Protein 7ZOK (pdb70)

Nearest PDB structures (foldseek):
  7zok-assembly1_A  TM=8.697E-01  e=1.368E-07  Myxococcus xanthus
  7zok-assembly1_A  TM=8.646E-01  e=4.047E-07  Myxococcus xanthus
  9bvt-assembly1_I  TM=3.874E-01  e=5.471E+00  Saccharomyces cerevisiae
  7zok-assembly1_A  TM=8.113E-01  e=2.140E-07  Myxococcus xanthus
  2nb9-assembly1_A  TM=4.703E-01  e=3.940E-02  Caulobacter vibrioides CB15

Structure (mmCIF, N/CA/C/O backbone):
data_7ZOK
#
_entry.id   7ZOK
#
loop_
_entity.id
_entity.type
_entity.pdbx_description
1 polymer 'Adventurous gliding motility protein X'
2 non-polymer 'ZINC ION'
#
loop_
_atom_site.group_PDB
_atom_site.id
_atom_site.type_symbol
_atom_site.label_atom_id
_atom_site.label_alt_id
_atom_site.label_comp_id
_atom_site.label_asym_id
_atom_site.label_entity_id
_atom_site.label_seq_id
_atom_site.pdbx_PDB_ins_code
_atom_site.Cartn_x
_atom_site.Cartn_y
_atom_site.Cartn_z
_atom_site.occupancy
_atom_site.B_iso_or_equiv
_atom_site.auth_seq_id
_atom_site.auth_comp_id
_atom_site.auth_asym_id
_atom_site.auth_atom_id
_atom_site.pdbx_PDB_model_num
ATOM 1 N N . MET A 1 1 ? 35.328 29.484 28.852 1.00 0.00 1 MET A N 1
ATOM 2 C CA . MET A 1 1 ? 35.098 28.573 29.994 1.00 0.00 1 MET A CA 1
ATOM 3 C C . MET A 1 1 ? 33.601 28.397 30.248 1.00 0.00 1 MET A C 1
ATOM 4 O O . MET A 1 1 ? 32.966 29.277 30.827 1.00 0.00 1 MET A O 1
ATOM 20 N N . ALA A 1 2 ? 33.031 27.277 29.778 1.00 0.00 2 ALA A N 1
ATOM 21 C CA . ALA A 1 2 ? 31.574 27.060 29.770 1.00 0.00 2 ALA A CA 1
ATOM 22 C C . ALA A 1 2 ? 31.160 25.572 29.780 1.00 0.00 2 ALA A C 1
ATOM 23 O O . ALA A 1 2 ? 30.294 25.137 29.014 1.00 0.00 2 ALA A O 1
ATOM 30 N N . ARG A 1 3 ? 31.794 24.762 30.652 1.00 0.00 3 ARG A N 1
ATOM 31 C CA . ARG A 1 3 ? 31.537 23.318 30.856 1.00 0.00 3 ARG A CA 1
ATOM 32 C C . ARG A 1 3 ? 31.393 23.051 32.366 1.00 0.00 3 ARG A C 1
ATOM 33 O O . ARG A 1 3 ? 31.943 23.798 33.166 1.00 0.00 3 ARG A O 1
ATOM 54 N N . PHE A 1 4 ? 30.666 22.008 32.755 1.00 0.00 4 PHE A N 1
ATOM 55 C CA . PHE A 1 4 ? 30.388 21.718 34.161 1.00 0.00 4 PHE A CA 1
ATOM 56 C C . PHE A 1 4 ? 31.619 21.071 34.811 1.00 0.00 4 PHE A C 1
ATOM 57 O O . PHE A 1 4 ? 32.098 20.007 34.422 1.00 0.00 4 PHE A O 1
ATOM 74 N N . VAL A 1 5 ? 32.174 21.713 35.849 1.00 0.00 5 VAL A N 1
ATOM 75 C CA . VAL A 1 5 ? 33.252 21.236 36.755 1.00 0.00 5 VAL A CA 1
ATOM 76 C C . VAL A 1 5 ? 33.090 21.811 38.178 1.00 0.00 5 VAL A C 1
ATOM 77 O O . VAL A 1 5 ? 32.177 22.614 38.351 1.00 0.00 5 VAL A O 1
ATOM 90 N N . CYS A 1 6 ? 33.980 21.412 39.092 1.00 0.00 6 CYS A N 1
ATOM 91 C CA . CYS A 1 6 ? 34.338 22.175 40.252 1.00 0.00 6 CYS A CA 1
ATOM 92 C C . CYS A 1 6 ? 35.714 21.644 40.707 1.00 0.00 6 CYS A C 1
ATOM 93 O O . CYS A 1 6 ? 35.845 20.682 41.469 1.00 0.00 6 CYS A O 1
ATOM 100 N N . ASP A 1 7 ? 36.799 22.327 40.335 1.00 0.00 7 ASP A N 1
ATOM 101 C CA . ASP A 1 7 ? 38.187 22.002 40.794 1.00 0.00 7 ASP A CA 1
ATOM 102 C C . ASP A 1 7 ? 38.347 22.031 42.345 1.00 0.00 7 ASP A C 1
ATOM 103 O O . ASP A 1 7 ? 39.232 21.335 42.864 1.00 0.00 7 ASP A O 1
ATOM 112 N N . SER A 1 8 ? 37.417 22.726 43.036 1.00 0.00 8 SER A N 1
ATOM 113 C CA . SER A 1 8 ? 37.431 22.884 44.477 1.00 0.00 8 SER A CA 1
ATOM 114 C C . SER A 1 8 ? 36.917 21.666 45.254 1.00 0.00 8 SER A C 1
ATOM 115 O O . SER A 1 8 ? 37.167 21.655 46.452 1.00 0.00 8 SER A O 1
ATOM 123 N N . CYS A 1 9 ? 36.155 20.722 44.685 1.00 0.00 9 CYS A N 1
ATOM 124 C CA . CYS A 1 9 ? 35.639 19.552 45.404 1.00 0.00 9 CYS A CA 1
ATOM 125 C C . CYS A 1 9 ? 35.726 18.268 44.536 1.00 0.00 9 CYS A C 1
ATOM 126 O O . CYS A 1 9 ? 36.131 17.214 45.036 1.00 0.00 9 CYS A O 1
ATOM 133 N N . ARG A 1 10 ? 35.233 18.294 43.277 1.00 0.00 10 ARG A N 1
ATOM 134 C CA . ARG A 1 10 ? 34.980 17.120 42.395 1.00 0.00 10 ARG A CA 1
ATOM 135 C C . ARG A 1 10 ? 35.861 17.024 41.111 1.00 0.00 10 ARG A C 1
ATOM 136 O O . ARG A 1 10 ? 35.988 15.899 40.631 1.00 0.00 10 ARG A O 1
ATOM 157 N N . ALA A 1 11 ? 36.464 18.118 40.636 1.00 0.00 11 ALA A N 1
ATOM 158 C CA . ALA A 1 11 ? 37.222 18.252 39.380 1.00 0.00 11 ALA A CA 1
ATOM 159 C C . ALA A 1 11 ? 36.448 17.946 38.089 1.00 0.00 11 ALA A C 1
ATOM 160 O O . ALA A 1 11 ? 36.688 18.556 37.051 1.00 0.00 11 ALA A O 1
ATOM 167 N N . GLN A 1 12 ? 35.434 17.080 38.087 1.00 0.00 12 GLN A N 1
ATOM 168 C CA . GLN A 1 12 ? 34.545 16.867 36.898 1.00 0.00 12 GLN A CA 1
ATOM 169 C C . GLN A 1 12 ? 33.022 16.785 37.315 1.00 0.00 12 GLN A C 1
ATOM 170 O O . GLN A 1 12 ? 32.609 16.253 38.344 1.00 0.00 12 GLN A O 1
ATOM 184 N N . TYR A 1 13 ? 32.176 17.248 36.416 1.00 0.00 13 TYR A N 1
ATOM 185 C CA . TYR A 1 13 ? 30.720 17.114 36.417 1.00 0.00 13 TYR A CA 1
ATOM 186 C C . TYR A 1 13 ? 30.163 17.079 34.985 1.00 0.00 13 TYR A C 1
ATOM 187 O O . TYR A 1 13 ? 30.863 17.375 34.006 1.00 0.00 13 TYR A O 1
ATOM 205 N N . MET A 1 14 ? 28.897 16.675 34.858 1.00 0.00 14 MET A N 1
ATOM 206 C CA . MET A 1 14 ? 28.126 16.628 33.626 1.00 0.00 14 MET A CA 1
ATOM 207 C C . MET A 1 14 ? 26.625 16.729 33.908 1.00 0.00 14 MET A C 1
ATOM 208 O O . MET A 1 14 ? 26.201 16.543 35.047 1.00 0.00 14 MET A O 1
ATOM 222 N N . ILE A 1 15 ? 25.879 17.071 32.855 1.00 0.00 15 ILE A N 1
ATOM 223 C CA . ILE A 1 15 ? 24.429 17.271 32.861 1.00 0.00 15 ILE A CA 1
ATOM 224 C C . ILE A 1 15 ? 23.865 16.659 31.577 1.00 0.00 15 ILE A C 1
ATOM 225 O O . ILE A 1 15 ? 24.649 16.265 30.698 1.00 0.00 15 ILE A O 1
ATOM 241 N N . SER A 1 16 ? 22.531 16.593 31.419 1.00 0.00 16 SER A N 1
ATOM 242 C CA . SER A 1 16 ? 21.889 16.350 30.103 1.00 0.00 16 SER A CA 1
ATOM 243 C C . SER A 1 16 ? 21.206 17.609 29.520 1.00 0.00 16 SER A C 1
ATOM 244 O O . SER A 1 16 ? 20.782 18.483 30.271 1.00 0.00 16 SER A O 1
ATOM 252 N N . ASP A 1 17 ? 20.975 17.574 28.215 1.00 0.00 17 ASP A N 1
ATOM 253 C CA . ASP A 1 17 ? 20.117 18.465 27.435 1.00 0.00 17 ASP A CA 1
ATOM 254 C C . ASP A 1 17 ? 18.736 18.633 28.069 1.00 0.00 17 ASP A C 1
ATOM 255 O O . ASP A 1 17 ? 18.240 19.747 28.220 1.00 0.00 17 ASP A O 1
ATOM 264 N N . ASP A 1 18 ? 18.094 17.561 28.528 1.00 0.00 18 ASP A N 1
ATOM 265 C CA . ASP A 1 18 ? 16.778 17.622 29.193 1.00 0.00 18 ASP A CA 1
ATOM 266 C C . ASP A 1 18 ? 16.800 18.338 30.574 1.00 0.00 18 ASP A C 1
ATOM 267 O O . ASP A 1 18 ? 15.876 18.219 31.374 1.00 0.00 18 ASP A O 1
ATOM 276 N N . LYS A 1 19 ? 17.864 19.063 30.933 1.00 0.00 19 LYS A N 1
ATOM 277 C CA . LYS A 1 19 ? 17.879 20.052 32.065 1.00 0.00 19 LYS A CA 1
ATOM 278 C C . LYS A 1 19 ? 18.162 21.517 31.601 1.00 0.00 19 LYS A C 1
ATOM 279 O O . LYS A 1 19 ? 17.992 22.441 32.421 1.00 0.00 19 LYS A O 1
ATOM 298 N N . ILE A 1 20 ? 18.498 21.742 30.299 1.00 0.00 20 ILE A N 1
ATOM 299 C CA . ILE A 1 20 ? 18.509 23.069 29.675 1.00 0.00 20 ILE A CA 1
ATOM 300 C C . ILE A 1 20 ? 17.116 23.496 29.161 1.00 0.00 20 ILE A C 1
ATOM 301 O O . ILE A 1 20 ? 16.748 24.656 29.359 1.00 0.00 20 ILE A O 1
ATOM 317 N N . GLY A 1 21 ? 16.389 22.619 28.473 1.00 0.00 21 GLY A N 1
ATOM 318 C CA . GLY A 1 21 ? 15.088 22.914 27.872 1.00 0.00 21 GLY A CA 1
ATOM 319 C C . GLY A 1 21 ? 15.029 24.217 27.033 1.00 0.00 21 GLY A C 1
ATOM 320 O O . GLY A 1 21 ? 16.033 24.605 26.424 1.00 0.00 21 GLY A O 1
ATOM 324 N N . PRO A 1 22 ? 13.909 24.952 27.067 1.00 0.00 22 PRO A N 1
ATOM 325 C CA . PRO A 1 22 ? 13.799 26.294 26.492 1.00 0.00 22 PRO A CA 1
ATOM 326 C C . PRO A 1 22 ? 14.505 27.435 27.267 1.00 0.00 22 PRO A C 1
ATOM 327 O O . PRO A 1 22 ? 14.397 28.587 26.838 1.00 0.00 22 PRO A O 1
ATOM 338 N N . LYS A 1 23 ? 15.214 27.179 28.390 1.00 0.00 23 LYS A N 1
ATOM 339 C CA . LYS A 1 23 ? 15.644 28.239 29.317 1.00 0.00 23 LYS A CA 1
ATOM 340 C C . LYS A 1 23 ? 17.164 28.370 29.396 1.00 0.00 23 LYS A C 1
ATOM 341 O O . LYS A 1 23 ? 17.666 29.488 29.398 1.00 0.00 23 LYS A 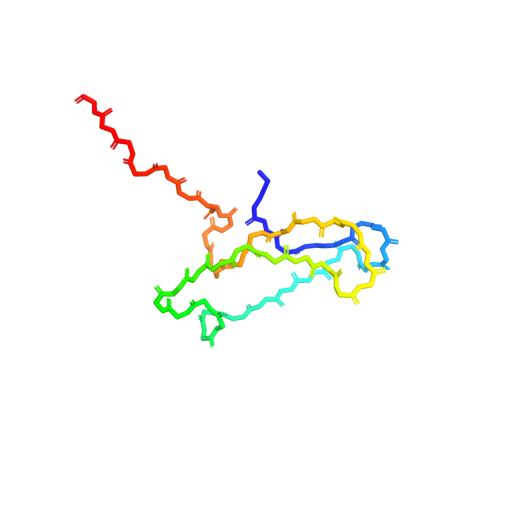O 1
ATOM 360 N N . GLY A 1 24 ? 17.917 27.269 29.468 1.00 0.00 24 GLY A N 1
ATOM 361 C CA . GLY A 1 24 ? 19.419 27.243 29.344 1.00 0.00 24 GLY A CA 1
ATOM 362 C C . GLY A 1 24 ? 20.156 28.163 30.365 1.00 0.00 24 GLY A C 1
ATOM 363 O O . GLY A 1 24 ? 21.152 28.813 30.018 1.00 0.00 24 GLY A O 1
ATOM 367 N N . VAL A 1 25 ? 19.601 28.311 31.581 1.00 0.00 25 VAL A N 1
ATOM 368 C CA . VAL A 1 25 ? 20.117 29.234 32.619 1.00 0.00 25 VAL A CA 1
ATOM 369 C C . VAL A 1 25 ? 21.434 28.752 33.266 1.00 0.00 25 VAL A C 1
ATOM 370 O O . VAL A 1 25 ? 21.679 27.546 33.361 1.00 0.00 25 VAL A O 1
ATOM 383 N N . LYS A 1 26 ? 22.302 29.698 33.660 1.00 0.00 26 LYS A N 1
ATOM 384 C CA . LYS A 1 26 ? 23.626 29.451 34.252 1.00 0.00 26 LYS A CA 1
ATOM 385 C C . LYS A 1 26 ? 23.504 28.931 35.693 1.00 0.00 26 LYS A C 1
ATOM 386 O O . LYS A 1 26 ? 22.664 29.432 36.434 1.00 0.00 26 LYS A O 1
ATOM 405 N N . VAL A 1 27 ? 24.370 28.006 36.114 1.00 0.00 27 VAL A N 1
ATOM 406 C CA . VAL A 1 27 ? 24.264 27.257 37.378 1.00 0.00 27 VAL A CA 1
ATOM 407 C C . VAL A 1 27 ? 25.576 27.362 38.185 1.00 0.00 27 VAL A C 1
ATOM 408 O O . VAL A 1 27 ? 26.534 28.029 37.780 1.00 0.00 27 VAL A O 1
ATOM 421 N N . ARG A 1 28 ? 25.626 26.744 39.371 1.00 0.00 28 ARG A N 1
ATOM 422 C CA . ARG A 1 28 ? 26.827 26.626 40.219 1.00 0.00 28 ARG A CA 1
ATOM 423 C C . ARG A 1 28 ? 26.855 25.242 40.890 1.00 0.00 28 ARG A C 1
ATOM 424 O O . ARG A 1 28 ? 25.787 24.656 41.096 1.00 0.00 28 ARG A O 1
ATOM 445 N N . CYS A 1 29 ? 28.032 24.807 41.332 1.00 0.00 29 CYS A N 1
ATOM 446 C CA . CYS A 1 29 ? 28.169 23.701 42.250 1.00 0.00 29 CYS A CA 1
ATOM 447 C C . CYS A 1 29 ? 27.409 24.017 43.562 1.00 0.00 29 CYS A C 1
ATOM 448 O O . CYS A 1 29 ? 27.670 24.996 44.269 1.00 0.00 29 CYS A O 1
ATOM 455 N N . LYS A 1 30 ? 26.476 23.125 43.913 1.00 0.00 30 LYS A N 1
ATOM 456 C CA . LYS A 1 30 ? 25.494 23.253 45.026 1.00 0.00 30 LYS A CA 1
ATOM 457 C C . LYS A 1 30 ? 26.048 23.226 46.455 1.00 0.00 30 LYS A C 1
ATOM 458 O O . LYS A 1 30 ? 25.337 22.939 47.425 1.00 0.00 30 LYS A O 1
ATOM 477 N N . LYS A 1 31 ? 27.364 23.402 46.632 1.00 0.00 31 LYS A N 1
ATOM 478 C CA . LYS A 1 31 ? 28.078 23.587 47.910 1.00 0.00 31 LYS A CA 1
ATOM 479 C C . LYS A 1 31 ? 29.354 24.506 47.871 1.00 0.00 31 LYS A C 1
ATOM 480 O O . LYS A 1 31 ? 30.000 24.631 48.926 1.00 0.00 31 LYS A O 1
ATOM 499 N N . CYS A 1 32 ? 29.529 25.244 46.756 1.00 0.00 32 CYS A N 1
ATOM 500 C CA . CYS A 1 32 ? 30.758 25.971 46.459 1.00 0.00 32 CYS A CA 1
ATOM 501 C C . CYS A 1 32 ? 30.446 27.380 45.894 1.00 0.00 32 CYS A C 1
ATOM 502 O O . CYS A 1 32 ? 29.330 27.916 45.953 1.00 0.00 32 CYS A O 1
ATOM 509 N N . GLY A 1 33 ? 31.472 27.979 45.285 1.00 0.00 33 GLY A N 1
ATOM 510 C CA . GLY A 1 33 ? 31.450 29.245 44.539 1.00 0.00 33 GLY A CA 1
ATOM 511 C C . GLY A 1 33 ? 31.571 29.168 43.011 1.00 0.00 33 GLY A C 1
ATOM 512 O O . GLY A 1 33 ? 31.199 30.053 42.242 1.00 0.00 33 GLY A O 1
ATOM 516 N N . HIS A 1 34 ? 32.055 28.026 42.498 1.00 0.00 34 HIS A N 1
ATOM 517 C CA . HIS A 1 34 ? 32.442 27.832 41.058 1.00 0.00 34 HIS A CA 1
ATOM 518 C C . HIS A 1 34 ? 31.228 27.768 40.104 1.00 0.00 34 HIS A C 1
ATOM 519 O O . HIS A 1 34 ? 30.358 26.910 40.269 1.00 0.00 34 HIS A O 1
ATOM 533 N N . THR A 1 35 ? 31.137 28.739 39.168 1.00 0.00 35 THR A N 1
ATOM 534 C CA . THR A 1 35 ? 30.007 28.966 38.252 1.00 0.00 35 THR A CA 1
ATOM 535 C C . THR A 1 35 ? 30.222 28.362 36.869 1.00 0.00 35 THR A C 1
ATOM 536 O O . THR A 1 35 ? 31.206 28.638 36.191 1.00 0.00 35 THR A O 1
ATOM 547 N N . ILE A 1 36 ? 29.183 27.663 36.418 1.00 0.00 36 ILE A N 1
ATOM 548 C CA . ILE A 1 36 ? 29.225 26.803 35.226 1.00 0.00 36 ILE A CA 1
ATOM 549 C C . ILE A 1 36 ? 28.031 27.029 34.329 1.00 0.00 36 ILE A C 1
ATOM 550 O O . ILE A 1 36 ? 26.914 27.311 34.761 1.00 0.00 36 ILE A O 1
ATOM 566 N N . THR A 1 37 ? 28.239 26.926 33.024 1.00 0.00 37 THR A N 1
ATOM 567 C CA . THR A 1 37 ? 27.178 27.023 32.013 1.00 0.00 37 THR A CA 1
ATOM 568 C C . THR A 1 37 ? 26.512 25.660 31.852 1.00 0.00 37 THR A C 1
ATOM 569 O O . THR A 1 37 ? 27.175 24.646 31.648 1.00 0.00 37 THR A O 1
ATOM 580 N N . VAL A 1 38 ? 25.180 25.617 31.859 1.00 0.00 38 VAL A N 1
ATOM 581 C CA . VAL A 1 38 ? 24.410 24.375 31.574 1.00 0.00 38 VAL A CA 1
ATOM 582 C C . VAL A 1 38 ? 24.231 24.192 30.060 1.00 0.00 38 VAL A C 1
ATOM 583 O O . VAL A 1 38 ? 23.390 24.847 29.444 1.00 0.00 38 VAL A O 1
ATOM 596 N N . ARG A 1 39 ? 25.075 23.350 29.434 1.00 0.00 39 ARG A N 1
ATOM 597 C CA . ARG A 1 39 ? 25.065 23.021 27.998 1.00 0.00 39 ARG A CA 1
ATOM 598 C C . ARG A 1 39 ? 25.375 21.529 27.772 1.00 0.00 39 ARG A C 1
ATOM 599 O O . ARG A 1 39 ? 26.183 21.005 28.535 1.00 0.00 39 ARG A O 1
ATOM 620 N N . PRO A 1 40 ? 24.802 20.874 26.735 1.00 0.00 40 PRO A N 1
ATOM 621 C CA . PRO A 1 40 ? 25.131 19.500 26.342 1.00 0.00 40 PRO A CA 1
ATOM 622 C C . PRO A 1 40 ? 26.478 19.417 25.573 1.00 0.00 40 PRO A C 1
ATOM 623 O O . PRO A 1 40 ? 27.516 19.770 26.114 1.00 0.00 40 PRO A O 1
ATOM 634 N N . ALA A 1 41 ? 26.504 18.964 24.316 1.00 0.00 41 ALA A N 1
ATOM 635 C CA . ALA A 1 41 ? 27.712 18.607 23.533 1.00 0.00 41 ALA A CA 1
ATOM 636 C C . ALA A 1 41 ? 28.656 19.764 23.127 1.00 0.00 41 ALA A C 1
ATOM 637 O O . ALA A 1 41 ? 29.818 19.559 22.753 1.00 0.00 41 ALA A O 1
ATOM 644 N N . GLY A 1 42 ? 28.191 21.030 23.184 1.00 0.00 42 GLY A N 1
ATOM 645 C CA . GLY A 1 42 ? 28.906 22.202 22.632 1.00 0.00 42 GLY A CA 1
ATOM 646 C C . GLY A 1 42 ? 30.012 22.866 23.525 1.00 0.00 42 GLY A C 1
ATOM 647 O O . GLY A 1 42 ? 30.829 23.567 22.931 1.00 0.00 42 GLY A O 1
ATOM 651 N N . ALA A 1 43 ? 29.945 22.700 24.858 1.00 0.00 43 ALA A N 1
ATOM 652 C CA . ALA A 1 43 ? 30.893 23.275 25.822 1.00 0.00 43 ALA A CA 1
ATOM 653 C C . ALA A 1 43 ? 30.986 24.809 25.821 1.00 0.00 43 ALA A C 1
ATOM 654 O O . ALA A 1 43 ? 31.918 25.365 26.388 1.00 0.00 43 ALA A O 1
ATOM 661 N N . LEU A 1 44 ? 29.998 25.525 25.265 1.00 0.00 44 LEU A N 1
ATOM 662 C CA . LEU A 1 44 ? 30.001 26.997 25.162 1.00 0.00 44 LEU A CA 1
ATOM 663 C C . LEU A 1 44 ? 28.599 27.634 25.356 1.00 0.00 44 LEU A C 1
ATOM 664 O O . LEU A 1 44 ? 27.593 27.146 24.839 1.00 0.00 44 LEU A O 1
ATOM 680 N N . GLU A 1 45 ? 28.537 28.711 26.147 1.00 0.00 45 GLU A N 1
ATOM 681 C CA . GLU A 1 45 ? 27.523 29.797 26.035 1.00 0.00 45 GLU A CA 1
ATOM 682 C C . GLU A 1 45 ? 27.704 30.583 24.713 1.00 0.00 45 GLU A C 1
ATOM 683 O O . GLU A 1 45 ? 28.767 30.473 24.079 1.00 0.00 45 GLU A O 1
ATOM 695 N N . HIS A 1 46 ? 26.654 31.268 24.237 1.00 0.00 46 HIS A N 1
ATOM 696 C CA . HIS A 1 46 ? 26.575 31.879 22.918 1.00 0.00 46 HIS A CA 1
ATOM 697 C C . HIS A 1 46 ? 26.793 33.419 22.968 1.00 0.00 46 HIS A C 1
ATOM 698 O O . HIS A 1 46 ? 27.130 34.010 23.985 1.00 0.00 46 HIS A O 1
ATOM 712 N N . HIS A 1 47 ? 26.587 34.070 21.831 1.00 0.00 47 HIS A N 1
ATOM 713 C CA . HIS A 1 47 ? 26.799 35.530 21.652 1.00 0.00 47 HIS A CA 1
ATOM 714 C C . HIS A 1 47 ? 25.559 36.315 21.207 1.00 0.00 47 HIS A C 1
ATOM 715 O O . HIS A 1 47 ? 25.285 37.391 21.738 1.00 0.00 47 HIS A O 1
ATOM 729 N N . HIS A 1 48 ? 24.771 35.797 20.235 1.00 0.00 48 HIS A N 1
ATOM 730 C CA . HIS A 1 48 ? 23.663 36.530 19.547 1.00 0.00 48 HIS A CA 1
ATOM 731 C C . HIS A 1 48 ? 24.061 37.915 18.965 1.00 0.00 48 HIS A C 1
ATOM 732 O O . HIS A 1 48 ? 23.253 38.852 18.905 1.00 0.00 48 HIS A O 1
ATOM 746 N N . HIS A 1 49 ? 25.328 38.060 18.517 1.00 0.00 49 HIS A N 1
ATOM 747 C CA . HIS A 1 49 ? 25.918 39.252 17.890 1.00 0.00 49 HIS A CA 1
ATOM 748 C C . HIS A 1 49 ? 25.528 39.424 16.397 1.00 0.00 49 HIS A C 1
ATOM 749 O O . HIS A 1 49 ? 24.985 38.524 15.754 1.00 0.00 49 HIS A O 1
ATOM 763 N N . HIS A 1 50 ? 25.884 40.590 15.865 1.00 0.00 50 HIS A N 1
ATOM 764 C CA . HIS A 1 50 ? 25.609 41.077 14.519 1.00 0.00 50 HIS A CA 1
ATOM 765 C C . HIS A 1 50 ? 26.885 41.658 13.918 1.00 0.00 50 HIS A C 1
ATOM 766 O O . HIS A 1 50 ? 27.790 42.010 14.688 1.00 0.00 50 HIS A O 1
ATOM 780 N N . HIS A 1 51 ? 26.981 41.691 12.572 1.00 0.00 51 HIS A N 1
ATOM 781 C CA . HIS A 1 51 ? 28.193 42.050 11.793 1.00 0.00 51 HIS A CA 1
ATOM 782 C C . HIS A 1 51 ? 27.929 42.904 10.561 1.00 0.00 51 HIS A C 1
ATOM 783 O O . HIS A 1 51 ? 27.395 42.252 9.619 1.00 0.00 51 HIS A O 1
ATOM 799 N N . MET A 1 1 ? 36.710 25.825 27.975 1.00 0.00 1 MET A N 2
ATOM 800 C CA . MET A 1 1 ? 36.121 26.639 29.064 1.00 0.00 1 MET A CA 2
ATOM 801 C C . MET A 1 1 ? 34.725 26.155 29.473 1.00 0.00 1 MET A C 2
ATOM 802 O O . MET A 1 1 ? 34.544 25.893 30.653 1.00 0.00 1 MET A O 2
ATOM 818 N N . ALA A 1 2 ? 33.766 26.034 28.553 1.00 0.00 2 ALA A N 2
ATOM 819 C CA . ALA A 1 2 ? 32.375 25.734 28.927 1.00 0.00 2 ALA A CA 2
ATOM 820 C C . ALA A 1 2 ? 32.166 24.260 29.296 1.00 0.00 2 ALA A C 2
ATOM 821 O O . ALA A 1 2 ? 31.988 23.423 28.401 1.00 0.00 2 ALA A O 2
ATOM 828 N N . ARG A 1 3 ? 32.035 23.925 30.593 1.00 0.00 3 ARG A N 2
ATOM 829 C CA . ARG A 1 3 ? 31.687 22.599 31.136 1.00 0.00 3 ARG A CA 2
ATOM 830 C C . ARG A 1 3 ? 31.091 22.735 32.541 1.00 0.00 3 ARG A C 2
ATOM 831 O O . ARG A 1 3 ? 31.260 23.780 33.156 1.00 0.00 3 ARG A O 2
ATOM 852 N N . PHE A 1 4 ? 30.477 21.689 33.095 1.00 0.00 4 PHE A N 2
ATOM 853 C CA . PHE A 1 4 ? 30.221 21.573 34.555 1.00 0.00 4 PHE A CA 2
ATOM 854 C C . PHE A 1 4 ? 31.435 20.907 35.217 1.00 0.00 4 PHE A C 2
ATOM 855 O O . PHE A 1 4 ? 31.694 19.714 35.018 1.00 0.00 4 PHE A O 2
ATOM 872 N N . VAL A 1 5 ? 32.182 21.662 36.023 1.00 0.00 5 VAL A N 2
ATOM 873 C CA . VAL A 1 5 ? 33.404 21.244 36.728 1.00 0.00 5 VAL A CA 2
ATOM 874 C C . VAL A 1 5 ? 33.515 21.978 38.057 1.00 0.00 5 VAL A C 2
ATOM 875 O O . VAL A 1 5 ? 32.809 22.972 38.240 1.00 0.00 5 VAL A O 2
ATOM 888 N N . CYS A 1 6 ? 34.432 21.526 38.914 1.00 0.00 6 CYS A N 2
ATOM 889 C CA . CYS A 1 6 ? 34.868 22.303 40.058 1.00 0.00 6 CYS A CA 2
ATOM 890 C C . CYS A 1 6 ? 36.381 22.136 40.335 1.00 0.00 6 CYS A C 2
ATOM 891 O O . CYS A 1 6 ? 36.773 21.215 41.035 1.00 0.00 6 CYS A O 2
ATOM 898 N N . ASP A 1 7 ? 37.229 23.000 39.762 1.00 0.00 7 ASP A N 2
ATOM 899 C CA . ASP A 1 7 ? 38.681 22.999 40.080 1.00 0.00 7 ASP A CA 2
ATOM 900 C C . ASP A 1 7 ? 38.999 23.247 41.612 1.00 0.00 7 ASP A C 2
ATOM 901 O O . ASP A 1 7 ? 40.083 22.858 41.994 1.00 0.00 7 ASP A O 2
ATOM 910 N N . SER A 1 8 ? 38.028 23.773 42.420 1.00 0.00 8 SER A N 2
ATOM 911 C CA . SER A 1 8 ? 38.182 24.004 43.836 1.00 0.00 8 SER A CA 2
ATOM 912 C C . SER A 1 8 ? 38.063 22.677 44.618 1.00 0.00 8 SER A C 2
ATOM 913 O O . SER A 1 8 ? 38.868 22.364 45.495 1.00 0.00 8 SER A O 2
ATOM 921 N N . CYS A 1 9 ? 36.925 21.979 44.453 1.00 0.00 9 CYS A N 2
ATOM 922 C CA . CYS A 1 9 ? 36.587 20.736 45.143 1.00 0.00 9 CYS A CA 2
ATOM 923 C C . CYS A 1 9 ? 36.561 19.385 44.304 1.00 0.00 9 CYS A C 2
ATOM 924 O O . CYS A 1 9 ? 37.508 18.590 44.425 1.00 0.00 9 CYS A O 2
ATOM 931 N N . ARG A 1 10 ? 35.549 19.198 43.413 1.00 0.00 10 ARG A N 2
ATOM 932 C CA . ARG A 1 10 ? 35.165 17.866 42.854 1.00 0.00 10 ARG A CA 2
ATOM 933 C C . ARG A 1 10 ? 35.740 17.529 41.483 1.00 0.00 10 ARG A C 2
ATOM 934 O O . ARG A 1 10 ? 35.562 16.410 41.038 1.00 0.00 10 ARG A O 2
ATOM 955 N N . ALA A 1 11 ? 36.284 18.510 40.763 1.00 0.00 11 ALA A N 2
ATOM 956 C CA . ALA A 1 11 ? 36.801 18.486 39.382 1.00 0.00 11 ALA A CA 2
ATOM 957 C C . ALA A 1 11 ? 35.788 18.101 38.259 1.00 0.00 11 ALA A C 2
ATOM 958 O O . ALA A 1 11 ? 35.832 18.760 37.220 1.00 0.00 11 ALA A O 2
ATOM 965 N N . GLN A 1 12 ? 34.858 17.151 38.470 1.00 0.00 12 GLN A N 2
ATOM 966 C CA . GLN A 1 12 ? 33.989 16.643 37.413 1.00 0.00 12 GLN A CA 2
ATOM 967 C C . GLN A 1 12 ? 32.518 16.432 37.794 1.00 0.00 12 GLN A C 2
ATOM 968 O O . GLN A 1 12 ? 32.175 15.705 38.727 1.00 0.00 12 GLN A O 2
ATOM 982 N N . TYR A 1 13 ? 31.647 16.987 36.940 1.00 0.00 13 TYR A N 2
ATOM 983 C CA . TYR A 1 13 ? 30.200 16.768 36.845 1.00 0.00 13 TYR A CA 2
ATOM 984 C C . TYR A 1 13 ? 29.763 16.720 35.363 1.00 0.00 13 TYR A C 2
ATOM 985 O O . TYR A 1 13 ? 30.574 16.948 34.471 1.00 0.00 13 TYR A O 2
ATOM 1003 N N . MET A 1 14 ? 28.488 16.417 35.090 1.00 0.00 14 MET A N 2
ATOM 1004 C CA . MET A 1 14 ? 27.897 16.282 33.734 1.00 0.00 14 MET A CA 2
ATOM 1005 C C . MET A 1 14 ? 26.371 16.485 33.775 1.00 0.00 14 MET A C 2
ATOM 1006 O O . MET A 1 14 ? 25.799 16.579 34.861 1.00 0.00 14 MET A O 2
ATOM 1020 N N . ILE A 1 15 ? 25.699 16.535 32.619 1.00 0.00 15 ILE A N 2
ATOM 1021 C CA . ILE A 1 15 ? 24.253 16.819 32.570 1.00 0.00 15 ILE A CA 2
ATOM 1022 C C . ILE A 1 15 ? 23.555 16.138 31.367 1.00 0.00 15 ILE A C 2
ATOM 1023 O O . ILE A 1 15 ? 24.184 15.905 30.328 1.00 0.00 15 ILE A O 2
ATOM 1039 N N . SER A 1 16 ? 22.254 15.778 31.476 1.00 0.00 16 SER A N 2
ATOM 1040 C CA . SER A 1 16 ? 21.412 15.312 30.339 1.00 0.00 16 SER A CA 2
ATOM 1041 C C . SER A 1 16 ? 20.672 16.456 29.606 1.00 0.00 16 SER A C 2
ATOM 1042 O O . SER A 1 16 ? 20.356 17.455 30.241 1.00 0.00 16 SER A O 2
ATOM 1050 N N . ASP A 1 17 ? 20.455 16.329 28.297 1.00 0.00 17 ASP A N 2
ATOM 1051 C CA . ASP A 1 17 ? 20.052 17.473 27.456 1.00 0.00 17 ASP A CA 2
ATOM 1052 C C . ASP A 1 17 ? 18.673 18.068 27.742 1.00 0.00 17 ASP A C 2
ATOM 1053 O O . ASP A 1 17 ? 18.483 19.263 27.562 1.00 0.00 17 ASP A O 2
ATOM 1062 N N . ASP A 1 18 ? 17.774 17.305 28.365 1.00 0.00 18 ASP A N 2
ATOM 1063 C CA . ASP A 1 18 ? 16.562 17.777 29.048 1.00 0.00 18 ASP A CA 2
ATOM 1064 C C . ASP A 1 18 ? 16.773 19.014 29.922 1.00 0.00 18 ASP A C 2
ATOM 1065 O O . ASP A 1 18 ? 16.011 19.971 29.845 1.00 0.00 18 ASP A O 2
ATOM 1074 N N . LYS A 1 19 ? 17.820 19.019 30.725 1.00 0.00 19 LYS A N 2
ATOM 1075 C CA . LYS A 1 19 ? 17.973 19.913 31.886 1.00 0.00 19 LYS A CA 2
ATOM 1076 C C . LYS A 1 19 ? 18.246 21.369 31.548 1.00 0.00 19 LYS A C 2
ATOM 1077 O O . LYS A 1 19 ? 18.186 22.209 32.431 1.00 0.00 19 LYS A O 2
ATOM 1096 N N . ILE A 1 20 ? 18.537 21.709 30.292 1.00 0.00 20 ILE A N 2
ATOM 1097 C CA . ILE A 1 20 ? 18.562 23.122 29.810 1.00 0.00 20 ILE A CA 2
ATOM 1098 C C . ILE A 1 20 ? 17.179 23.699 29.511 1.00 0.00 20 ILE A C 2
ATOM 1099 O O . ILE A 1 20 ? 16.965 24.910 29.584 1.00 0.00 20 ILE A O 2
ATOM 1115 N N . GLY A 1 21 ? 16.187 22.850 29.189 1.00 0.00 21 GLY A N 2
ATOM 1116 C CA . GLY A 1 21 ? 14.857 23.273 28.723 1.00 0.00 21 GLY A CA 2
ATOM 1117 C C . GLY A 1 21 ? 14.934 24.297 27.577 1.00 0.00 21 GLY A C 2
ATOM 1118 O O . GLY A 1 21 ? 15.962 24.433 26.926 1.00 0.00 21 GLY A O 2
ATOM 1122 N N . PRO A 1 22 ? 13.865 25.052 27.286 1.00 0.00 22 PRO A N 2
ATOM 1123 C CA . PRO A 1 22 ? 13.889 26.149 26.281 1.00 0.00 22 PRO A CA 2
ATOM 1124 C C . PRO A 1 22 ? 14.555 27.437 26.797 1.00 0.00 22 PRO A C 2
ATOM 1125 O O . PRO A 1 22 ? 14.403 28.481 26.165 1.00 0.00 22 PRO A O 2
ATOM 1136 N N . LYS A 1 23 ? 15.267 27.418 27.946 1.00 0.00 23 LYS A N 2
ATOM 1137 C CA . LYS A 1 23 ? 15.644 28.606 28.744 1.00 0.00 23 LYS A CA 2
ATOM 1138 C C . LYS A 1 23 ? 17.168 28.704 29.011 1.00 0.00 23 LYS A C 2
ATOM 1139 O O . LYS A 1 23 ? 17.680 29.811 29.070 1.00 0.00 23 LYS A O 2
ATOM 1158 N N . GLY A 1 24 ? 17.851 27.573 29.205 1.00 0.00 24 GLY A N 2
ATOM 1159 C CA . GLY A 1 24 ? 19.328 27.455 29.187 1.00 0.00 24 GLY A CA 2
ATOM 1160 C C . GLY A 1 24 ? 20.084 28.354 30.156 1.00 0.00 24 GLY A C 2
ATOM 1161 O O . GLY A 1 24 ? 21.059 29.000 29.761 1.00 0.00 24 GLY A O 2
ATOM 1165 N N . VAL A 1 25 ? 19.668 28.436 31.432 1.00 0.00 25 VAL A N 2
ATOM 1166 C CA . VAL A 1 25 ? 20.267 29.305 32.457 1.00 0.00 25 VAL A CA 2
ATOM 1167 C C . VAL A 1 25 ? 21.619 28.809 33.013 1.00 0.00 25 VAL A C 2
ATOM 1168 O O . VAL A 1 25 ? 21.898 27.626 32.994 1.00 0.00 25 VAL A O 2
ATOM 1181 N N . LYS A 1 26 ? 22.421 29.734 33.576 1.00 0.00 26 LYS A N 2
ATOM 1182 C CA . LYS A 1 26 ? 23.699 29.469 34.318 1.00 0.00 26 LYS A CA 2
ATOM 1183 C C . LYS A 1 26 ? 23.446 28.927 35.734 1.00 0.00 26 LYS A C 2
ATOM 1184 O O . LYS A 1 26 ? 22.519 29.375 36.403 1.00 0.00 26 LYS A O 2
ATOM 1203 N N . VAL A 1 27 ? 24.314 28.024 36.225 1.00 0.00 27 VAL A N 2
ATOM 1204 C CA . VAL A 1 27 ? 24.138 27.274 37.500 1.00 0.00 27 VAL A CA 2
ATOM 1205 C C . VAL A 1 27 ? 25.417 27.365 38.359 1.00 0.00 27 VAL A C 2
ATOM 1206 O O . VAL A 1 27 ? 26.438 27.900 37.939 1.00 0.00 27 VAL A O 2
ATOM 1219 N N . ARG A 1 28 ? 25.409 26.853 39.597 1.00 0.00 28 ARG A N 2
ATOM 1220 C CA . ARG A 1 28 ? 26.549 26.952 40.557 1.00 0.00 28 ARG A CA 2
ATOM 1221 C C . ARG A 1 28 ? 26.854 25.615 41.295 1.00 0.00 28 ARG A C 2
ATOM 1222 O O . ARG A 1 28 ? 25.925 24.820 41.431 1.00 0.00 28 ARG A O 2
ATOM 1243 N N . CYS A 1 29 ? 28.085 25.387 41.776 1.00 0.00 29 CYS A N 2
ATOM 1244 C CA . CYS A 1 29 ? 28.407 24.259 42.625 1.00 0.00 29 CYS A CA 2
ATOM 1245 C C . CYS A 1 29 ? 27.671 24.428 43.975 1.00 0.00 29 CYS A C 2
ATOM 1246 O O . CYS A 1 29 ? 27.858 25.395 44.713 1.00 0.00 29 CYS A O 2
ATOM 1253 N N . LYS A 1 30 ? 26.804 23.462 44.321 1.00 0.00 30 LYS A N 2
ATOM 1254 C CA . LYS A 1 30 ? 25.736 23.672 45.339 1.00 0.00 30 LYS A CA 2
ATOM 1255 C C . LYS A 1 30 ? 26.238 24.039 46.760 1.00 0.00 30 LYS A C 2
ATOM 1256 O O . LYS A 1 30 ? 25.474 24.646 47.510 1.00 0.00 30 LYS A O 2
ATOM 1275 N N . LYS A 1 31 ? 27.482 23.697 47.123 1.00 0.00 31 LYS A N 2
ATOM 1276 C CA . LYS A 1 31 ? 28.053 23.894 48.470 1.00 0.00 31 LYS A CA 2
ATOM 1277 C C . LYS A 1 31 ? 29.361 24.703 48.463 1.00 0.00 31 LYS A C 2
ATOM 1278 O O . LYS A 1 31 ? 30.129 24.639 49.417 1.00 0.00 31 LYS A O 2
ATOM 1297 N N . CYS A 1 32 ? 29.596 25.413 47.379 1.00 0.00 32 CYS A N 2
ATOM 1298 C CA . CYS A 1 32 ? 30.889 25.896 46.969 1.00 0.00 32 CYS A CA 2
ATOM 1299 C C . CYS A 1 32 ? 30.760 27.245 46.180 1.00 0.00 32 CYS A C 2
ATOM 1300 O O . CYS A 1 32 ? 29.670 27.833 46.132 1.00 0.00 32 CYS A O 2
ATOM 1307 N N . GLY A 1 33 ? 31.835 27.750 45.581 1.00 0.00 33 GLY A N 2
ATOM 1308 C CA . GLY A 1 33 ? 31.861 29.080 44.987 1.00 0.00 33 GLY A CA 2
ATOM 1309 C C . GLY A 1 33 ? 31.540 29.201 43.495 1.00 0.00 33 GLY A C 2
ATOM 1310 O O . GLY A 1 33 ? 31.015 30.215 43.026 1.00 0.00 33 GLY A O 2
ATOM 1314 N N . HIS A 1 34 ? 31.861 28.157 42.737 1.00 0.00 34 HIS A N 2
ATOM 1315 C CA . HIS A 1 34 ? 31.992 28.199 41.256 1.00 0.00 34 HIS A CA 2
ATOM 1316 C C . HIS A 1 34 ? 30.669 28.234 40.490 1.00 0.00 34 HIS A C 2
ATOM 1317 O O . HIS A 1 34 ? 29.795 27.390 40.678 1.00 0.00 34 HIS A O 2
ATOM 1331 N N . THR A 1 35 ? 30.569 29.146 39.522 1.00 0.00 35 THR A N 2
ATOM 1332 C CA . THR A 1 35 ? 29.503 29.208 38.500 1.00 0.00 35 THR A CA 2
ATOM 1333 C C . THR A 1 35 ? 29.910 28.462 37.224 1.00 0.00 35 THR A C 2
ATOM 1334 O O . THR A 1 35 ? 31.045 28.568 36.756 1.00 0.00 35 THR A O 2
ATOM 1345 N N . ILE A 1 36 ? 28.935 27.782 36.615 1.00 0.00 36 ILE A N 2
ATOM 1346 C CA . ILE A 1 36 ? 29.112 26.857 35.481 1.00 0.00 36 ILE A CA 2
ATOM 1347 C C . ILE A 1 36 ? 28.108 27.101 34.331 1.00 0.00 36 ILE A C 2
ATOM 1348 O O . ILE A 1 36 ? 27.058 27.721 34.541 1.00 0.00 36 ILE A O 2
ATOM 1364 N N . THR A 1 37 ? 28.454 26.636 33.123 1.00 0.00 37 THR A N 2
ATOM 1365 C CA . THR A 1 37 ? 27.601 26.701 31.936 1.00 0.00 37 THR A CA 2
ATOM 1366 C C . THR A 1 37 ? 26.843 25.372 31.729 1.00 0.00 37 THR A C 2
ATOM 1367 O O . THR A 1 37 ? 27.477 24.335 31.498 1.00 0.00 37 THR A O 2
ATOM 1378 N N . VAL A 1 38 ? 25.506 25.417 31.748 1.00 0.00 38 VAL A N 2
ATOM 1379 C CA . VAL A 1 38 ? 24.647 24.268 31.465 1.00 0.00 38 VAL A CA 2
ATOM 1380 C C . VAL A 1 38 ? 24.479 24.113 29.945 1.00 0.00 38 VAL A C 2
ATOM 1381 O O . VAL A 1 38 ? 23.833 24.942 29.297 1.00 0.00 38 VAL A O 2
ATOM 1394 N N . ARG A 1 39 ? 25.089 23.062 29.397 1.00 0.00 39 ARG A N 2
ATOM 1395 C CA . ARG A 1 39 ? 25.167 22.735 27.972 1.00 0.00 39 ARG A CA 2
ATOM 1396 C C . ARG A 1 39 ? 25.280 21.195 27.815 1.00 0.00 39 ARG A C 2
ATOM 1397 O O . ARG A 1 39 ? 26.018 20.603 28.614 1.00 0.00 39 ARG A O 2
ATOM 1418 N N . PRO A 1 40 ? 24.670 20.577 26.783 1.00 0.00 40 PRO A N 2
ATOM 1419 C CA . PRO A 1 40 ? 24.927 19.192 26.467 1.00 0.00 40 PRO A CA 2
ATOM 1420 C C . PRO A 1 40 ? 26.293 18.941 25.808 1.00 0.00 40 PRO A C 2
ATOM 1421 O O . PRO A 1 40 ? 27.087 18.121 26.277 1.00 0.00 40 PRO A O 2
ATOM 1432 N N . ALA A 1 41 ? 26.640 19.713 24.774 1.00 0.00 41 ALA A N 2
ATOM 1433 C CA . ALA A 1 41 ? 27.833 19.471 23.937 1.00 0.00 41 ALA A CA 2
ATOM 1434 C C . ALA A 1 41 ? 29.179 20.036 24.463 1.00 0.00 41 ALA A C 2
ATOM 1435 O O . ALA A 1 41 ? 30.184 19.956 23.745 1.00 0.00 41 ALA A O 2
ATOM 1442 N N . GLY A 1 42 ? 29.213 20.667 25.647 1.00 0.00 42 GLY A N 2
ATOM 1443 C CA . GLY A 1 42 ? 30.446 21.260 26.177 1.00 0.00 42 GLY A CA 2
ATOM 1444 C C . GLY A 1 42 ? 31.134 22.290 25.258 1.00 0.00 42 GLY A C 2
ATOM 1445 O O . GLY A 1 42 ? 32.357 22.397 25.262 1.00 0.00 42 GLY A O 2
ATOM 1449 N N . ALA A 1 43 ? 30.369 23.020 24.455 1.00 0.00 43 ALA A N 2
ATOM 1450 C CA . ALA A 1 43 ? 30.807 24.229 23.746 1.00 0.00 43 ALA A CA 2
ATOM 1451 C C . ALA A 1 43 ? 30.094 25.413 24.399 1.00 0.00 43 ALA A C 2
ATOM 1452 O O . ALA A 1 43 ? 29.121 25.229 25.126 1.00 0.00 43 ALA A O 2
ATOM 1459 N N . LEU A 1 44 ? 30.560 26.647 24.207 1.00 0.00 44 LEU A N 2
ATOM 1460 C CA . LEU A 1 44 ? 29.966 27.831 24.877 1.00 0.00 44 LEU A CA 2
ATOM 1461 C C . LEU A 1 44 ? 28.516 28.063 24.390 1.00 0.00 44 LEU A C 2
ATOM 1462 O O . LEU A 1 44 ? 27.535 27.948 25.116 1.00 0.00 44 LEU A O 2
ATOM 1478 N N . GLU A 1 45 ? 28.410 28.240 23.057 1.00 0.00 45 GLU A N 2
ATOM 1479 C CA . GLU A 1 45 ? 27.174 28.515 22.300 1.00 0.00 45 GLU A CA 2
ATOM 1480 C C . GLU A 1 45 ? 27.175 27.851 20.971 1.00 0.00 45 GLU A C 2
ATOM 1481 O O . GLU A 1 45 ? 28.132 28.049 20.243 1.00 0.00 45 GLU A O 2
ATOM 1493 N N . HIS A 1 46 ? 26.183 26.946 20.743 1.00 0.00 46 HIS A N 2
ATOM 1494 C CA . HIS A 1 46 ? 25.939 26.212 19.461 1.00 0.00 46 HIS A CA 2
ATOM 1495 C C . HIS A 1 46 ? 24.779 26.987 18.746 1.00 0.00 46 HIS A C 2
ATOM 1496 O O . HIS A 1 46 ? 24.627 26.860 17.550 1.00 0.00 46 HIS A O 2
ATOM 1510 N N . HIS A 1 47 ? 24.020 27.805 19.490 1.00 0.00 47 HIS A N 2
ATOM 1511 C CA . HIS A 1 47 ? 22.786 28.486 19.003 1.00 0.00 47 HIS A CA 2
ATOM 1512 C C . HIS A 1 47 ? 23.196 29.923 19.005 1.00 0.00 47 HIS A C 2
ATOM 1513 O O . HIS A 1 47 ? 23.353 30.508 20.046 1.00 0.00 47 HIS A O 2
ATOM 1527 N N . HIS A 1 48 ? 23.290 30.548 17.841 1.00 0.00 48 HIS A N 2
ATOM 1528 C CA . HIS A 1 48 ? 23.571 31.970 17.628 1.00 0.00 48 HIS A CA 2
ATOM 1529 C C . HIS A 1 48 ? 22.348 32.770 17.126 1.00 0.00 48 HIS A C 2
ATOM 1530 O O . HIS A 1 48 ? 21.220 32.476 17.431 1.00 0.00 48 HIS A O 2
ATOM 1544 N N . HIS A 1 49 ? 22.532 33.867 16.365 1.00 0.00 49 HIS A N 2
ATOM 1545 C CA . HIS A 1 49 ? 21.398 34.663 15.772 1.00 0.00 49 HIS A CA 2
ATOM 1546 C C . HIS A 1 49 ? 20.867 34.073 14.465 1.00 0.00 49 HIS A C 2
ATOM 1547 O O . HIS A 1 49 ? 19.667 33.939 14.306 1.00 0.00 49 HIS A O 2
ATOM 1561 N N . HIS A 1 50 ? 21.740 33.740 13.510 1.00 0.00 50 HIS A N 2
ATOM 1562 C CA . HIS A 1 50 ? 21.375 33.136 12.208 1.00 0.00 50 HIS A CA 2
ATOM 1563 C C . HIS A 1 50 ? 20.829 31.699 12.387 1.00 0.00 50 HIS A C 2
ATOM 1564 O O . HIS A 1 50 ? 21.085 31.054 13.414 1.00 0.00 50 HIS A O 2
ATOM 1578 N N . HIS A 1 51 ? 20.022 31.190 11.422 1.00 0.00 51 HIS A N 2
ATOM 1579 C CA . HIS A 1 51 ? 19.416 29.832 11.500 1.00 0.00 51 HIS A CA 2
ATOM 1580 C C . HIS A 1 51 ? 20.406 28.702 11.155 1.00 0.00 51 HIS A C 2
ATOM 1581 O O . HIS A 1 51 ? 21.305 28.995 10.339 1.00 0.00 51 HIS A O 2
ATOM 1597 N N . MET A 1 1 ? 34.590 29.307 28.400 1.00 0.00 1 MET A N 3
ATOM 1598 C CA . MET A 1 1 ? 34.521 28.497 29.646 1.00 0.00 1 MET A CA 3
ATOM 1599 C C . MET A 1 1 ? 33.250 27.660 29.810 1.00 0.00 1 MET A C 3
ATOM 1600 O O . MET A 1 1 ? 32.918 27.293 30.932 1.00 0.00 1 MET A O 3
ATOM 1616 N N . ALA A 1 2 ? 32.542 27.272 28.745 1.00 0.00 2 ALA A N 3
ATOM 1617 C CA . ALA A 1 2 ? 31.243 26.597 28.853 1.00 0.00 2 ALA A CA 3
ATOM 1618 C C . ALA A 1 2 ? 31.354 25.084 29.230 1.00 0.00 2 ALA A C 3
ATOM 1619 O O . ALA A 1 2 ? 31.220 24.230 28.355 1.00 0.00 2 ALA A O 3
ATOM 1626 N N . ARG A 1 3 ? 31.603 24.748 30.501 1.00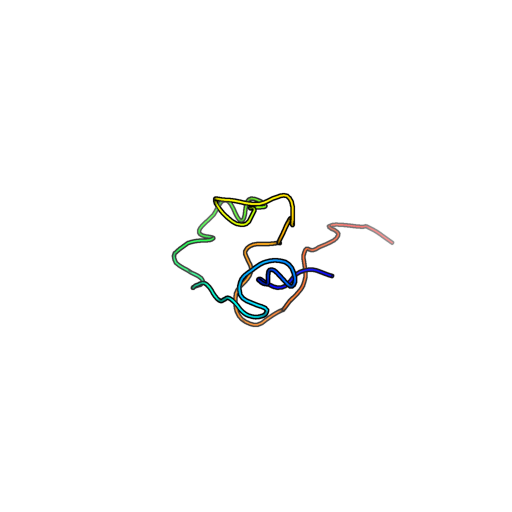 0.00 3 ARG A N 3
ATOM 1627 C CA . ARG A 1 3 ? 31.620 23.352 30.987 1.00 0.00 3 ARG A CA 3
ATOM 1628 C C . ARG A 1 3 ? 31.360 23.240 32.494 1.00 0.00 3 ARG A C 3
ATOM 1629 O O . ARG A 1 3 ? 31.808 24.112 33.234 1.00 0.00 3 ARG A O 3
ATOM 1650 N N . PHE A 1 4 ? 30.690 22.187 32.978 1.00 0.00 4 PHE A N 3
ATOM 1651 C CA . PHE A 1 4 ? 30.444 21.985 34.412 1.00 0.00 4 PHE A CA 3
ATOM 1652 C C . PHE A 1 4 ? 31.684 21.357 35.079 1.00 0.00 4 PHE A C 3
ATOM 1653 O O . PHE A 1 4 ? 31.894 20.142 35.046 1.00 0.00 4 PHE A O 3
ATOM 1670 N N . VAL A 1 5 ? 32.549 22.188 35.683 1.00 0.00 5 VAL A N 3
ATOM 1671 C CA . VAL A 1 5 ? 33.775 21.750 36.363 1.00 0.00 5 VAL A CA 3
ATOM 1672 C C . VAL A 1 5 ? 34.057 22.594 37.617 1.00 0.00 5 VAL A C 3
ATOM 1673 O O . VAL A 1 5 ? 33.740 23.789 37.636 1.00 0.00 5 VAL A O 3
ATOM 1686 N N . CYS A 1 6 ? 34.664 21.939 38.618 1.00 0.00 6 CYS A N 3
ATOM 1687 C CA . CYS A 1 6 ? 35.140 22.524 39.862 1.00 0.00 6 CYS A CA 3
ATOM 1688 C C . CYS A 1 6 ? 36.344 21.754 40.468 1.00 0.00 6 CYS A C 3
ATOM 1689 O O . CYS A 1 6 ? 36.232 20.605 40.908 1.00 0.00 6 CYS A O 3
ATOM 1696 N N . ASP A 1 7 ? 37.522 22.396 40.470 1.00 0.00 7 ASP A N 3
ATOM 1697 C CA . ASP A 1 7 ? 38.848 21.901 40.940 1.00 0.00 7 ASP A CA 3
ATOM 1698 C C . ASP A 1 7 ? 38.859 21.732 42.506 1.00 0.00 7 ASP A C 3
ATOM 1699 O O . ASP A 1 7 ? 39.684 20.953 42.998 1.00 0.00 7 ASP A O 3
ATOM 1708 N N . SER A 1 8 ? 37.915 22.384 43.210 1.00 0.00 8 SER A N 3
ATOM 1709 C CA . SER A 1 8 ? 37.725 22.257 44.643 1.00 0.00 8 SER A CA 3
ATOM 1710 C C . SER A 1 8 ? 36.903 21.025 45.069 1.00 0.00 8 SER A C 3
ATOM 1711 O O . SER A 1 8 ? 36.983 20.625 46.233 1.00 0.00 8 SER A O 3
ATOM 1719 N N . CYS A 1 9 ? 36.069 20.495 44.169 1.00 0.00 9 CYS A N 3
ATOM 1720 C CA . CYS A 1 9 ? 35.100 19.437 44.438 1.00 0.00 9 CYS A CA 3
ATOM 1721 C C . CYS A 1 9 ? 35.484 18.086 43.777 1.00 0.00 9 CYS A C 3
ATOM 1722 O O . CYS A 1 9 ? 35.756 17.101 44.459 1.00 0.00 9 CYS A O 3
ATOM 1729 N N . ARG A 1 10 ? 35.437 18.026 42.435 1.00 0.00 10 ARG A N 3
ATOM 1730 C CA . ARG A 1 10 ? 35.400 16.753 41.658 1.00 0.00 10 ARG A CA 3
ATOM 1731 C C . ARG A 1 10 ? 36.180 16.756 40.331 1.00 0.00 10 ARG A C 3
ATOM 1732 O O . ARG A 1 10 ? 36.314 15.684 39.747 1.00 0.00 10 ARG A O 3
ATOM 1753 N N . ALA A 1 11 ? 36.626 17.911 39.842 1.00 0.00 11 ALA A N 3
ATOM 1754 C CA . ALA A 1 11 ? 37.237 18.142 38.507 1.00 0.00 11 ALA A CA 3
ATOM 1755 C C . ALA A 1 11 ? 36.379 17.753 37.256 1.00 0.00 11 ALA A C 3
ATOM 1756 O O . ALA A 1 11 ? 36.625 18.350 36.210 1.00 0.00 11 ALA A O 3
ATOM 1763 N N . GLN A 1 12 ? 35.367 16.890 37.388 1.00 0.00 12 GLN A N 3
ATOM 1764 C CA . GLN A 1 12 ? 34.343 16.674 36.371 1.00 0.00 12 GLN A CA 3
ATOM 1765 C C . GLN A 1 12 ? 32.961 16.655 37.021 1.00 0.00 12 GLN A C 3
ATOM 1766 O O . GLN A 1 12 ? 32.737 15.966 38.023 1.00 0.00 12 GLN A O 3
ATOM 1780 N N . TYR A 1 13 ? 32.002 17.309 36.368 1.00 0.00 13 TYR A N 3
ATOM 1781 C CA . TYR A 1 13 ? 30.563 17.106 36.552 1.00 0.00 13 TYR A CA 3
ATOM 1782 C C . TYR A 1 13 ? 29.865 17.068 35.187 1.00 0.00 13 TYR A C 3
ATOM 1783 O O . TYR A 1 13 ? 30.493 17.331 34.166 1.00 0.00 13 TYR A O 3
ATOM 1801 N N . MET A 1 14 ? 28.581 16.712 35.147 1.00 0.00 14 MET A N 3
ATOM 1802 C CA . MET A 1 14 ? 27.788 16.620 33.920 1.00 0.00 14 MET A CA 3
ATOM 1803 C C . MET A 1 14 ? 26.305 16.743 34.285 1.00 0.00 14 MET A C 3
ATOM 1804 O O . MET A 1 14 ? 25.886 16.397 35.397 1.00 0.00 14 MET A O 3
ATOM 1818 N N . ILE A 1 15 ? 25.503 17.229 33.344 1.00 0.00 15 ILE A N 3
ATOM 1819 C CA . ILE A 1 15 ? 24.106 17.599 33.559 1.00 0.00 15 ILE A CA 3
ATOM 1820 C C . ILE A 1 15 ? 23.301 17.253 32.297 1.00 0.00 15 ILE A C 3
ATOM 1821 O O . ILE A 1 15 ? 23.775 17.493 31.187 1.00 0.00 15 ILE A O 3
ATOM 1837 N N . SER A 1 16 ? 22.146 16.593 32.475 1.00 0.00 16 SER A N 3
ATOM 1838 C CA . SER A 1 16 ? 21.347 16.046 31.362 1.00 0.00 16 SER A CA 3
ATOM 1839 C C . SER A 1 16 ? 20.689 17.124 30.493 1.00 0.00 16 SER A C 3
ATOM 1840 O O . SER A 1 16 ? 20.211 18.130 31.012 1.00 0.00 16 SER A O 3
ATOM 1848 N N . ASP A 1 17 ? 20.603 16.867 29.192 1.00 0.00 17 ASP A N 3
ATOM 1849 C CA . ASP A 1 17 ? 19.936 17.770 28.239 1.00 0.00 17 ASP A CA 3
ATOM 1850 C C . ASP A 1 17 ? 18.449 18.055 28.540 1.00 0.00 17 ASP A C 3
ATOM 1851 O O . ASP A 1 17 ? 17.958 19.158 28.302 1.00 0.00 17 ASP A O 3
ATOM 1860 N N . ASP A 1 18 ? 17.761 17.157 29.242 1.00 0.00 18 ASP A N 3
ATOM 1861 C CA . ASP A 1 18 ? 16.391 17.403 29.736 1.00 0.00 18 ASP A CA 3
ATOM 1862 C C . ASP A 1 18 ? 16.293 18.594 30.696 1.00 0.00 18 ASP A C 3
ATOM 1863 O O . ASP A 1 18 ? 15.199 19.113 30.918 1.00 0.00 18 ASP A O 3
ATOM 1872 N N . LYS A 1 19 ? 17.403 18.990 31.329 1.00 0.00 19 LYS A N 3
ATOM 1873 C CA . LYS A 1 19 ? 17.489 20.067 32.332 1.00 0.00 19 LYS A CA 3
ATOM 1874 C C . LYS A 1 19 ? 17.880 21.443 31.751 1.00 0.00 19 LYS A C 3
ATOM 1875 O O . LYS A 1 19 ? 17.591 22.449 32.401 1.00 0.00 19 LYS A O 3
ATOM 1894 N N . ILE A 1 20 ? 18.456 21.511 30.541 1.00 0.00 20 ILE A N 3
ATOM 1895 C CA . ILE A 1 20 ? 18.619 22.807 29.850 1.00 0.00 20 ILE A CA 3
ATOM 1896 C C . ILE A 1 20 ? 17.254 23.382 29.436 1.00 0.00 20 ILE A C 3
ATOM 1897 O O . ILE A 1 20 ? 17.062 24.600 29.516 1.00 0.00 20 ILE A O 3
ATOM 1913 N N . GLY A 1 21 ? 16.320 22.508 29.045 1.00 0.00 21 GLY A N 3
ATOM 1914 C CA . GLY A 1 21 ? 14.994 22.909 28.564 1.00 0.00 21 GLY A CA 3
ATOM 1915 C C . GLY A 1 21 ? 15.045 23.879 27.383 1.00 0.00 21 GLY A C 3
ATOM 1916 O O . GLY A 1 21 ? 16.109 24.097 26.806 1.00 0.00 21 GLY A O 3
ATOM 1920 N N . PRO A 1 22 ? 13.952 24.575 27.042 1.00 0.00 22 PRO A N 3
ATOM 1921 C CA . PRO A 1 22 ? 14.009 25.745 26.160 1.00 0.00 22 PRO A CA 3
ATOM 1922 C C . PRO A 1 22 ? 14.699 26.980 26.805 1.00 0.00 22 PRO A C 3
ATOM 1923 O O . PRO A 1 22 ? 14.682 28.045 26.189 1.00 0.00 22 PRO A O 3
ATOM 1934 N N . LYS A 1 23 ? 15.257 26.895 28.031 1.00 0.00 23 LYS A N 3
ATOM 1935 C CA . LYS A 1 23 ? 15.726 28.065 28.787 1.00 0.00 23 LYS A CA 3
ATOM 1936 C C . LYS A 1 23 ? 17.229 28.342 28.558 1.00 0.00 23 LYS A C 3
ATOM 1937 O O . LYS A 1 23 ? 17.576 29.495 28.299 1.00 0.00 23 LYS A O 3
ATOM 1956 N N . GLY A 1 24 ? 18.120 27.349 28.668 1.00 0.00 24 GLY A N 3
ATOM 1957 C CA . GLY A 1 24 ? 19.564 27.551 28.388 1.00 0.00 24 GLY A CA 3
ATOM 1958 C C . GLY A 1 24 ? 20.211 28.659 29.259 1.00 0.00 24 GLY A C 3
ATOM 1959 O O . GLY A 1 24 ? 20.693 29.668 28.741 1.00 0.00 24 GLY A O 3
ATOM 1963 N N . VAL A 1 25 ? 20.137 28.487 30.583 1.00 0.00 25 VAL A N 3
ATOM 1964 C CA . VAL A 1 25 ? 20.565 29.455 31.617 1.00 0.00 25 VAL A CA 3
ATOM 1965 C C . VAL A 1 25 ? 21.806 28.967 32.402 1.00 0.00 25 VAL A C 3
ATOM 1966 O O . VAL A 1 25 ? 22.441 27.984 32.014 1.00 0.00 25 VAL A O 3
ATOM 1979 N N . LYS A 1 26 ? 22.175 29.644 33.492 1.00 0.00 26 LYS A N 3
ATOM 1980 C CA . LYS A 1 26 ? 23.438 29.427 34.219 1.00 0.00 26 LYS A CA 3
ATOM 1981 C C . LYS A 1 26 ? 23.223 29.011 35.683 1.00 0.00 26 LYS A C 3
ATOM 1982 O O . LYS A 1 26 ? 22.173 29.277 36.284 1.00 0.00 26 LYS A O 3
ATOM 2001 N N . VAL A 1 27 ? 24.205 28.314 36.277 1.00 0.00 27 VAL A N 3
ATOM 2002 C CA . VAL A 1 27 ? 24.074 27.542 37.533 1.00 0.00 27 VAL A CA 3
ATOM 2003 C C . VAL A 1 27 ? 25.328 27.687 38.432 1.00 0.00 27 VAL A C 3
ATOM 2004 O O . VAL A 1 27 ? 26.357 28.164 37.940 1.00 0.00 27 VAL A O 3
ATOM 2017 N N . ARG A 1 28 ? 25.226 27.363 39.729 1.00 0.00 28 ARG A N 3
ATOM 2018 C CA . ARG A 1 28 ? 26.301 27.498 40.719 1.00 0.00 28 ARG A CA 3
ATOM 2019 C C . ARG A 1 28 ? 26.392 26.273 41.664 1.00 0.00 28 ARG A C 3
ATOM 2020 O O . ARG A 1 28 ? 25.347 25.734 42.032 1.00 0.00 28 ARG A O 3
ATOM 2041 N N . CYS A 1 29 ? 27.610 25.845 41.996 1.00 0.00 29 CYS A N 3
ATOM 2042 C CA . CYS A 1 29 ? 27.921 24.612 42.734 1.00 0.00 29 CYS A CA 3
ATOM 2043 C C . CYS A 1 29 ? 27.136 24.541 44.089 1.00 0.00 29 CYS A C 3
ATOM 2044 O O . CYS A 1 29 ? 27.384 25.323 45.013 1.00 0.00 29 CYS A O 3
ATOM 2051 N N . LYS A 1 30 ? 26.127 23.648 44.181 1.00 0.00 30 LYS A N 3
ATOM 2052 C CA . LYS A 1 30 ? 25.096 23.603 45.256 1.00 0.00 30 LYS A CA 3
ATOM 2053 C C . LYS A 1 30 ? 25.578 23.231 46.696 1.00 0.00 30 LYS A C 3
ATOM 2054 O O . LYS A 1 30 ? 24.764 22.879 47.555 1.00 0.00 30 LYS A O 3
ATOM 2073 N N . LYS A 1 31 ? 26.889 23.310 46.926 1.00 0.00 31 LYS A N 3
ATOM 2074 C CA . LYS A 1 31 ? 27.583 23.139 48.213 1.00 0.00 31 LYS A CA 3
ATOM 2075 C C . LYS A 1 31 ? 28.946 23.918 48.270 1.00 0.00 31 LYS A C 3
ATOM 2076 O O . LYS A 1 31 ? 29.791 23.548 49.090 1.00 0.00 31 LYS A O 3
ATOM 2095 N N . CYS A 1 32 ? 29.106 24.905 47.410 1.00 0.00 32 CYS A N 3
ATOM 2096 C CA . CYS A 1 32 ? 30.358 25.544 47.124 1.00 0.00 32 CYS A CA 3
ATOM 2097 C C . CYS A 1 32 ? 30.097 26.946 46.487 1.00 0.00 32 CYS A C 3
ATOM 2098 O O . CYS A 1 32 ? 28.987 27.498 46.612 1.00 0.00 32 CYS A O 3
ATOM 2105 N N . GLY A 1 33 ? 31.099 27.547 45.802 1.00 0.00 33 GLY A N 3
ATOM 2106 C CA . GLY A 1 33 ? 30.990 28.821 45.103 1.00 0.00 33 GLY A CA 3
ATOM 2107 C C . GLY A 1 33 ? 30.904 28.761 43.556 1.00 0.00 33 GLY A C 3
ATOM 2108 O O . GLY A 1 33 ? 30.291 29.678 43.001 1.00 0.00 33 GLY A O 3
ATOM 2112 N N . HIS A 1 34 ? 31.550 27.786 42.911 1.00 0.00 34 HIS A N 3
ATOM 2113 C CA . HIS A 1 34 ? 31.906 27.890 41.487 1.00 0.00 34 HIS A CA 3
ATOM 2114 C C . HIS A 1 34 ? 30.674 28.027 40.548 1.00 0.00 34 HIS A C 3
ATOM 2115 O O . HIS A 1 34 ? 29.670 27.282 40.645 1.00 0.00 34 HIS A O 3
ATOM 2129 N N . THR A 1 35 ? 30.792 28.973 39.610 1.00 0.00 35 THR A N 3
ATOM 2130 C CA . THR A 1 35 ? 29.772 29.235 38.605 1.00 0.00 35 THR A CA 3
ATOM 2131 C C . THR A 1 35 ? 30.005 28.477 37.310 1.00 0.00 35 THR A C 3
ATOM 2132 O O . THR A 1 35 ? 31.130 28.380 36.842 1.00 0.00 35 THR A O 3
ATOM 2143 N N . ILE A 1 36 ? 28.955 27.889 36.718 1.00 0.00 36 ILE A N 3
ATOM 2144 C CA . ILE A 1 36 ? 29.028 26.991 35.552 1.00 0.00 36 ILE A CA 3
ATOM 2145 C C . ILE A 1 36 ? 27.956 27.317 34.510 1.00 0.00 36 ILE A C 3
ATOM 2146 O O . ILE A 1 36 ? 26.905 27.896 34.783 1.00 0.00 36 ILE A O 3
ATOM 2162 N N . THR A 1 37 ? 28.230 26.884 33.275 1.00 0.00 37 THR A N 3
ATOM 2163 C CA . THR A 1 37 ? 27.374 27.068 32.073 1.00 0.00 37 THR A CA 3
ATOM 2164 C C . THR A 1 37 ? 26.697 25.752 31.702 1.00 0.00 37 THR A C 3
ATOM 2165 O O . THR A 1 37 ? 27.381 24.777 31.413 1.00 0.00 37 THR A O 3
ATOM 2176 N N . VAL A 1 38 ? 25.362 25.718 31.642 1.00 0.00 38 VAL A N 3
ATOM 2177 C CA . VAL A 1 38 ? 24.570 24.478 31.427 1.00 0.00 38 VAL A CA 3
ATOM 2178 C C . VAL A 1 38 ? 24.378 24.192 29.917 1.00 0.00 38 VAL A C 3
ATOM 2179 O O . VAL A 1 38 ? 23.311 24.463 29.368 1.00 0.00 38 VAL A O 3
ATOM 2192 N N . ARG A 1 39 ? 25.406 23.657 29.240 1.00 0.00 39 ARG A N 3
ATOM 2193 C CA . ARG A 1 39 ? 25.334 23.205 27.829 1.00 0.00 39 ARG A CA 3
ATOM 2194 C C . ARG A 1 39 ? 25.635 21.693 27.746 1.00 0.00 39 ARG A C 3
ATOM 2195 O O . ARG A 1 39 ? 26.477 21.238 28.513 1.00 0.00 39 ARG A O 3
ATOM 2216 N N . PRO A 1 40 ? 25.066 20.909 26.806 1.00 0.00 40 PRO A N 3
ATOM 2217 C CA . PRO A 1 40 ? 25.171 19.440 26.814 1.00 0.00 40 PRO A CA 3
ATOM 2218 C C . PRO A 1 40 ? 26.542 18.907 26.368 1.00 0.00 40 PRO A C 3
ATOM 2219 O O . PRO A 1 40 ? 27.025 17.923 26.915 1.00 0.00 40 PRO A O 3
ATOM 2230 N N . ALA A 1 41 ? 27.188 19.537 25.389 1.00 0.00 41 ALA A N 3
ATOM 2231 C CA . ALA A 1 41 ? 28.479 19.065 24.831 1.00 0.00 41 ALA A CA 3
ATOM 2232 C C . ALA A 1 41 ? 29.722 19.877 25.286 1.00 0.00 41 AL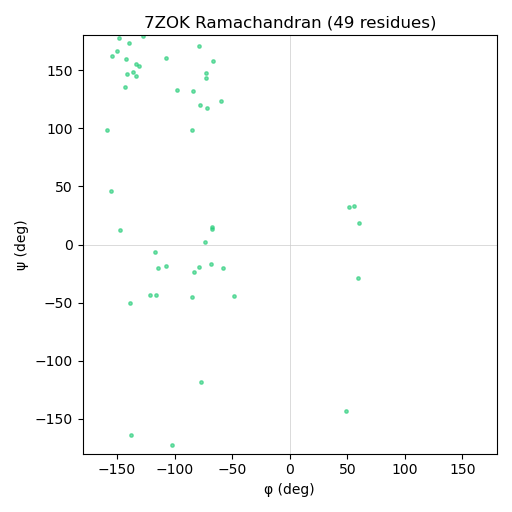A A C 3
ATOM 2233 O O . ALA A 1 41 ? 30.851 19.562 24.909 1.00 0.00 41 ALA A O 3
ATOM 2240 N N . GLY A 1 42 ? 29.504 20.974 26.017 1.00 0.00 42 GLY A N 3
ATOM 2241 C CA . GLY A 1 42 ? 30.553 21.893 26.467 1.00 0.00 42 GLY A CA 3
ATOM 2242 C C . GLY A 1 42 ? 31.323 22.637 25.374 1.00 0.00 42 GLY A C 3
ATOM 2243 O O . GLY A 1 42 ? 32.404 23.172 25.610 1.00 0.00 42 GLY A O 3
ATOM 2247 N N . ALA A 1 43 ? 30.794 22.646 24.144 1.00 0.00 43 ALA A N 3
ATOM 2248 C CA . ALA A 1 43 ? 31.495 23.128 22.945 1.00 0.00 43 ALA A CA 3
ATOM 2249 C C . ALA A 1 43 ? 31.609 24.669 22.864 1.00 0.00 43 ALA A C 3
ATOM 2250 O O . ALA A 1 43 ? 32.709 25.171 22.658 1.00 0.00 43 ALA A O 3
ATOM 2257 N N . LEU A 1 44 ? 30.487 25.388 23.002 1.00 0.00 44 LEU A N 3
ATOM 2258 C CA . LEU A 1 44 ? 30.364 26.856 22.895 1.00 0.00 44 LEU A CA 3
ATOM 2259 C C . LEU A 1 44 ? 29.029 27.311 23.485 1.00 0.00 44 LEU A C 3
ATOM 2260 O O . LEU A 1 44 ? 28.118 26.502 23.681 1.00 0.00 44 LEU A O 3
ATOM 2276 N N . GLU A 1 45 ? 28.868 28.611 23.776 1.00 0.00 45 GLU A N 3
ATOM 2277 C CA . GLU A 1 45 ? 27.558 29.208 24.093 1.00 0.00 45 GLU A CA 3
ATOM 2278 C C . GLU A 1 45 ? 26.894 29.723 22.808 1.00 0.00 45 GLU A C 3
ATOM 2279 O O . GLU A 1 45 ? 27.402 30.647 22.184 1.00 0.00 45 GLU A O 3
ATOM 2291 N N . HIS A 1 46 ? 25.800 29.059 22.404 1.00 0.00 46 HIS A N 3
ATOM 2292 C CA . HIS A 1 46 ? 24.947 29.438 21.261 1.00 0.00 46 HIS A CA 3
ATOM 2293 C C . HIS A 1 46 ? 24.110 30.656 21.654 1.00 0.00 46 HIS A C 3
ATOM 2294 O O . HIS A 1 46 ? 22.955 30.552 22.049 1.00 0.00 46 HIS A O 3
ATOM 2308 N N . HIS A 1 47 ? 24.760 31.813 21.644 1.00 0.00 47 HIS A N 3
ATOM 2309 C CA . HIS A 1 47 ? 24.133 33.102 22.022 1.00 0.00 47 HIS A CA 3
ATOM 2310 C C . HIS A 1 47 ? 23.181 33.576 20.919 1.00 0.00 47 HIS A C 3
ATOM 2311 O O . HIS A 1 47 ? 23.596 34.222 19.959 1.00 0.00 47 HIS A O 3
ATOM 2325 N N . HIS A 1 48 ? 21.904 33.239 21.044 1.00 0.00 48 HIS A N 3
ATOM 2326 C CA . HIS A 1 48 ? 20.857 33.516 20.082 1.00 0.00 48 HIS A CA 3
ATOM 2327 C C . HIS A 1 48 ? 19.647 34.102 20.853 1.00 0.00 48 HIS A C 3
ATOM 2328 O O . HIS A 1 48 ? 19.301 33.675 21.963 1.00 0.00 48 HIS A O 3
ATOM 2342 N N . HIS A 1 49 ? 19.058 35.152 20.229 1.00 0.00 49 HIS A N 3
ATOM 2343 C CA . HIS A 1 49 ? 17.931 35.965 20.704 1.00 0.00 49 HIS A CA 3
ATOM 2344 C C . HIS A 1 49 ? 16.616 35.273 20.338 1.00 0.00 49 HIS A C 3
ATOM 2345 O O . HIS A 1 49 ? 16.181 35.671 19.275 1.00 0.00 49 HIS A O 3
ATOM 2359 N N . HIS A 1 50 ? 16.075 34.421 21.210 1.00 0.00 50 HIS A N 3
ATOM 2360 C CA . HIS A 1 50 ? 14.602 34.092 21.110 1.00 0.00 50 HIS A CA 3
ATOM 2361 C C . HIS A 1 50 ? 13.793 35.085 22.022 1.00 0.00 50 HIS A C 3
ATOM 2362 O O . HIS A 1 50 ? 14.227 36.211 22.246 1.00 0.00 50 HIS A O 3
ATOM 2376 N N . HIS A 1 51 ? 12.598 34.734 22.528 1.00 0.00 51 HIS A N 3
ATOM 2377 C CA . HIS A 1 51 ? 11.682 35.702 23.181 1.00 0.00 51 HIS A CA 3
ATOM 2378 C C . HIS A 1 51 ? 10.814 35.145 24.319 1.00 0.00 51 HIS A C 3
ATOM 2379 O O . HIS A 1 51 ? 11.085 35.558 25.478 1.00 0.00 51 HIS A O 3
ATOM 2395 N N . MET A 1 1 ? 35.453 27.493 27.315 1.00 0.00 1 MET A N 4
ATOM 2396 C CA . MET A 1 1 ? 35.476 27.650 28.791 1.00 0.00 1 MET A CA 4
ATOM 2397 C C . MET A 1 1 ? 34.423 26.773 29.481 1.00 0.00 1 MET A C 4
ATOM 2398 O O . MET A 1 1 ? 34.728 26.125 30.480 1.00 0.00 1 MET A O 4
ATOM 2414 N N . ALA A 1 2 ? 33.192 26.722 28.957 1.00 0.00 2 ALA A N 4
ATOM 2415 C CA . ALA A 1 2 ? 32.055 26.021 29.549 1.00 0.00 2 ALA A CA 4
ATOM 2416 C C . ALA A 1 2 ? 32.189 24.482 29.587 1.00 0.00 2 ALA A C 4
ATOM 2417 O O . ALA A 1 2 ? 32.487 23.815 28.600 1.00 0.00 2 ALA A O 4
ATOM 2424 N N . ARG A 1 3 ? 31.941 23.951 30.783 1.00 0.00 3 ARG A N 4
ATOM 2425 C CA . ARG A 1 3 ? 31.840 22.543 31.229 1.00 0.00 3 ARG A CA 4
ATOM 2426 C C . ARG A 1 3 ? 31.536 22.567 32.738 1.00 0.00 3 ARG A C 4
ATOM 2427 O O . ARG A 1 3 ? 31.775 23.601 33.362 1.00 0.00 3 ARG A O 4
ATOM 2448 N N . PHE A 1 4 ? 31.025 21.478 33.324 1.00 0.00 4 PHE A N 4
ATOM 2449 C CA . PHE A 1 4 ? 30.784 21.423 34.776 1.00 0.00 4 PHE A CA 4
ATOM 2450 C C . PHE A 1 4 ? 32.052 20.927 35.484 1.00 0.00 4 PHE A C 4
ATOM 2451 O O . PHE A 1 4 ? 32.388 19.743 35.419 1.00 0.00 4 PHE A O 4
ATOM 2468 N N . VAL A 1 5 ? 32.774 21.828 36.159 1.00 0.00 5 VAL A N 4
ATOM 2469 C CA . VAL A 1 5 ? 34.055 21.510 36.830 1.00 0.00 5 VAL A CA 4
ATOM 2470 C C . VAL A 1 5 ? 34.153 22.154 38.209 1.00 0.00 5 VAL A C 4
ATOM 2471 O O . VAL A 1 5 ? 34.080 23.378 38.338 1.00 0.00 5 VAL A O 4
ATOM 2484 N N . CYS A 1 6 ? 34.333 21.306 39.229 1.00 0.00 6 CYS A N 4
ATOM 2485 C CA . CYS A 1 6 ? 34.488 21.684 40.625 1.00 0.00 6 CYS A CA 4
ATOM 2486 C C . CYS A 1 6 ? 35.932 21.457 41.097 1.00 0.00 6 CYS A C 4
ATOM 2487 O O . CYS A 1 6 ? 36.163 20.475 41.780 1.00 0.00 6 CYS A O 4
ATOM 2494 N N . ASP A 1 7 ? 36.893 22.307 40.732 1.00 0.00 7 ASP A N 4
ATOM 2495 C CA . ASP A 1 7 ? 38.322 22.130 41.122 1.00 0.00 7 ASP A CA 4
ATOM 2496 C C . ASP A 1 7 ? 38.454 21.977 42.634 1.00 0.00 7 ASP A C 4
ATOM 2497 O O . ASP A 1 7 ? 39.271 21.237 43.176 1.00 0.00 7 ASP A O 4
ATOM 2506 N N . SER A 1 8 ? 37.571 22.655 43.392 1.00 0.00 8 SER A N 4
ATOM 2507 C CA . SER A 1 8 ? 37.500 22.592 44.862 1.00 0.00 8 SER A CA 4
ATOM 2508 C C . SER A 1 8 ? 36.984 21.261 45.447 1.00 0.00 8 SER A C 4
ATOM 2509 O O . SER A 1 8 ? 37.552 20.772 46.410 1.00 0.00 8 SER A O 4
ATOM 2517 N N . CYS A 1 9 ? 35.955 20.671 44.824 1.00 0.00 9 CYS A N 4
ATOM 2518 C CA . CYS A 1 9 ? 35.209 19.500 45.312 1.00 0.00 9 CYS A CA 4
ATOM 2519 C C . CYS A 1 9 ? 35.785 18.211 44.757 1.00 0.00 9 CYS A C 4
ATOM 2520 O O . CYS A 1 9 ? 36.016 17.240 45.453 1.00 0.00 9 CYS A O 4
ATOM 2527 N N . ARG A 1 10 ? 35.831 18.150 43.411 1.00 0.00 10 ARG A N 4
ATOM 2528 C CA . ARG A 1 10 ? 35.610 16.912 42.563 1.00 0.00 10 ARG A CA 4
ATOM 2529 C C . ARG A 1 10 ? 36.245 16.859 41.175 1.00 0.00 10 ARG A C 4
ATOM 2530 O O . ARG A 1 10 ? 36.164 15.821 40.536 1.00 0.00 10 ARG A O 4
ATOM 2551 N N . ALA A 1 11 ? 36.824 17.965 40.707 1.00 0.00 11 ALA A N 4
ATOM 2552 C CA . ALA A 1 11 ? 37.399 18.249 39.379 1.00 0.00 11 ALA A CA 4
ATOM 2553 C C . ALA A 1 11 ? 36.426 18.144 38.172 1.00 0.00 11 ALA A C 4
ATOM 2554 O O . ALA A 1 11 ? 36.342 19.104 37.420 1.00 0.00 11 ALA A O 4
ATOM 2561 N N . GLN A 1 12 ? 35.665 17.058 38.008 1.00 0.00 12 GLN A N 4
ATOM 2562 C CA . GLN A 1 12 ? 34.796 16.821 36.831 1.00 0.00 12 GLN A CA 4
ATOM 2563 C C . GLN A 1 12 ? 33.385 16.317 37.177 1.00 0.00 12 GLN A C 4
ATOM 2564 O O . GLN A 1 12 ? 33.227 15.419 38.012 1.00 0.00 12 GLN A O 4
ATOM 2578 N N . TYR A 1 13 ? 32.408 16.886 36.457 1.00 0.00 13 TYR A N 4
ATOM 2579 C CA . TYR A 1 13 ? 30.978 16.580 36.392 1.00 0.00 13 TYR A CA 4
ATOM 2580 C C . TYR A 1 13 ? 30.460 16.776 34.937 1.00 0.00 13 TYR A C 4
ATOM 2581 O O . TYR A 1 13 ? 31.188 17.198 34.030 1.00 0.00 13 TYR A O 4
ATOM 2599 N N . MET A 1 14 ? 29.180 16.466 34.710 1.00 0.00 14 MET A N 4
ATOM 2600 C CA . MET A 1 14 ? 28.410 16.731 33.488 1.00 0.00 14 MET A CA 4
ATOM 2601 C C . MET A 1 14 ? 26.974 17.116 33.868 1.00 0.00 14 MET A C 4
ATOM 2602 O O . MET A 1 14 ? 26.628 17.111 35.046 1.00 0.00 14 MET A O 4
ATOM 2616 N N . ILE A 1 15 ? 26.131 17.446 32.892 1.00 0.00 15 ILE A N 4
ATOM 2617 C CA . ILE A 1 15 ? 24.740 17.857 33.127 1.00 0.00 15 ILE A CA 4
ATOM 2618 C C . ILE A 1 15 ? 23.845 17.204 32.091 1.00 0.00 15 ILE A C 4
ATOM 2619 O O . ILE A 1 15 ? 24.158 17.213 30.901 1.00 0.00 15 ILE A O 4
ATOM 2635 N N . SER A 1 16 ? 22.739 16.573 32.528 1.00 0.00 16 SER A N 4
ATOM 2636 C CA . SER A 1 16 ? 21.769 15.919 31.591 1.00 0.00 16 SER A CA 4
ATOM 2637 C C . SER A 1 16 ? 21.151 16.910 30.591 1.00 0.00 16 SER A C 4
ATOM 2638 O O . SER A 1 16 ? 20.809 17.959 31.064 1.00 0.00 16 SER A O 4
ATOM 2646 N N . ASP A 1 17 ? 21.032 16.478 29.351 1.00 0.00 17 ASP A N 4
ATOM 2647 C CA . ASP A 1 17 ? 20.618 17.287 28.185 1.00 0.00 17 ASP A CA 4
ATOM 2648 C C . ASP A 1 17 ? 19.408 18.209 28.448 1.00 0.00 17 ASP A C 4
ATOM 2649 O O . ASP A 1 17 ? 19.490 19.442 28.476 1.00 0.00 17 ASP A O 4
ATOM 2658 N N . ASP A 1 18 ? 18.241 17.672 28.747 1.00 0.00 18 ASP A N 4
ATOM 2659 C CA . ASP A 1 18 ? 16.996 18.305 29.062 1.00 0.00 18 ASP A CA 4
ATOM 2660 C C . ASP A 1 18 ? 17.000 19.261 30.328 1.00 0.00 18 ASP A C 4
ATOM 2661 O O . ASP A 1 18 ? 16.040 20.030 30.509 1.00 0.00 18 ASP A O 4
ATOM 2670 N N . LYS A 1 19 ? 18.112 19.375 31.063 1.00 0.00 19 LYS A N 4
ATOM 2671 C CA . LYS A 1 19 ? 18.162 20.264 32.224 1.00 0.00 19 LYS A CA 4
ATOM 2672 C C . LYS A 1 19 ? 18.274 21.731 31.863 1.00 0.00 19 LYS A C 4
ATOM 2673 O O . LYS A 1 19 ? 18.005 22.601 32.681 1.00 0.00 19 LYS A O 4
ATOM 2692 N N . ILE A 1 20 ? 18.604 22.078 30.613 1.00 0.00 20 ILE A N 4
ATOM 2693 C CA . ILE A 1 20 ? 18.415 23.449 30.088 1.00 0.00 20 ILE A CA 4
ATOM 2694 C C . ILE A 1 20 ? 16.936 23.781 29.837 1.00 0.00 20 ILE A C 4
ATOM 2695 O O . ILE A 1 20 ? 16.537 24.955 29.924 1.00 0.00 20 ILE A O 4
ATOM 2711 N N . GLY A 1 21 ? 16.122 22.747 29.568 1.00 0.00 21 GLY A N 4
ATOM 2712 C CA . GLY A 1 21 ? 14.821 22.894 28.910 1.00 0.00 21 GLY A CA 4
ATOM 2713 C C . GLY A 1 21 ? 14.865 23.933 27.759 1.00 0.00 21 GLY A C 4
ATOM 2714 O O . GLY A 1 21 ? 15.886 24.040 27.077 1.00 0.00 21 GLY A O 4
ATOM 2718 N N . PRO A 1 22 ? 13.818 24.766 27.608 1.00 0.00 22 PRO A N 4
ATOM 2719 C CA . PRO A 1 22 ? 13.856 25.888 26.679 1.00 0.00 22 PRO A CA 4
ATOM 2720 C C . PRO A 1 22 ? 14.666 27.106 27.158 1.00 0.00 22 PRO A C 4
ATOM 2721 O O . PRO A 1 22 ? 14.966 27.963 26.321 1.00 0.00 22 PRO A O 4
ATOM 2732 N N . LYS A 1 23 ? 15.001 27.256 28.458 1.00 0.00 23 LYS A N 4
ATOM 2733 C CA . LYS A 1 23 ? 15.493 28.520 29.047 1.00 0.00 23 LYS A CA 4
ATOM 2734 C C . LYS A 1 23 ? 17.027 28.703 29.008 1.00 0.00 23 LYS A C 4
ATOM 2735 O O . LYS A 1 23 ? 17.471 29.817 28.728 1.00 0.00 23 LYS A O 4
ATOM 2754 N N . GLY A 1 24 ? 17.807 27.657 29.307 1.00 0.00 24 GLY A N 4
ATOM 2755 C CA . GLY A 1 24 ? 19.274 27.625 29.092 1.00 0.00 24 GLY A CA 4
ATOM 2756 C C . GLY A 1 24 ? 20.116 28.445 30.080 1.00 0.00 24 GLY A C 4
ATOM 2757 O O . GLY A 1 24 ? 21.086 29.081 29.679 1.00 0.00 24 GLY A O 4
ATOM 2761 N N . VAL A 1 25 ? 19.729 28.496 31.355 1.00 0.00 25 VAL A N 4
ATOM 2762 C CA . VAL A 1 25 ? 20.335 29.404 32.350 1.00 0.00 25 VAL A CA 4
ATOM 2763 C C . VAL A 1 25 ? 21.689 28.919 32.901 1.00 0.00 25 VAL A C 4
ATOM 2764 O O . VAL A 1 25 ? 22.007 27.726 32.883 1.00 0.00 25 VAL A O 4
ATOM 2777 N N . LYS A 1 26 ? 22.488 29.844 33.464 1.00 0.00 26 LYS A N 4
ATOM 2778 C CA . LYS A 1 26 ? 23.673 29.464 34.256 1.00 0.00 26 LYS A CA 4
ATOM 2779 C C . LYS A 1 26 ? 23.269 28.736 35.563 1.00 0.00 26 LYS A C 4
ATOM 2780 O O . LYS A 1 26 ? 22.262 29.084 36.185 1.00 0.00 26 LYS A O 4
ATOM 2799 N N . VAL A 1 27 ? 24.110 27.801 35.986 1.00 0.00 27 VAL A N 4
ATOM 2800 C CA . VAL A 1 27 ? 23.996 27.037 37.236 1.00 0.00 27 VAL A CA 4
ATOM 2801 C C . VAL A 1 27 ? 25.257 27.265 38.075 1.00 0.00 27 VAL A C 4
ATOM 2802 O O . VAL A 1 27 ? 26.348 27.421 37.519 1.00 0.00 27 VAL A O 4
ATOM 2815 N N . ARG A 1 28 ? 25.126 27.303 39.404 1.00 0.00 28 ARG A N 4
ATOM 2816 C CA . ARG A 1 28 ? 26.270 27.210 40.324 1.00 0.00 28 ARG A CA 4
ATOM 2817 C C . ARG A 1 28 ? 26.352 25.809 40.908 1.00 0.00 28 ARG A C 4
ATOM 2818 O O . ARG A 1 28 ? 25.338 25.105 40.972 1.00 0.00 28 ARG A O 4
ATOM 2839 N N . CYS A 1 29 ? 27.513 25.400 41.436 1.00 0.00 29 CYS A N 4
ATOM 2840 C CA . CYS A 1 29 ? 27.535 24.283 42.364 1.00 0.00 29 CYS A CA 4
ATOM 2841 C C . CYS A 1 29 ? 26.512 24.522 43.518 1.00 0.00 29 CYS A C 4
ATOM 2842 O O . CYS A 1 29 ? 26.464 25.583 44.155 1.00 0.00 29 CYS A O 4
ATOM 2849 N N . LYS A 1 30 ? 25.761 23.470 43.802 1.00 0.00 30 LYS A N 4
ATOM 2850 C CA . LYS A 1 30 ? 24.912 23.429 45.021 1.00 0.00 30 LYS A CA 4
ATOM 2851 C C . LYS A 1 30 ? 25.705 23.425 46.300 1.00 0.00 30 LYS A C 4
ATOM 2852 O O . LYS A 1 30 ? 25.069 23.569 47.366 1.00 0.00 30 LYS A O 4
ATOM 2871 N N . LYS A 1 31 ? 27.074 23.310 46.296 1.00 0.00 31 LYS A N 4
ATOM 2872 C CA . LYS A 1 31 ? 27.936 23.335 47.464 1.00 0.00 31 LYS A CA 4
ATOM 2873 C C . LYS A 1 31 ? 29.357 24.009 47.328 1.00 0.00 31 LYS A C 4
ATOM 2874 O O . LYS A 1 31 ? 30.090 23.980 48.302 1.00 0.00 31 LYS A O 4
ATOM 2893 N N . CYS A 1 32 ? 29.684 24.609 46.198 1.00 0.00 32 CYS A N 4
ATOM 2894 C CA . CYS A 1 32 ? 30.777 25.650 46.099 1.00 0.00 32 CYS A CA 4
ATOM 2895 C C . CYS A 1 32 ? 30.349 26.910 45.309 1.00 0.00 32 CYS A C 4
ATOM 2896 O O . CYS A 1 32 ? 29.141 27.110 45.093 1.00 0.00 32 CYS A O 4
ATOM 2903 N N . GLY A 1 33 ? 31.306 27.768 44.931 1.00 0.00 33 GLY A N 4
ATOM 2904 C CA . GLY A 1 33 ? 31.048 29.002 44.223 1.00 0.00 33 GLY A CA 4
ATOM 2905 C C . GLY A 1 33 ? 31.014 28.908 42.706 1.00 0.00 33 GLY A C 4
ATOM 2906 O O . GLY A 1 33 ? 30.501 29.818 42.054 1.00 0.00 33 GLY A O 4
ATOM 2910 N N . HIS A 1 34 ? 31.514 27.825 42.116 1.00 0.00 34 HIS A N 4
ATOM 2911 C CA . HIS A 1 34 ? 31.844 27.799 40.687 1.00 0.00 34 HIS A CA 4
ATOM 2912 C C . HIS A 1 34 ? 30.586 27.847 39.801 1.00 0.00 34 HIS A C 4
ATOM 2913 O O . HIS A 1 34 ? 29.605 27.152 40.043 1.00 0.00 34 HIS A O 4
ATOM 2927 N N . THR A 1 35 ? 30.585 28.758 38.832 1.00 0.00 35 THR A N 4
ATOM 2928 C CA . THR A 1 35 ? 29.401 29.124 38.025 1.00 0.00 35 THR A CA 4
ATOM 2929 C C . THR A 1 35 ? 29.597 28.702 36.564 1.00 0.00 35 THR A C 4
ATOM 2930 O O . THR A 1 35 ? 30.489 29.213 35.862 1.00 0.00 35 THR A O 4
ATOM 2941 N N . ILE A 1 36 ? 28.711 27.830 36.073 1.00 0.00 36 ILE A N 4
ATOM 2942 C CA . ILE A 1 36 ? 28.882 27.141 34.793 1.00 0.00 36 ILE A CA 4
ATOM 2943 C C . ILE A 1 36 ? 27.702 27.432 33.834 1.00 0.00 36 ILE A C 4
ATOM 2944 O O . ILE A 1 36 ? 26.523 27.446 34.222 1.00 0.00 36 ILE A O 4
ATOM 2960 N N . THR A 1 37 ? 28.053 27.686 32.563 1.00 0.00 37 THR A N 4
ATOM 2961 C CA . THR A 1 37 ? 27.132 27.987 31.456 1.00 0.00 37 THR A CA 4
ATOM 2962 C C . THR A 1 37 ? 26.689 26.663 30.831 1.00 0.00 37 THR A C 4
ATOM 2963 O O . THR A 1 37 ? 27.509 25.976 30.227 1.00 0.00 37 THR A O 4
ATOM 2974 N N . VAL A 1 38 ? 25.409 26.293 30.957 1.00 0.00 38 VAL A N 4
ATOM 2975 C CA . VAL A 1 38 ? 24.896 24.951 30.604 1.00 0.00 38 VAL A CA 4
ATOM 2976 C C . VAL A 1 38 ? 24.655 24.788 29.095 1.00 0.00 38 VAL A C 4
ATOM 2977 O O . VAL A 1 38 ? 23.881 25.527 28.479 1.00 0.00 38 VAL A O 4
ATOM 2990 N N . ARG A 1 39 ? 25.240 23.733 28.499 1.00 0.00 39 ARG A N 4
ATOM 2991 C CA . ARG A 1 39 ? 25.001 23.250 27.123 1.00 0.00 39 ARG A CA 4
ATOM 2992 C C . ARG A 1 39 ? 25.083 21.699 27.093 1.00 0.00 39 ARG A C 4
ATOM 2993 O O . ARG A 1 39 ? 25.789 21.139 27.920 1.00 0.00 39 ARG A O 4
ATOM 3014 N N . PRO A 1 40 ? 24.385 20.997 26.182 1.00 0.00 40 PRO A N 4
ATOM 3015 C CA . PRO A 1 40 ? 24.297 19.517 26.182 1.00 0.00 40 PRO A CA 4
ATOM 3016 C C . PRO A 1 40 ? 25.538 18.772 25.651 1.00 0.00 40 PRO A C 4
ATOM 3017 O O . PRO A 1 40 ? 25.606 17.548 25.801 1.00 0.00 40 PRO A O 4
ATOM 3028 N N . ALA A 1 41 ? 26.507 19.479 25.038 1.00 0.00 41 ALA A N 4
ATOM 3029 C CA . ALA A 1 41 ? 27.683 18.889 24.393 1.00 0.00 41 ALA A CA 4
ATOM 3030 C C . ALA A 1 41 ? 28.892 19.837 24.372 1.00 0.00 41 ALA A C 4
ATOM 3031 O O . ALA A 1 41 ? 29.804 19.701 23.562 1.00 0.00 41 ALA A O 4
ATOM 3038 N N . GLY A 1 42 ? 28.908 20.866 25.232 1.00 0.00 42 GLY A N 4
ATOM 3039 C CA . GLY A 1 42 ? 30.013 21.852 25.313 1.00 0.00 42 GLY A CA 4
ATOM 3040 C C . GLY A 1 42 ? 30.183 22.706 24.036 1.00 0.00 42 GLY A C 4
ATOM 3041 O O . GLY A 1 42 ? 31.318 22.970 23.615 1.00 0.00 42 GLY A O 4
ATOM 3045 N N . ALA A 1 43 ? 29.064 23.106 23.399 1.00 0.00 43 ALA A N 4
ATOM 3046 C CA . ALA A 1 43 ? 29.021 23.828 22.123 1.00 0.00 43 ALA A CA 4
ATOM 3047 C C . ALA A 1 43 ? 28.068 25.057 22.136 1.00 0.00 43 ALA A C 4
ATOM 3048 O O . ALA A 1 43 ? 27.046 25.022 22.832 1.00 0.00 43 ALA A O 4
ATOM 3055 N N . LEU A 1 44 ? 28.471 26.115 21.413 1.00 0.00 44 LEU A N 4
ATOM 3056 C CA . LEU A 1 44 ? 27.837 27.421 21.417 1.00 0.00 44 LEU A CA 4
ATOM 3057 C C . LEU A 1 44 ? 27.638 27.941 22.825 1.00 0.00 44 LEU A C 4
ATOM 3058 O O . LEU A 1 44 ? 26.588 28.367 23.262 1.00 0.00 44 LEU A O 4
ATOM 3074 N N . GLU A 1 45 ? 28.702 27.880 23.611 1.00 0.00 45 GLU A N 4
ATOM 3075 C CA . GLU A 1 45 ? 28.677 28.449 24.958 1.00 0.00 45 GLU A CA 4
ATOM 3076 C C . GLU A 1 45 ? 28.465 29.954 25.069 1.00 0.00 45 GLU A C 4
ATOM 3077 O O . GLU A 1 45 ? 27.762 30.423 25.959 1.00 0.00 45 GLU A O 4
ATOM 3089 N N . HIS A 1 46 ? 28.891 30.718 24.059 1.00 0.00 46 HIS A N 4
ATOM 3090 C CA . HIS A 1 46 ? 28.436 32.094 23.804 1.00 0.00 46 HIS A CA 4
ATOM 3091 C C . HIS A 1 46 ? 27.262 32.101 22.815 1.00 0.00 46 HIS A C 4
ATOM 3092 O O . HIS A 1 46 ? 27.239 31.358 21.837 1.00 0.00 46 HIS A O 4
ATOM 3106 N N . HIS A 1 47 ? 26.282 32.984 23.067 1.00 0.00 47 HIS A N 4
ATOM 3107 C CA . HIS A 1 47 ? 25.104 33.225 22.191 1.00 0.00 47 HIS A CA 4
ATOM 3108 C C . HIS A 1 47 ? 24.952 34.681 21.684 1.00 0.00 47 HIS A C 4
ATOM 3109 O O . HIS A 1 47 ? 23.981 34.958 20.979 1.00 0.00 47 HIS A O 4
ATOM 3123 N N . HIS A 1 48 ? 25.903 35.566 22.039 1.00 0.00 48 HIS A N 4
ATOM 3124 C CA . HIS A 1 48 ? 25.824 37.007 21.795 1.00 0.00 48 HIS A CA 4
ATOM 3125 C C . HIS A 1 48 ? 26.035 37.397 20.322 1.00 0.00 48 HIS A C 4
ATOM 3126 O O . HIS A 1 48 ? 27.026 38.025 19.982 1.00 0.00 48 HIS A O 4
ATOM 3140 N N . HIS A 1 49 ? 25.088 37.074 19.471 1.00 0.00 49 HIS A N 4
ATOM 3141 C CA . HIS A 1 49 ? 25.083 37.472 18.083 1.00 0.00 49 HIS A CA 4
ATOM 3142 C C . HIS A 1 49 ? 24.832 38.962 18.028 1.00 0.00 49 HIS A C 4
ATOM 3143 O O . HIS A 1 49 ? 24.211 39.584 18.880 1.00 0.00 49 HIS A O 4
ATOM 3157 N N . HIS A 1 50 ? 25.289 39.632 16.963 1.00 0.00 50 HIS A N 4
ATOM 3158 C CA . HIS A 1 50 ? 25.369 41.122 16.805 1.00 0.00 50 HIS A CA 4
ATOM 3159 C C . HIS A 1 50 ? 24.920 41.630 15.386 1.00 0.00 50 HIS A C 4
ATOM 3160 O O . HIS A 1 50 ? 24.865 40.775 14.488 1.00 0.00 50 HIS A O 4
ATOM 3174 N N . HIS A 1 51 ? 24.608 42.928 15.249 1.00 0.00 51 HIS A N 4
ATOM 3175 C CA . HIS A 1 51 ? 24.066 43.549 14.051 1.00 0.00 51 HIS A CA 4
ATOM 3176 C C . HIS A 1 51 ? 24.906 44.719 13.672 1.00 0.00 51 HIS A C 4
ATOM 3177 O O . HIS A 1 51 ? 25.435 44.890 12.683 1.00 0.00 51 HIS A O 4
ATOM 3193 N N . MET A 1 1 ? 36.320 26.236 27.686 1.00 0.00 1 MET A N 5
ATOM 3194 C CA . MET A 1 1 ? 36.196 26.632 29.108 1.00 0.00 1 MET A CA 5
ATOM 3195 C C . MET A 1 1 ? 34.813 26.330 29.677 1.00 0.00 1 MET A C 5
ATOM 3196 O O . MET A 1 1 ? 34.736 25.954 30.835 1.00 0.00 1 MET A O 5
ATOM 3212 N N . ALA A 1 2 ? 33.736 26.486 28.917 1.00 0.00 2 ALA A N 5
ATOM 3213 C CA . ALA A 1 2 ? 32.440 26.051 29.435 1.00 0.00 2 ALA A CA 5
ATOM 3214 C C . ALA A 1 2 ? 32.345 24.523 29.478 1.00 0.00 2 ALA A C 5
ATOM 3215 O O . ALA A 1 2 ? 32.520 23.828 28.475 1.00 0.00 2 ALA A O 5
ATOM 3222 N N . ARG A 1 3 ? 32.007 23.999 30.660 1.00 0.00 3 ARG A N 5
ATOM 3223 C CA . ARG A 1 3 ? 31.509 22.656 31.017 1.00 0.00 3 ARG A CA 5
ATOM 3224 C C . ARG A 1 3 ? 31.036 22.754 32.494 1.00 0.00 3 ARG A C 5
ATOM 3225 O O . ARG A 1 3 ? 31.227 23.809 33.110 1.00 0.00 3 ARG A O 5
ATOM 3246 N N . PHE A 1 4 ? 30.408 21.732 33.071 1.00 0.00 4 PHE A N 5
ATOM 3247 C CA . PHE A 1 4 ? 30.178 21.741 34.526 1.00 0.00 4 PHE A CA 5
ATOM 3248 C C . PHE A 1 4 ? 31.437 21.161 35.213 1.00 0.00 4 PHE A C 5
ATOM 3249 O O . PHE A 1 4 ? 31.734 19.979 35.077 1.00 0.00 4 PHE A O 5
ATOM 3266 N N . VAL A 1 5 ? 32.213 21.996 35.894 1.00 0.00 5 VAL A N 5
ATOM 3267 C CA . VAL A 1 5 ? 33.523 21.646 36.446 1.00 0.00 5 VAL A CA 5
ATOM 3268 C C . VAL A 1 5 ? 33.731 22.411 37.751 1.00 0.00 5 VAL A C 5
ATOM 3269 O O . VAL A 1 5 ? 33.353 23.583 37.849 1.00 0.00 5 VAL A O 5
ATOM 3282 N N . CYS A 1 6 ? 34.348 21.750 38.747 1.00 0.00 6 CYS A N 5
ATOM 3283 C CA . CYS A 1 6 ? 34.629 22.305 40.076 1.00 0.00 6 CYS A CA 5
ATOM 3284 C C . CYS A 1 6 ? 36.016 21.905 40.646 1.00 0.00 6 CYS A C 5
ATOM 3285 O O . CYS A 1 6 ? 36.117 20.899 41.353 1.00 0.00 6 CYS A O 5
ATOM 3292 N N . ASP A 1 7 ? 37.083 22.646 40.333 1.00 0.00 7 ASP A N 5
ATOM 3293 C CA . ASP A 1 7 ? 38.365 22.523 41.097 1.00 0.00 7 ASP A CA 5
ATOM 3294 C C . ASP A 1 7 ? 38.249 23.057 42.602 1.00 0.00 7 ASP A C 5
ATOM 3295 O O . ASP A 1 7 ? 38.989 23.957 42.984 1.00 0.00 7 ASP A O 5
ATOM 3304 N N . SER A 1 8 ? 37.354 22.478 43.393 1.00 0.00 8 SER A N 5
ATOM 3305 C CA . SER A 1 8 ? 37.291 22.662 44.826 1.00 0.00 8 SER A CA 5
ATOM 3306 C C . SER A 1 8 ? 36.937 21.361 45.471 1.00 0.00 8 SER A C 5
ATOM 3307 O O . SER A 1 8 ? 37.546 20.904 46.441 1.00 0.00 8 SER A O 5
ATOM 3315 N N . CYS A 1 9 ? 35.868 20.690 45.016 1.00 0.00 9 CYS A N 5
ATOM 3316 C CA . CYS A 1 9 ? 35.376 19.400 45.536 1.00 0.00 9 CYS A CA 5
ATOM 3317 C C . CYS A 1 9 ? 35.418 18.119 44.609 1.00 0.00 9 CYS A C 5
ATOM 3318 O O . CYS A 1 9 ? 35.659 17.013 45.112 1.00 0.00 9 CYS A O 5
ATOM 3325 N N . ARG A 1 10 ? 35.326 18.348 43.291 1.00 0.00 10 ARG A N 5
ATOM 3326 C CA . ARG A 1 10 ? 34.923 17.272 42.323 1.00 0.00 10 ARG A CA 5
ATOM 3327 C C . ARG A 1 10 ? 35.784 17.140 41.081 1.00 0.00 10 ARG A C 5
ATOM 3328 O O . ARG A 1 10 ? 35.755 16.085 40.451 1.00 0.00 10 ARG A O 5
ATOM 3349 N N . ALA A 1 11 ? 36.422 18.226 40.616 1.00 0.00 11 ALA A N 5
ATOM 3350 C CA . ALA A 1 11 ? 36.965 18.455 39.271 1.00 0.00 11 ALA A CA 5
ATOM 3351 C C . ALA A 1 11 ? 35.985 18.277 38.060 1.00 0.00 11 ALA A C 5
ATOM 3352 O O . ALA A 1 11 ? 36.313 18.728 36.962 1.00 0.00 11 ALA A O 5
ATOM 3359 N N . GLN A 1 12 ? 34.794 17.708 38.239 1.00 0.00 12 GLN A N 5
ATOM 3360 C CA . GLN A 1 12 ? 33.896 17.421 37.116 1.00 0.00 12 GLN A CA 5
ATOM 3361 C C . GLN A 1 12 ? 32.444 17.290 37.578 1.00 0.00 12 GLN A C 5
ATOM 3362 O O . GLN A 1 12 ? 32.140 16.766 38.646 1.00 0.00 12 GLN A O 5
ATOM 3376 N N . TYR A 1 13 ? 31.552 17.652 36.658 1.00 0.00 13 TYR A N 5
ATOM 3377 C CA . TYR A 1 13 ? 30.109 17.405 36.634 1.00 0.00 13 TYR A CA 5
ATOM 3378 C C . TYR A 1 13 ? 29.637 17.364 35.157 1.00 0.00 13 TYR A C 5
ATOM 3379 O O . TYR A 1 13 ? 30.434 17.598 34.236 1.00 0.00 13 TYR A O 5
ATOM 3397 N N . MET A 1 14 ? 28.372 16.995 34.922 1.00 0.00 14 MET A N 5
ATOM 3398 C CA . MET A 1 14 ? 27.810 16.710 33.604 1.00 0.00 14 MET A CA 5
ATOM 3399 C C . MET A 1 14 ? 26.284 16.807 33.688 1.00 0.00 14 MET A C 5
ATOM 3400 O O . MET A 1 14 ? 25.704 16.982 34.761 1.00 0.00 14 MET A O 5
ATOM 3414 N N . ILE A 1 15 ? 25.616 16.733 32.540 1.00 0.00 15 ILE A N 5
ATOM 3415 C CA . ILE A 1 15 ? 24.196 17.044 32.418 1.00 0.00 15 ILE A CA 5
ATOM 3416 C C . ILE A 1 15 ? 23.543 16.370 31.192 1.00 0.00 15 ILE A C 5
ATOM 3417 O O . ILE A 1 15 ? 24.151 16.224 30.134 1.00 0.00 15 ILE A O 5
ATOM 3433 N N . SER A 1 16 ? 22.303 15.926 31.351 1.00 0.00 16 SER A N 5
ATOM 3434 C CA . SER A 1 16 ? 21.436 15.633 30.179 1.00 0.00 16 SER A CA 5
ATOM 3435 C C . SER A 1 16 ? 20.796 16.903 29.658 1.00 0.00 16 SER A C 5
ATOM 3436 O O . SER A 1 16 ? 20.441 17.811 30.428 1.00 0.00 16 SER A O 5
ATOM 3444 N N . ASP A 1 17 ? 20.512 16.946 28.338 1.00 0.00 17 ASP A N 5
ATOM 3445 C CA . ASP A 1 17 ? 19.837 18.018 27.693 1.00 0.00 17 ASP A CA 5
ATOM 3446 C C . ASP A 1 17 ? 18.427 18.353 28.256 1.00 0.00 17 ASP A C 5
ATOM 3447 O O . ASP A 1 17 ? 18.027 19.510 28.274 1.00 0.00 17 ASP A O 5
ATOM 3456 N N . ASP A 1 18 ? 17.789 17.338 28.725 1.00 0.00 18 ASP A N 5
ATOM 3457 C CA . ASP A 1 18 ? 16.497 17.426 29.465 1.00 0.00 18 ASP A CA 5
ATOM 3458 C C . ASP A 1 18 ? 16.583 18.379 30.640 1.00 0.00 18 ASP A C 5
ATOM 3459 O O . ASP A 1 18 ? 15.537 18.796 31.136 1.00 0.00 18 ASP A O 5
ATOM 3468 N N . LYS A 1 19 ? 17.809 18.781 31.120 1.00 0.00 19 LYS A N 5
ATOM 3469 C CA . LYS A 1 19 ? 18.025 19.712 32.203 1.00 0.00 19 LYS A CA 5
ATOM 3470 C C . LYS A 1 19 ? 18.481 21.124 31.712 1.00 0.00 19 LYS A C 5
ATOM 3471 O O . LYS A 1 19 ? 18.829 21.978 32.521 1.00 0.00 19 LYS A O 5
ATOM 3490 N N . ILE A 1 20 ? 18.459 21.406 30.412 1.00 0.00 20 ILE A N 5
ATOM 3491 C CA . ILE A 1 20 ? 18.619 22.783 29.863 1.00 0.00 20 ILE A CA 5
ATOM 3492 C C . ILE A 1 20 ? 17.306 23.382 29.366 1.00 0.00 20 ILE A C 5
ATOM 3493 O O . ILE A 1 20 ? 17.070 24.586 29.525 1.00 0.00 20 ILE A O 5
ATOM 3509 N N . GLY A 1 21 ? 16.449 22.529 28.790 1.00 0.00 21 GLY A N 5
ATOM 3510 C CA . GLY A 1 21 ? 15.175 22.936 28.168 1.00 0.00 21 GLY A CA 5
ATOM 3511 C C . GLY A 1 21 ? 15.340 24.126 27.209 1.00 0.00 21 GLY A C 5
ATOM 3512 O O . GLY A 1 21 ? 16.457 24.422 26.753 1.00 0.00 21 GLY A O 5
ATOM 3516 N N . PRO A 1 22 ? 14.254 24.900 26.972 1.00 0.00 22 PRO A N 5
ATOM 3517 C CA . PRO A 1 22 ? 14.342 26.224 26.344 1.00 0.00 22 PRO A CA 5
ATOM 3518 C C . PRO A 1 22 ? 14.873 27.335 27.294 1.00 0.00 22 PRO A C 5
ATOM 3519 O O . PRO A 1 22 ? 14.689 28.522 27.029 1.00 0.00 22 PRO A O 5
ATOM 3530 N N . LYS A 1 23 ? 15.463 26.962 28.442 1.00 0.00 23 LYS A N 5
ATOM 3531 C CA . LYS A 1 23 ? 15.984 27.890 29.474 1.00 0.00 23 LYS A CA 5
ATOM 3532 C C . LYS A 1 23 ? 17.478 28.217 29.350 1.00 0.00 23 LYS A C 5
ATOM 3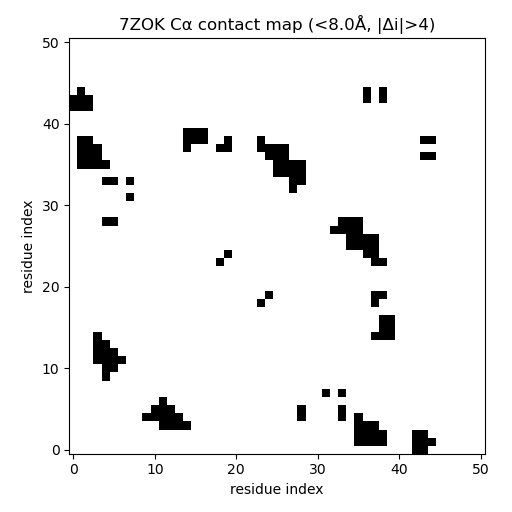533 O O . LYS A 1 23 ? 17.783 29.373 29.588 1.00 0.00 23 LYS A O 5
ATOM 3552 N N . GLY A 1 24 ? 18.364 27.267 29.010 1.00 0.00 24 GLY A N 5
ATOM 3553 C CA . GLY A 1 24 ? 19.789 27.508 28.694 1.00 0.00 24 GLY A CA 5
ATOM 3554 C C . GLY A 1 24 ? 20.613 28.188 29.807 1.00 0.00 24 GLY A C 5
ATOM 3555 O O . GLY A 1 24 ? 21.707 28.687 29.544 1.00 0.00 24 GLY A O 5
ATOM 3559 N N . VAL A 1 25 ? 20.093 28.246 31.042 1.00 0.00 25 VAL A N 5
ATOM 3560 C CA . VAL A 1 25 ? 20.629 29.002 32.185 1.00 0.00 25 VAL A CA 5
ATOM 3561 C C . VAL A 1 25 ? 22.021 28.619 32.672 1.00 0.00 25 VAL A C 5
ATOM 3562 O O . VAL A 1 25 ? 22.521 27.534 32.409 1.00 0.00 25 VAL A O 5
ATOM 3575 N N . LYS A 1 26 ? 22.680 29.546 33.384 1.00 0.00 26 LYS A N 5
ATOM 3576 C CA . LYS A 1 26 ? 23.897 29.299 34.211 1.00 0.00 26 LYS A CA 5
ATOM 3577 C C . LYS A 1 26 ? 23.545 28.641 35.547 1.00 0.00 26 LYS A C 5
ATOM 3578 O O . LYS A 1 26 ? 22.425 28.718 36.034 1.00 0.00 26 LYS A O 5
ATOM 3597 N N . VAL A 1 27 ? 24.535 28.004 36.192 1.00 0.00 27 VAL A N 5
ATOM 3598 C CA . VAL A 1 27 ? 24.417 27.241 37.473 1.00 0.00 27 VAL A CA 5
ATOM 3599 C C . VAL A 1 27 ? 25.599 27.541 38.382 1.00 0.00 27 VAL A C 5
ATOM 3600 O O . VAL A 1 27 ? 26.563 28.198 38.019 1.00 0.00 27 VAL A O 5
ATOM 3613 N N . ARG A 1 28 ? 25.552 27.070 39.632 1.00 0.00 28 ARG A N 5
ATOM 3614 C CA . ARG A 1 28 ? 26.644 27.055 40.649 1.00 0.00 28 ARG A CA 5
ATOM 3615 C C . ARG A 1 28 ? 26.744 25.666 41.260 1.00 0.00 28 ARG A C 5
ATOM 3616 O O . ARG A 1 28 ? 25.748 24.969 41.309 1.00 0.00 28 ARG A O 5
ATOM 3637 N N . CYS A 1 29 ? 27.881 25.268 41.810 1.00 0.00 29 CYS A N 5
ATOM 3638 C CA . CYS A 1 29 ? 27.998 24.034 42.634 1.00 0.00 29 CYS A CA 5
ATOM 3639 C C . CYS A 1 29 ? 27.165 24.137 43.924 1.00 0.00 29 CYS A C 5
ATOM 3640 O O . CYS A 1 29 ? 26.951 25.211 44.511 1.00 0.00 29 CYS A O 5
ATOM 3647 N N . LYS A 1 30 ? 26.684 22.981 44.421 1.00 0.00 30 LYS A N 5
ATOM 3648 C CA . LYS A 1 30 ? 25.846 22.870 45.637 1.00 0.00 30 LYS A CA 5
ATOM 3649 C C . LYS A 1 30 ? 26.636 22.824 46.961 1.00 0.00 30 LYS A C 5
ATOM 3650 O O . LYS A 1 30 ? 26.023 22.580 47.991 1.00 0.00 30 LYS A O 5
ATOM 3669 N N . LYS A 1 31 ? 27.948 23.082 46.975 1.00 0.00 31 LYS A N 5
ATOM 3670 C CA . LYS A 1 31 ? 28.668 23.425 48.240 1.00 0.00 31 LYS A CA 5
ATOM 3671 C C . LYS A 1 31 ? 29.800 24.450 48.124 1.00 0.00 31 LYS A C 5
ATOM 3672 O O . LYS A 1 31 ? 30.228 24.962 49.159 1.00 0.00 31 LYS A O 5
ATOM 3691 N N . CYS A 1 32 ? 30.181 24.792 46.894 1.00 0.00 32 CYS A N 5
ATOM 3692 C CA . CYS A 1 32 ? 31.201 25.749 46.595 1.00 0.00 32 CYS A CA 5
ATOM 3693 C C . CYS A 1 32 ? 30.565 27.054 46.062 1.00 0.00 32 CYS A C 5
ATOM 3694 O O . CYS A 1 32 ? 29.359 27.164 45.813 1.00 0.00 32 CYS A O 5
ATOM 3701 N N . GLY A 1 33 ? 31.418 28.053 45.824 1.00 0.00 33 GLY A N 5
ATOM 3702 C CA . GLY A 1 33 ? 31.012 29.329 45.214 1.00 0.00 33 GLY A CA 5
ATOM 3703 C C . GLY A 1 33 ? 30.928 29.326 43.673 1.00 0.00 33 GLY A C 5
ATOM 3704 O O . GLY A 1 33 ? 30.284 30.211 43.104 1.00 0.00 33 GLY A O 5
ATOM 3708 N N . HIS A 1 34 ? 31.547 28.353 42.984 1.00 0.00 34 HIS A N 5
ATOM 3709 C CA . HIS A 1 34 ? 31.916 28.471 41.570 1.00 0.00 34 HIS A CA 5
ATOM 3710 C C . HIS A 1 34 ? 30.727 28.402 40.596 1.00 0.00 34 HIS A C 5
ATOM 3711 O O . HIS A 1 34 ? 29.926 27.463 40.612 1.00 0.00 34 HIS A O 5
ATOM 3725 N N . THR A 1 35 ? 30.641 29.409 39.725 1.00 0.00 35 THR A N 5
ATOM 3726 C CA . THR A 1 35 ? 29.597 29.546 38.707 1.00 0.00 35 THR A CA 5
ATOM 3727 C C . THR A 1 35 ? 30.006 28.950 37.367 1.00 0.00 35 THR A C 5
ATOM 3728 O O . THR A 1 35 ? 31.065 29.278 36.837 1.00 0.00 35 THR A O 5
ATOM 3739 N N . ILE A 1 36 ? 29.128 28.107 36.822 1.00 0.00 36 ILE A N 5
ATOM 3740 C CA . ILE A 1 36 ? 29.337 27.233 35.656 1.00 0.00 36 ILE A CA 5
ATOM 3741 C C . ILE A 1 36 ? 28.251 27.465 34.603 1.00 0.00 36 ILE A C 5
ATOM 3742 O O . ILE A 1 36 ? 27.314 28.238 34.825 1.00 0.00 36 ILE A O 5
ATOM 3758 N N . THR A 1 37 ? 28.381 26.808 33.443 1.00 0.00 37 THR A N 5
ATOM 3759 C CA . THR A 1 37 ? 27.505 26.949 32.263 1.00 0.00 37 THR A CA 5
ATOM 3760 C C . THR A 1 37 ? 26.938 25.606 31.810 1.00 0.00 37 THR A C 5
ATOM 3761 O O . THR A 1 37 ? 27.689 24.667 31.568 1.00 0.00 37 THR A O 5
ATOM 3772 N N . VAL A 1 38 ? 25.611 25.531 31.660 1.00 0.00 38 VAL A N 5
ATOM 3773 C CA . VAL A 1 38 ? 24.898 24.304 31.250 1.00 0.00 38 VAL A CA 5
ATOM 3774 C C . VAL A 1 38 ? 24.617 24.311 29.747 1.00 0.00 38 VAL A C 5
ATOM 3775 O O . VAL A 1 38 ? 23.861 25.132 29.221 1.00 0.00 38 VAL A O 5
ATOM 3788 N N . ARG A 1 39 ? 25.228 23.373 29.011 1.00 0.00 39 ARG A N 5
ATOM 3789 C CA . ARG A 1 39 ? 25.020 23.088 27.581 1.00 0.00 39 ARG A CA 5
ATOM 3790 C C . ARG A 1 39 ? 25.031 21.569 27.387 1.00 0.00 39 ARG A C 5
ATOM 3791 O O . ARG A 1 39 ? 25.712 20.896 28.148 1.00 0.00 39 ARG A O 5
ATOM 3812 N N . PRO A 1 40 ? 24.307 21.016 26.401 1.00 0.00 40 PRO A N 5
ATOM 3813 C CA . PRO A 1 40 ? 24.017 19.569 26.317 1.00 0.00 40 PRO A CA 5
ATOM 3814 C C . PRO A 1 40 ? 25.216 18.685 25.907 1.00 0.00 40 PRO A C 5
ATOM 3815 O O . PRO A 1 40 ? 25.196 17.466 26.062 1.00 0.00 40 PRO A O 5
ATOM 3826 N N . ALA A 1 41 ? 26.239 19.314 25.330 1.00 0.00 41 ALA A N 5
ATOM 3827 C CA . ALA A 1 41 ? 27.525 18.706 24.967 1.00 0.00 41 ALA A CA 5
ATOM 3828 C C . ALA A 1 41 ? 28.756 19.581 25.316 1.00 0.00 41 ALA A C 5
ATOM 3829 O O . ALA A 1 41 ? 29.851 19.037 25.300 1.00 0.00 41 ALA A O 5
ATOM 3836 N N . GLY A 1 42 ? 28.620 20.862 25.703 1.00 0.00 42 GLY A N 5
ATOM 3837 C CA . GLY A 1 42 ? 29.773 21.734 26.097 1.00 0.00 42 GLY A CA 5
ATOM 3838 C C . GLY A 1 42 ? 30.414 22.444 24.889 1.00 0.00 42 GLY A C 5
ATOM 3839 O O . GLY A 1 42 ? 31.611 22.302 24.622 1.00 0.00 42 GLY A O 5
ATOM 3843 N N . ALA A 1 43 ? 29.580 23.089 24.059 1.00 0.00 43 ALA A N 5
ATOM 3844 C CA . ALA A 1 43 ? 29.976 23.825 22.858 1.00 0.00 43 ALA A CA 5
ATOM 3845 C C . ALA A 1 43 ? 28.992 24.951 22.526 1.00 0.00 43 ALA A C 5
ATOM 3846 O O . ALA A 1 43 ? 27.792 24.770 22.736 1.00 0.00 43 ALA A O 5
ATOM 3853 N N . LEU A 1 44 ? 29.516 26.067 21.970 1.00 0.00 44 LEU A N 5
ATOM 3854 C CA . LEU A 1 44 ? 28.732 27.173 21.369 1.00 0.00 44 LEU A CA 5
ATOM 3855 C C . LEU A 1 44 ? 27.883 27.960 22.387 1.00 0.00 44 LEU A C 5
ATOM 3856 O O . LEU A 1 44 ? 26.655 28.033 22.327 1.00 0.00 44 LEU A O 5
ATOM 3872 N N . GLU A 1 45 ? 28.558 28.633 23.332 1.00 0.00 45 GLU A N 5
ATOM 3873 C CA . GLU A 1 45 ? 27.952 29.327 24.463 1.00 0.00 45 GLU A CA 5
ATOM 3874 C C . GLU A 1 45 ? 27.349 30.742 24.139 1.00 0.00 45 GLU A C 5
ATOM 3875 O O . GLU A 1 45 ? 27.582 31.693 24.870 1.00 0.00 45 GLU A O 5
ATOM 3887 N N . HIS A 1 46 ? 26.528 30.835 23.107 1.00 0.00 46 HIS A N 5
ATOM 3888 C CA . HIS A 1 46 ? 25.700 32.031 22.790 1.00 0.00 46 HIS A CA 5
ATOM 3889 C C . HIS A 1 46 ? 24.526 32.221 23.773 1.00 0.00 46 HIS A C 5
ATOM 3890 O O . HIS A 1 46 ? 24.187 31.328 24.569 1.00 0.00 46 HIS A O 5
ATOM 3904 N N . HIS A 1 47 ? 23.812 33.366 23.681 1.00 0.00 47 HIS A N 5
ATOM 3905 C CA . HIS A 1 47 ? 22.546 33.654 24.394 1.00 0.00 47 HIS A CA 5
ATOM 3906 C C . HIS A 1 47 ? 22.596 33.565 25.948 1.00 0.00 47 HIS A C 5
ATOM 3907 O O . HIS A 1 47 ? 21.611 33.183 26.578 1.00 0.00 47 HIS A O 5
ATOM 3921 N N . HIS A 1 48 ? 23.696 33.980 26.589 1.00 0.00 48 HIS A N 5
ATOM 3922 C CA . HIS A 1 48 ? 23.773 34.138 28.060 1.00 0.00 48 HIS A CA 5
ATOM 3923 C C . HIS A 1 48 ? 23.521 35.603 28.541 1.00 0.00 48 HIS A C 5
ATOM 3924 O O . HIS A 1 48 ? 24.269 36.104 29.362 1.00 0.00 48 HIS A O 5
ATOM 3938 N N . HIS A 1 49 ? 22.461 36.249 28.053 1.00 0.00 49 HIS A N 5
ATOM 3939 C CA . HIS A 1 49 ? 22.118 37.656 28.405 1.00 0.00 49 HIS A CA 5
ATOM 3940 C C . HIS A 1 49 ? 20.698 37.817 28.902 1.00 0.00 49 HIS A C 5
ATOM 3941 O O . HIS A 1 49 ? 19.751 37.120 28.498 1.00 0.00 49 HIS A O 5
ATOM 3955 N N . HIS A 1 50 ? 20.513 38.777 29.831 1.00 0.00 50 HIS A N 5
ATOM 3956 C CA . HIS A 1 50 ? 19.299 39.042 30.584 1.00 0.00 50 HIS A CA 5
ATOM 3957 C C . HIS A 1 50 ? 19.299 40.483 31.170 1.00 0.00 50 HIS A C 5
ATOM 3958 O O . HIS A 1 50 ? 20.360 40.992 31.521 1.00 0.00 50 HIS A O 5
ATOM 3972 N N . HIS A 1 51 ? 18.108 41.087 31.301 1.00 0.00 51 HIS A N 5
ATOM 3973 C CA . HIS A 1 51 ? 17.831 42.482 31.733 1.00 0.00 51 HIS A CA 5
ATOM 3974 C C . HIS A 1 51 ? 16.612 42.550 32.681 1.00 0.00 51 HIS A C 5
ATOM 3975 O O . HIS A 1 51 ? 15.704 41.689 32.524 1.00 0.00 51 HIS A O 5
ATOM 3991 N N . MET A 1 1 ? 34.606 29.790 30.402 1.00 0.00 1 MET A N 6
ATOM 3992 C CA . MET A 1 1 ? 34.763 28.538 31.207 1.00 0.00 1 MET A CA 6
ATOM 3993 C C . MET A 1 1 ? 33.522 27.625 30.996 1.00 0.00 1 MET A C 6
ATOM 3994 O O . MET A 1 1 ? 32.757 27.327 31.905 1.00 0.00 1 MET A O 6
ATOM 4010 N N . ALA A 1 2 ? 33.298 27.191 29.761 1.00 0.00 2 ALA A N 6
ATOM 4011 C CA . ALA A 1 2 ? 32.122 26.412 29.371 1.00 0.00 2 ALA A CA 6
ATOM 4012 C C . ALA A 1 2 ? 32.277 24.895 29.603 1.00 0.00 2 ALA A C 6
ATOM 4013 O O . ALA A 1 2 ? 32.636 24.109 28.715 1.00 0.00 2 ALA A O 6
ATOM 4020 N N . ARG A 1 3 ? 32.038 24.450 30.842 1.00 0.00 3 ARG A N 6
ATOM 4021 C CA . ARG A 1 3 ? 31.854 23.045 31.280 1.00 0.00 3 ARG A CA 6
ATOM 4022 C C . ARG A 1 3 ? 31.444 22.960 32.767 1.00 0.00 3 ARG A C 6
ATOM 4023 O O . ARG A 1 3 ? 31.759 23.904 33.485 1.00 0.00 3 ARG A O 6
ATOM 4044 N N . PHE A 1 4 ? 30.832 21.841 33.210 1.00 0.00 4 PHE A N 6
ATOM 4045 C CA . PHE A 1 4 ? 30.619 21.620 34.642 1.00 0.00 4 PHE A CA 6
ATOM 4046 C C . PHE A 1 4 ? 31.927 21.085 35.260 1.00 0.00 4 PHE A C 6
ATOM 4047 O O . PHE A 1 4 ? 32.212 19.899 35.268 1.00 0.00 4 PHE A O 6
ATOM 4064 N N . VAL A 1 5 ? 32.667 21.990 35.884 1.00 0.00 5 VAL A N 6
ATOM 4065 C CA . VAL A 1 5 ? 33.920 21.727 36.617 1.00 0.00 5 VAL A CA 6
ATOM 4066 C C . VAL A 1 5 ? 33.975 22.591 37.879 1.00 0.00 5 VAL A C 6
ATOM 4067 O O . VAL A 1 5 ? 33.594 23.758 37.881 1.00 0.00 5 VAL A O 6
ATOM 4080 N N . CYS A 1 6 ? 34.470 21.997 38.967 1.00 0.00 6 CYS A N 6
ATOM 4081 C CA . CYS A 1 6 ? 34.689 22.628 40.267 1.00 0.00 6 CYS A CA 6
ATOM 4082 C C . CYS A 1 6 ? 35.898 21.949 40.978 1.00 0.00 6 CYS A C 6
ATOM 4083 O O . CYS A 1 6 ? 35.800 20.835 41.505 1.00 0.00 6 CYS A O 6
ATOM 4090 N N . ASP A 1 7 ? 37.068 22.576 40.868 1.00 0.00 7 ASP A N 6
ATOM 4091 C CA . ASP A 1 7 ? 38.374 22.031 41.263 1.00 0.00 7 ASP A CA 6
ATOM 4092 C C . ASP A 1 7 ? 38.565 21.913 42.794 1.00 0.00 7 ASP A C 6
ATOM 4093 O O . ASP A 1 7 ? 39.590 21.388 43.224 1.00 0.00 7 ASP A O 6
ATOM 4102 N N . SER A 1 8 ? 37.598 22.345 43.633 1.00 0.00 8 SER A N 6
ATOM 4103 C CA . SER A 1 8 ? 37.676 22.186 45.077 1.00 0.00 8 SER A CA 6
ATOM 4104 C C . SER A 1 8 ? 37.116 20.835 45.565 1.00 0.00 8 SER A C 6
ATOM 4105 O O . SER A 1 8 ? 37.674 20.229 46.488 1.00 0.00 8 SER A O 6
ATOM 4113 N N . CYS A 1 9 ? 36.067 20.318 44.903 1.00 0.00 9 CYS A N 6
ATOM 4114 C CA . CYS A 1 9 ? 35.408 19.040 45.197 1.00 0.00 9 CYS A CA 6
ATOM 4115 C C . CYS A 1 9 ? 35.816 17.870 44.253 1.00 0.00 9 CYS A C 6
ATOM 4116 O O . CYS A 1 9 ? 36.304 16.837 44.744 1.00 0.00 9 CYS A O 6
ATOM 4123 N N . ARG A 1 10 ? 35.633 18.025 42.930 1.00 0.00 10 ARG A N 6
ATOM 4124 C CA . ARG A 1 10 ? 35.722 16.900 41.965 1.00 0.00 10 ARG A CA 6
ATOM 4125 C C . ARG A 1 10 ? 36.461 17.161 40.655 1.00 0.00 10 ARG A C 6
ATOM 4126 O O . ARG A 1 10 ? 36.756 16.181 39.993 1.00 0.00 10 ARG A O 6
ATOM 4147 N N . ALA A 1 11 ? 36.683 18.404 40.219 1.00 0.00 11 ALA A N 6
ATOM 4148 C CA . ALA A 1 11 ? 37.306 18.780 38.938 1.00 0.00 11 ALA A CA 6
ATOM 4149 C C . ALA A 1 11 ? 36.561 18.364 37.649 1.00 0.00 11 ALA A C 6
ATOM 4150 O O . ALA A 1 11 ? 36.826 18.898 36.571 1.00 0.00 11 ALA A O 6
ATOM 4157 N N . GLN A 1 12 ? 35.604 17.439 37.722 1.00 0.00 12 GLN A N 6
ATOM 4158 C CA . GLN A 1 12 ? 34.702 17.035 36.627 1.00 0.00 12 GLN A CA 6
ATOM 4159 C C . GLN A 1 12 ? 33.269 16.736 37.101 1.00 0.00 12 GLN A C 6
ATOM 4160 O O . GLN A 1 12 ? 33.098 15.933 38.011 1.00 0.00 12 GLN A O 6
ATOM 4174 N N . TYR A 1 13 ? 32.253 17.303 36.438 1.00 0.00 13 TYR A N 6
ATOM 4175 C CA . TYR A 1 13 ? 30.838 16.908 36.531 1.00 0.00 13 TYR A CA 6
ATOM 4176 C C . TYR A 1 13 ? 30.158 16.931 35.131 1.00 0.00 13 TYR A C 6
ATOM 4177 O O . TYR A 1 13 ? 30.746 17.351 34.133 1.00 0.00 13 TYR A O 6
ATOM 4195 N N . MET A 1 14 ? 28.908 16.469 35.051 1.00 0.00 14 MET A N 6
ATOM 4196 C CA . MET A 1 14 ? 28.093 16.420 33.831 1.00 0.00 14 MET A CA 6
ATOM 4197 C C . MET A 1 14 ? 26.606 16.688 34.136 1.00 0.00 14 MET A C 6
ATOM 4198 O O . MET A 1 14 ? 26.206 16.702 35.298 1.00 0.00 14 MET A O 6
ATOM 4212 N N . ILE A 1 15 ? 25.811 16.926 33.090 1.00 0.00 15 ILE A N 6
ATOM 4213 C CA . ILE A 1 15 ? 24.391 17.300 33.155 1.00 0.00 15 ILE A CA 6
ATOM 4214 C C . ILE A 1 15 ? 23.670 16.776 31.899 1.00 0.00 15 ILE A C 6
ATOM 4215 O O . ILE A 1 15 ? 24.293 16.595 30.859 1.00 0.00 15 ILE A O 6
ATOM 4231 N N . SER A 1 16 ? 22.361 16.486 31.996 1.00 0.00 16 SER A N 6
ATOM 4232 C CA . SER A 1 16 ? 21.516 16.190 30.812 1.00 0.00 16 SER A CA 6
ATOM 4233 C C . SER A 1 16 ? 21.255 17.444 29.948 1.00 0.00 16 SER A C 6
ATOM 4234 O O . SER A 1 16 ? 21.153 18.542 30.477 1.00 0.00 16 SER A O 6
ATOM 4242 N N . ASP A 1 17 ? 20.944 17.194 28.667 1.00 0.00 17 ASP A N 6
ATOM 4243 C CA . ASP A 1 17 ? 20.293 18.102 27.743 1.00 0.00 17 ASP A CA 6
ATOM 4244 C C . ASP A 1 17 ? 18.964 18.672 28.171 1.00 0.00 17 ASP A C 6
ATOM 4245 O O . ASP A 1 17 ? 18.747 19.883 28.158 1.00 0.00 17 ASP A O 6
ATOM 4254 N N . ASP A 1 18 ? 18.035 17.841 28.710 1.00 0.00 18 ASP A N 6
ATOM 4255 C CA . ASP A 1 18 ? 16.778 18.253 29.310 1.00 0.00 18 ASP A CA 6
ATOM 4256 C C . ASP A 1 18 ? 16.822 19.446 30.307 1.00 0.00 18 ASP A C 6
ATOM 4257 O O . ASP A 1 18 ? 15.887 20.247 30.426 1.00 0.00 18 ASP A O 6
ATOM 4266 N N . LYS A 1 19 ? 17.981 19.660 30.941 1.00 0.00 19 LYS A N 6
ATOM 4267 C CA . LYS A 1 19 ? 18.234 20.692 31.945 1.00 0.00 19 LYS A CA 6
ATOM 4268 C C . LYS A 1 19 ? 18.638 22.073 31.399 1.00 0.00 19 LYS A C 6
ATOM 4269 O O . LYS A 1 19 ? 18.717 23.021 32.177 1.00 0.00 19 LYS A O 6
ATOM 4288 N N . ILE A 1 20 ? 18.767 22.221 30.082 1.00 0.00 20 ILE A N 6
ATOM 4289 C CA . ILE A 1 20 ? 18.626 23.557 29.449 1.00 0.00 20 ILE A CA 6
ATOM 4290 C C . ILE A 1 20 ? 17.153 23.879 29.218 1.00 0.00 20 ILE A C 6
ATOM 4291 O O . ILE A 1 20 ? 16.740 25.038 29.339 1.00 0.00 20 ILE A O 6
ATOM 4307 N N . GLY A 1 21 ? 16.320 22.863 28.893 1.00 0.00 21 GLY A N 6
ATOM 4308 C CA . GLY A 1 21 ? 14.912 23.035 28.535 1.00 0.00 21 GLY A CA 6
ATOM 4309 C C . GLY A 1 21 ? 14.667 24.169 27.493 1.00 0.00 21 GLY A C 6
ATOM 4310 O O . GLY A 1 21 ? 15.515 24.390 26.637 1.00 0.00 21 GLY A O 6
ATOM 4314 N N . PRO A 1 22 ? 13.563 24.947 27.581 1.00 0.00 22 PRO A N 6
ATOM 4315 C CA . PRO A 1 22 ? 13.336 26.139 26.760 1.00 0.00 22 PRO A CA 6
ATOM 4316 C C . PRO A 1 22 ? 14.009 27.437 27.273 1.00 0.00 22 PRO A C 6
ATOM 4317 O O . PRO A 1 22 ? 13.807 28.475 26.632 1.00 0.00 22 PRO A O 6
ATOM 4328 N N . LYS A 1 23 ? 14.768 27.410 28.389 1.00 0.00 23 LYS A N 6
ATOM 4329 C CA . LYS A 1 23 ? 15.225 28.625 29.113 1.00 0.00 23 LYS A CA 6
ATOM 4330 C C . LYS A 1 23 ? 16.740 28.851 29.052 1.00 0.00 23 LYS A C 6
ATOM 4331 O O . LYS A 1 23 ? 17.192 29.992 29.038 1.00 0.00 23 LYS A O 6
ATOM 4350 N N . GLY A 1 24 ? 17.565 27.793 29.052 1.00 0.00 24 GLY A N 6
ATOM 4351 C CA . GLY A 1 24 ? 18.988 27.835 28.640 1.00 0.00 24 GLY A CA 6
ATOM 4352 C C . GLY A 1 24 ? 20.028 28.403 29.641 1.00 0.00 24 GLY A C 6
ATOM 4353 O O . GLY A 1 24 ? 21.146 28.701 29.233 1.00 0.00 24 GLY A O 6
ATOM 4357 N N . VAL A 1 25 ? 19.669 28.606 30.908 1.00 0.00 25 VAL A N 6
ATOM 4358 C CA . VAL A 1 25 ? 20.482 29.405 31.868 1.00 0.00 25 VAL A CA 6
ATOM 4359 C C . VAL A 1 25 ? 21.611 28.627 32.596 1.00 0.00 25 VAL A C 6
ATOM 4360 O O . VAL A 1 25 ? 21.579 27.413 32.785 1.00 0.00 25 VAL A O 6
ATOM 4373 N N . LYS A 1 26 ? 22.594 29.397 33.079 1.00 0.00 26 LYS A N 6
ATOM 4374 C CA . LYS A 1 26 ? 23.774 28.969 33.868 1.00 0.00 26 LYS A CA 6
ATOM 4375 C C . LYS A 1 26 ? 23.448 28.472 35.263 1.00 0.00 26 LYS A C 6
ATOM 4376 O O . LYS A 1 26 ? 22.432 28.890 35.836 1.00 0.00 26 LYS A O 6
ATOM 4395 N N . VAL A 1 27 ? 24.297 27.625 35.839 1.00 0.00 27 VAL A N 6
ATOM 4396 C CA . VAL A 1 27 ? 24.104 26.941 37.138 1.00 0.00 27 VAL A CA 6
ATOM 4397 C C . VAL A 1 27 ? 25.371 27.114 37.972 1.00 0.00 27 VAL A C 6
ATOM 4398 O O . VAL A 1 27 ? 26.381 27.698 37.598 1.00 0.00 27 VAL A O 6
ATOM 4411 N N . ARG A 1 28 ? 25.357 26.596 39.229 1.00 0.00 28 ARG A N 6
ATOM 4412 C CA . ARG A 1 28 ? 26.402 26.728 40.250 1.00 0.00 28 ARG A CA 6
ATOM 4413 C C . ARG A 1 28 ? 26.591 25.365 40.965 1.00 0.00 28 ARG A C 6
ATOM 4414 O O . ARG A 1 28 ? 25.572 24.677 41.159 1.00 0.00 28 ARG A O 6
ATOM 4435 N N . CYS A 1 29 ? 27.808 24.997 41.315 1.00 0.00 29 CYS A N 6
ATOM 4436 C CA . CYS A 1 29 ? 28.018 23.764 42.088 1.00 0.00 29 CYS A CA 6
ATOM 4437 C C . CYS A 1 29 ? 27.256 23.864 43.426 1.00 0.00 29 CYS A C 6
ATOM 4438 O O . CYS A 1 29 ? 27.476 24.743 44.273 1.00 0.00 29 CYS A O 6
ATOM 4445 N N . LYS A 1 30 ? 26.305 22.932 43.628 1.00 0.00 30 LYS A N 6
ATOM 4446 C CA . LYS A 1 30 ? 25.241 23.020 44.643 1.00 0.00 30 LYS A CA 6
ATOM 4447 C C . LYS A 1 30 ? 25.697 23.030 46.099 1.00 0.00 30 LYS A C 6
ATOM 4448 O O . LYS A 1 30 ? 24.906 23.357 46.979 1.00 0.00 30 LYS A O 6
ATOM 4467 N N . LYS A 1 31 ? 26.964 22.694 46.349 1.00 0.00 31 LYS A N 6
ATOM 4468 C CA . LYS A 1 31 ? 27.643 22.644 47.665 1.00 0.00 31 LYS A CA 6
ATOM 4469 C C . LYS A 1 31 ? 28.966 23.455 47.719 1.00 0.00 31 LYS A C 6
ATOM 4470 O O . LYS A 1 31 ? 29.733 23.283 48.657 1.00 0.00 31 LYS A O 6
ATOM 4489 N N . CYS A 1 32 ? 29.130 24.345 46.743 1.00 0.00 32 CYS A N 6
ATOM 4490 C CA . CYS A 1 32 ? 30.282 25.212 46.546 1.00 0.00 32 CYS A CA 6
ATOM 4491 C C . CYS A 1 32 ? 29.819 26.594 46.097 1.00 0.00 32 CYS A C 6
ATOM 4492 O O . CYS A 1 32 ? 28.665 27.008 46.250 1.00 0.00 32 CYS A O 6
ATOM 4499 N N . GLY A 1 33 ? 30.742 27.343 45.472 1.00 0.00 33 GLY A N 6
ATOM 4500 C CA . GLY A 1 33 ? 30.526 28.670 44.900 1.00 0.00 33 GLY A CA 6
ATOM 4501 C C . GLY A 1 33 ? 31.077 28.889 43.468 1.00 0.00 33 GLY A C 6
ATOM 4502 O O . GLY A 1 33 ? 31.089 30.038 43.008 1.00 0.00 33 GLY A O 6
ATOM 4506 N N . HIS A 1 34 ? 31.540 27.851 42.774 1.00 0.00 34 HIS A N 6
ATOM 4507 C CA . HIS A 1 34 ? 31.954 27.930 41.357 1.00 0.00 34 HIS A CA 6
ATOM 4508 C C . HIS A 1 34 ? 30.759 27.917 40.382 1.00 0.00 34 HIS A C 6
ATOM 4509 O O . HIS A 1 34 ? 29.700 27.402 40.741 1.00 0.00 34 HIS A O 6
ATOM 4523 N N . THR A 1 35 ? 30.920 28.493 39.182 1.00 0.00 35 THR A N 6
ATOM 4524 C CA . THR A 1 35 ? 29.825 28.698 38.218 1.00 0.00 35 THR A CA 6
ATOM 4525 C C . THR A 1 35 ? 30.114 28.065 36.850 1.00 0.00 35 THR A C 6
ATOM 4526 O O . THR A 1 35 ? 31.198 28.228 36.288 1.00 0.00 35 THR A O 6
ATOM 4537 N N . ILE A 1 36 ? 29.087 27.458 36.265 1.00 0.00 36 ILE A N 6
ATOM 4538 C CA . ILE A 1 36 ? 29.197 26.611 35.067 1.00 0.00 36 ILE A CA 6
ATOM 4539 C C . ILE A 1 36 ? 28.128 26.947 34.007 1.00 0.00 36 ILE A C 6
ATOM 4540 O O . ILE A 1 36 ? 26.969 27.257 34.309 1.00 0.00 36 ILE A O 6
ATOM 4556 N N . THR A 1 37 ? 28.528 26.921 32.728 1.00 0.00 37 THR A N 6
ATOM 4557 C CA . THR A 1 37 ? 27.644 27.032 31.568 1.00 0.00 37 THR A CA 6
ATOM 4558 C C . THR A 1 37 ? 26.820 25.752 31.409 1.00 0.00 37 THR A C 6
ATOM 4559 O O . THR A 1 37 ? 27.409 24.677 31.374 1.00 0.00 37 THR A O 6
ATOM 4570 N N . VAL A 1 38 ? 25.489 25.833 31.242 1.00 0.00 38 VAL A N 6
ATOM 4571 C CA . VAL A 1 38 ? 24.650 24.634 31.033 1.00 0.00 38 VAL A CA 6
ATOM 4572 C C . VAL A 1 38 ? 24.467 24.319 29.536 1.00 0.00 38 VAL A C 6
ATOM 4573 O O . VAL A 1 38 ? 23.944 25.111 28.760 1.00 0.00 38 VAL A O 6
ATOM 4586 N N . ARG A 1 39 ? 24.993 23.150 29.152 1.00 0.00 39 ARG A N 6
ATOM 4587 C CA . ARG A 1 39 ? 25.175 22.689 27.760 1.00 0.00 39 ARG A CA 6
ATOM 4588 C C . ARG A 1 39 ? 25.249 21.165 27.738 1.00 0.00 39 ARG A C 6
ATOM 4589 O O . ARG A 1 39 ? 25.881 20.611 28.623 1.00 0.00 39 ARG A O 6
ATOM 4610 N N . PRO A 1 40 ? 24.757 20.480 26.689 1.00 0.00 40 PRO A N 6
ATOM 4611 C CA . PRO A 1 40 ? 24.747 19.005 26.552 1.00 0.00 40 PRO A CA 6
ATOM 4612 C C . PRO A 1 40 ? 26.113 18.393 26.186 1.00 0.00 40 PRO A C 6
ATOM 4613 O O . PRO A 1 40 ? 26.193 17.181 26.002 1.00 0.00 40 PRO A O 6
ATOM 4624 N N . ALA A 1 41 ? 27.161 19.205 25.948 1.00 0.00 41 ALA A N 6
ATOM 4625 C CA . ALA A 1 41 ? 28.495 18.768 25.548 1.00 0.00 41 ALA A CA 6
ATOM 4626 C C . ALA A 1 41 ? 29.630 19.756 25.937 1.00 0.00 41 ALA A C 6
ATOM 4627 O O . ALA A 1 41 ? 30.786 19.520 25.612 1.00 0.00 41 ALA A O 6
ATOM 4634 N N . GLY A 1 42 ? 29.322 20.872 26.599 1.00 0.00 42 GLY A N 6
ATOM 4635 C CA . GLY A 1 42 ? 30.311 21.888 27.011 1.00 0.00 42 GLY A CA 6
ATOM 4636 C C . GLY A 1 42 ? 30.730 22.860 25.896 1.00 0.00 42 GLY A C 6
ATOM 4637 O O . GLY A 1 42 ? 31.199 23.955 26.219 1.00 0.00 42 GLY A O 6
ATOM 4641 N N . ALA A 1 43 ? 30.468 22.556 24.600 1.00 0.00 43 ALA A N 6
ATOM 4642 C CA . ALA A 1 43 ? 30.434 23.574 23.529 1.00 0.00 43 ALA A CA 6
ATOM 4643 C C . ALA A 1 43 ? 29.593 24.830 23.864 1.00 0.00 43 ALA A C 6
ATOM 4644 O O . ALA A 1 43 ? 28.585 24.648 24.524 1.00 0.00 43 ALA A O 6
ATOM 4651 N N . LEU A 1 44 ? 30.113 26.057 23.578 1.00 0.00 44 LEU A N 6
ATOM 4652 C CA . LEU A 1 44 ? 29.654 27.270 24.334 1.00 0.00 44 LEU A CA 6
ATOM 4653 C C . LEU A 1 44 ? 28.161 27.590 24.060 1.00 0.00 44 LEU A C 6
ATOM 4654 O O . LEU A 1 44 ? 27.517 27.069 23.145 1.00 0.00 44 LEU A O 6
ATOM 4670 N N . GLU A 1 45 ? 27.539 28.432 24.864 1.00 0.00 45 GLU A N 6
ATOM 4671 C CA . GLU A 1 45 ? 26.182 28.959 24.641 1.00 0.00 45 GLU A CA 6
ATOM 4672 C C . GLU A 1 45 ? 26.339 30.244 23.724 1.00 0.00 45 GLU A C 6
ATOM 4673 O O . GLU A 1 45 ? 27.377 30.884 23.574 1.00 0.00 45 GLU A O 6
ATOM 4685 N N . HIS A 1 46 ? 25.248 30.524 23.028 1.00 0.00 46 HIS A N 6
ATOM 4686 C CA . HIS A 1 46 ? 25.155 31.451 21.939 1.00 0.00 46 HIS A CA 6
ATOM 4687 C C . HIS A 1 46 ? 23.749 31.939 21.699 1.00 0.00 46 HIS A C 6
ATOM 4688 O O . HIS A 1 46 ? 23.472 33.147 21.871 1.00 0.00 46 HIS A O 6
ATOM 4702 N N . HIS A 1 47 ? 22.842 31.024 21.340 1.00 0.00 47 HIS A N 6
ATOM 4703 C CA . HIS A 1 47 ? 21.467 31.282 20.995 1.00 0.00 47 HIS A CA 6
ATOM 4704 C C . HIS A 1 47 ? 20.485 30.304 21.672 1.00 0.00 47 HIS A C 6
ATOM 4705 O O . HIS A 1 47 ? 19.598 30.789 22.358 1.00 0.00 47 HIS A O 6
ATOM 4719 N N . HIS A 1 48 ? 20.676 28.998 21.453 1.00 0.00 48 HIS A N 6
ATOM 4720 C CA . HIS A 1 48 ? 20.024 27.906 22.213 1.00 0.00 48 HIS A CA 6
ATOM 4721 C C . HIS A 1 48 ? 20.626 26.541 21.844 1.00 0.00 48 HIS A C 6
ATOM 4722 O O . HIS A 1 48 ? 21.826 26.321 22.060 1.00 0.00 48 HIS A O 6
ATOM 4736 N N . HIS A 1 49 ? 19.854 25.607 21.305 1.00 0.00 49 HIS A N 6
ATOM 4737 C CA . HIS A 1 49 ? 20.249 24.354 20.664 1.00 0.00 49 HIS A CA 6
ATOM 4738 C C . HIS A 1 49 ? 19.161 23.930 19.648 1.00 0.00 49 HIS A C 6
ATOM 4739 O O . HIS A 1 49 ? 18.027 24.474 19.685 1.00 0.00 49 HIS A O 6
ATOM 4753 N N . HIS A 1 50 ? 19.507 23.034 18.718 1.00 0.00 50 HIS A N 6
ATOM 4754 C CA . HIS A 1 50 ? 18.726 22.549 17.582 1.00 0.00 50 HIS A CA 6
ATOM 4755 C C . HIS A 1 50 ? 18.060 21.201 17.946 1.00 0.00 50 HIS A C 6
ATOM 4756 O O . HIS A 1 50 ? 18.629 20.513 18.773 1.00 0.00 50 HIS A O 6
ATOM 4770 N N . HIS A 1 51 ? 16.901 20.939 17.317 1.00 0.00 51 HIS A N 6
ATOM 4771 C CA . HIS A 1 51 ? 16.112 19.731 17.510 1.00 0.00 51 HIS A CA 6
ATOM 4772 C C . HIS A 1 51 ? 15.660 19.140 16.161 1.00 0.00 51 HIS A C 6
ATOM 4773 O O . HIS A 1 51 ? 15.464 20.030 15.178 1.00 0.00 51 HIS A O 6
ATOM 4789 N N . MET A 1 1 ? 37.040 27.487 29.655 1.00 0.00 1 MET A N 7
ATOM 4790 C CA . MET A 1 1 ? 36.181 27.423 30.862 1.00 0.00 1 MET A CA 7
ATOM 4791 C C . MET A 1 1 ? 34.734 26.980 30.635 1.00 0.00 1 MET A C 7
ATOM 4792 O O . MET A 1 1 ? 34.096 26.651 31.617 1.00 0.00 1 MET A O 7
ATOM 4808 N N . ALA A 1 2 ? 34.170 26.941 29.423 1.00 0.00 2 ALA A N 7
ATOM 4809 C CA . ALA A 1 2 ? 32.717 26.731 29.192 1.00 0.00 2 ALA A CA 7
ATOM 4810 C C . ALA A 1 2 ? 32.073 25.345 29.552 1.00 0.00 2 ALA A C 7
ATOM 4811 O O . ALA A 1 2 ? 31.170 24.896 28.849 1.00 0.00 2 ALA A O 7
ATOM 4818 N N . ARG A 1 3 ? 32.490 24.648 30.623 1.00 0.00 3 ARG A N 7
ATOM 4819 C CA . ARG A 1 3 ? 32.141 23.243 30.954 1.00 0.00 3 ARG A CA 7
ATOM 4820 C C . ARG A 1 3 ? 31.805 23.046 32.441 1.00 0.00 3 ARG A C 7
ATOM 4821 O O . ARG A 1 3 ? 32.400 23.688 33.306 1.00 0.00 3 ARG A O 7
ATOM 4842 N N . PHE A 1 4 ? 30.885 22.123 32.751 1.00 0.00 4 PHE A N 7
ATOM 4843 C CA . PHE A 1 4 ? 30.513 21.782 34.130 1.00 0.00 4 PHE A CA 7
ATOM 4844 C C . PHE A 1 4 ? 31.598 20.945 34.818 1.00 0.00 4 PHE A C 7
ATOM 4845 O O . PHE A 1 4 ? 31.716 19.738 34.629 1.00 0.00 4 PHE A O 7
ATOM 4862 N N . VAL A 1 5 ? 32.375 21.602 35.670 1.00 0.00 5 VAL A N 7
ATOM 4863 C CA . VAL A 1 5 ? 33.248 20.985 36.682 1.00 0.00 5 VAL A CA 7
ATOM 4864 C C . VAL A 1 5 ? 33.095 21.747 37.991 1.00 0.00 5 VAL A C 7
ATOM 4865 O O . VAL A 1 5 ? 32.510 22.828 38.031 1.00 0.00 5 VAL A O 7
ATOM 4878 N N . CYS A 1 6 ? 33.644 21.191 39.063 1.00 0.00 6 CYS A N 7
ATOM 4879 C CA . CYS A 1 6 ? 34.041 21.985 40.224 1.00 0.00 6 CYS A CA 7
ATOM 4880 C C . CYS A 1 6 ? 35.470 21.603 40.620 1.00 0.00 6 CYS A C 7
ATOM 4881 O O . CYS A 1 6 ? 35.672 20.668 41.390 1.00 0.00 6 CYS A O 7
ATOM 4888 N N . ASP A 1 7 ? 36.471 22.319 40.112 1.00 0.00 7 ASP A N 7
ATOM 4889 C CA . ASP A 1 7 ? 37.869 22.051 40.481 1.00 0.00 7 ASP A CA 7
ATOM 4890 C C . ASP A 1 7 ? 38.236 22.466 41.926 1.00 0.00 7 ASP A C 7
ATOM 4891 O O . ASP A 1 7 ? 39.377 22.257 42.331 1.00 0.00 7 ASP A O 7
ATOM 4900 N N . SER A 1 8 ? 37.255 22.956 42.689 1.00 0.00 8 SER A N 7
ATOM 4901 C CA . SER A 1 8 ? 37.371 23.189 44.137 1.00 0.00 8 SER A CA 7
ATOM 4902 C C . SER A 1 8 ? 36.974 21.961 44.974 1.00 0.00 8 SER A C 7
ATOM 4903 O O . SER A 1 8 ? 37.587 21.776 46.040 1.00 0.00 8 SER A O 7
ATOM 4911 N N . CYS A 1 9 ? 35.977 21.151 44.565 1.00 0.00 9 CYS A N 7
ATOM 4912 C CA . CYS A 1 9 ? 35.628 19.909 45.249 1.00 0.00 9 CYS A CA 7
ATOM 4913 C C . CYS A 1 9 ? 35.832 18.636 44.395 1.00 0.00 9 CYS A C 7
ATOM 4914 O O . CYS A 1 9 ? 36.677 17.802 44.745 1.00 0.00 9 CYS A O 7
ATOM 4921 N N . ARG A 1 10 ? 35.106 18.524 43.279 1.00 0.00 10 ARG A N 7
ATOM 4922 C CA . ARG A 1 10 ? 34.942 17.277 42.518 1.00 0.00 10 ARG A CA 7
ATOM 4923 C C . ARG A 1 10 ? 35.907 17.049 41.356 1.00 0.00 10 ARG A C 7
ATOM 4924 O O . ARG A 1 10 ? 36.070 15.894 40.995 1.00 0.00 10 ARG A O 7
ATOM 4945 N N . ALA A 1 11 ? 36.421 18.080 40.697 1.00 0.00 11 ALA A N 7
ATOM 4946 C CA . ALA A 1 11 ? 37.247 18.003 39.489 1.00 0.00 11 ALA A CA 7
ATOM 4947 C C . ALA A 1 11 ? 36.632 17.276 38.257 1.00 0.00 11 ALA A C 7
ATOM 4948 O O . ALA A 1 11 ? 37.291 17.146 37.228 1.00 0.00 11 ALA A O 7
ATOM 4955 N N . GLN A 1 12 ? 35.368 16.862 38.312 1.00 0.00 12 GLN A N 7
ATOM 4956 C CA . GLN A 1 12 ? 34.546 16.437 37.165 1.00 0.00 12 GLN A CA 7
ATOM 4957 C C . GLN A 1 12 ? 33.062 16.576 37.553 1.00 0.00 12 GLN A C 7
ATOM 4958 O O . GLN A 1 12 ? 32.689 16.148 38.644 1.00 0.00 12 GLN A O 7
ATOM 4972 N N . TYR A 1 13 ? 32.209 17.080 36.654 1.00 0.00 13 TYR A N 7
ATOM 4973 C CA . TYR A 1 13 ? 30.756 16.906 36.714 1.00 0.00 13 TYR A CA 7
ATOM 4974 C C . TYR A 1 13 ? 30.224 16.854 35.264 1.00 0.00 13 TYR A C 7
ATOM 4975 O O . TYR A 1 13 ? 31.015 16.840 34.312 1.00 0.00 13 TYR A O 7
ATOM 4993 N N . MET A 1 14 ? 28.904 16.754 35.091 1.00 0.00 14 MET A N 7
ATOM 4994 C CA . MET A 1 14 ? 28.187 16.857 33.813 1.00 0.00 14 MET A CA 7
ATOM 4995 C C . MET A 1 14 ? 26.682 17.036 34.068 1.00 0.00 14 MET A C 7
ATOM 4996 O O . MET A 1 14 ? 26.198 16.840 35.181 1.00 0.00 14 MET A O 7
ATOM 5010 N N . ILE A 1 15 ? 25.913 17.410 33.038 1.00 0.00 15 ILE A N 7
ATOM 5011 C CA . ILE A 1 15 ? 24.456 17.634 33.124 1.00 0.00 15 ILE A CA 7
ATOM 5012 C C . ILE A 1 15 ? 23.740 17.156 31.859 1.00 0.00 15 ILE A C 7
ATOM 5013 O O . ILE A 1 15 ? 24.250 17.349 30.758 1.00 0.00 15 ILE A O 7
ATOM 5029 N N . SER A 1 16 ? 22.580 16.521 32.023 1.00 0.00 16 SER A N 7
ATOM 5030 C CA . SER A 1 16 ? 21.783 15.979 30.910 1.00 0.00 16 SER A CA 7
ATOM 5031 C C . SER A 1 16 ? 21.239 17.083 29.987 1.00 0.00 16 SER A C 7
ATOM 5032 O O . SER A 1 16 ? 20.786 18.124 30.464 1.00 0.00 16 SER A O 7
ATOM 5040 N N . ASP A 1 17 ? 21.146 16.797 28.691 1.00 0.00 17 ASP A N 7
ATOM 5041 C CA . ASP A 1 17 ? 20.579 17.678 27.661 1.00 0.00 17 ASP A CA 7
ATOM 5042 C C . ASP A 1 17 ? 19.259 18.366 28.073 1.00 0.00 17 ASP A C 7
ATOM 5043 O O . ASP A 1 17 ? 19.196 19.591 28.193 1.00 0.00 17 ASP A O 7
ATOM 5052 N N . ASP A 1 18 ? 18.223 17.586 28.380 1.00 0.00 18 ASP A N 7
ATOM 5053 C CA . ASP A 1 18 ? 16.874 18.050 28.716 1.00 0.00 18 ASP A CA 7
ATOM 5054 C C . ASP A 1 18 ? 16.774 18.956 29.969 1.00 0.00 18 ASP A C 7
ATOM 5055 O O . ASP A 1 18 ? 15.720 19.531 30.267 1.00 0.00 18 ASP A O 7
ATOM 5064 N N . LYS A 1 19 ? 17.870 19.107 30.721 1.00 0.00 19 LYS A N 7
ATOM 5065 C CA . LYS A 1 19 ? 18.005 20.077 31.821 1.00 0.00 19 LYS A CA 7
ATOM 5066 C C . LYS A 1 19 ? 18.397 21.499 31.365 1.00 0.00 19 LYS A C 7
ATOM 5067 O O . LYS A 1 19 ? 18.210 22.417 32.173 1.00 0.00 19 LYS A O 7
ATOM 5086 N N . ILE A 1 20 ? 18.808 21.727 30.105 1.00 0.00 20 ILE A N 7
ATOM 5087 C CA . ILE A 1 20 ? 18.772 23.083 29.540 1.00 0.00 20 ILE A CA 7
ATOM 5088 C C . ILE A 1 20 ? 17.346 23.559 29.264 1.00 0.00 20 ILE A C 7
ATOM 5089 O O . ILE A 1 20 ? 17.002 24.710 29.538 1.00 0.00 20 ILE A O 7
ATOM 5105 N N . GLY A 1 21 ? 16.506 22.657 28.747 1.00 0.00 21 GLY A N 7
ATOM 5106 C CA . GLY A 1 21 ? 15.177 22.950 28.196 1.00 0.00 21 GLY A CA 7
ATOM 5107 C C . GLY A 1 21 ? 15.199 24.177 27.275 1.00 0.00 21 GLY A C 7
ATOM 5108 O O . GLY A 1 21 ? 16.198 24.432 26.601 1.00 0.00 21 GLY A O 7
ATOM 5112 N N . PRO A 1 22 ? 14.127 24.988 27.242 1.00 0.00 22 PRO A N 7
ATOM 5113 C CA . PRO A 1 22 ? 14.131 26.317 26.614 1.00 0.00 22 PRO A CA 7
ATOM 5114 C C . PRO A 1 22 ? 14.808 27.386 27.503 1.00 0.00 22 PRO A C 7
ATOM 5115 O O . PRO A 1 22 ? 14.996 28.512 27.043 1.00 0.00 22 PRO A O 7
ATOM 5126 N N . LYS A 1 23 ? 15.157 27.057 28.765 1.00 0.00 23 LYS A N 7
ATOM 5127 C CA . LYS A 1 23 ? 15.735 28.012 29.728 1.00 0.00 23 LYS A CA 7
ATOM 5128 C C . LYS A 1 23 ? 17.170 28.387 29.338 1.00 0.00 23 LYS A C 7
ATOM 5129 O O . LYS A 1 23 ? 17.402 29.556 29.032 1.00 0.00 23 LYS A O 7
ATOM 5148 N N . GLY A 1 24 ? 18.110 27.436 29.391 1.00 0.00 24 GLY A N 7
ATOM 5149 C CA . GLY A 1 24 ? 19.543 27.694 29.198 1.00 0.00 24 GLY A CA 7
ATOM 5150 C C . GLY A 1 24 ? 20.209 28.615 30.237 1.00 0.00 24 GLY A C 7
ATOM 5151 O O . GLY A 1 24 ? 21.128 29.355 29.896 1.00 0.00 24 GLY A O 7
ATOM 5155 N N . VAL A 1 25 ? 19.724 28.629 31.482 1.00 0.00 25 VAL A N 7
ATOM 5156 C CA . VAL A 1 25 ? 20.291 29.408 32.608 1.00 0.00 25 VAL A CA 7
ATOM 5157 C C . VAL A 1 25 ? 21.670 28.924 33.072 1.00 0.00 25 VAL A C 7
ATOM 5158 O O . VAL A 1 25 ? 22.042 27.774 32.867 1.00 0.00 25 VAL A O 7
ATOM 5171 N N . LYS A 1 26 ? 22.466 29.811 33.689 1.00 0.00 26 LYS A N 7
ATOM 5172 C CA . LYS A 1 26 ? 23.730 29.452 34.365 1.00 0.00 26 LYS A CA 7
ATOM 5173 C C . LYS A 1 26 ? 23.443 28.797 35.730 1.00 0.00 26 LYS A C 7
ATOM 5174 O O . LYS A 1 26 ? 22.486 29.173 36.411 1.00 0.00 26 LYS A O 7
ATOM 5193 N N . VAL A 1 27 ? 24.275 27.843 36.136 1.00 0.00 27 VAL A N 7
ATOM 5194 C CA . VAL A 1 27 ? 24.135 27.052 37.378 1.00 0.00 27 VAL A CA 7
ATOM 5195 C C . VAL A 1 27 ? 25.369 27.246 38.271 1.00 0.00 27 VAL A C 7
ATOM 5196 O O . VAL A 1 27 ? 26.323 27.929 37.890 1.00 0.00 27 VAL A O 7
ATOM 5209 N N . ARG A 1 28 ? 25.328 26.691 39.489 1.00 0.00 28 ARG A N 7
ATOM 5210 C CA . ARG A 1 28 ? 26.439 26.621 40.438 1.00 0.00 28 ARG A CA 7
ATOM 5211 C C . ARG A 1 28 ? 26.526 25.219 41.062 1.00 0.00 28 ARG A C 7
ATOM 5212 O O . ARG A 1 28 ? 25.468 24.590 41.244 1.00 0.00 28 ARG A O 7
ATOM 5233 N N . CYS A 1 29 ? 27.741 24.804 41.436 1.00 0.00 29 CYS A N 7
ATOM 5234 C CA . CYS A 1 29 ? 27.942 23.765 42.425 1.00 0.00 29 CYS A CA 7
ATOM 5235 C C . CYS A 1 29 ? 27.296 24.152 43.768 1.00 0.00 29 CYS A C 7
ATOM 5236 O O . CYS A 1 29 ? 27.544 25.232 44.317 1.00 0.00 29 CYS A O 7
ATOM 5243 N N . LYS A 1 30 ? 26.444 23.271 44.305 1.00 0.00 30 LYS A N 7
ATOM 5244 C CA . LYS A 1 30 ? 25.540 23.571 45.424 1.00 0.00 30 LYS A CA 7
ATOM 5245 C C . LYS A 1 30 ? 26.220 23.561 46.840 1.00 0.00 30 LYS A C 7
ATOM 5246 O O . LYS A 1 30 ? 25.482 23.566 47.832 1.00 0.00 30 LYS A O 7
ATOM 5265 N N . LYS A 1 31 ? 27.548 23.644 46.950 1.00 0.00 31 LYS A N 7
ATOM 5266 C CA . LYS A 1 31 ? 28.234 23.932 48.229 1.00 0.00 31 LYS A CA 7
ATOM 5267 C C . LYS A 1 31 ? 29.521 24.777 48.084 1.00 0.00 31 LYS A C 7
ATOM 5268 O O . LYS A 1 31 ? 30.209 25.029 49.087 1.00 0.00 31 LYS A O 7
ATOM 5287 N N . CYS A 1 32 ? 29.811 25.248 46.861 1.00 0.00 32 CYS A N 7
ATOM 5288 C CA . CYS A 1 32 ? 31.005 25.958 46.500 1.00 0.00 32 CYS A CA 7
ATOM 5289 C C . CYS A 1 32 ? 30.614 27.330 45.888 1.00 0.00 32 CYS A C 7
ATOM 5290 O O . CYS A 1 32 ? 29.479 27.827 46.046 1.00 0.00 32 CYS A O 7
ATOM 5297 N N . GLY A 1 33 ? 31.579 27.954 45.192 1.00 0.00 33 GLY A N 7
ATOM 5298 C CA . GLY A 1 33 ? 31.369 29.190 44.440 1.00 0.00 33 GLY A CA 7
ATOM 5299 C C . GLY A 1 33 ? 31.125 28.981 42.933 1.00 0.00 33 GLY A C 7
ATOM 5300 O O . GLY A 1 33 ? 30.708 29.915 42.248 1.00 0.00 33 GLY A O 7
ATOM 5304 N N . HIS A 1 34 ? 31.455 27.801 42.409 1.00 0.00 34 HIS A N 7
ATOM 5305 C CA . HIS A 1 34 ? 31.824 27.670 41.010 1.00 0.00 34 HIS A CA 7
ATOM 5306 C C . HIS A 1 34 ? 30.607 27.689 40.075 1.00 0.00 34 HIS A C 7
ATOM 5307 O O . HIS A 1 34 ? 29.736 26.812 40.154 1.00 0.00 34 HIS A O 7
ATOM 5321 N N . THR A 1 35 ? 30.560 28.725 39.233 1.00 0.00 35 THR A N 7
ATOM 5322 C CA . THR A 1 35 ? 29.472 29.010 38.305 1.00 0.00 35 THR A CA 7
ATOM 5323 C C . THR A 1 35 ? 29.717 28.407 36.935 1.00 0.00 35 THR A C 7
ATOM 5324 O O . THR A 1 35 ? 30.774 28.590 36.333 1.00 0.00 35 THR A O 7
ATOM 5335 N N . ILE A 1 36 ? 28.715 27.690 36.425 1.00 0.00 36 ILE A N 7
ATOM 5336 C CA . ILE A 1 36 ? 28.863 26.763 35.301 1.00 0.00 36 ILE A CA 7
ATOM 5337 C C . ILE A 1 36 ? 27.819 26.978 34.213 1.00 0.00 36 ILE A C 7
ATOM 5338 O O . ILE A 1 36 ? 26.648 27.288 34.455 1.00 0.00 36 ILE A O 7
ATOM 5354 N N . THR A 1 37 ? 28.289 26.770 32.985 1.00 0.00 37 THR A N 7
ATOM 5355 C CA . THR A 1 37 ? 27.526 26.684 31.735 1.00 0.00 37 THR A CA 7
ATOM 5356 C C . THR A 1 37 ? 26.672 25.411 31.729 1.00 0.00 37 THR A C 7
ATOM 5357 O O . THR A 1 37 ? 27.198 24.314 31.910 1.00 0.00 37 THR A O 7
ATOM 5368 N N . VAL A 1 38 ? 25.376 25.543 31.437 1.00 0.00 38 VAL A N 7
ATOM 5369 C CA . VAL A 1 38 ? 24.461 24.409 31.185 1.00 0.00 38 VAL A CA 7
ATOM 5370 C C . VAL A 1 38 ? 24.165 24.361 29.680 1.00 0.00 38 VAL A C 7
ATOM 5371 O O . VAL A 1 38 ? 23.390 25.158 29.150 1.00 0.00 38 VAL A O 7
ATOM 5384 N N . ARG A 1 39 ? 24.851 23.452 28.979 1.00 0.00 39 ARG A N 7
ATOM 5385 C CA . ARG A 1 39 ? 24.820 23.230 27.517 1.00 0.00 39 ARG A CA 7
ATOM 5386 C C . ARG A 1 39 ? 24.949 21.730 27.211 1.00 0.00 39 ARG A C 7
ATOM 5387 O O . ARG A 1 39 ? 25.696 21.069 27.927 1.00 0.00 39 ARG A O 7
ATOM 5408 N N . PRO A 1 40 ? 24.300 21.182 26.168 1.00 0.00 40 PRO A N 7
ATOM 5409 C CA . PRO A 1 40 ? 24.176 19.730 25.977 1.00 0.00 40 PRO A CA 7
ATOM 5410 C C . PRO A 1 40 ? 25.476 18.966 25.631 1.00 0.00 40 PRO A C 7
ATOM 5411 O O . PRO A 1 40 ? 25.480 17.748 25.738 1.00 0.00 40 PRO A O 7
ATOM 5422 N N . ALA A 1 41 ? 26.549 19.651 25.218 1.00 0.00 41 ALA A N 7
ATOM 5423 C CA . ALA A 1 41 ? 27.834 19.029 24.876 1.00 0.00 41 ALA A CA 7
ATOM 5424 C C . ALA A 1 41 ? 29.034 19.551 25.695 1.00 0.00 41 ALA A C 7
ATOM 5425 O O . ALA A 1 41 ? 30.178 19.150 25.459 1.00 0.00 41 ALA A O 7
ATOM 5432 N N . GLY A 1 42 ? 28.835 20.491 26.631 1.00 0.00 42 GLY A N 7
ATOM 5433 C CA . GLY A 1 42 ? 29.926 21.143 27.380 1.00 0.00 42 GLY A CA 7
ATOM 5434 C C . GLY A 1 42 ? 30.716 22.226 26.604 1.00 0.00 42 GLY A C 7
ATOM 5435 O O . GLY A 1 42 ? 31.831 22.570 27.014 1.00 0.00 42 GLY A O 7
ATOM 5439 N N . ALA A 1 43 ? 30.186 22.740 25.488 1.00 0.00 43 ALA A N 7
ATOM 5440 C CA . ALA A 1 43 ? 30.762 23.860 24.729 1.00 0.00 43 ALA A CA 7
ATOM 5441 C C . ALA A 1 43 ? 29.972 25.181 24.926 1.00 0.00 43 ALA A C 7
ATOM 5442 O O . ALA A 1 43 ? 28.793 25.126 25.299 1.00 0.00 43 ALA A O 7
ATOM 5449 N N . LEU A 1 44 ? 30.610 26.330 24.658 1.00 0.00 44 LEU A N 7
ATOM 5450 C CA . LEU A 1 44 ? 30.012 27.651 24.863 1.00 0.00 44 LEU A CA 7
ATOM 5451 C C . LEU A 1 44 ? 28.616 27.866 24.231 1.00 0.00 44 LEU A C 7
ATOM 5452 O O . LEU A 1 44 ? 28.202 27.136 23.335 1.00 0.00 44 LEU A O 7
ATOM 5468 N N . GLU A 1 45 ? 27.914 28.862 24.761 1.00 0.00 45 GLU A N 7
ATOM 5469 C CA . GLU A 1 45 ? 26.590 29.303 24.335 1.00 0.00 45 GLU A CA 7
ATOM 5470 C C . GLU A 1 45 ? 26.636 30.135 23.003 1.00 0.00 45 GLU A C 7
ATOM 5471 O O . GLU A 1 45 ? 27.698 30.565 22.537 1.00 0.00 45 GLU A O 7
ATOM 5483 N N . HIS A 1 46 ? 25.464 30.242 22.394 1.00 0.00 46 HIS A N 7
ATOM 5484 C CA . HIS A 1 46 ? 25.222 31.079 21.229 1.00 0.00 46 HIS A CA 7
ATOM 5485 C C . HIS A 1 46 ? 23.771 31.664 21.248 1.00 0.00 46 HIS A C 7
ATOM 5486 O O . HIS A 1 46 ? 22.875 30.996 21.821 1.00 0.00 46 HIS A O 7
ATOM 5500 N N . HIS A 1 47 ? 23.583 32.871 20.736 1.00 0.00 47 HIS A N 7
ATOM 5501 C CA . HIS A 1 47 ? 22.277 33.529 20.798 1.00 0.00 47 HIS A CA 7
ATOM 5502 C C . HIS A 1 47 ? 22.199 34.556 19.577 1.00 0.00 47 HIS A C 7
ATOM 5503 O O . HIS A 1 47 ? 23.217 35.005 18.985 1.00 0.00 47 HIS A O 7
ATOM 5517 N N . HIS A 1 48 ? 20.969 34.882 19.139 1.00 0.00 48 HIS A N 7
ATOM 5518 C CA . HIS A 1 48 ? 20.694 35.684 17.986 1.00 0.00 48 HIS A CA 7
ATOM 5519 C C . HIS A 1 48 ? 19.872 36.956 18.332 1.00 0.00 48 HIS A C 7
ATOM 5520 O O . HIS A 1 48 ? 18.782 36.830 18.931 1.00 0.00 48 HIS A O 7
ATOM 5534 N N . HIS A 1 49 ? 20.351 38.149 17.918 1.00 0.00 49 HIS A N 7
ATOM 5535 C CA . HIS A 1 49 ? 19.726 39.459 18.140 1.00 0.00 49 HIS A CA 7
ATOM 5536 C C . HIS A 1 49 ? 18.453 39.670 17.262 1.00 0.00 49 HIS A C 7
ATOM 5537 O O . HIS A 1 49 ? 18.407 40.584 16.429 1.00 0.00 49 HIS A O 7
ATOM 5551 N N . HIS A 1 50 ? 17.459 38.774 17.386 1.00 0.00 50 HIS A N 7
ATOM 5552 C CA . HIS A 1 50 ? 16.218 38.767 16.618 1.00 0.00 50 HIS A CA 7
ATOM 5553 C C . HIS A 1 50 ? 15.042 39.411 17.400 1.00 0.00 50 HIS A C 7
ATOM 5554 O O . HIS A 1 50 ? 14.843 39.168 18.603 1.00 0.00 50 HIS A O 7
ATOM 5568 N N . HIS A 1 51 ? 14.194 40.169 16.682 1.00 0.00 51 HIS A N 7
ATOM 5569 C CA . HIS A 1 51 ? 13.032 40.892 17.217 1.00 0.00 51 HIS A CA 7
ATOM 5570 C C . HIS A 1 51 ? 11.942 41.162 16.176 1.00 0.00 51 HIS A C 7
ATOM 5571 O O . HIS A 1 51 ? 11.457 42.311 16.083 1.00 0.00 51 HIS A O 7
ATOM 5587 N N . MET A 1 1 ? 35.472 28.802 30.984 1.00 0.00 1 MET A N 8
ATOM 5588 C CA . MET A 1 1 ? 34.037 29.236 30.792 1.00 0.00 1 MET A CA 8
ATOM 5589 C C . MET A 1 1 ? 33.155 27.951 30.741 1.00 0.00 1 MET A C 8
ATOM 5590 O O . MET A 1 1 ? 33.121 27.209 31.746 1.00 0.00 1 MET A O 8
ATOM 5606 N N . ALA A 1 2 ? 32.366 27.680 29.664 1.00 0.00 2 ALA A N 8
ATOM 5607 C CA . ALA A 1 2 ? 31.086 26.911 29.732 1.00 0.00 2 ALA A CA 8
ATOM 5608 C C . ALA A 1 2 ? 31.179 25.395 29.838 1.00 0.00 2 ALA A C 8
ATOM 5609 O O . ALA A 1 2 ? 30.750 24.691 28.940 1.00 0.00 2 ALA A O 8
ATOM 5616 N N . ARG A 1 3 ? 31.672 24.846 30.958 1.00 0.00 3 ARG A N 8
ATOM 5617 C CA . ARG A 1 3 ? 31.609 23.401 31.300 1.00 0.00 3 ARG A CA 8
ATOM 5618 C C . ARG A 1 3 ? 31.283 23.197 32.766 1.00 0.00 3 ARG A C 8
ATOM 5619 O O . ARG A 1 3 ? 31.785 23.958 33.578 1.00 0.00 3 ARG A O 8
ATOM 5640 N N . PHE A 1 4 ? 30.445 22.210 33.086 1.00 0.00 4 PHE A N 8
ATOM 5641 C CA . PHE A 1 4 ? 30.176 21.838 34.489 1.00 0.00 4 PHE A CA 8
ATOM 5642 C C . PHE A 1 4 ? 31.354 21.068 35.096 1.00 0.00 4 PHE A C 8
ATOM 5643 O O . PHE A 1 4 ? 31.424 19.850 35.058 1.00 0.00 4 PHE A O 8
ATOM 5660 N N . VAL A 1 5 ? 32.311 21.804 35.646 1.00 0.00 5 VAL A N 8
ATOM 5661 C CA . VAL A 1 5 ? 33.421 21.285 36.443 1.00 0.00 5 VAL A CA 8
ATOM 5662 C C . VAL A 1 5 ? 33.493 22.076 37.736 1.00 0.00 5 VAL A C 8
ATOM 5663 O O . VAL A 1 5 ? 32.973 23.183 37.849 1.00 0.00 5 VAL A O 8
ATOM 5676 N N . CYS A 1 6 ? 34.145 21.469 38.728 1.00 0.00 6 CYS A N 8
ATOM 5677 C CA . CYS A 1 6 ? 34.592 22.098 39.976 1.00 0.00 6 CYS A CA 8
ATOM 5678 C C . CYS A 1 6 ? 35.947 21.569 40.441 1.00 0.00 6 CYS A C 8
ATOM 5679 O O . CYS A 1 6 ? 36.071 20.445 40.949 1.00 0.00 6 CYS A O 8
ATOM 5686 N N . ASP A 1 7 ? 36.969 22.428 40.301 1.00 0.00 7 ASP A N 8
ATOM 5687 C CA . ASP A 1 7 ? 38.307 22.186 40.879 1.00 0.00 7 ASP A CA 8
ATOM 5688 C C . ASP A 1 7 ? 38.440 22.539 42.379 1.00 0.00 7 ASP A C 8
ATOM 5689 O O . ASP A 1 7 ? 39.561 22.579 42.849 1.00 0.00 7 ASP A O 8
ATOM 5698 N N . SER A 1 8 ? 37.336 22.757 43.104 1.00 0.00 8 SER A N 8
ATOM 5699 C CA . SER A 1 8 ? 37.302 22.721 44.562 1.00 0.00 8 SER A CA 8
ATOM 5700 C C . SER A 1 8 ? 37.157 21.332 45.047 1.00 0.00 8 SER A C 8
ATOM 5701 O O . SER A 1 8 ? 37.727 20.890 46.025 1.00 0.00 8 SER A O 8
ATOM 5709 N N . CYS A 1 9 ? 36.200 20.604 44.517 1.00 0.00 9 CYS A N 8
ATOM 5710 C CA . CYS A 1 9 ? 35.668 19.324 44.953 1.00 0.00 9 CYS A CA 8
ATOM 5711 C C . CYS A 1 9 ? 36.230 18.035 44.190 1.00 0.00 9 CYS A C 8
ATOM 5712 O O . CYS A 1 9 ? 36.592 17.068 44.875 1.00 0.00 9 CYS A O 8
ATOM 5719 N N . ARG A 1 10 ? 36.123 18.037 42.861 1.00 0.00 10 ARG A N 8
ATOM 5720 C CA . ARG A 1 10 ? 35.979 16.813 42.075 1.00 0.00 10 ARG A CA 8
ATOM 5721 C C . ARG A 1 10 ? 36.617 16.843 40.693 1.00 0.00 10 ARG A C 8
ATOM 5722 O O . ARG A 1 10 ? 36.636 15.842 39.987 1.00 0.00 10 ARG A O 8
ATOM 5743 N N . ALA A 1 11 ? 37.114 17.977 40.223 1.00 0.00 11 ALA A N 8
ATOM 5744 C CA . ALA A 1 11 ? 37.678 18.320 38.923 1.00 0.00 11 ALA A CA 8
ATOM 5745 C C . ALA A 1 11 ? 36.766 18.104 37.682 1.00 0.00 11 ALA A C 8
ATOM 5746 O O . ALA A 1 11 ? 37.088 18.531 36.557 1.00 0.00 11 ALA A O 8
ATOM 5753 N N . GLN A 1 12 ? 35.633 17.401 37.797 1.00 0.00 12 GLN A N 8
ATOM 5754 C CA . GLN A 1 12 ? 34.713 17.001 36.744 1.00 0.00 12 GLN A CA 8
ATOM 5755 C C . GLN A 1 12 ? 33.288 16.752 37.270 1.00 0.00 12 GLN A C 8
ATOM 5756 O O . GLN A 1 12 ? 33.142 16.190 38.339 1.00 0.00 12 GLN A O 8
ATOM 5770 N N . TYR A 1 13 ? 32.271 17.120 36.492 1.00 0.00 13 TYR A N 8
ATOM 5771 C CA . TYR A 1 13 ? 30.884 16.636 36.581 1.00 0.00 13 TYR A CA 8
ATOM 5772 C C . TYR A 1 13 ? 30.313 16.511 35.160 1.00 0.00 13 TYR A C 8
ATOM 5773 O O . TYR A 1 13 ? 30.993 16.751 34.163 1.00 0.00 13 TYR A O 8
ATOM 5791 N N . MET A 1 14 ? 29.060 16.082 35.032 1.00 0.00 14 MET A N 8
ATOM 5792 C CA . MET A 1 14 ? 28.244 16.114 33.793 1.00 0.00 14 MET A CA 8
ATOM 5793 C C . MET A 1 14 ? 26.771 16.464 34.114 1.00 0.00 14 MET A C 8
ATOM 5794 O O . MET A 1 14 ? 26.352 16.466 35.271 1.00 0.00 14 MET A O 8
ATOM 5808 N N . ILE A 1 15 ? 25.937 16.766 33.104 1.00 0.00 15 ILE A N 8
ATOM 5809 C CA . ILE A 1 15 ? 24.503 17.100 33.289 1.00 0.00 15 ILE A CA 8
ATOM 5810 C C . ILE A 1 15 ? 23.728 16.678 32.017 1.00 0.00 15 ILE A C 8
ATOM 5811 O O . ILE A 1 15 ? 24.298 16.583 30.928 1.00 0.00 15 ILE A O 8
ATOM 5827 N N . SER A 1 16 ? 22.450 16.295 32.181 1.00 0.00 16 SER A N 8
ATOM 5828 C CA . SER A 1 16 ? 21.607 15.731 31.065 1.00 0.00 16 SER A CA 8
ATOM 5829 C C . SER A 1 16 ? 21.056 16.785 30.120 1.00 0.00 16 SER A C 8
ATOM 5830 O O . SER A 1 16 ? 20.878 17.912 30.577 1.00 0.00 16 SER A O 8
ATOM 5838 N N . ASP A 1 17 ? 20.747 16.391 28.861 1.00 0.00 17 ASP A N 8
ATOM 5839 C CA . ASP A 1 17 ? 20.255 17.293 27.819 1.00 0.00 17 ASP A CA 8
ATOM 5840 C C . ASP A 1 17 ? 18.977 17.965 28.099 1.00 0.00 17 ASP A C 8
ATOM 5841 O O . ASP A 1 17 ? 18.635 19.021 27.631 1.00 0.00 17 ASP A O 8
ATOM 5850 N N . ASP A 1 18 ? 18.136 17.331 28.900 1.00 0.00 18 ASP A N 8
ATOM 5851 C CA . ASP A 1 18 ? 16.890 17.948 29.497 1.00 0.00 18 ASP A CA 8
ATOM 5852 C C . ASP A 1 18 ? 17.087 19.249 30.231 1.00 0.00 18 ASP A C 8
ATOM 5853 O O . ASP A 1 18 ? 16.387 20.206 29.995 1.00 0.00 18 ASP A O 8
ATOM 5862 N N . LYS A 1 19 ? 18.134 19.364 31.073 1.00 0.00 19 LYS A N 8
ATOM 5863 C CA . LYS A 1 19 ? 18.168 20.376 32.164 1.00 0.00 19 LYS A CA 8
ATOM 5864 C C . LYS A 1 19 ? 18.238 21.843 31.758 1.00 0.00 19 LYS A C 8
ATOM 5865 O O . LYS A 1 19 ? 17.903 22.702 32.563 1.00 0.00 19 LYS A O 8
ATOM 5884 N N . ILE A 1 20 ? 18.647 22.114 30.539 1.00 0.00 20 ILE A N 8
ATOM 5885 C CA . ILE A 1 20 ? 18.573 23.470 29.930 1.00 0.00 20 ILE A CA 8
ATOM 5886 C C . ILE A 1 20 ? 17.161 23.969 29.640 1.00 0.00 20 ILE A C 8
ATOM 5887 O O . ILE A 1 20 ? 16.944 25.187 29.555 1.00 0.00 20 ILE A O 8
ATOM 5903 N N . GLY A 1 21 ? 16.191 23.061 29.450 1.00 0.00 21 GLY A N 8
ATOM 5904 C CA . GLY A 1 21 ? 14.911 23.392 28.805 1.00 0.00 21 GLY A CA 8
ATOM 5905 C C . GLY A 1 21 ? 15.072 24.285 27.526 1.00 0.00 21 GLY A C 8
ATOM 5906 O O . GLY A 1 21 ? 16.137 24.218 26.871 1.00 0.00 21 GLY A O 8
ATOM 5910 N N . PRO A 1 22 ? 14.095 25.198 27.294 1.00 0.00 22 PRO A N 8
ATOM 5911 C CA . PRO A 1 22 ? 14.221 26.207 26.236 1.00 0.00 22 PRO A CA 8
ATOM 5912 C C . PRO A 1 22 ? 15.006 27.477 26.647 1.00 0.00 22 PRO A C 8
ATOM 5913 O O . PRO A 1 22 ? 14.847 28.539 26.019 1.00 0.00 22 PRO A O 8
ATOM 5924 N N . LYS A 1 23 ? 15.718 27.458 27.798 1.00 0.00 23 LYS A N 8
ATOM 5925 C CA . LYS A 1 23 ? 16.207 28.672 28.483 1.00 0.00 23 LYS A CA 8
ATOM 5926 C C . LYS A 1 23 ? 17.719 28.702 28.879 1.00 0.00 23 LYS A C 8
ATOM 5927 O O . LYS A 1 23 ? 18.223 29.819 28.992 1.00 0.00 23 LYS A O 8
ATOM 5946 N N . GLY A 1 24 ? 18.375 27.560 29.009 1.00 0.00 24 GLY A N 8
ATOM 5947 C CA . GLY A 1 24 ? 19.804 27.481 29.098 1.00 0.00 24 GLY A CA 8
ATOM 5948 C C . GLY A 1 24 ? 20.467 28.241 30.225 1.00 0.00 24 GLY A C 8
ATOM 5949 O O . GLY A 1 24 ? 21.595 28.686 30.049 1.00 0.00 24 GLY A O 8
ATOM 5953 N N . VAL A 1 25 ? 19.787 28.347 31.363 1.00 0.00 25 VAL A N 8
ATOM 5954 C CA . VAL A 1 25 ? 20.231 29.134 32.530 1.00 0.00 25 VAL A CA 8
ATOM 5955 C C . VAL A 1 25 ? 21.545 28.675 33.127 1.00 0.00 25 VAL A C 8
ATOM 5956 O O . VAL A 1 25 ? 21.846 27.485 33.171 1.00 0.00 25 VAL A O 8
ATOM 5969 N N . LYS A 1 26 ? 22.329 29.621 33.657 1.00 0.00 26 LYS A N 8
ATOM 5970 C CA . LYS A 1 26 ? 23.509 29.414 34.509 1.00 0.00 26 LYS A CA 8
ATOM 5971 C C . LYS A 1 26 ? 23.206 28.695 35.859 1.00 0.00 26 LYS A C 8
ATOM 5972 O O . LYS A 1 26 ? 22.076 28.784 36.319 1.00 0.00 26 LYS A O 8
ATOM 5991 N N . VAL A 1 27 ? 24.244 28.137 36.490 1.00 0.00 27 VAL A N 8
ATOM 5992 C CA . VAL A 1 27 ? 24.134 27.214 37.652 1.00 0.00 27 VAL A CA 8
ATOM 5993 C C . VAL A 1 27 ? 25.299 27.494 38.634 1.00 0.00 27 VAL A C 8
ATOM 5994 O O . VAL A 1 27 ? 26.265 28.214 38.326 1.00 0.00 27 VAL A O 8
ATOM 6007 N N . ARG A 1 28 ? 25.248 26.958 39.867 1.00 0.00 28 ARG A N 8
ATOM 6008 C CA . ARG A 1 28 ? 26.451 26.694 40.668 1.00 0.00 28 ARG A CA 8
ATOM 6009 C C . ARG A 1 28 ? 26.657 25.189 40.918 1.00 0.00 28 ARG A C 8
ATOM 6010 O O . ARG A 1 28 ? 25.674 24.459 41.049 1.00 0.00 28 ARG A O 8
ATOM 6031 N N . CYS A 1 29 ? 27.905 24.744 41.098 1.00 0.00 29 CYS A N 8
ATOM 6032 C CA . CYS A 1 29 ? 28.191 23.507 41.794 1.00 0.00 29 CYS A CA 8
ATOM 6033 C C . CYS A 1 29 ? 27.418 23.542 43.146 1.00 0.00 29 CYS A C 8
ATOM 6034 O O . CYS A 1 29 ? 27.564 24.479 43.926 1.00 0.00 29 CYS A O 8
ATOM 6041 N N . LYS A 1 30 ? 26.565 22.552 43.395 1.00 0.00 30 LYS A N 8
ATOM 6042 C CA . LYS A 1 30 ? 25.432 22.643 44.378 1.00 0.00 30 LYS A CA 8
ATOM 6043 C C . LYS A 1 30 ? 25.824 22.702 45.849 1.00 0.00 30 LYS A C 8
ATOM 6044 O O . LYS A 1 30 ? 24.983 22.679 46.756 1.00 0.00 30 LYS A O 8
ATOM 6063 N N . LYS A 1 31 ? 27.134 22.747 46.144 1.00 0.00 31 LYS A N 8
ATOM 6064 C CA . LYS A 1 31 ? 27.738 22.805 47.457 1.00 0.00 31 LYS A CA 8
ATOM 6065 C C . LYS A 1 31 ? 28.983 23.749 47.453 1.00 0.00 31 LYS A C 8
ATOM 6066 O O . LYS A 1 31 ? 29.947 23.491 48.171 1.00 0.00 31 LYS A O 8
ATOM 6085 N N . CYS A 1 32 ? 28.930 24.771 46.604 1.00 0.00 32 CYS A N 8
ATOM 6086 C CA . CYS A 1 32 ? 30.112 25.565 46.210 1.00 0.00 32 CYS A CA 8
ATOM 6087 C C . CYS A 1 32 ? 29.801 27.017 45.867 1.00 0.00 32 CYS A C 8
ATOM 6088 O O . CYS A 1 32 ? 28.652 27.496 45.862 1.00 0.00 32 CYS A O 8
ATOM 6095 N N . GLY A 1 33 ? 30.873 27.731 45.475 1.00 0.00 33 GLY A N 8
ATOM 6096 C CA . GLY A 1 33 ? 30.873 29.097 44.975 1.00 0.00 33 GLY A CA 8
ATOM 6097 C C . GLY A 1 33 ? 31.017 29.205 43.443 1.00 0.00 33 GLY A C 8
ATOM 6098 O O . GLY A 1 33 ? 30.605 30.232 42.922 1.00 0.00 33 GLY A O 8
ATOM 6102 N N . HIS A 1 34 ? 31.582 28.214 42.764 1.00 0.00 34 HIS A N 8
ATOM 6103 C CA . HIS A 1 34 ? 31.877 28.285 41.317 1.00 0.00 34 HIS A CA 8
ATOM 6104 C C . HIS A 1 34 ? 30.619 28.383 40.481 1.00 0.00 34 HIS A C 8
ATOM 6105 O O . HIS A 1 34 ? 29.625 27.679 40.700 1.00 0.00 34 HIS A O 8
ATOM 6119 N N . THR A 1 35 ? 30.672 29.219 39.436 1.00 0.00 35 THR A N 8
ATOM 6120 C CA . THR A 1 35 ? 29.527 29.656 38.623 1.00 0.00 35 THR A CA 8
ATOM 6121 C C . THR A 1 35 ? 29.680 29.161 37.190 1.00 0.00 35 THR A C 8
ATOM 6122 O O . THR A 1 35 ? 30.547 29.625 36.459 1.00 0.00 35 THR A O 8
ATOM 6133 N N . ILE A 1 36 ? 28.829 28.231 36.767 1.00 0.00 36 ILE A N 8
ATOM 6134 C CA . ILE A 1 36 ? 28.946 27.421 35.542 1.00 0.00 36 ILE A CA 8
ATOM 6135 C C . ILE A 1 36 ? 27.743 27.522 34.588 1.00 0.00 36 ILE A C 8
ATOM 6136 O O . ILE A 1 36 ? 26.621 27.858 34.990 1.00 0.00 36 ILE A O 8
ATOM 6152 N N . THR A 1 37 ? 27.995 27.202 33.316 1.00 0.00 37 THR A N 8
ATOM 6153 C CA . THR A 1 37 ? 27.007 27.186 32.211 1.00 0.00 37 THR A CA 8
ATOM 6154 C C . THR A 1 37 ? 26.529 25.747 31.940 1.00 0.00 37 THR A C 8
ATOM 6155 O O . THR A 1 37 ? 27.309 24.802 32.074 1.00 0.00 37 THR A O 8
ATOM 6166 N N . VAL A 1 38 ? 25.299 25.580 31.457 1.00 0.00 38 VAL A N 8
ATOM 6167 C CA . VAL A 1 38 ? 24.720 24.265 31.098 1.00 0.00 38 VAL A CA 8
ATOM 6168 C C . VAL A 1 38 ? 24.518 24.125 29.568 1.00 0.00 38 VAL A C 8
ATOM 6169 O O . VAL A 1 38 ? 23.918 24.996 28.934 1.00 0.00 38 VAL A O 8
ATOM 6182 N N . ARG A 1 39 ? 25.035 23.052 28.950 1.00 0.00 39 ARG A N 8
ATOM 6183 C CA . ARG A 1 39 ? 24.922 22.687 27.518 1.00 0.00 39 ARG A CA 8
ATOM 6184 C C . ARG A 1 39 ? 24.930 21.143 27.394 1.00 0.00 39 ARG A C 8
ATOM 6185 O O . ARG A 1 39 ? 25.636 20.496 28.159 1.00 0.00 39 ARG A O 8
ATOM 6206 N N . PRO A 1 40 ? 24.258 20.558 26.392 1.00 0.00 40 PRO A N 8
ATOM 6207 C CA . PRO A 1 40 ? 24.163 19.090 26.224 1.00 0.00 40 PRO A CA 8
ATOM 6208 C C . PRO A 1 40 ? 25.475 18.376 25.902 1.00 0.00 40 PRO A C 8
ATOM 6209 O O . PRO A 1 40 ? 25.576 17.138 25.968 1.00 0.00 40 PRO A O 8
ATOM 6220 N N . ALA A 1 41 ? 26.450 19.139 25.357 1.00 0.00 41 ALA A N 8
ATOM 6221 C CA . ALA A 1 41 ? 27.761 18.661 24.912 1.00 0.00 41 ALA A CA 8
ATOM 6222 C C . ALA A 1 41 ? 28.939 19.693 25.066 1.00 0.00 41 ALA A C 8
ATOM 6223 O O . ALA A 1 41 ? 30.038 19.413 24.608 1.00 0.00 41 ALA A O 8
ATOM 6230 N N . GLY A 1 42 ? 28.712 20.853 25.657 1.00 0.00 42 GLY A N 8
ATOM 6231 C CA . GLY A 1 42 ? 29.737 21.864 25.961 1.00 0.00 42 GLY A CA 8
ATOM 6232 C C . GLY A 1 42 ? 30.462 22.531 24.814 1.00 0.00 42 GLY A C 8
ATOM 6233 O O . GLY A 1 42 ? 31.424 23.266 24.989 1.00 0.00 42 GLY A O 8
ATOM 6237 N N . ALA A 1 43 ? 30.075 22.280 23.562 1.00 0.00 43 ALA A N 8
ATOM 6238 C CA . ALA A 1 43 ? 30.890 22.619 22.383 1.00 0.00 43 ALA A CA 8
ATOM 6239 C C . ALA A 1 43 ? 30.904 24.109 21.911 1.00 0.00 43 ALA A C 8
ATOM 6240 O O . ALA A 1 43 ? 31.715 24.442 21.040 1.00 0.00 43 ALA A O 8
ATOM 6247 N N . LEU A 1 44 ? 30.012 24.951 22.461 1.00 0.00 44 LEU A N 8
ATOM 6248 C CA . LEU A 1 44 ? 29.876 26.391 22.153 1.00 0.00 44 LEU A CA 8
ATOM 6249 C C . LEU A 1 44 ? 28.883 27.061 23.116 1.00 0.00 44 LEU A C 8
ATOM 6250 O O . LEU A 1 44 ? 28.061 26.393 23.763 1.00 0.00 44 LEU A O 8
ATOM 6266 N N . GLU A 1 45 ? 28.923 28.400 23.234 1.00 0.00 45 GLU A N 8
ATOM 6267 C CA . GLU A 1 45 ? 27.992 29.199 24.058 1.00 0.00 45 GLU A CA 8
ATOM 6268 C C . GLU A 1 45 ? 26.821 29.883 23.326 1.00 0.00 45 GLU A C 8
ATOM 6269 O O . GLU A 1 45 ? 25.778 30.147 23.933 1.00 0.00 45 GLU A O 8
ATOM 6281 N N . HIS A 1 46 ? 26.996 30.177 22.032 1.00 0.00 46 HIS A N 8
ATOM 6282 C CA . HIS A 1 46 ? 25.986 30.926 21.227 1.00 0.00 46 HIS A CA 8
ATOM 6283 C C . HIS A 1 46 ? 24.673 30.135 21.013 1.00 0.00 46 HIS A C 8
ATOM 6284 O O . HIS A 1 46 ? 24.746 29.051 20.432 1.00 0.00 46 HIS A O 8
ATOM 6298 N N . HIS A 1 47 ? 23.546 30.723 21.434 1.00 0.00 47 HIS A N 8
ATOM 6299 C CA . HIS A 1 47 ? 22.254 30.099 21.474 1.00 0.00 47 HIS A CA 8
ATOM 6300 C C . HIS A 1 47 ? 21.248 30.933 20.680 1.00 0.00 47 HIS A C 8
ATOM 6301 O O . HIS A 1 47 ? 20.619 30.445 19.759 1.00 0.00 47 HIS A O 8
ATOM 6315 N N . HIS A 1 48 ? 21.082 32.189 21.028 1.00 0.00 48 HIS A N 8
ATOM 6316 C CA . HIS A 1 48 ? 20.453 33.194 20.180 1.00 0.00 48 HIS A CA 8
ATOM 6317 C C . HIS A 1 48 ? 21.523 34.185 19.652 1.00 0.00 48 HIS A C 8
ATOM 6318 O O . HIS A 1 48 ? 22.455 34.575 20.398 1.00 0.00 48 HIS A O 8
ATOM 6332 N N . HIS A 1 49 ? 21.349 34.622 18.395 1.00 0.00 49 HIS A N 8
ATOM 6333 C CA . HIS A 1 49 ? 22.235 35.515 17.704 1.00 0.00 49 HIS A CA 8
ATOM 6334 C C . HIS A 1 49 ? 21.370 36.529 16.896 1.00 0.00 49 HIS A C 8
ATOM 6335 O O . HIS A 1 49 ? 20.685 36.086 15.971 1.00 0.00 49 HIS A O 8
ATOM 6349 N N . HIS A 1 50 ? 21.347 37.791 17.333 1.00 0.00 50 HIS A N 8
ATOM 6350 C CA . HIS A 1 50 ? 20.581 38.834 16.693 1.00 0.00 50 HIS A CA 8
ATOM 6351 C C . HIS A 1 50 ? 21.059 40.184 17.197 1.00 0.00 50 HIS A C 8
ATOM 6352 O O . HIS A 1 50 ? 21.496 40.311 18.344 1.00 0.00 50 HIS A O 8
ATOM 6366 N N . HIS A 1 51 ? 20.959 41.232 16.373 1.00 0.00 51 HIS A N 8
ATOM 6367 C CA . HIS A 1 51 ? 21.221 42.607 16.782 1.00 0.00 51 HIS A CA 8
ATOM 6368 C C . HIS A 1 51 ? 20.201 43.113 17.804 1.00 0.00 51 HIS A C 8
ATOM 6369 O O . HIS A 1 51 ? 20.479 44.145 18.410 1.00 0.00 51 HIS A O 8
ATOM 6385 N N . MET A 1 1 ? 36.604 26.868 31.261 1.00 0.00 1 MET A N 9
ATOM 6386 C CA . MET A 1 1 ? 35.462 27.637 31.806 1.00 0.00 1 MET A CA 9
ATOM 6387 C C . MET A 1 1 ? 34.097 27.056 31.437 1.00 0.00 1 MET A C 9
ATOM 6388 O O . MET A 1 1 ? 33.332 26.782 32.339 1.00 0.00 1 MET A O 9
ATOM 6404 N N . ALA A 1 2 ? 33.700 26.957 30.167 1.00 0.00 2 ALA A N 9
ATOM 6405 C CA . ALA A 1 2 ? 32.280 26.753 29.782 1.00 0.00 2 ALA A CA 9
ATOM 6406 C C . ALA A 1 2 ? 31.639 25.346 30.002 1.00 0.00 2 ALA A C 9
ATOM 6407 O O . ALA A 1 2 ? 30.863 24.889 29.157 1.00 0.00 2 ALA A O 9
ATOM 6414 N N . ARG A 1 3 ? 31.882 24.660 31.140 1.00 0.00 3 ARG A N 9
ATOM 6415 C CA . ARG A 1 3 ? 31.166 23.422 31.525 1.00 0.00 3 ARG A CA 9
ATOM 6416 C C . ARG A 1 3 ? 30.789 23.463 33.017 1.00 0.00 3 ARG A C 9
ATOM 6417 O O . ARG A 1 3 ? 31.288 24.300 33.754 1.00 0.00 3 ARG A O 9
ATOM 6438 N N . PHE A 1 4 ? 29.976 22.501 33.450 1.00 0.00 4 PHE A N 9
ATOM 6439 C CA . PHE A 1 4 ? 29.882 22.053 34.841 1.00 0.00 4 PHE A CA 9
ATOM 6440 C C . PHE A 1 4 ? 31.222 21.409 35.239 1.00 0.00 4 PHE A C 9
ATOM 6441 O O . PHE A 1 4 ? 31.521 20.295 34.808 1.00 0.00 4 PHE A O 9
ATOM 6458 N N . VAL A 1 5 ? 32.045 22.121 36.008 1.00 0.00 5 VAL A N 9
ATOM 6459 C CA . VAL A 1 5 ? 33.385 21.703 36.441 1.00 0.00 5 VAL A CA 9
ATOM 6460 C C . VAL A 1 5 ? 33.668 22.299 37.825 1.00 0.00 5 VAL A C 9
ATOM 6461 O O . VAL A 1 5 ? 33.428 23.484 38.060 1.00 0.00 5 VAL A O 9
ATOM 6474 N N . CYS A 1 6 ? 34.134 21.446 38.735 1.00 0.00 6 CYS A N 9
ATOM 6475 C CA . CYS A 1 6 ? 34.270 21.680 40.164 1.00 0.00 6 CYS A CA 9
ATOM 6476 C C . CYS A 1 6 ? 35.698 21.395 40.672 1.00 0.00 6 CYS A C 9
ATOM 6477 O O . CYS A 1 6 ? 35.928 20.456 41.457 1.00 0.00 6 CYS A O 9
ATOM 6484 N N . ASP A 1 7 ? 36.657 22.264 40.337 1.00 0.00 7 ASP A N 9
ATOM 6485 C CA . ASP A 1 7 ? 38.036 22.128 40.846 1.00 0.00 7 ASP A CA 9
ATOM 6486 C C . ASP A 1 7 ? 38.141 22.232 42.384 1.00 0.00 7 ASP A C 9
ATOM 6487 O O . ASP A 1 7 ? 39.145 21.856 42.996 1.00 0.00 7 ASP A O 9
ATOM 6496 N N . SER A 1 8 ? 37.079 22.622 43.098 1.00 0.00 8 SER A N 9
ATOM 6497 C CA . SER A 1 8 ? 37.011 22.529 44.561 1.00 0.00 8 SER A CA 9
ATOM 6498 C C . SER A 1 8 ? 36.487 21.173 45.102 1.00 0.00 8 SER A C 9
ATOM 6499 O O . SER A 1 8 ? 37.049 20.699 46.092 1.00 0.00 8 SER A O 9
ATOM 6507 N N . CYS A 1 9 ? 35.490 20.558 44.453 1.00 0.00 9 CYS A N 9
ATOM 6508 C CA . CYS A 1 9 ? 34.852 19.304 44.874 1.00 0.00 9 CYS A CA 9
ATOM 6509 C C . CYS A 1 9 ? 35.554 18.089 44.266 1.00 0.00 9 CYS A C 9
ATOM 6510 O O . CYS A 1 9 ? 36.155 17.243 44.925 1.00 0.00 9 CYS A O 9
ATOM 6517 N N . ARG A 1 10 ? 35.398 17.979 42.944 1.00 0.00 10 ARG A N 9
ATOM 6518 C CA . ARG A 1 10 ? 35.344 16.738 42.148 1.00 0.00 10 ARG A CA 9
ATOM 6519 C C . ARG A 1 10 ? 36.144 16.807 40.828 1.00 0.00 10 ARG A C 9
ATOM 6520 O O . ARG A 1 10 ? 36.157 15.789 40.133 1.00 0.00 10 ARG A O 9
ATOM 6541 N N . ALA A 1 11 ? 36.695 17.974 40.484 1.00 0.00 11 ALA A N 9
ATOM 6542 C CA . ALA A 1 11 ? 37.105 18.439 39.154 1.00 0.00 11 ALA A CA 9
ATOM 6543 C C . ALA A 1 11 ? 36.046 18.249 38.041 1.00 0.00 11 ALA A C 9
ATOM 6544 O O . ALA A 1 11 ? 35.468 19.199 37.517 1.00 0.00 11 ALA A O 9
ATOM 6551 N N . GLN A 1 12 ? 35.790 16.994 37.698 1.00 0.00 12 GLN A N 9
ATOM 6552 C CA . GLN A 1 12 ? 34.862 16.555 36.642 1.00 0.00 12 GLN A CA 9
ATOM 6553 C C . GLN A 1 12 ? 33.404 16.493 37.072 1.00 0.00 12 GLN A C 9
ATOM 6554 O O . GLN A 1 12 ? 33.045 15.700 37.956 1.00 0.00 12 GLN A O 9
ATOM 6568 N N . TYR A 1 13 ? 32.526 17.181 36.322 1.00 0.00 13 TYR A N 9
ATOM 6569 C CA . TYR A 1 13 ? 31.060 17.005 36.341 1.00 0.00 13 TYR A CA 9
ATOM 6570 C C . TYR A 1 13 ? 30.464 17.076 34.909 1.00 0.00 13 TYR A C 9
ATOM 6571 O O . TYR A 1 13 ? 31.186 17.264 33.935 1.00 0.00 13 TYR A O 9
ATOM 6589 N N . MET A 1 14 ? 29.167 16.770 34.766 1.00 0.00 14 MET A N 9
ATOM 6590 C CA . MET A 1 14 ? 28.433 16.768 33.480 1.00 0.00 14 MET A CA 9
ATOM 6591 C C . MET A 1 14 ? 26.926 16.976 33.717 1.00 0.00 14 MET A C 9
ATOM 6592 O O . MET A 1 14 ? 26.481 17.059 34.866 1.00 0.00 14 MET A O 9
ATOM 6606 N N . ILE A 1 15 ? 26.123 17.087 32.648 1.00 0.00 15 ILE A N 9
ATOM 6607 C CA . ILE A 1 15 ? 24.673 17.334 32.721 1.00 0.00 15 ILE A CA 9
ATOM 6608 C C . ILE A 1 15 ? 23.919 16.949 31.421 1.00 0.00 15 ILE A C 9
ATOM 6609 O O . ILE A 1 15 ? 24.431 17.179 30.325 1.00 0.00 15 ILE A O 9
ATOM 6625 N N . SER A 1 16 ? 22.715 16.377 31.578 1.00 0.00 16 SER A N 9
ATOM 6626 C CA . SER A 1 16 ? 21.738 16.053 30.510 1.00 0.00 16 SER A CA 9
ATOM 6627 C C . SER A 1 16 ? 21.182 17.305 29.802 1.00 0.00 16 SER A C 9
ATOM 6628 O O . SER A 1 16 ? 21.080 18.382 30.393 1.00 0.00 16 SER A O 9
ATOM 6636 N N . ASP A 1 17 ? 20.750 17.158 28.542 1.00 0.00 17 ASP A N 9
ATOM 6637 C CA . ASP A 1 17 ? 20.149 18.182 27.700 1.00 0.00 17 ASP A CA 9
ATOM 6638 C C . ASP A 1 17 ? 18.721 18.573 28.115 1.00 0.00 17 ASP A C 9
ATOM 6639 O O . ASP A 1 17 ? 18.349 19.737 28.017 1.00 0.00 17 ASP A O 9
ATOM 6648 N N . ASP A 1 18 ? 17.883 17.674 28.614 1.00 0.00 18 ASP A N 9
ATOM 6649 C CA . ASP A 1 18 ? 16.554 18.095 29.114 1.00 0.00 18 ASP A CA 9
ATOM 6650 C C . ASP A 1 18 ? 16.619 19.039 30.354 1.00 0.00 18 ASP A C 9
ATOM 6651 O O . ASP A 1 18 ? 15.659 19.767 30.630 1.00 0.00 18 ASP A O 9
ATOM 6660 N N . LYS A 1 19 ? 17.777 19.086 31.032 1.00 0.00 19 LYS A N 9
ATOM 6661 C CA . LYS A 1 19 ? 18.044 19.993 32.173 1.00 0.00 19 LYS A CA 9
ATOM 6662 C C . LYS A 1 19 ? 18.298 21.454 31.828 1.00 0.00 19 LYS A C 9
ATOM 6663 O O . LYS A 1 19 ? 18.149 22.308 32.711 1.00 0.00 19 LYS A O 9
ATOM 6682 N N . ILE A 1 20 ? 18.711 21.762 30.584 1.00 0.00 20 ILE A N 9
ATOM 6683 C CA . ILE A 1 20 ? 18.652 23.140 30.065 1.00 0.00 20 ILE A CA 9
ATOM 6684 C C . ILE A 1 20 ? 17.220 23.551 29.690 1.00 0.00 20 ILE A C 9
ATOM 6685 O O . ILE A 1 20 ? 16.815 24.683 29.969 1.00 0.00 20 ILE A O 9
ATOM 6701 N N . GLY A 1 21 ? 16.509 22.683 28.970 1.00 0.00 21 GLY A N 9
ATOM 6702 C CA . GLY A 1 21 ? 15.289 23.052 28.230 1.00 0.00 21 GLY A CA 9
ATOM 6703 C C . GLY A 1 21 ? 15.522 24.236 27.270 1.00 0.00 21 GLY A C 9
ATOM 6704 O O . GLY A 1 21 ? 16.673 24.567 26.943 1.00 0.00 21 GLY A O 9
ATOM 6708 N N . PRO A 1 22 ? 14.465 24.977 26.882 1.00 0.00 22 PRO A N 9
ATOM 6709 C CA . PRO A 1 22 ? 14.613 26.201 26.066 1.00 0.00 22 PRO A CA 9
ATOM 6710 C C . PRO A 1 22 ? 15.217 27.380 26.842 1.00 0.00 22 PRO A C 9
ATOM 6711 O O . PRO A 1 22 ? 15.567 28.420 26.254 1.00 0.00 22 PRO A O 9
ATOM 6722 N N . LYS A 1 23 ? 15.308 27.280 28.190 1.00 0.00 23 LYS A N 9
ATOM 6723 C CA . LYS A 1 23 ? 15.748 28.353 29.090 1.00 0.00 23 LYS A CA 9
ATOM 6724 C C . LYS A 1 23 ? 17.283 28.367 29.345 1.00 0.00 23 LYS A C 9
ATOM 6725 O O . LYS A 1 23 ? 17.783 29.486 29.488 1.00 0.00 23 LYS A O 9
ATOM 6744 N N . GLY A 1 24 ? 17.909 27.197 29.450 1.00 0.00 24 GLY A N 9
ATOM 6745 C CA . GLY A 1 24 ? 19.378 27.079 29.437 1.00 0.00 24 GLY A CA 9
ATOM 6746 C C . GLY A 1 24 ? 20.159 27.998 30.341 1.00 0.00 24 GLY A C 9
ATOM 6747 O O . GLY A 1 24 ? 21.229 28.474 29.962 1.00 0.00 24 GLY A O 9
ATOM 6751 N N . VAL A 1 25 ? 19.627 28.286 31.548 1.00 0.00 25 VAL A N 9
ATOM 6752 C CA . VAL A 1 25 ? 20.165 29.259 32.506 1.00 0.00 25 VAL A CA 9
ATOM 6753 C C . VAL A 1 25 ? 21.515 28.825 33.122 1.00 0.00 25 VAL A C 9
ATOM 6754 O O . VAL A 1 25 ? 21.805 27.643 33.183 1.00 0.00 25 VAL A O 9
ATOM 6767 N N . LYS A 1 26 ? 22.354 29.786 33.500 1.00 0.00 26 LYS A N 9
ATOM 6768 C CA . LYS A 1 26 ? 23.607 29.514 34.247 1.00 0.00 26 LYS A CA 9
ATOM 6769 C C . LYS A 1 26 ? 23.323 28.981 35.665 1.00 0.00 26 LYS A C 9
ATOM 6770 O O . LYS A 1 26 ? 22.317 29.329 36.298 1.00 0.00 26 LYS A O 9
ATOM 6789 N N . VAL A 1 27 ? 24.232 28.160 36.199 1.00 0.00 27 VAL A N 9
ATOM 6790 C CA . VAL A 1 27 ? 24.109 27.472 37.509 1.00 0.00 27 VAL A CA 9
ATOM 6791 C C . VAL A 1 27 ? 25.310 27.787 38.425 1.00 0.00 27 VAL A C 9
ATOM 6792 O O . VAL A 1 27 ? 26.385 28.072 37.907 1.00 0.00 27 VAL A O 9
ATOM 6805 N N . ARG A 1 28 ? 25.172 27.729 39.763 1.00 0.00 28 ARG A N 9
ATOM 6806 C CA . ARG A 1 28 ? 26.266 27.730 40.747 1.00 0.00 28 ARG A CA 9
ATOM 6807 C C . ARG A 1 28 ? 26.240 26.417 41.551 1.00 0.00 28 ARG A C 9
ATOM 6808 O O . ARG A 1 28 ? 25.161 26.076 42.043 1.00 0.00 28 ARG A O 9
ATOM 6829 N N . CYS A 1 29 ? 27.382 25.763 41.762 1.00 0.00 29 CYS A N 9
ATOM 6830 C CA . CYS A 1 29 ? 27.493 24.525 42.529 1.00 0.00 29 CYS A CA 9
ATOM 6831 C C . CYS A 1 29 ? 27.069 24.654 44.017 1.00 0.00 29 CYS A C 9
ATOM 6832 O O . CYS A 1 29 ? 27.182 25.706 44.666 1.00 0.00 29 CYS A O 9
ATOM 6839 N N . LYS A 1 30 ? 26.477 23.563 44.537 1.00 0.00 30 LYS A N 9
ATOM 6840 C CA . LYS A 1 30 ? 25.743 23.471 45.810 1.00 0.00 30 LYS A CA 9
ATOM 6841 C C . LYS A 1 30 ? 26.577 23.350 47.112 1.00 0.00 30 LYS A C 9
ATOM 6842 O O . LYS A 1 30 ? 25.957 23.322 48.183 1.00 0.00 30 LYS A O 9
ATOM 6861 N N . LYS A 1 31 ? 27.909 23.235 47.100 1.00 0.00 31 LYS A N 9
ATOM 6862 C CA . LYS A 1 31 ? 28.714 23.330 48.346 1.00 0.00 31 LYS A CA 9
ATOM 6863 C C . LYS A 1 31 ? 30.050 24.052 48.109 1.00 0.00 31 LYS A C 9
ATOM 6864 O O . LYS A 1 31 ? 31.127 23.706 48.589 1.00 0.00 31 LYS A O 9
ATOM 6883 N N . CYS A 1 32 ? 29.928 25.089 47.293 1.00 0.00 32 CYS A N 9
ATOM 6884 C CA . CYS A 1 32 ? 30.950 25.648 46.425 1.00 0.00 32 CYS A CA 9
ATOM 6885 C C . CYS A 1 32 ? 30.691 27.141 46.108 1.00 0.00 32 CYS A C 9
ATOM 6886 O O . CYS A 1 32 ? 29.580 27.628 46.332 1.00 0.00 32 CYS A O 9
ATOM 6893 N N . GLY A 1 33 ? 31.657 27.825 45.508 1.00 0.00 33 GLY A N 9
ATOM 6894 C CA . GLY A 1 33 ? 31.458 29.144 44.922 1.00 0.00 33 GLY A CA 9
ATOM 6895 C C . GLY A 1 33 ? 31.124 29.108 43.445 1.00 0.00 33 GLY A C 9
ATOM 6896 O O . GLY A 1 33 ? 30.613 30.085 42.906 1.00 0.00 33 GLY A O 9
ATOM 6900 N N . HIS A 1 34 ? 31.445 28.039 42.714 1.00 0.00 34 HIS A N 9
ATOM 6901 C CA . HIS A 1 34 ? 31.651 28.133 41.266 1.00 0.00 34 HIS A CA 9
ATOM 6902 C C . HIS A 1 34 ? 30.377 28.256 40.414 1.00 0.00 34 HIS A C 9
ATOM 6903 O O . HIS A 1 34 ? 29.512 27.390 40.444 1.00 0.00 34 HIS A O 9
ATOM 6917 N N . THR A 1 35 ? 30.293 29.315 39.611 1.00 0.00 35 THR A N 9
ATOM 6918 C CA . THR A 1 35 ? 29.316 29.464 38.522 1.00 0.00 35 THR A CA 9
ATOM 6919 C C . THR A 1 35 ? 29.760 28.749 37.261 1.00 0.00 35 THR A C 9
ATOM 6920 O O . THR A 1 35 ? 30.872 28.973 36.778 1.00 0.00 35 THR A O 9
ATOM 6931 N N . ILE A 1 36 ? 28.869 27.971 36.663 1.00 0.00 36 ILE A N 9
ATOM 6932 C CA . ILE A 1 36 ? 29.086 27.086 35.530 1.00 0.00 36 ILE A CA 9
ATOM 6933 C C . ILE A 1 36 ? 28.076 27.335 34.409 1.00 0.00 36 ILE A C 9
ATOM 6934 O O . ILE A 1 36 ? 26.922 27.698 34.659 1.00 0.00 36 ILE A O 9
ATOM 6950 N N . THR A 1 37 ? 28.518 27.090 33.173 1.00 0.00 37 THR A N 9
ATOM 6951 C CA . THR A 1 37 ? 27.667 27.018 31.965 1.00 0.00 37 THR A CA 9
ATOM 6952 C C . THR A 1 37 ? 27.043 25.621 31.822 1.00 0.00 37 THR A C 9
ATOM 6953 O O . THR A 1 37 ? 27.697 24.593 32.056 1.00 0.00 37 THR A O 9
ATOM 6964 N N . VAL A 1 38 ? 25.781 25.569 31.394 1.00 0.00 38 VAL A N 9
ATOM 6965 C CA . VAL A 1 38 ? 25.032 24.329 31.234 1.00 0.00 38 VAL A CA 9
ATOM 6966 C C . VAL A 1 38 ? 24.849 24.086 29.723 1.00 0.00 38 VAL A C 9
ATOM 6967 O O . VAL A 1 38 ? 24.100 24.811 29.077 1.00 0.00 38 VAL A O 9
ATOM 6980 N N . ARG A 1 39 ? 25.546 23.101 29.138 1.00 0.00 39 ARG A N 9
ATOM 6981 C CA . ARG A 1 39 ? 25.425 22.818 27.677 1.00 0.00 39 ARG A CA 9
ATOM 6982 C C . ARG A 1 39 ? 25.832 21.398 27.265 1.00 0.00 39 ARG A C 9
ATOM 6983 O O . ARG A 1 39 ? 26.990 21.005 27.464 1.00 0.00 39 ARG A O 9
ATOM 7004 N N . PRO A 1 40 ? 24.949 20.598 26.614 1.00 0.00 40 PRO A N 9
ATOM 7005 C CA . PRO A 1 40 ? 25.134 19.160 26.387 1.00 0.00 40 PRO A CA 9
ATOM 7006 C C . PRO A 1 40 ? 26.189 18.755 25.313 1.00 0.00 40 PRO A C 9
ATOM 7007 O O . PRO A 1 40 ? 26.458 17.568 25.153 1.00 0.00 40 PRO A O 9
ATOM 7018 N N . ALA A 1 41 ? 26.749 19.715 24.578 1.00 0.00 41 ALA A N 9
ATOM 7019 C CA . ALA A 1 41 ? 27.928 19.474 23.712 1.00 0.00 41 ALA A CA 9
ATOM 7020 C C . ALA A 1 41 ? 29.296 19.608 24.428 1.00 0.00 41 ALA A C 9
ATOM 7021 O O . ALA A 1 41 ? 30.350 19.344 23.837 1.00 0.00 41 ALA A O 9
ATOM 7028 N N . GLY A 1 42 ? 29.294 20.109 25.679 1.00 0.00 42 GLY A N 9
ATOM 7029 C CA . GLY A 1 42 ? 30.488 20.497 26.408 1.00 0.00 42 GLY A CA 9
ATOM 7030 C C . GLY A 1 42 ? 31.214 21.736 25.895 1.00 0.00 42 GLY A C 9
ATOM 7031 O O . GLY A 1 42 ? 32.180 22.197 26.480 1.00 0.00 42 GLY A O 9
ATOM 7035 N N . ALA A 1 43 ? 30.863 22.225 24.724 1.00 0.00 43 ALA A N 9
ATOM 7036 C CA . ALA A 1 43 ? 31.603 23.247 23.958 1.00 0.00 43 ALA A CA 9
ATOM 7037 C C . ALA A 1 43 ? 31.237 24.716 24.332 1.00 0.00 43 ALA A C 9
ATOM 7038 O O . ALA A 1 43 ? 32.084 25.352 24.979 1.00 0.00 43 ALA A O 9
ATOM 7045 N N . LEU A 1 44 ? 30.092 25.262 23.822 1.00 0.00 44 LEU A N 9
ATOM 7046 C CA . LEU A 1 44 ? 29.723 26.702 23.966 1.00 0.00 44 LEU A CA 9
ATOM 7047 C C . LEU A 1 44 ? 28.190 26.881 23.655 1.00 0.00 44 LEU A C 9
ATOM 7048 O O . LEU A 1 44 ? 27.572 25.919 23.273 1.00 0.00 44 LEU A O 9
ATOM 7064 N N . GLU A 1 45 ? 27.599 28.025 24.060 1.00 0.00 45 GLU A N 9
ATOM 7065 C CA . GLU A 1 45 ? 26.153 28.256 24.037 1.00 0.00 45 GLU A CA 9
ATOM 7066 C C . GLU A 1 45 ? 25.778 28.823 22.575 1.00 0.00 45 GLU A C 9
ATOM 7067 O O . GLU A 1 45 ? 24.664 28.498 22.116 1.00 0.00 45 GLU A O 9
ATOM 7079 N N . HIS A 1 46 ? 26.713 29.547 21.884 1.00 0.00 46 HIS A N 9
ATOM 7080 C CA . HIS A 1 46 ? 26.309 30.391 20.833 1.00 0.00 46 HIS A CA 9
ATOM 7081 C C . HIS A 1 46 ? 26.343 29.622 19.481 1.00 0.00 46 HIS A C 9
ATOM 7082 O O . HIS A 1 46 ? 27.224 28.820 19.250 1.00 0.00 46 HIS A O 9
ATOM 7096 N N . HIS A 1 47 ? 25.434 29.940 18.541 1.00 0.00 47 HIS A N 9
ATOM 7097 C CA . HIS A 1 47 ? 25.229 29.178 17.272 1.00 0.00 47 HIS A CA 9
ATOM 7098 C C . HIS A 1 47 ? 24.604 30.045 16.156 1.00 0.00 47 HIS A C 9
ATOM 7099 O O . HIS A 1 47 ? 24.053 31.108 16.449 1.00 0.00 47 HIS A O 9
ATOM 7113 N N . HIS A 1 48 ? 24.659 29.609 14.885 1.00 0.00 48 HIS A N 9
ATOM 7114 C CA . HIS A 1 48 ? 24.225 30.343 13.713 1.00 0.00 48 HIS A CA 9
ATOM 7115 C C . HIS A 1 48 ? 22.705 30.235 13.515 1.00 0.00 48 HIS A C 9
ATOM 7116 O O . HIS A 1 48 ? 22.267 29.544 12.612 1.00 0.00 48 HIS A O 9
ATOM 7130 N N . HIS A 1 49 ? 21.925 30.850 14.387 1.00 0.00 49 HIS A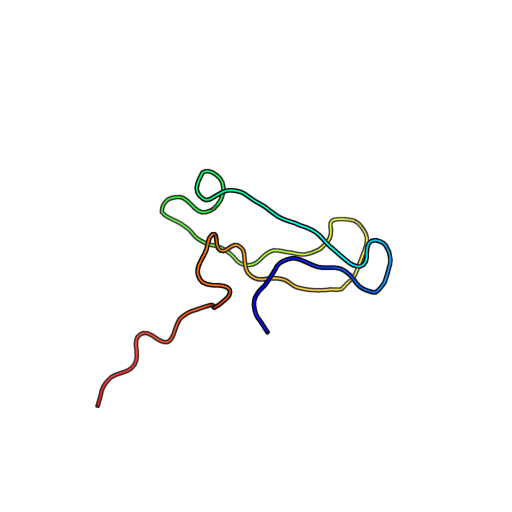 N 9
ATOM 7131 C CA . HIS A 1 49 ? 20.493 30.905 14.310 1.00 0.00 49 HIS A CA 9
ATOM 7132 C C . HIS A 1 49 ? 20.029 32.137 13.543 1.00 0.00 49 HIS A C 9
ATOM 7133 O O . HIS A 1 49 ? 20.232 33.287 13.927 1.00 0.00 49 HIS A O 9
ATOM 7147 N N . HIS A 1 50 ? 19.234 31.941 12.475 1.00 0.00 50 HIS A N 9
ATOM 7148 C CA . HIS A 1 50 ? 18.706 32.934 11.483 1.00 0.00 50 HIS A CA 9
ATOM 7149 C C . HIS A 1 50 ? 17.393 32.439 10.840 1.00 0.00 50 HIS A C 9
ATOM 7150 O O . HIS A 1 50 ? 17.209 31.219 10.753 1.00 0.00 50 HIS A O 9
ATOM 7164 N N . HIS A 1 51 ? 16.452 33.365 10.598 1.00 0.00 51 HIS A N 9
ATOM 7165 C CA . HIS A 1 51 ? 15.118 33.037 10.133 1.00 0.00 51 HIS A CA 9
ATOM 7166 C C . HIS A 1 51 ? 14.468 34.255 9.482 1.00 0.00 51 HIS A C 9
ATOM 7167 O O . HIS A 1 51 ? 13.282 34.040 9.044 1.00 0.00 51 HIS A O 9
ATOM 7183 N N . MET A 1 1 ? 36.279 28.636 29.873 1.00 0.00 1 MET A N 10
ATOM 7184 C CA . MET A 1 1 ? 35.966 27.215 30.175 1.00 0.00 1 MET A CA 10
ATOM 7185 C C . MET A 1 1 ? 34.455 26.972 30.311 1.00 0.00 1 MET A C 10
ATOM 7186 O O . MET A 1 1 ? 33.933 26.907 31.419 1.00 0.00 1 MET A O 10
ATOM 7202 N N . ALA A 1 2 ? 33.746 26.797 29.193 1.00 0.00 2 ALA A N 10
ATOM 7203 C CA . ALA A 1 2 ? 32.291 26.581 29.192 1.00 0.00 2 ALA A CA 10
ATOM 7204 C C . ALA A 1 2 ? 31.925 25.097 29.400 1.00 0.00 2 ALA A C 10
ATOM 7205 O O . ALA A 1 2 ? 31.622 24.355 28.463 1.00 0.00 2 ALA A O 10
ATOM 7212 N N . ARG A 1 3 ? 31.924 24.601 30.652 1.00 0.00 3 ARG A N 10
ATOM 7213 C CA . ARG A 1 3 ? 31.441 23.244 31.028 1.00 0.00 3 ARG A CA 10
ATOM 7214 C C . ARG A 1 3 ? 31.081 23.138 32.521 1.00 0.00 3 ARG A C 10
ATOM 7215 O O . ARG A 1 3 ? 31.741 23.807 33.302 1.00 0.00 3 ARG A O 10
ATOM 7236 N N . PHE A 1 4 ? 30.101 22.303 32.874 1.00 0.00 4 PHE A N 10
ATOM 7237 C CA . PHE A 1 4 ? 29.884 21.904 34.268 1.00 0.00 4 PHE A CA 10
ATOM 7238 C C . PHE A 1 4 ? 31.088 21.097 34.761 1.00 0.00 4 PHE A C 10
ATOM 7239 O O . PHE A 1 4 ? 31.236 19.921 34.443 1.00 0.00 4 PHE A O 10
ATOM 7256 N N . VAL A 1 5 ? 31.926 21.723 35.592 1.00 0.00 5 VAL A N 10
ATOM 7257 C CA . VAL A 1 5 ? 33.051 21.139 36.335 1.00 0.00 5 VAL A CA 10
ATOM 7258 C C . VAL A 1 5 ? 33.113 21.751 37.724 1.00 0.00 5 VAL A C 10
ATOM 7259 O O . VAL A 1 5 ? 32.361 22.690 38.007 1.00 0.00 5 VAL A O 10
ATOM 7272 N N . CYS A 1 6 ? 34.004 21.248 38.585 1.00 0.00 6 CYS A N 10
ATOM 7273 C CA . CYS A 1 6 ? 34.510 22.017 39.718 1.00 0.00 6 CYS A CA 10
ATOM 7274 C C . CYS A 1 6 ? 35.919 21.569 40.186 1.00 0.00 6 CYS A C 10
ATOM 7275 O O . CYS A 1 6 ? 36.040 20.561 40.871 1.00 0.00 6 CYS A O 10
ATOM 7282 N N . ASP A 1 7 ? 36.958 22.303 39.828 1.00 0.00 7 ASP A N 10
ATOM 7283 C CA . ASP A 1 7 ? 38.366 21.970 40.272 1.00 0.00 7 ASP A CA 10
ATOM 7284 C C . ASP A 1 7 ? 38.552 22.115 41.809 1.00 0.00 7 ASP A C 10
ATOM 7285 O O . ASP A 1 7 ? 39.642 21.806 42.284 1.00 0.00 7 ASP A O 10
ATOM 7294 N N . SER A 1 8 ? 37.516 22.562 42.551 1.00 0.00 8 SER A N 10
ATOM 7295 C CA . SER A 1 8 ? 37.584 22.909 43.950 1.00 0.00 8 SER A CA 10
ATOM 7296 C C . SER A 1 8 ? 37.143 21.766 44.855 1.00 0.00 8 SER A C 10
ATOM 7297 O O . SER A 1 8 ? 37.702 21.387 45.890 1.00 0.00 8 SER A O 10
ATOM 7305 N N . CYS A 1 9 ? 35.972 21.187 44.580 1.00 0.00 9 CYS A N 10
ATOM 7306 C CA . CYS A 1 9 ? 35.357 20.062 45.339 1.00 0.00 9 CYS A CA 10
ATOM 7307 C C . CYS A 1 9 ? 35.392 18.579 44.739 1.00 0.00 9 CYS A C 10
ATOM 7308 O O . CYS A 1 9 ? 35.788 17.652 45.469 1.00 0.00 9 CYS A O 10
ATOM 7315 N N . ARG A 1 10 ? 35.218 18.461 43.395 1.00 0.00 10 ARG A N 10
ATOM 7316 C CA . ARG A 1 10 ? 34.928 17.151 42.761 1.00 0.00 10 ARG A CA 10
ATOM 7317 C C . ARG A 1 10 ? 35.887 16.838 41.640 1.00 0.00 10 ARG A C 10
ATOM 7318 O O . ARG A 1 10 ? 35.903 15.748 41.118 1.00 0.00 10 ARG A O 10
ATOM 7339 N N . ALA A 1 11 ? 36.589 17.833 41.100 1.00 0.00 11 ALA A N 10
ATOM 7340 C CA . ALA A 1 11 ? 37.124 17.934 39.723 1.00 0.00 11 ALA A CA 10
ATOM 7341 C C . ALA A 1 11 ? 36.036 17.889 38.605 1.00 0.00 11 ALA A C 10
ATOM 7342 O O . ALA A 1 11 ? 35.888 18.855 37.835 1.00 0.00 11 ALA A O 10
ATOM 7349 N N . GLN A 1 12 ? 35.212 16.830 38.559 1.00 0.00 12 GLN A N 10
ATOM 7350 C CA . GLN A 1 12 ? 34.325 16.516 37.434 1.00 0.00 12 GLN A CA 10
ATOM 7351 C C . GLN A 1 12 ? 32.821 16.627 37.733 1.00 0.00 12 GLN A C 10
ATOM 7352 O O . GLN A 1 12 ? 32.313 16.051 38.700 1.00 0.00 12 GLN A O 10
ATOM 7366 N N . TYR A 1 13 ? 32.125 17.268 36.795 1.00 0.00 13 TYR A N 10
ATOM 7367 C CA . TYR A 1 13 ? 30.681 17.222 36.635 1.00 0.00 13 TYR A CA 10
ATOM 7368 C C . TYR A 1 13 ? 30.292 16.956 35.175 1.00 0.00 13 TYR A C 10
ATOM 7369 O O . TYR A 1 13 ? 31.148 16.816 34.307 1.00 0.00 13 TYR A O 10
ATOM 7387 N N . MET A 1 14 ? 28.992 16.829 34.954 1.00 0.00 14 MET A N 10
ATOM 7388 C CA . MET A 1 14 ? 28.305 16.688 33.673 1.00 0.00 14 MET A CA 10
ATOM 7389 C C . MET A 1 14 ? 26.812 16.987 33.915 1.00 0.00 14 MET A C 10
ATOM 7390 O O . MET A 1 14 ? 26.361 16.997 35.062 1.00 0.00 14 MET A O 10
ATOM 7404 N N . ILE A 1 15 ? 26.049 17.178 32.844 1.00 0.00 15 ILE A N 10
ATOM 7405 C CA . ILE A 1 15 ? 24.606 17.480 32.917 1.00 0.00 15 ILE A CA 10
ATOM 7406 C C . ILE A 1 15 ? 23.915 16.946 31.662 1.00 0.00 15 ILE A C 10
ATOM 7407 O O . ILE A 1 15 ? 24.493 16.970 30.574 1.00 0.00 15 ILE A O 10
ATOM 7423 N N . SER A 1 16 ? 22.676 16.445 31.769 1.00 0.00 16 SER A N 10
ATOM 7424 C CA . SER A 1 16 ? 21.939 15.923 30.611 1.00 0.00 16 SER A CA 10
ATOM 7425 C C . SER A 1 16 ? 21.457 17.057 29.697 1.00 0.00 16 SER A C 10
ATOM 7426 O O . SER A 1 16 ? 21.312 18.206 30.112 1.00 0.00 16 SER A O 10
ATOM 7434 N N . ASP A 1 17 ? 21.130 16.729 28.451 1.00 0.00 17 ASP A N 10
ATOM 7435 C CA . ASP A 1 17 ? 20.595 17.664 27.484 1.00 0.00 17 ASP A CA 10
ATOM 7436 C C . ASP A 1 17 ? 19.258 18.307 27.892 1.00 0.00 17 ASP A C 10
ATOM 7437 O O . ASP A 1 17 ? 19.099 19.520 27.814 1.00 0.00 17 ASP A O 10
ATOM 7446 N N . ASP A 1 18 ? 18.311 17.503 28.359 1.00 0.00 18 ASP A N 10
ATOM 7447 C CA . ASP A 1 18 ? 16.964 17.997 28.727 1.00 0.00 18 ASP A CA 10
ATOM 7448 C C . ASP A 1 18 ? 16.940 18.922 29.986 1.00 0.00 18 ASP A C 10
ATOM 7449 O O . ASP A 1 18 ? 15.889 19.497 30.294 1.00 0.00 18 ASP A O 10
ATOM 7458 N N . LYS A 1 19 ? 18.085 19.107 30.689 1.00 0.00 19 LYS A N 10
ATOM 7459 C CA . LYS A 1 19 ? 18.220 19.951 31.887 1.00 0.00 19 LYS A CA 10
ATOM 7460 C C . LYS A 1 19 ? 18.369 21.442 31.596 1.00 0.00 19 LYS A C 10
ATOM 7461 O O . LYS A 1 19 ? 17.992 22.260 32.441 1.00 0.00 19 LYS A O 10
ATOM 7480 N N . ILE A 1 20 ? 18.908 21.839 30.442 1.00 0.00 20 ILE A N 10
ATOM 7481 C CA . ILE A 1 20 ? 18.748 23.231 29.997 1.00 0.00 20 ILE A CA 10
ATOM 7482 C C . ILE A 1 20 ? 17.267 23.570 29.766 1.00 0.00 20 ILE A C 10
ATOM 7483 O O . ILE A 1 20 ? 16.853 24.705 30.018 1.00 0.00 20 ILE A O 10
ATOM 7499 N N . GLY A 1 21 ? 16.497 22.593 29.283 1.00 0.00 21 GLY A N 10
ATOM 7500 C CA . GLY A 1 21 ? 15.189 22.801 28.663 1.00 0.00 21 GLY A CA 10
ATOM 7501 C C . GLY A 1 21 ? 15.211 23.941 27.635 1.00 0.00 21 GLY A C 10
ATOM 7502 O O . GLY A 1 21 ? 16.268 24.316 27.103 1.00 0.00 21 GLY A O 10
ATOM 7506 N N . PRO A 1 22 ? 14.057 24.597 27.398 1.00 0.00 22 PRO A N 10
ATOM 7507 C CA . PRO A 1 22 ? 14.006 25.859 26.664 1.00 0.00 22 PRO A CA 10
ATOM 7508 C C . PRO A 1 22 ? 14.582 27.089 27.439 1.00 0.00 22 PRO A C 10
ATOM 7509 O O . PRO A 1 22 ? 14.408 28.215 26.944 1.00 0.00 22 PRO A O 10
ATOM 7520 N N . LYS A 1 23 ? 15.209 26.907 28.620 1.00 0.00 23 LYS A N 10
ATOM 7521 C CA . LYS A 1 23 ? 15.787 28.004 29.436 1.00 0.00 23 LYS A CA 10
ATOM 7522 C C . LYS A 1 23 ? 17.308 28.205 29.280 1.00 0.00 23 LYS A C 10
ATOM 7523 O O . LYS A 1 23 ? 17.688 29.360 29.118 1.00 0.00 23 LYS A O 10
ATOM 7542 N N . GLY A 1 24 ? 18.151 27.167 29.324 1.00 0.00 24 GLY A N 10
ATOM 7543 C CA . GLY A 1 24 ? 19.587 27.300 29.075 1.00 0.00 24 GLY A CA 10
ATOM 7544 C C . GLY A 1 24 ? 20.348 28.278 29.976 1.00 0.00 24 GLY A C 10
ATOM 7545 O O . GLY A 1 24 ? 21.171 29.048 29.489 1.00 0.00 24 GLY A O 10
ATOM 7549 N N . VAL A 1 25 ? 20.071 28.276 31.276 1.00 0.00 25 VAL A N 10
ATOM 7550 C CA . VAL A 1 25 ? 20.674 29.184 32.271 1.00 0.00 25 VAL A CA 10
ATOM 7551 C C . VAL A 1 25 ? 22.074 28.781 32.735 1.00 0.00 25 VAL A C 10
ATOM 7552 O O . VAL A 1 25 ? 22.463 27.610 32.678 1.00 0.00 25 VAL A O 10
ATOM 7565 N N . LYS A 1 26 ? 22.826 29.752 33.256 1.00 0.00 26 LYS A N 10
ATOM 7566 C CA . LYS A 1 26 ? 23.972 29.522 34.152 1.00 0.00 26 LYS A CA 10
ATOM 7567 C C . LYS A 1 26 ? 23.554 28.840 35.479 1.00 0.00 26 LYS A C 10
ATOM 7568 O O . LYS A 1 26 ? 22.429 29.014 35.960 1.00 0.00 26 LYS A O 10
ATOM 7587 N N . VAL A 1 27 ? 24.480 28.106 36.096 1.00 0.00 27 VAL A N 10
ATOM 7588 C CA . VAL A 1 27 ? 24.305 27.388 37.371 1.00 0.00 27 VAL A CA 10
ATOM 7589 C C . VAL A 1 27 ? 25.537 27.558 38.261 1.00 0.00 27 VAL A C 10
ATOM 7590 O O . VAL A 1 27 ? 26.655 27.680 37.772 1.00 0.00 27 VAL A O 10
ATOM 7603 N N . ARG A 1 28 ? 25.315 27.520 39.583 1.00 0.00 28 ARG A N 10
ATOM 7604 C CA . ARG A 1 28 ? 26.342 27.606 40.628 1.00 0.00 28 ARG A CA 10
ATOM 7605 C C . ARG A 1 28 ? 26.411 26.336 41.496 1.00 0.00 28 ARG A C 10
ATOM 7606 O O . ARG A 1 28 ? 25.379 25.822 41.943 1.00 0.00 28 ARG A O 10
ATOM 7627 N N . CYS A 1 29 ? 27.622 25.857 41.753 1.00 0.00 29 CYS A N 10
ATOM 7628 C CA . CYS A 1 29 ? 27.919 24.633 42.480 1.00 0.00 29 CYS A CA 10
ATOM 7629 C C . CYS A 1 29 ? 27.235 24.578 43.878 1.00 0.00 29 CYS A C 10
ATOM 7630 O O . CYS A 1 29 ? 27.489 25.412 44.747 1.00 0.00 29 CYS A O 10
ATOM 7637 N N . LYS A 1 30 ? 26.340 23.584 44.080 1.00 0.00 30 LYS A N 10
ATOM 7638 C CA . LYS A 1 30 ? 25.363 23.507 45.200 1.00 0.00 30 LYS A CA 10
ATOM 7639 C C . LYS A 1 30 ? 25.914 23.324 46.632 1.00 0.00 30 LYS A C 10
ATOM 7640 O O . LYS A 1 30 ? 25.139 23.370 47.592 1.00 0.00 30 LYS A O 10
ATOM 7659 N N . LYS A 1 31 ? 27.224 23.138 46.802 1.00 0.00 31 LYS A N 10
ATOM 7660 C CA . LYS A 1 31 ? 27.872 22.976 48.115 1.00 0.00 31 LYS A CA 10
ATOM 7661 C C . LYS A 1 31 ? 29.130 23.843 48.274 1.00 0.00 31 LYS A C 10
ATOM 7662 O O . LYS A 1 31 ? 29.984 23.481 49.063 1.00 0.00 31 LYS A O 10
ATOM 7681 N N . CYS A 1 32 ? 29.263 24.892 47.454 1.00 0.00 32 CYS A N 10
ATOM 7682 C CA . CYS A 1 32 ? 30.555 25.464 47.076 1.00 0.00 32 CYS A CA 10
ATOM 7683 C C . CYS A 1 32 ? 30.454 26.969 46.757 1.00 0.00 32 CYS A C 10
ATOM 7684 O O . CYS A 1 32 ? 29.576 27.686 47.257 1.00 0.00 32 CYS A O 10
ATOM 7691 N N . GLY A 1 33 ? 31.352 27.444 45.902 1.00 0.00 33 GLY A N 10
ATOM 7692 C CA . GLY A 1 33 ? 31.498 28.838 45.491 1.00 0.00 33 GLY A CA 10
ATOM 7693 C C . GLY A 1 33 ? 32.113 29.000 44.096 1.00 0.00 33 GLY A C 10
ATOM 7694 O O . GLY A 1 33 ? 33.122 29.697 43.945 1.0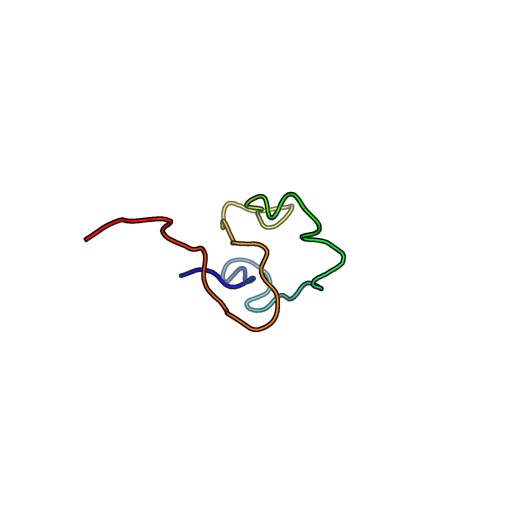0 0.00 33 GLY A O 10
ATOM 7698 N N . HIS A 1 34 ? 31.528 28.327 43.095 1.00 0.00 34 HIS A N 10
ATOM 7699 C CA . HIS A 1 34 ? 31.930 28.356 41.664 1.00 0.00 34 HIS A CA 10
ATOM 7700 C C . HIS A 1 34 ? 30.718 28.330 40.699 1.00 0.00 34 HIS A C 10
ATOM 7701 O O . HIS A 1 34 ? 29.600 28.056 41.146 1.00 0.00 34 HIS A O 10
ATOM 7715 N N . THR A 1 35 ? 30.901 28.638 39.409 1.00 0.00 35 THR A N 10
ATOM 7716 C CA . THR A 1 35 ? 29.829 28.894 38.427 1.00 0.00 35 THR A CA 10
ATOM 7717 C C . THR A 1 35 ? 30.181 28.352 37.050 1.00 0.00 35 THR A C 10
ATOM 7718 O O . THR A 1 35 ? 31.308 28.485 36.587 1.00 0.00 35 THR A O 10
ATOM 7729 N N . ILE A 1 36 ? 29.165 27.862 36.335 1.00 0.00 36 ILE A N 10
ATOM 7730 C CA . ILE A 1 36 ? 29.310 27.159 35.048 1.00 0.00 36 ILE A CA 10
ATOM 7731 C C . ILE A 1 36 ? 28.197 27.468 34.037 1.00 0.00 36 ILE A C 10
ATOM 7732 O O . ILE A 1 36 ? 27.059 27.813 34.383 1.00 0.00 36 ILE A O 10
ATOM 7748 N N . THR A 1 37 ? 28.543 27.295 32.762 1.00 0.00 37 THR A N 10
ATOM 7749 C CA . THR A 1 37 ? 27.628 27.235 31.608 1.00 0.00 37 THR A CA 10
ATOM 7750 C C . THR A 1 37 ? 26.957 25.861 31.507 1.00 0.00 37 THR A C 10
ATOM 7751 O O . THR A 1 37 ? 27.664 24.849 31.364 1.00 0.00 37 THR A O 10
ATOM 7762 N N . VAL A 1 38 ? 25.616 25.798 31.442 1.00 0.00 38 VAL A N 10
ATOM 7763 C CA . VAL A 1 38 ? 24.854 24.569 31.164 1.00 0.00 38 VAL A CA 10
ATOM 7764 C C . VAL A 1 38 ? 24.534 24.440 29.662 1.00 0.00 38 VAL A C 10
ATOM 7765 O O . VAL A 1 38 ? 23.996 25.350 29.037 1.00 0.00 38 VAL A O 10
ATOM 7778 N N . ARG A 1 39 ? 24.920 23.298 29.074 1.00 0.00 39 ARG A N 10
ATOM 7779 C CA . ARG A 1 39 ? 24.820 22.946 27.646 1.00 0.00 39 ARG A CA 10
ATOM 7780 C C . ARG A 1 39 ? 24.718 21.433 27.482 1.00 0.00 39 ARG A C 10
ATOM 7781 O O . ARG A 1 39 ? 25.463 20.714 28.204 1.00 0.00 39 ARG A O 10
ATOM 7802 N N . PRO A 1 40 ? 23.986 20.977 26.405 1.00 0.00 40 PRO A N 10
ATOM 7803 C CA . PRO A 1 40 ? 23.968 19.478 26.067 1.00 0.00 40 PRO A CA 10
ATOM 7804 C C . PRO A 1 40 ? 25.240 18.704 25.601 1.00 0.00 40 PRO A C 10
ATOM 7805 O O . PRO A 1 40 ? 25.252 17.515 25.358 1.00 0.00 40 PRO A O 10
ATOM 7816 N N . ALA A 1 41 ? 26.331 19.437 25.361 1.00 0.00 41 ALA A N 10
ATOM 7817 C CA . ALA A 1 41 ? 27.640 18.960 24.913 1.00 0.00 41 ALA A CA 10
ATOM 7818 C C . ALA A 1 41 ? 28.814 19.894 25.342 1.00 0.00 41 ALA A C 10
ATOM 7819 O O . ALA A 1 41 ? 29.812 19.402 25.862 1.00 0.00 41 ALA A O 10
ATOM 7826 N N . GLY A 1 42 ? 28.654 21.236 25.223 1.00 0.00 42 GLY A N 10
ATOM 7827 C CA . GLY A 1 42 ? 29.541 22.228 25.829 1.00 0.00 42 GLY A CA 10
ATOM 7828 C C . GLY A 1 42 ? 30.418 23.037 24.889 1.00 0.00 42 GLY A C 10
ATOM 7829 O O . GLY A 1 42 ? 31.382 23.634 25.318 1.00 0.00 42 GLY A O 10
ATOM 7833 N N . ALA A 1 43 ? 30.106 23.111 23.594 1.00 0.00 43 ALA A N 10
ATOM 7834 C CA . ALA A 1 43 ? 30.988 23.804 22.625 1.00 0.00 43 ALA A CA 10
ATOM 7835 C C . ALA A 1 43 ? 31.088 25.345 22.787 1.00 0.00 43 ALA A C 10
ATOM 7836 O O . ALA A 1 43 ? 32.130 25.973 22.576 1.00 0.00 43 ALA A O 10
ATOM 7843 N N . LEU A 1 44 ? 29.990 25.993 23.203 1.00 0.00 44 LEU A N 10
ATOM 7844 C CA . LEU A 1 44 ? 29.778 27.460 23.295 1.00 0.00 44 LEU A CA 10
ATOM 7845 C C . LEU A 1 44 ? 28.550 27.775 24.193 1.00 0.00 44 LEU A C 10
ATOM 7846 O O . LEU A 1 44 ? 27.837 26.830 24.547 1.00 0.00 44 LEU A O 10
ATOM 7862 N N . GLU A 1 45 ? 28.313 29.043 24.586 1.00 0.00 45 GLU A N 10
ATOM 7863 C CA . GLU A 1 45 ? 27.060 29.474 25.219 1.00 0.00 45 GLU A CA 10
ATOM 7864 C C . GLU A 1 45 ? 26.189 30.216 24.200 1.00 0.00 45 GLU A C 10
ATOM 7865 O O . GLU A 1 45 ? 26.712 31.018 23.425 1.00 0.00 45 GLU A O 10
ATOM 7877 N N . HIS A 1 46 ? 24.863 30.017 24.246 1.00 0.00 46 HIS A N 10
ATOM 7878 C CA . HIS A 1 46 ? 23.870 30.844 23.527 1.00 0.00 46 HIS A CA 10
ATOM 7879 C C . HIS A 1 46 ? 22.428 30.691 24.068 1.00 0.00 46 HIS A C 10
ATOM 7880 O O . HIS A 1 46 ? 22.107 29.718 24.753 1.00 0.00 46 HIS A O 10
ATOM 7894 N N . HIS A 1 47 ? 21.569 31.623 23.650 1.00 0.00 47 HIS A N 10
ATOM 7895 C CA . HIS A 1 47 ? 20.097 31.570 23.773 1.00 0.00 47 HIS A CA 10
ATOM 7896 C C . HIS A 1 47 ? 19.434 31.707 22.380 1.00 0.00 47 HIS A C 10
ATOM 7897 O O . HIS A 1 47 ? 20.070 31.440 21.350 1.00 0.00 47 HIS A O 10
ATOM 7911 N N . HIS A 1 48 ? 18.147 32.114 22.332 1.00 0.00 48 HIS A N 10
ATOM 7912 C CA . HIS A 1 48 ? 17.300 32.106 21.130 1.00 0.00 48 HIS A CA 10
ATOM 7913 C C . HIS A 1 48 ? 16.273 33.249 21.068 1.00 0.00 48 HIS A C 10
ATOM 7914 O O . HIS A 1 48 ? 16.304 34.034 20.125 1.00 0.00 48 HIS A O 10
ATOM 7928 N N . HIS A 1 49 ? 15.398 33.377 22.079 1.00 0.00 49 HIS A N 10
ATOM 7929 C CA . HIS A 1 49 ? 14.602 34.595 22.289 1.00 0.00 49 HIS A CA 10
ATOM 7930 C C . HIS A 1 49 ? 15.504 35.701 22.911 1.00 0.00 49 HIS A C 10
ATOM 7931 O O . HIS A 1 49 ? 16.493 35.373 23.548 1.00 0.00 49 HIS A O 10
ATOM 7945 N N . HIS A 1 50 ? 15.060 36.945 22.780 1.00 0.00 50 HIS A N 10
ATOM 7946 C CA . HIS A 1 50 ? 15.688 38.144 23.387 1.00 0.00 50 HIS A CA 10
ATOM 7947 C C . HIS A 1 50 ? 14.992 38.646 24.649 1.00 0.00 50 HIS A C 10
ATOM 7948 O O . HIS A 1 50 ? 15.566 39.329 25.516 1.00 0.00 50 HIS A O 10
ATOM 7962 N N . HIS A 1 51 ? 13.647 38.349 24.790 1.00 0.00 51 HIS A N 10
ATOM 7963 C CA . HIS A 1 51 ? 12.772 38.587 25.937 1.00 0.00 51 HIS A CA 10
ATOM 7964 C C . HIS A 1 51 ? 12.411 37.332 26.770 1.00 0.00 51 HIS A C 10
ATOM 7965 O O . HIS A 1 51 ? 12.699 37.369 27.995 1.00 0.00 51 HIS A O 10
ATOM 7981 N N . MET A 1 1 ? 33.586 26.373 35.536 1.00 0.00 1 MET A N 11
ATOM 7982 C CA . MET A 1 1 ? 34.309 27.059 34.424 1.00 0.00 1 MET A CA 11
ATOM 7983 C C . MET A 1 1 ? 33.893 26.527 33.045 1.00 0.00 1 MET A C 11
ATOM 7984 O O . MET A 1 1 ? 34.333 25.447 32.688 1.00 0.00 1 MET A O 11
ATOM 8000 N N . ALA A 1 2 ? 33.041 27.246 32.299 1.00 0.00 2 ALA A N 11
ATOM 8001 C CA . ALA A 1 2 ? 32.600 26.968 30.895 1.00 0.00 2 ALA A CA 11
ATOM 8002 C C . ALA A 1 2 ? 31.859 25.630 30.619 1.00 0.00 2 ALA A C 11
ATOM 8003 O O . ALA A 1 2 ? 31.151 25.480 29.626 1.00 0.00 2 ALA A O 11
ATOM 8010 N N . ARG A 1 3 ? 31.976 24.682 31.546 1.00 0.00 3 ARG A N 11
ATOM 8011 C CA . ARG A 1 3 ? 31.459 23.313 31.664 1.00 0.00 3 ARG A CA 11
ATOM 8012 C C . ARG A 1 3 ? 31.148 23.103 33.163 1.00 0.00 3 ARG A C 11
ATOM 8013 O O . ARG A 1 3 ? 31.581 23.923 33.986 1.00 0.00 3 ARG A O 11
ATOM 8034 N N . PHE A 1 4 ? 30.442 22.017 33.525 1.00 0.00 4 PHE A N 11
ATOM 8035 C CA . PHE A 1 4 ? 30.311 21.589 34.918 1.00 0.00 4 PHE A CA 11
ATOM 8036 C C . PHE A 1 4 ? 31.656 21.047 35.462 1.00 0.00 4 PHE A C 11
ATOM 8037 O O . PHE A 1 4 ? 31.985 19.876 35.270 1.00 0.00 4 PHE A O 11
ATOM 8054 N N . VAL A 1 5 ? 32.447 21.951 36.029 1.00 0.00 5 VAL A N 11
ATOM 8055 C CA . VAL A 1 5 ? 33.799 21.672 36.541 1.00 0.00 5 VAL A CA 11
ATOM 8056 C C . VAL A 1 5 ? 34.013 22.500 37.799 1.00 0.00 5 VAL A C 11
ATOM 8057 O O . VAL A 1 5 ? 33.649 23.683 37.828 1.00 0.00 5 VAL A O 11
ATOM 8070 N N . CYS A 1 6 ? 34.596 21.811 38.777 1.00 0.00 6 CYS A N 11
ATOM 8071 C CA . CYS A 1 6 ? 34.701 22.163 40.170 1.00 0.00 6 CYS A CA 11
ATOM 8072 C C . CYS A 1 6 ? 36.042 21.610 40.709 1.00 0.00 6 CYS A C 11
ATOM 8073 O O . CYS A 1 6 ? 36.102 20.512 41.290 1.00 0.00 6 CYS A O 11
ATOM 8080 N N . ASP A 1 7 ? 37.121 22.389 40.548 1.00 0.00 7 ASP A N 11
ATOM 8081 C CA . ASP A 1 7 ? 38.446 22.098 41.074 1.00 0.00 7 ASP A CA 11
ATOM 8082 C C . ASP A 1 7 ? 38.454 21.687 42.571 1.00 0.00 7 ASP A C 11
ATOM 8083 O O . ASP A 1 7 ? 39.050 20.668 42.888 1.00 0.00 7 ASP A O 11
ATOM 8092 N N . SER A 1 8 ? 37.779 22.487 43.425 1.00 0.00 8 SER A N 11
ATOM 8093 C CA . SER A 1 8 ? 37.570 22.269 44.856 1.00 0.00 8 SER A CA 11
ATOM 8094 C C . SER A 1 8 ? 36.938 20.873 45.121 1.00 0.00 8 SER A C 11
ATOM 8095 O O . SER A 1 8 ? 37.467 20.023 45.883 1.00 0.00 8 SER A O 11
ATOM 8103 N N . CYS A 1 9 ? 35.801 20.523 44.482 1.00 0.00 9 CYS A N 11
ATOM 8104 C CA . CYS A 1 9 ? 34.963 19.354 44.739 1.00 0.00 9 CYS A CA 11
ATOM 8105 C C . CYS A 1 9 ? 35.468 17.986 44.193 1.00 0.00 9 CYS A C 11
ATOM 8106 O O . CYS A 1 9 ? 35.500 16.960 44.856 1.00 0.00 9 CYS A O 11
ATOM 8113 N N . ARG A 1 10 ? 35.756 18.008 42.887 1.00 0.00 10 ARG A N 11
ATOM 8114 C CA . ARG A 1 10 ? 35.637 16.833 42.014 1.00 0.00 10 ARG A CA 11
ATOM 8115 C C . ARG A 1 10 ? 36.510 16.868 40.776 1.00 0.00 10 ARG A C 11
ATOM 8116 O O . ARG A 1 10 ? 36.503 15.913 40.015 1.00 0.00 10 ARG A O 11
ATOM 8137 N N . ALA A 1 11 ? 37.117 18.009 40.442 1.00 0.00 11 ALA A N 11
ATOM 8138 C CA . ALA A 1 11 ? 37.438 18.443 39.061 1.00 0.00 11 ALA A CA 11
ATOM 8139 C C . ALA A 1 11 ? 36.299 18.430 37.999 1.00 0.00 11 ALA A C 11
ATOM 8140 O O . ALA A 1 11 ? 36.408 19.153 37.012 1.00 0.00 11 ALA A O 11
ATOM 8147 N N . GLN A 1 12 ? 35.227 17.621 38.143 1.00 0.00 12 GLN A N 11
ATOM 8148 C CA . GLN A 1 12 ? 34.313 17.267 37.041 1.00 0.00 12 GLN A CA 11
ATOM 8149 C C . GLN A 1 12 ? 32.894 16.859 37.490 1.00 0.00 12 GLN A C 11
ATOM 8150 O O . GLN A 1 12 ? 32.726 16.199 38.513 1.00 0.00 12 GLN A O 11
ATOM 8164 N N . TYR A 1 13 ? 31.923 17.265 36.677 1.00 0.00 13 TYR A N 11
ATOM 8165 C CA . TYR A 1 13 ? 30.512 16.904 36.694 1.00 0.00 13 TYR A CA 11
ATOM 8166 C C . TYR A 1 13 ? 29.987 16.994 35.260 1.00 0.00 13 TYR A C 11
ATOM 8167 O O . TYR A 1 13 ? 30.728 17.415 34.358 1.00 0.00 13 TYR A O 11
ATOM 8185 N N . MET A 1 14 ? 28.705 16.717 35.014 1.00 0.00 14 MET A N 11
ATOM 8186 C CA . MET A 1 14 ? 28.003 16.944 33.743 1.00 0.00 14 MET A CA 11
ATOM 8187 C C . MET A 1 14 ? 26.490 17.097 33.990 1.00 0.00 14 MET A C 11
ATOM 8188 O O . MET A 1 14 ? 26.015 16.989 35.115 1.00 0.00 14 MET A O 11
ATOM 8202 N N . ILE A 1 15 ? 25.693 17.335 32.937 1.00 0.00 15 ILE A N 11
ATOM 8203 C CA . ILE A 1 15 ? 24.221 17.534 33.012 1.00 0.00 15 ILE A CA 11
ATOM 8204 C C . ILE A 1 15 ? 23.563 17.233 31.641 1.00 0.00 15 ILE A C 11
ATOM 8205 O O . ILE A 1 15 ? 24.084 17.635 30.605 1.00 0.00 15 ILE A O 11
ATOM 8221 N N . SER A 1 16 ? 22.450 16.510 31.630 1.00 0.00 16 SER A N 11
ATOM 8222 C CA . SER A 1 16 ? 21.749 16.116 30.378 1.00 0.00 16 SER A CA 11
ATOM 8223 C C . SER A 1 16 ? 21.170 17.297 29.596 1.00 0.00 16 SER A C 11
ATOM 8224 O O . SER A 1 16 ? 20.713 18.298 30.158 1.00 0.00 16 SER A O 11
ATOM 8232 N N . ASP A 1 17 ? 21.048 17.085 28.282 1.00 0.00 17 ASP A N 11
ATOM 8233 C CA . ASP A 1 17 ? 20.451 17.960 27.302 1.00 0.00 17 ASP A CA 11
ATOM 8234 C C . ASP A 1 17 ? 19.000 18.377 27.528 1.00 0.00 17 ASP A C 11
ATOM 8235 O O . ASP A 1 17 ? 18.637 19.510 27.247 1.00 0.00 17 ASP A O 11
ATOM 8244 N N . ASP A 1 18 ? 18.208 17.523 28.168 1.00 0.00 18 ASP A N 11
ATOM 8245 C CA . ASP A 1 18 ? 16.851 17.871 28.647 1.00 0.00 18 ASP A CA 11
ATOM 8246 C C . ASP A 1 18 ? 16.867 19.093 29.577 1.00 0.00 18 ASP A C 11
ATOM 8247 O O . ASP A 1 18 ? 15.898 19.863 29.638 1.00 0.00 18 ASP A O 11
ATOM 8256 N N . LYS A 1 19 ? 17.925 19.245 30.376 1.00 0.00 19 LYS A N 11
ATOM 8257 C CA . LYS A 1 19 ? 17.951 20.118 31.569 1.00 0.00 19 LYS A CA 11
ATOM 8258 C C . LYS A 1 19 ? 18.220 21.611 31.284 1.00 0.00 19 LYS A C 11
ATOM 8259 O O . LYS A 1 19 ? 17.835 22.451 32.104 1.00 0.00 19 LYS A O 11
ATOM 8278 N N . ILE A 1 20 ? 18.732 21.936 30.082 1.00 0.00 20 ILE A N 11
ATOM 8279 C CA . ILE A 1 20 ? 18.606 23.286 29.547 1.00 0.00 20 ILE A CA 11
ATOM 8280 C C . ILE A 1 20 ? 17.165 23.611 29.159 1.00 0.00 20 ILE A C 11
ATOM 8281 O O . ILE A 1 20 ? 16.840 24.793 29.124 1.00 0.00 20 ILE A O 11
ATOM 8297 N N . GLY A 1 21 ? 16.321 22.627 28.830 1.00 0.00 21 GLY A N 11
ATOM 8298 C CA . GLY A 1 21 ? 14.962 22.835 28.339 1.00 0.00 21 GLY A CA 11
ATOM 8299 C C . GLY A 1 21 ? 14.895 23.870 27.198 1.00 0.00 21 GLY A C 11
ATOM 8300 O O . GLY A 1 21 ? 15.844 23.996 26.411 1.00 0.00 21 GLY A O 11
ATOM 8304 N N . PRO A 1 22 ? 13.809 24.653 27.156 1.00 0.00 22 PRO A N 11
ATOM 8305 C CA . PRO A 1 22 ? 13.698 25.875 26.360 1.0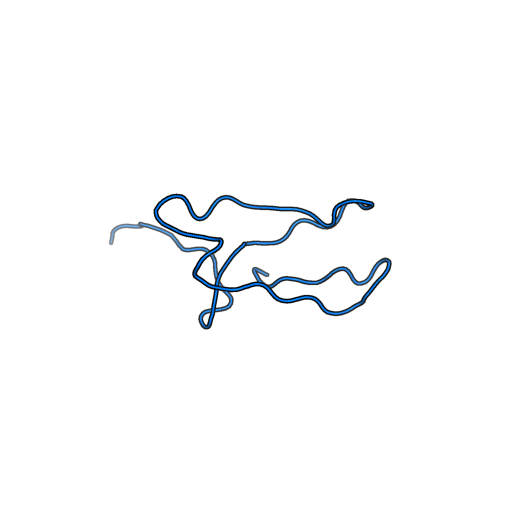0 0.00 22 PRO A CA 11
ATOM 8306 C C . PRO A 1 22 ? 14.119 27.148 27.138 1.00 0.00 22 PRO A C 11
ATOM 8307 O O . PRO A 1 22 ? 13.506 28.209 26.956 1.00 0.00 22 PRO A O 11
ATOM 8318 N N . LYS A 1 23 ? 15.098 27.097 28.071 1.00 0.00 23 LYS A N 11
ATOM 8319 C CA . LYS A 1 23 ? 15.420 28.208 29.006 1.00 0.00 23 LYS A CA 11
ATOM 8320 C C . LYS A 1 23 ? 16.932 28.496 29.231 1.00 0.00 23 LYS A C 11
ATOM 8321 O O . LYS A 1 23 ? 17.339 29.647 29.301 1.00 0.00 23 LYS A O 11
ATOM 8340 N N . GLY A 1 24 ? 17.760 27.448 29.261 1.00 0.00 24 GLY A N 11
ATOM 8341 C CA . GLY A 1 24 ? 19.229 27.550 29.248 1.00 0.00 24 GLY A CA 11
ATOM 8342 C C . GLY A 1 24 ? 19.822 28.334 30.419 1.00 0.00 24 GLY A C 11
ATOM 8343 O O . GLY A 1 24 ? 20.802 29.045 30.226 1.00 0.00 24 GLY A O 11
ATOM 8347 N N . VAL A 1 25 ? 19.236 28.283 31.615 1.00 0.00 25 VAL A N 11
ATOM 8348 C CA . VAL A 1 25 ? 19.765 29.106 32.747 1.00 0.00 25 VAL A CA 11
ATOM 8349 C C . VAL A 1 25 ? 21.128 28.529 33.204 1.00 0.00 25 VAL A C 11
ATOM 8350 O O . VAL A 1 25 ? 21.317 27.324 33.355 1.00 0.00 25 VAL A O 11
ATOM 8363 N N . LYS A 1 26 ? 22.077 29.413 33.460 1.00 0.00 26 LYS A N 11
ATOM 8364 C CA . LYS A 1 26 ? 23.378 29.123 34.053 1.00 0.00 26 LYS A CA 11
ATOM 8365 C C . LYS A 1 26 ? 23.234 28.658 35.486 1.00 0.00 26 LYS A C 11
ATOM 8366 O O . LYS A 1 26 ? 22.344 29.057 36.234 1.00 0.00 26 LYS A O 11
ATOM 8385 N N . VAL A 1 27 ? 24.148 27.761 35.910 1.00 0.00 27 VAL A N 11
ATOM 8386 C CA . VAL A 1 27 ? 24.213 27.170 37.265 1.00 0.00 27 VAL A CA 11
ATOM 8387 C C . VAL A 1 27 ? 25.518 27.531 37.997 1.00 0.00 27 VAL A C 11
ATOM 8388 O O . VAL A 1 27 ? 26.458 28.038 37.385 1.00 0.00 27 VAL A O 11
ATOM 8401 N N . ARG A 1 28 ? 25.523 27.369 39.309 1.00 0.00 28 ARG A N 11
ATOM 8402 C CA . ARG A 1 28 ? 26.694 27.497 40.184 1.00 0.00 28 ARG A CA 11
ATOM 8403 C C . ARG A 1 28 ? 26.494 26.505 41.310 1.00 0.00 28 ARG A C 11
ATOM 8404 O O . ARG A 1 28 ? 25.373 26.137 41.631 1.00 0.00 28 ARG A O 11
ATOM 8425 N N . CYS A 1 29 ? 27.568 26.036 41.924 1.00 0.00 29 CYS A N 11
ATOM 8426 C CA . CYS A 1 29 ? 27.473 24.867 42.803 1.00 0.00 29 CYS A CA 11
ATOM 8427 C C . CYS A 1 29 ? 26.797 25.174 44.191 1.00 0.00 29 CYS A C 11
ATOM 8428 O O . CYS A 1 29 ? 26.720 26.290 44.707 1.00 0.00 29 CYS A O 11
ATOM 8435 N N . LYS A 1 30 ? 26.260 24.112 44.779 1.00 0.00 30 LYS A N 11
ATOM 8436 C CA . LYS A 1 30 ? 25.355 24.067 45.954 1.00 0.00 30 LYS A CA 11
ATOM 8437 C C . LYS A 1 30 ? 26.135 23.900 47.277 1.00 0.00 30 LYS A C 11
ATOM 8438 O O . LYS A 1 30 ? 25.517 23.878 48.335 1.00 0.00 30 LYS A O 11
ATOM 8457 N N . LYS A 1 31 ? 27.465 23.728 47.229 1.00 0.00 31 LYS A N 11
ATOM 8458 C CA . LYS A 1 31 ? 28.332 23.563 48.443 1.00 0.00 31 LYS A CA 11
ATOM 8459 C C . LYS A 1 31 ? 29.702 24.288 48.360 1.00 0.00 31 LYS A C 11
ATOM 8460 O O . LYS A 1 31 ? 30.636 23.993 49.115 1.00 0.00 31 LYS A O 11
ATOM 8479 N N . CYS A 1 32 ? 29.770 25.229 47.407 1.00 0.00 32 CYS A N 11
ATOM 8480 C CA . CYS A 1 32 ? 30.919 25.719 46.681 1.00 0.00 32 CYS A CA 11
ATOM 8481 C C . CYS A 1 32 ? 30.538 27.020 45.927 1.00 0.00 32 CYS A C 11
ATOM 8482 O O . CYS A 1 32 ? 29.451 27.604 46.114 1.00 0.00 32 CYS A O 11
ATOM 8489 N N . GLY A 1 33 ? 31.441 27.514 45.082 1.00 0.00 33 GLY A N 11
ATOM 8490 C CA . GLY A 1 33 ? 31.306 28.750 44.303 1.00 0.00 33 GLY A CA 11
ATOM 8491 C C . GLY A 1 33 ? 31.595 28.660 42.805 1.00 0.00 33 GLY A C 11
ATOM 8492 O O . GLY A 1 33 ? 31.418 29.681 42.128 1.00 0.00 33 GLY A O 11
ATOM 8496 N N . HIS A 1 34 ? 32.037 27.530 42.238 1.00 0.00 34 HIS A N 11
ATOM 8497 C CA . HIS A 1 34 ? 32.384 27.501 40.798 1.00 0.00 34 HIS A CA 11
ATOM 8498 C C . HIS A 1 34 ? 31.130 27.637 39.912 1.00 0.00 34 HIS A C 11
ATOM 8499 O O . HIS A 1 34 ? 30.099 27.015 40.123 1.00 0.00 34 HIS A O 11
ATOM 8513 N N . THR A 1 35 ? 31.256 28.544 38.941 1.00 0.00 35 THR A N 11
ATOM 8514 C CA . THR A 1 35 ? 30.172 28.937 38.039 1.00 0.00 35 THR A CA 11
ATOM 8515 C C . THR A 1 35 ? 30.238 28.091 36.787 1.00 0.00 35 THR A C 11
ATOM 8516 O O . THR A 1 35 ? 31.305 27.977 36.149 1.00 0.00 35 THR A O 11
ATOM 8527 N N . ILE A 1 36 ? 29.106 27.474 36.423 1.00 0.00 36 ILE A N 11
ATOM 8528 C CA . ILE A 1 36 ? 29.033 26.474 35.376 1.00 0.00 36 ILE A CA 11
ATOM 8529 C C . ILE A 1 36 ? 27.967 26.822 34.332 1.00 0.00 36 ILE A C 11
ATOM 8530 O O . ILE A 1 36 ? 26.796 27.064 34.631 1.00 0.00 36 ILE A O 11
ATOM 8546 N N . THR A 1 37 ? 28.400 26.828 33.084 1.00 0.00 37 THR A N 11
ATOM 8547 C CA . THR A 1 37 ? 27.550 26.924 31.898 1.00 0.00 37 THR A CA 11
ATOM 8548 C C . THR A 1 37 ? 26.796 25.597 31.709 1.00 0.00 37 THR A C 11
ATOM 8549 O O . THR A 1 37 ? 27.421 24.535 31.688 1.00 0.00 37 THR A O 11
ATOM 8560 N N . VAL A 1 38 ? 25.464 25.652 31.570 1.00 0.00 38 VAL A N 11
ATOM 8561 C CA . VAL A 1 38 ? 24.629 24.466 31.320 1.00 0.00 38 VAL A CA 11
ATOM 8562 C C . VAL A 1 38 ? 24.413 24.298 29.820 1.00 0.00 38 VAL A C 11
ATOM 8563 O O . VAL A 1 38 ? 23.618 25.022 29.226 1.00 0.00 38 VAL A O 11
ATOM 8576 N N . ARG A 1 39 ? 25.177 23.397 29.160 1.00 0.00 39 ARG A N 11
ATOM 8577 C CA . ARG A 1 39 ? 25.165 23.136 27.723 1.00 0.00 39 ARG A CA 11
ATOM 8578 C C . ARG A 1 39 ? 25.416 21.645 27.496 1.00 0.00 39 ARG A C 11
ATOM 8579 O O . ARG A 1 39 ? 26.370 21.101 28.043 1.00 0.00 39 ARG A O 11
ATOM 8600 N N . PRO A 1 40 ? 24.605 21.006 26.639 1.00 0.00 40 PRO A N 11
ATOM 8601 C CA . PRO A 1 40 ? 24.607 19.486 26.547 1.00 0.00 40 PRO A CA 11
ATOM 8602 C C . PRO A 1 40 ? 25.924 18.708 26.333 1.00 0.00 40 PRO A C 11
ATOM 8603 O O . PRO A 1 40 ? 26.208 17.693 26.997 1.00 0.00 40 PRO A O 11
ATOM 8614 N N . ALA A 1 41 ? 26.800 19.228 25.476 1.00 0.00 41 ALA A N 11
ATOM 8615 C CA . ALA A 1 41 ? 28.137 18.726 25.206 1.00 0.00 41 ALA A CA 11
ATOM 8616 C C . ALA A 1 41 ? 29.289 19.510 25.886 1.00 0.00 41 ALA A C 11
ATOM 8617 O O . ALA A 1 41 ? 30.440 19.429 25.461 1.00 0.00 41 ALA A O 11
ATOM 8624 N N . GLY A 1 42 ? 28.986 20.368 26.896 1.00 0.00 42 GLY A N 11
ATOM 8625 C CA . GLY A 1 42 ? 29.919 21.368 27.439 1.00 0.00 42 GLY A CA 11
ATOM 8626 C C . GLY A 1 42 ? 30.335 22.515 26.457 1.00 0.00 42 GLY A C 11
ATOM 8627 O O . GLY A 1 42 ? 31.243 23.275 26.781 1.00 0.00 42 GLY A O 11
ATOM 8631 N N . ALA A 1 43 ? 29.713 22.581 25.277 1.00 0.00 43 ALA A N 11
ATOM 8632 C CA . ALA A 1 43 ? 30.063 23.546 24.214 1.00 0.00 43 ALA A CA 11
ATOM 8633 C C . ALA A 1 43 ? 29.577 24.963 24.543 1.00 0.00 43 ALA A C 11
ATOM 8634 O O . ALA A 1 43 ? 28.438 25.135 24.993 1.00 0.00 43 ALA A O 11
ATOM 8641 N N . LEU A 1 44 ? 30.381 25.980 24.201 1.00 0.00 44 LEU A N 11
ATOM 8642 C CA . LEU A 1 44 ? 30.196 27.405 24.543 1.00 0.00 44 LEU A CA 11
ATOM 8643 C C . LEU A 1 44 ? 28.793 27.917 24.159 1.00 0.00 44 LEU A C 11
ATOM 8644 O O . LEU A 1 44 ? 28.187 27.453 23.195 1.00 0.00 44 LEU A O 11
ATOM 8660 N N . GLU A 1 45 ? 28.252 28.915 24.889 1.00 0.00 45 GLU A N 11
ATOM 8661 C CA . GLU A 1 45 ? 26.916 29.496 24.626 1.00 0.00 45 GLU A CA 11
ATOM 8662 C C . GLU A 1 45 ? 26.887 30.718 23.679 1.00 0.00 45 GLU A C 11
ATOM 8663 O O . GLU A 1 45 ? 25.877 30.865 22.999 1.00 0.00 45 GLU A O 11
ATOM 8675 N N . HIS A 1 46 ? 28.010 31.428 23.515 1.00 0.00 46 HIS A N 11
ATOM 8676 C CA . HIS A 1 46 ? 28.187 32.531 22.556 1.00 0.00 46 HIS A CA 11
ATOM 8677 C C . HIS A 1 46 ? 28.312 32.012 21.107 1.00 0.00 46 HIS A C 11
ATOM 8678 O O . HIS A 1 46 ? 29.342 32.170 20.452 1.00 0.00 46 HIS A O 11
ATOM 8692 N N . HIS A 1 47 ? 27.250 31.370 20.631 1.00 0.00 47 HIS A N 11
ATOM 8693 C CA . HIS A 1 47 ? 26.950 31.136 19.234 1.00 0.00 47 HIS A CA 11
ATOM 8694 C C . HIS A 1 47 ? 26.170 32.336 18.689 1.00 0.00 47 HIS A C 11
ATOM 8695 O O . HIS A 1 47 ? 25.264 32.857 19.348 1.00 0.00 47 HIS A O 11
ATOM 8709 N N . HIS A 1 48 ? 26.468 32.750 17.446 1.00 0.00 48 HIS A N 11
ATOM 8710 C CA . HIS A 1 48 ? 25.606 33.702 16.752 1.00 0.00 48 HIS A CA 11
ATOM 8711 C C . HIS A 1 48 ? 24.179 33.135 16.614 1.00 0.00 48 HIS A C 11
ATOM 8712 O O . HIS A 1 48 ? 23.999 31.957 16.283 1.00 0.00 48 HIS A O 11
ATOM 8726 N N . HIS A 1 49 ? 23.165 33.949 16.955 1.00 0.00 49 HIS A N 11
ATOM 8727 C CA . HIS A 1 49 ? 21.772 33.501 17.046 1.00 0.00 49 HIS A CA 11
ATOM 8728 C C . HIS A 1 49 ? 20.946 33.884 15.808 1.00 0.00 49 HIS A C 11
ATOM 8729 O O . HIS A 1 49 ? 21.400 34.739 15.022 1.00 0.00 49 HIS A O 11
ATOM 8743 N N . HIS A 1 50 ? 19.768 33.245 15.603 1.00 0.00 50 HIS A N 11
ATOM 8744 C CA . HIS A 1 50 ? 19.038 33.280 14.355 1.00 0.00 50 HIS A CA 11
ATOM 8745 C C . HIS A 1 50 ? 17.529 33.579 14.501 1.00 0.00 50 HIS A C 11
ATOM 8746 O O . HIS A 1 50 ? 16.903 33.366 15.541 1.00 0.00 50 HIS A O 11
ATOM 8760 N N . HIS A 1 51 ? 16.979 33.965 13.343 1.00 0.00 51 HIS A N 11
ATOM 8761 C CA . HIS A 1 51 ? 15.555 34.218 12.971 1.00 0.00 51 HIS A CA 11
ATOM 8762 C C . HIS A 1 51 ? 15.233 33.816 11.532 1.00 0.00 51 HIS A C 11
ATOM 8763 O O . HIS A 1 51 ? 16.290 33.517 10.865 1.00 0.00 51 HIS A O 11
ATOM 8779 N N . MET A 1 1 ? 36.829 28.161 30.140 1.00 0.00 1 MET A N 12
ATOM 8780 C CA . MET A 1 1 ? 36.058 26.906 29.951 1.00 0.00 1 MET A CA 12
ATOM 8781 C C . MET A 1 1 ? 34.546 27.170 30.026 1.00 0.00 1 MET A C 12
ATOM 8782 O O . MET A 1 1 ? 34.126 28.167 30.604 1.00 0.00 1 MET A O 12
ATOM 8798 N N . ALA A 1 2 ? 33.746 26.235 29.501 1.00 0.00 2 ALA A N 12
ATOM 8799 C CA . ALA A 1 2 ? 32.287 26.208 29.573 1.00 0.00 2 ALA A CA 12
ATOM 8800 C C . ALA A 1 2 ? 31.751 24.773 29.848 1.00 0.00 2 ALA A C 12
ATOM 8801 O O . ALA A 1 2 ? 31.086 24.170 28.999 1.00 0.00 2 ALA A O 12
ATOM 8808 N N . ARG A 1 3 ? 32.048 24.203 31.025 1.00 0.00 3 ARG A N 12
ATOM 8809 C CA . ARG A 1 3 ? 31.485 22.912 31.476 1.00 0.00 3 ARG A CA 12
ATOM 8810 C C . ARG A 1 3 ? 30.978 22.984 32.926 1.00 0.00 3 ARG A C 12
ATOM 8811 O O . ARG A 1 3 ? 31.249 23.952 33.632 1.00 0.00 3 ARG A O 12
ATOM 8832 N N . PHE A 1 4 ? 30.287 21.933 33.381 1.00 0.00 4 PHE A N 12
ATOM 8833 C CA . PHE A 1 4 ? 30.125 21.624 34.804 1.00 0.00 4 PHE A CA 12
ATOM 8834 C C . PHE A 1 4 ? 31.439 21.024 35.355 1.00 0.00 4 PHE A C 12
ATOM 8835 O O . PHE A 1 4 ? 31.742 19.862 35.082 1.00 0.00 4 PHE A O 12
ATOM 8852 N N . VAL A 1 5 ? 32.273 21.839 36.005 1.00 0.00 5 VAL A N 12
ATOM 8853 C CA . VAL A 1 5 ? 33.632 21.459 36.435 1.00 0.00 5 VAL A CA 12
ATOM 8854 C C . VAL A 1 5 ? 33.991 22.145 37.756 1.00 0.00 5 VAL A C 12
ATOM 8855 O O . VAL A 1 5 ? 34.194 23.364 37.787 1.00 0.00 5 VAL A O 12
ATOM 8868 N N . CYS A 1 6 ? 34.083 21.336 38.809 1.00 0.00 6 CYS A N 12
ATOM 8869 C CA . CYS A 1 6 ? 34.372 21.826 40.139 1.00 0.00 6 CYS A CA 12
ATOM 8870 C C . CYS A 1 6 ? 35.765 21.414 40.606 1.00 0.00 6 CYS A C 12
ATOM 8871 O O . CYS A 1 6 ? 35.902 20.429 41.341 1.00 0.00 6 CYS A O 12
ATOM 8878 N N . ASP A 1 7 ? 36.789 22.172 40.204 1.00 0.00 7 ASP A N 12
ATOM 8879 C CA . ASP A 1 7 ? 38.151 22.016 40.721 1.00 0.00 7 ASP A CA 12
ATOM 8880 C C . ASP A 1 7 ? 38.222 22.145 42.258 1.00 0.00 7 ASP A C 12
ATOM 8881 O O . ASP A 1 7 ? 39.058 21.505 42.888 1.00 0.00 7 ASP A O 12
ATOM 8890 N N . SER A 1 8 ? 37.292 22.852 42.900 1.00 0.00 8 SER A N 12
ATOM 8891 C CA . SER A 1 8 ? 37.112 22.896 44.373 1.00 0.00 8 SER A CA 12
ATOM 8892 C C . SER A 1 8 ? 36.482 21.663 45.058 1.00 0.00 8 SER A C 12
ATOM 8893 O O . SER A 1 8 ? 36.640 21.519 46.275 1.00 0.00 8 SER A O 12
ATOM 8901 N N . CYS A 1 9 ? 35.828 20.773 44.289 1.00 0.00 9 CYS A N 12
ATOM 8902 C CA . CYS A 1 9 ? 35.132 19.565 44.740 1.00 0.00 9 CYS A CA 12
ATOM 8903 C C . CYS A 1 9 ? 35.829 18.294 44.233 1.00 0.00 9 CYS A C 12
ATOM 8904 O O . CYS A 1 9 ? 36.400 17.523 44.995 1.00 0.00 9 CYS A O 12
ATOM 8911 N N . ARG A 1 10 ? 35.651 18.010 42.940 1.00 0.00 10 ARG A N 12
ATOM 8912 C CA . ARG A 1 10 ? 35.993 16.719 42.305 1.00 0.00 10 ARG A CA 12
ATOM 8913 C C . ARG A 1 10 ? 36.851 16.848 41.057 1.00 0.00 10 ARG A C 12
ATOM 8914 O O . ARG A 1 10 ? 37.188 15.845 40.450 1.00 0.00 10 ARG A O 12
ATOM 8935 N N . ALA A 1 11 ? 37.138 18.069 40.631 1.00 0.00 11 ALA A N 12
ATOM 8936 C CA . ALA A 1 11 ? 37.695 18.417 39.309 1.00 0.00 11 ALA A CA 12
ATOM 8937 C C . ALA A 1 11 ? 36.877 18.101 38.023 1.00 0.00 11 ALA A C 12
ATOM 8938 O O . ALA A 1 11 ? 37.424 18.239 36.905 1.00 0.00 11 ALA A O 12
ATOM 8945 N N . GLN A 1 12 ? 35.647 17.542 38.190 1.00 0.00 12 GLN A N 12
ATOM 8946 C CA . GLN A 1 12 ? 34.901 16.902 37.118 1.00 0.00 12 GLN A CA 12
ATOM 8947 C C . GLN A 1 12 ? 33.425 16.727 37.403 1.00 0.00 12 GLN A C 12
ATOM 8948 O O . GLN A 1 12 ? 33.117 16.404 38.545 1.00 0.00 12 GLN A O 12
ATOM 8962 N N . TYR A 1 13 ? 32.564 16.970 36.384 1.00 0.00 13 TYR A N 12
ATOM 8963 C CA . TYR A 1 13 ? 31.105 16.688 36.385 1.00 0.00 13 TYR A CA 12
ATOM 8964 C C . TYR A 1 13 ? 30.575 16.617 34.936 1.00 0.00 13 TYR A C 12
ATOM 8965 O O . TYR A 1 13 ? 31.319 16.892 33.992 1.00 0.00 13 TYR A O 12
ATOM 8983 N N . MET A 1 14 ? 29.289 16.271 34.732 1.00 0.00 14 MET A N 12
ATOM 8984 C CA . MET A 1 14 ? 28.574 16.349 33.433 1.00 0.00 14 MET A CA 12
ATOM 8985 C C . MET A 1 14 ? 27.059 16.571 33.595 1.00 0.00 14 MET A C 12
ATOM 8986 O O . MET A 1 14 ? 26.545 16.462 34.706 1.00 0.00 14 MET A O 12
ATOM 9000 N N . ILE A 1 15 ? 26.344 16.838 32.505 1.00 0.00 15 ILE A N 12
ATOM 9001 C CA . ILE A 1 15 ? 24.940 17.232 32.554 1.00 0.00 15 ILE A CA 12
ATOM 9002 C C . ILE A 1 15 ? 24.231 16.700 31.288 1.00 0.00 15 ILE A C 12
ATOM 9003 O O . ILE A 1 15 ? 24.803 16.239 30.292 1.00 0.00 15 ILE A O 12
ATOM 9019 N N . SER A 1 16 ? 22.893 16.785 31.328 1.00 0.00 16 SER A N 12
ATOM 9020 C CA . SER A 1 16 ? 21.879 16.325 30.330 1.00 0.00 16 SER A CA 12
ATOM 9021 C C . SER A 1 16 ? 21.123 17.472 29.585 1.00 0.00 16 SER A C 12
ATOM 9022 O O . SER A 1 16 ? 21.179 18.600 30.073 1.00 0.00 16 SER A O 12
ATOM 9030 N N . ASP A 1 17 ? 20.502 17.164 28.430 1.00 0.00 17 ASP A N 12
ATOM 9031 C CA . ASP A 1 17 ? 19.744 18.068 27.585 1.00 0.00 17 ASP A CA 12
ATOM 9032 C C . ASP A 1 17 ? 18.477 18.554 28.282 1.00 0.00 17 ASP A C 12
ATOM 9033 O O . ASP A 1 17 ? 18.211 19.752 28.358 1.00 0.00 17 ASP A O 12
ATOM 9042 N N . ASP A 1 18 ? 17.567 17.674 28.712 1.00 0.00 18 ASP A N 12
ATOM 9043 C CA . ASP A 1 18 ? 16.271 18.036 29.351 1.00 0.00 18 ASP A CA 12
ATOM 9044 C C . ASP A 1 18 ? 16.456 19.047 30.511 1.00 0.00 18 ASP A C 12
ATOM 9045 O O . ASP A 1 18 ? 15.671 19.997 30.652 1.00 0.00 18 ASP A O 12
ATOM 9054 N N . LYS A 1 19 ? 17.604 18.943 31.214 1.00 0.00 19 LYS A N 12
ATOM 9055 C CA . LYS A 1 19 ? 18.018 19.827 32.318 1.00 0.00 19 LYS A CA 12
ATOM 9056 C C . LYS A 1 19 ? 18.467 21.257 31.934 1.00 0.00 19 LYS A C 12
ATOM 9057 O O . LYS A 1 19 ? 18.703 22.027 32.864 1.00 0.00 19 LYS A O 12
ATOM 9076 N N . ILE A 1 20 ? 18.572 21.635 30.644 1.00 0.00 20 ILE A N 12
ATOM 9077 C CA . ILE A 1 20 ? 18.642 23.048 30.193 1.00 0.00 20 ILE A CA 12
ATOM 9078 C C . ILE A 1 20 ? 17.272 23.651 29.820 1.00 0.00 20 ILE A C 12
ATOM 9079 O O . ILE A 1 20 ? 17.068 24.867 29.932 1.00 0.00 20 ILE A O 12
ATOM 9095 N N . GLY A 1 21 ? 16.337 22.818 29.352 1.00 0.00 21 GLY A N 12
ATOM 9096 C CA . GLY A 1 21 ? 15.033 23.231 28.825 1.00 0.00 21 GLY A CA 12
ATOM 9097 C C . GLY A 1 21 ? 15.130 24.257 27.681 1.00 0.00 21 GLY A C 12
ATOM 9098 O O . GLY A 1 21 ? 16.207 24.471 27.119 1.00 0.00 21 GLY A O 12
ATOM 9102 N N . PRO A 1 22 ? 14.031 24.957 27.339 1.00 0.00 22 PRO A N 12
ATOM 9103 C CA . PRO A 1 22 ? 14.091 26.084 26.402 1.00 0.00 22 PRO A CA 12
ATOM 9104 C C . PRO A 1 22 ? 14.745 27.354 26.998 1.00 0.00 22 PRO A C 12
ATOM 9105 O O . PRO A 1 22 ? 15.055 28.294 26.267 1.00 0.00 22 PRO A O 12
ATOM 9116 N N . LYS A 1 23 ? 14.950 27.391 28.327 1.00 0.00 23 LYS A N 12
ATOM 9117 C CA . LYS A 1 23 ? 15.414 28.546 29.130 1.00 0.00 23 LYS A CA 12
ATOM 9118 C C . LYS A 1 23 ? 16.938 28.785 29.117 1.00 0.00 23 LYS A C 12
ATOM 9119 O O . LYS A 1 23 ? 17.345 29.942 29.113 1.00 0.00 23 LYS A O 12
ATOM 9138 N N . GLY A 1 24 ? 17.764 27.728 29.109 1.00 0.00 24 GLY A N 12
ATOM 9139 C CA . GLY A 1 24 ? 19.222 27.860 28.932 1.00 0.00 24 GLY A CA 12
ATOM 9140 C C . GLY A 1 24 ? 19.964 28.696 29.997 1.00 0.00 24 GLY A C 12
ATOM 9141 O O . GLY A 1 24 ? 20.921 29.401 29.658 1.00 0.00 24 GLY A O 12
ATOM 9145 N N . VAL A 1 25 ? 19.532 28.647 31.261 1.00 0.00 25 VAL A N 12
ATOM 9146 C CA . VAL A 1 25 ? 20.075 29.448 32.377 1.00 0.00 25 VAL A CA 12
ATOM 9147 C C . VAL A 1 25 ? 21.428 28.947 32.918 1.00 0.00 25 VAL A C 12
ATOM 9148 O O . VAL A 1 25 ? 21.767 27.765 32.842 1.00 0.00 25 VAL A O 12
ATOM 9161 N N . LYS A 1 26 ? 22.227 29.860 33.481 1.00 0.00 26 LYS A N 12
ATOM 9162 C CA . LYS A 1 26 ? 23.531 29.565 34.096 1.00 0.00 26 LYS A CA 12
ATOM 9163 C C . LYS A 1 26 ? 23.383 28.904 35.478 1.00 0.00 26 LYS A C 12
ATOM 9164 O O . LYS A 1 26 ? 22.354 29.076 36.130 1.00 0.00 26 LYS A O 12
ATOM 9183 N N . VAL A 1 27 ? 24.415 28.188 35.926 1.00 0.00 27 VAL A N 12
ATOM 9184 C CA . VAL A 1 27 ? 24.387 27.443 37.189 1.00 0.00 27 VAL A CA 12
ATOM 9185 C C . VAL A 1 27 ? 25.507 27.910 38.134 1.00 0.00 27 VAL A C 12
ATOM 9186 O O . VAL A 1 27 ? 26.492 28.539 37.736 1.00 0.00 27 VAL A O 12
ATOM 9199 N N . ARG A 1 28 ? 25.359 27.552 39.413 1.00 0.00 28 ARG A N 12
ATOM 9200 C CA . ARG A 1 28 ? 26.370 27.601 40.471 1.00 0.00 28 ARG A CA 12
ATOM 9201 C C . ARG A 1 28 ? 26.257 26.284 41.252 1.00 0.00 28 ARG A C 12
ATOM 9202 O O . ARG A 1 28 ? 25.130 25.797 41.430 1.00 0.00 28 ARG A O 12
ATOM 9223 N N . CYS A 1 29 ? 27.387 25.711 41.679 1.00 0.00 29 CYS A N 12
ATOM 9224 C CA . CYS A 1 29 ? 27.419 24.483 42.450 1.00 0.00 29 CYS A CA 12
ATOM 9225 C C . CYS A 1 29 ? 26.818 24.677 43.867 1.00 0.00 29 CYS A C 12
ATOM 9226 O O . CYS A 1 29 ? 26.847 25.757 44.486 1.00 0.00 29 CYS A O 12
ATOM 9233 N N . LYS A 1 30 ? 26.206 23.582 44.339 1.00 0.00 30 LYS A N 12
ATOM 9234 C CA . LYS A 1 30 ? 25.232 23.517 45.444 1.00 0.00 30 LYS A CA 12
ATOM 9235 C C . LYS A 1 30 ? 25.821 23.348 46.865 1.00 0.00 30 LYS A C 12
ATOM 9236 O O . LYS A 1 30 ? 25.056 23.079 47.794 1.00 0.00 30 LYS A O 12
ATOM 9255 N N . LYS A 1 31 ? 27.150 23.463 47.002 1.00 0.00 31 LYS A N 12
ATOM 9256 C CA . LYS A 1 31 ? 27.918 23.465 48.267 1.00 0.00 31 LYS A CA 12
ATOM 9257 C C . LYS A 1 31 ? 29.245 24.236 48.156 1.00 0.00 31 LYS A C 12
ATOM 9258 O O . LYS A 1 31 ? 30.264 23.857 48.736 1.00 0.00 31 LYS A O 12
ATOM 9277 N N . CYS A 1 32 ? 29.220 25.251 47.297 1.00 0.00 32 CYS A N 12
ATOM 9278 C CA . CYS A 1 32 ? 30.388 25.785 46.629 1.00 0.00 32 CYS A CA 12
ATOM 9279 C C . CYS A 1 32 ? 30.379 27.336 46.642 1.00 0.00 32 CYS A C 12
ATOM 9280 O O . CYS A 1 32 ? 29.867 28.001 47.556 1.00 0.00 32 CYS A O 12
ATOM 9287 N N . GLY A 1 33 ? 30.866 27.911 45.534 1.00 0.00 33 GLY A N 12
ATOM 9288 C CA . GLY A 1 33 ? 30.710 29.329 45.167 1.00 0.00 33 GLY A CA 12
ATOM 9289 C C . GLY A 1 33 ? 30.832 29.660 43.658 1.00 0.00 33 GLY A C 12
ATOM 9290 O O . GLY A 1 33 ? 30.519 30.801 43.292 1.00 0.00 33 GLY A O 12
ATOM 9294 N N . HIS A 1 34 ? 31.286 28.702 42.828 1.00 0.00 34 HIS A N 12
ATOM 9295 C CA . HIS A 1 34 ? 31.680 28.907 41.444 1.00 0.00 34 HIS A CA 12
ATOM 9296 C C . HIS A 1 34 ? 30.537 28.662 40.472 1.00 0.00 34 HIS A C 12
ATOM 9297 O O . HIS A 1 34 ? 29.717 27.763 40.631 1.00 0.00 34 HIS A O 12
ATOM 9311 N N . THR A 1 35 ? 30.494 29.472 39.416 1.00 0.00 35 THR A N 12
ATOM 9312 C CA . THR A 1 35 ? 29.463 29.455 38.354 1.00 0.00 35 THR A CA 12
ATOM 9313 C C . THR A 1 35 ? 29.892 28.701 37.096 1.00 0.00 35 THR A C 12
ATOM 9314 O O . THR A 1 35 ? 30.975 28.939 36.561 1.00 0.00 35 THR A O 12
ATOM 9325 N N . ILE A 1 36 ? 29.019 27.830 36.590 1.00 0.00 36 ILE A N 12
ATOM 9326 C CA . ILE A 1 36 ? 29.293 26.865 35.507 1.00 0.00 36 ILE A CA 12
ATOM 9327 C C . ILE A 1 36 ? 28.318 27.020 34.318 1.00 0.00 36 ILE A C 12
ATOM 9328 O O . ILE A 1 36 ? 27.135 27.359 34.464 1.00 0.00 36 ILE A O 12
ATOM 9344 N N . THR A 1 37 ? 28.805 26.695 33.117 1.00 0.00 37 THR A N 12
ATOM 9345 C CA . THR A 1 37 ? 28.012 26.737 31.880 1.00 0.00 37 THR A CA 12
ATOM 9346 C C . THR A 1 37 ? 27.314 25.403 31.647 1.00 0.00 37 THR A C 12
ATOM 9347 O O . THR A 1 37 ? 27.935 24.346 31.760 1.00 0.00 37 THR A O 12
ATOM 9358 N N . VAL A 1 38 ? 26.028 25.450 31.272 1.00 0.00 38 VAL A N 12
ATOM 9359 C CA . VAL A 1 38 ? 25.197 24.270 30.974 1.00 0.00 38 VAL A CA 12
ATOM 9360 C C . VAL A 1 38 ? 24.963 24.140 29.460 1.00 0.00 38 VAL A C 12
ATOM 9361 O O . VAL A 1 38 ? 24.450 25.059 28.810 1.00 0.00 38 VAL A O 12
ATOM 9374 N N . ARG A 1 39 ? 25.347 22.997 28.875 1.00 0.00 39 ARG A N 12
ATOM 9375 C CA . ARG A 1 39 ? 25.210 22.712 27.437 1.00 0.00 39 ARG A CA 12
ATOM 9376 C C . ARG A 1 39 ? 25.224 21.196 27.170 1.00 0.00 39 ARG A C 12
ATOM 9377 O O . ARG A 1 39 ? 26.177 20.561 27.614 1.00 0.00 39 ARG A O 12
ATOM 9398 N N . PRO A 1 40 ? 24.264 20.638 26.396 1.00 0.00 40 PRO A N 12
ATOM 9399 C CA . PRO A 1 40 ? 24.144 19.184 26.158 1.00 0.00 40 PRO A CA 12
ATOM 9400 C C . PRO A 1 40 ? 25.309 18.557 25.373 1.00 0.00 40 PRO A C 12
ATOM 9401 O O . PRO A 1 40 ? 25.557 17.360 25.477 1.00 0.00 40 PRO A O 12
ATOM 9412 N N . ALA A 1 41 ? 26.051 19.354 24.599 1.00 0.00 41 ALA A N 12
ATOM 9413 C CA . ALA A 1 41 ? 27.246 18.892 23.888 1.00 0.00 41 ALA A CA 12
ATOM 9414 C C . ALA A 1 41 ? 28.503 18.840 24.781 1.00 0.00 41 ALA A C 12
ATOM 9415 O O . ALA A 1 41 ? 29.419 18.072 24.492 1.00 0.00 41 ALA A O 12
ATOM 9422 N N . GLY A 1 42 ? 28.572 19.642 25.859 1.00 0.00 42 GLY A N 12
ATOM 9423 C CA . GLY A 1 42 ? 29.777 19.842 26.686 1.00 0.00 42 GLY A CA 12
ATOM 9424 C C . GLY A 1 42 ? 30.889 20.686 26.018 1.00 0.00 42 GLY A C 12
ATOM 9425 O O . GLY A 1 42 ? 31.354 20.364 24.926 1.00 0.00 42 GLY A O 12
ATOM 9429 N N . ALA A 1 43 ? 31.320 21.763 26.701 1.00 0.00 43 ALA A N 12
ATOM 9430 C CA . ALA A 1 43 ? 32.349 22.757 26.323 1.00 0.00 43 ALA A CA 12
ATOM 9431 C C . ALA A 1 43 ? 31.995 23.671 25.130 1.00 0.00 43 ALA A C 12
ATOM 9432 O O . ALA A 1 43 ? 32.255 24.879 25.132 1.00 0.00 43 ALA A O 12
ATOM 9439 N N . LEU A 1 44 ? 31.407 23.071 24.103 1.00 0.00 44 LEU A N 12
ATOM 9440 C CA . LEU A 1 44 ? 31.072 23.651 22.799 1.00 0.00 44 LEU A CA 12
ATOM 9441 C C . LEU A 1 44 ? 29.707 24.385 22.847 1.00 0.00 44 LEU A C 12
ATOM 9442 O O . LEU A 1 44 ? 28.662 23.745 23.022 1.00 0.00 44 LEU A O 12
ATOM 9458 N N . GLU A 1 45 ? 29.700 25.705 22.624 1.00 0.00 45 GLU A N 12
ATOM 9459 C CA . GLU A 1 45 ? 28.473 26.497 22.455 1.00 0.00 45 GLU A CA 12
ATOM 9460 C C . GLU A 1 45 ? 28.005 26.486 20.992 1.00 0.00 45 GLU A C 12
ATOM 9461 O O . GLU A 1 45 ? 28.681 27.073 20.151 1.00 0.00 45 GLU A O 12
ATOM 9473 N N . HIS A 1 46 ? 26.840 25.885 20.714 1.00 0.00 46 HIS A N 12
ATOM 9474 C CA . HIS A 1 46 ? 26.236 25.873 19.392 1.00 0.00 46 HIS A CA 12
ATOM 9475 C C . HIS A 1 46 ? 24.743 26.119 19.486 1.00 0.00 46 HIS A C 12
ATOM 9476 O O . HIS A 1 46 ? 24.055 25.535 20.330 1.00 0.00 46 HIS A O 12
ATOM 9490 N N . HIS A 1 47 ? 24.264 26.992 18.589 1.00 0.00 47 HIS A N 12
ATOM 9491 C CA . HIS A 1 47 ? 22.878 27.494 18.456 1.00 0.00 47 HIS A CA 12
ATOM 9492 C C . HIS A 1 47 ? 21.964 26.593 17.601 1.00 0.00 47 HIS A C 12
ATOM 9493 O O . HIS A 1 47 ? 20.802 26.340 17.943 1.00 0.00 47 HIS A O 12
ATOM 9507 N N . HIS A 1 48 ? 22.565 25.998 16.565 1.00 0.00 48 HIS A N 12
ATOM 9508 C CA . HIS A 1 48 ? 22.022 24.953 15.698 1.00 0.00 48 HIS A CA 12
ATOM 9509 C C . HIS A 1 48 ? 23.056 23.824 15.529 1.00 0.00 48 HIS A C 12
ATOM 9510 O O . HIS A 1 48 ? 24.244 24.027 15.802 1.00 0.00 48 HIS A O 12
ATOM 9524 N N . HIS A 1 49 ? 22.590 22.649 15.094 1.00 0.00 49 HIS A N 12
ATOM 9525 C CA . HIS A 1 49 ? 23.426 21.456 14.871 1.00 0.00 49 HIS A CA 12
ATOM 9526 C C . HIS A 1 49 ? 23.063 20.755 13.555 1.00 0.00 49 HIS A C 12
ATOM 9527 O O . HIS A 1 49 ? 22.703 19.580 13.524 1.00 0.00 49 HIS A O 12
ATOM 9541 N N . HIS A 1 50 ? 23.131 21.517 12.466 1.00 0.00 50 HIS A N 12
ATOM 9542 C CA . HIS A 1 50 ? 22.675 21.098 11.137 1.00 0.00 50 HIS A CA 12
ATOM 9543 C C . HIS A 1 50 ? 23.804 21.117 10.075 1.00 0.00 50 HIS A C 12
ATOM 9544 O O . HIS A 1 50 ? 23.554 20.807 8.905 1.00 0.00 50 HIS A O 12
ATOM 9558 N N . HIS A 1 51 ? 25.057 21.433 10.466 1.00 0.00 51 HIS A N 12
ATOM 9559 C CA . HIS A 1 51 ? 26.225 21.689 9.575 1.00 0.00 51 HIS A CA 12
ATOM 9560 C C . HIS A 1 51 ? 26.163 22.904 8.610 1.00 0.00 51 HIS A C 12
ATOM 9561 O O . HIS A 1 51 ? 27.118 23.080 7.822 1.00 0.00 51 HIS A O 12
ATOM 9577 N N . MET A 1 1 ? 37.569 26.592 29.055 1.00 0.00 1 MET A N 13
ATOM 9578 C CA . MET A 1 1 ? 36.672 27.451 29.848 1.00 0.00 1 MET A CA 13
ATOM 9579 C C . MET A 1 1 ? 35.309 26.790 30.004 1.00 0.00 1 MET A C 13
ATOM 9580 O O . MET A 1 1 ? 35.191 25.964 30.893 1.00 0.00 1 MET A O 13
ATOM 9596 N N . ALA A 1 2 ? 34.292 27.055 29.178 1.00 0.00 2 ALA A N 13
ATOM 9597 C CA . ALA A 1 2 ? 32.958 26.446 29.341 1.00 0.00 2 ALA A CA 13
ATOM 9598 C C . ALA A 1 2 ? 32.920 24.889 29.305 1.00 0.00 2 ALA A C 13
ATOM 9599 O O . ALA A 1 2 ? 33.212 24.267 28.284 1.00 0.00 2 ALA A O 13
ATOM 9606 N N . ARG A 1 3 ? 32.511 24.320 30.442 1.00 0.00 3 ARG A N 13
ATOM 9607 C CA . ARG A 1 3 ? 32.027 22.956 30.697 1.00 0.00 3 ARG A CA 13
ATOM 9608 C C . ARG A 1 3 ? 31.553 22.916 32.160 1.00 0.00 3 ARG A C 13
ATOM 9609 O O . ARG A 1 3 ? 31.741 23.892 32.884 1.00 0.00 3 ARG A O 13
ATOM 9630 N N . PHE A 1 4 ? 30.981 21.799 32.633 1.00 0.00 4 PHE A N 13
ATOM 9631 C CA . PHE A 1 4 ? 30.740 21.588 34.070 1.00 0.00 4 PHE A CA 13
ATOM 9632 C C . PHE A 1 4 ? 32.015 21.088 34.780 1.00 0.00 4 PHE A C 13
ATOM 9633 O O . PHE A 1 4 ? 32.487 19.969 34.560 1.00 0.00 4 PHE A O 13
ATOM 9650 N N . VAL A 1 5 ? 32.585 21.938 35.641 1.00 0.00 5 VAL A N 13
ATOM 9651 C CA . VAL A 1 5 ? 33.734 21.625 36.493 1.00 0.00 5 VAL A CA 13
ATOM 9652 C C . VAL A 1 5 ? 33.509 22.170 37.904 1.00 0.00 5 VAL A C 13
ATOM 9653 O O . VAL A 1 5 ? 32.820 23.173 38.100 1.00 0.00 5 VAL A O 13
ATOM 9666 N N . CYS A 1 6 ? 34.146 21.499 38.867 1.00 0.00 6 CYS A N 13
ATOM 9667 C CA . CYS A 1 6 ? 34.458 22.113 40.140 1.00 0.00 6 CYS A CA 13
ATOM 9668 C C . CYS A 1 6 ? 35.827 21.644 40.664 1.00 0.00 6 CYS A C 13
ATOM 9669 O O . CYS A 1 6 ? 35.966 20.578 41.257 1.00 0.00 6 CYS A O 13
ATOM 9676 N N . ASP A 1 7 ? 36.861 22.443 40.462 1.00 0.00 7 ASP A N 13
ATOM 9677 C CA . ASP A 1 7 ? 38.258 22.082 40.739 1.00 0.00 7 ASP A CA 13
ATOM 9678 C C . ASP A 1 7 ? 38.526 21.871 42.248 1.00 0.00 7 ASP A C 13
ATOM 9679 O O . ASP A 1 7 ? 39.407 21.111 42.653 1.00 0.00 7 ASP A O 13
ATOM 9688 N N . SER A 1 8 ? 37.665 22.467 43.094 1.00 0.00 8 SER A N 13
ATOM 9689 C CA . SER A 1 8 ? 37.627 22.311 44.554 1.00 0.00 8 SER A CA 13
ATOM 9690 C C . SER A 1 8 ? 36.947 21.004 45.026 1.00 0.00 8 SER A C 13
ATOM 9691 O O . SER A 1 8 ? 37.474 20.311 45.898 1.00 0.00 8 SER A O 13
ATOM 9699 N N . CYS A 1 9 ? 35.841 20.601 44.385 1.00 0.00 9 CYS A N 13
ATOM 9700 C CA . CYS A 1 9 ? 35.082 19.393 44.734 1.00 0.00 9 CYS A CA 13
ATOM 9701 C C . CYS A 1 9 ? 35.569 18.104 44.024 1.00 0.00 9 CYS A C 13
ATOM 9702 O O . CYS A 1 9 ? 35.912 17.113 44.665 1.00 0.00 9 CYS A O 13
ATOM 9709 N N . ARG A 1 10 ? 35.435 18.064 42.693 1.00 0.00 10 ARG A N 13
ATOM 9710 C CA . ARG A 1 10 ? 35.364 16.839 41.857 1.00 0.00 10 ARG A CA 13
ATOM 9711 C C . ARG A 1 10 ? 36.201 16.909 40.582 1.00 0.00 10 ARG A C 13
ATOM 9712 O O . ARG A 1 10 ? 36.305 15.901 39.896 1.00 0.00 10 ARG A O 13
ATOM 9733 N N . ALA A 1 11 ? 36.766 18.075 40.256 1.00 0.00 11 ALA A N 13
ATOM 9734 C CA . ALA A 1 11 ? 37.463 18.477 39.010 1.00 0.00 11 ALA A CA 13
ATOM 9735 C C . ALA A 1 11 ? 36.665 18.353 37.685 1.00 0.00 11 ALA A C 13
ATOM 9736 O O . ALA A 1 11 ? 37.055 18.933 36.675 1.00 0.00 11 ALA A O 13
ATOM 9743 N N . GLN A 1 12 ? 35.535 17.645 37.670 1.00 0.00 12 GLN A N 13
ATOM 9744 C CA . GLN A 1 12 ? 34.693 17.390 36.496 1.00 0.00 12 GLN A CA 13
ATOM 9745 C C . GLN A 1 12 ? 33.265 17.000 36.942 1.00 0.00 12 GLN A C 13
ATOM 9746 O O . GLN A 1 12 ? 33.085 16.318 37.946 1.00 0.00 12 GLN A O 13
ATOM 9760 N N . TYR A 1 13 ? 32.256 17.402 36.167 1.00 0.00 13 TYR A N 13
ATOM 9761 C CA . TYR A 1 13 ? 30.837 17.005 36.278 1.00 0.00 13 TYR A CA 13
ATOM 9762 C C . TYR A 1 13 ? 30.214 16.942 34.859 1.00 0.00 13 TYR A C 13
ATOM 9763 O O . TYR A 1 13 ? 30.951 17.056 33.872 1.00 0.00 13 TYR A O 13
ATOM 9781 N N . MET A 1 14 ? 28.884 16.783 34.730 1.00 0.00 14 MET A N 13
ATOM 9782 C CA . MET A 1 14 ? 28.138 16.996 33.471 1.00 0.00 14 MET A CA 13
ATOM 9783 C C . MET A 1 14 ? 26.660 17.318 33.778 1.00 0.00 14 MET A C 13
ATOM 9784 O O . MET A 1 14 ? 26.259 17.313 34.942 1.00 0.00 14 MET A O 13
ATOM 9798 N N . ILE A 1 15 ? 25.869 17.615 32.745 1.00 0.00 15 ILE A N 13
ATOM 9799 C CA . ILE A 1 15 ? 24.410 17.772 32.795 1.00 0.00 15 ILE A CA 13
ATOM 9800 C C . ILE A 1 15 ? 23.758 17.185 31.526 1.00 0.00 15 ILE A C 13
ATOM 9801 O O . ILE A 1 15 ? 24.361 17.219 30.451 1.00 0.00 15 ILE A O 13
ATOM 9817 N N . SER A 1 16 ? 22.532 16.664 31.644 1.00 0.00 16 SER A N 13
ATOM 9818 C CA . SER A 1 16 ? 21.739 16.104 30.532 1.00 0.00 16 SER A CA 13
ATOM 9819 C C . SER A 1 16 ? 21.015 17.157 29.679 1.00 0.00 16 SER A C 13
ATOM 9820 O O . SER A 1 16 ? 20.735 18.258 30.133 1.00 0.00 16 SER A O 13
ATOM 9828 N N . ASP A 1 17 ? 20.570 16.775 28.473 1.00 0.00 17 ASP A N 13
ATOM 9829 C CA . ASP A 1 17 ? 19.686 17.578 27.618 1.00 0.00 17 ASP A CA 13
ATOM 9830 C C . ASP A 1 17 ? 18.293 17.813 28.237 1.00 0.00 17 ASP A C 13
ATOM 9831 O O . ASP A 1 17 ? 17.891 18.959 28.375 1.00 0.00 17 ASP A O 13
ATOM 9840 N N . ASP A 1 18 ? 17.628 16.758 28.685 1.00 0.00 18 ASP A N 13
ATOM 9841 C CA . ASP A 1 18 ? 16.408 16.785 29.511 1.00 0.00 18 ASP A CA 13
ATOM 9842 C C . ASP A 1 18 ? 16.545 17.547 30.874 1.00 0.00 18 ASP A C 13
ATOM 9843 O O . ASP A 1 18 ? 15.754 17.360 31.821 1.00 0.00 18 ASP A O 13
ATOM 9852 N N . LYS A 1 19 ? 17.570 18.429 31.049 1.00 0.00 19 LYS A N 13
ATOM 9853 C CA . LYS A 1 19 ? 17.850 19.270 32.219 1.00 0.00 19 LYS A CA 13
ATOM 9854 C C . LYS A 1 19 ? 18.304 20.741 31.910 1.00 0.00 19 LYS A C 13
ATOM 9855 O O . LYS A 1 19 ? 18.408 21.522 32.869 1.00 0.00 19 LYS A O 13
ATOM 9874 N N . ILE A 1 20 ? 18.515 21.087 30.632 1.00 0.00 20 ILE A N 13
ATOM 9875 C CA . ILE A 1 20 ? 18.813 22.498 30.220 1.00 0.00 20 ILE A CA 13
ATOM 9876 C C . ILE A 1 20 ? 17.574 23.355 29.934 1.00 0.00 20 ILE A C 13
ATOM 9877 O O . ILE A 1 20 ? 17.573 24.577 30.166 1.00 0.00 20 ILE A O 13
ATOM 9893 N N . GLY A 1 21 ? 16.529 22.725 29.366 1.00 0.00 21 GLY A N 13
ATOM 9894 C CA . GLY A 1 21 ? 15.276 23.345 28.942 1.00 0.00 21 GLY A CA 13
ATOM 9895 C C . GLY A 1 21 ? 15.396 24.443 27.856 1.00 0.00 21 GLY A C 13
ATOM 9896 O O . GLY A 1 21 ? 16.499 24.850 27.479 1.00 0.00 21 GLY A O 13
ATOM 9900 N N . PRO A 1 22 ? 14.237 25.011 27.453 1.00 0.00 22 PRO A N 13
ATOM 9901 C CA . PRO A 1 22 ? 14.169 26.202 26.598 1.00 0.00 22 PRO A CA 13
ATOM 9902 C C . PRO A 1 22 ? 14.493 27.487 27.403 1.00 0.00 22 PRO A C 13
ATOM 9903 O O . PRO A 1 22 ? 13.796 28.508 27.276 1.00 0.00 22 PRO A O 13
ATOM 9914 N N . LYS A 1 23 ? 15.509 27.411 28.296 1.00 0.00 23 LYS A N 13
ATOM 9915 C CA . LYS A 1 23 ? 15.978 28.502 29.179 1.00 0.00 23 LYS A CA 13
ATOM 9916 C C . LYS A 1 23 ? 17.524 28.665 29.232 1.00 0.00 23 LYS A C 13
ATOM 9917 O O . LYS A 1 23 ? 17.940 29.824 29.260 1.00 0.00 23 LYS A O 13
ATOM 9936 N N . GLY A 1 24 ? 18.302 27.567 29.209 1.00 0.00 24 GLY A N 13
ATOM 9937 C CA . GLY A 1 24 ? 19.758 27.656 29.022 1.00 0.00 24 GLY A CA 13
ATOM 9938 C C . GLY A 1 24 ? 20.503 28.566 29.994 1.00 0.00 24 GLY A C 13
ATOM 9939 O O . GLY A 1 24 ? 21.520 29.158 29.639 1.00 0.00 24 GLY A O 13
ATOM 9943 N N . VAL A 1 25 ? 19.967 28.721 31.207 1.00 0.00 25 VAL A N 13
ATOM 9944 C CA . VAL A 1 25 ? 20.476 29.617 32.251 1.00 0.00 25 VAL A CA 13
ATOM 9945 C C . VAL A 1 25 ? 21.792 29.137 32.857 1.00 0.00 25 VAL A C 13
ATOM 9946 O O . VAL A 1 25 ? 22.073 27.947 32.852 1.00 0.00 25 VAL A O 13
ATOM 9959 N N . LYS A 1 26 ? 22.606 30.063 33.379 1.00 0.00 26 LYS A N 13
ATOM 9960 C CA . LYS A 1 26 ? 23.849 29.795 34.132 1.00 0.00 26 LYS A CA 13
ATOM 9961 C C . LYS A 1 26 ? 23.591 29.193 35.523 1.00 0.00 26 LYS A C 13
ATOM 9962 O O . LYS A 1 26 ? 22.603 29.546 36.156 1.00 0.00 26 LYS A O 13
ATOM 9981 N N . VAL A 1 27 ? 24.502 28.366 36.055 1.00 0.00 27 VAL A N 13
ATOM 9982 C CA . VAL A 1 27 ? 24.328 27.605 37.317 1.00 0.00 27 VAL A CA 13
ATOM 9983 C C . VAL A 1 27 ? 25.507 27.808 38.278 1.00 0.00 27 VAL A C 13
ATOM 9984 O O . VAL A 1 27 ? 26.633 28.060 37.838 1.00 0.00 27 VAL A O 13
ATOM 9997 N N . ARG A 1 28 ? 25.263 27.637 39.596 1.00 0.00 28 ARG A N 13
ATOM 9998 C CA . ARG A 1 28 ? 26.331 27.507 40.618 1.00 0.00 28 ARG A CA 13
ATOM 9999 C C . ARG A 1 28 ? 26.343 26.124 41.277 1.00 0.00 28 ARG A C 13
ATOM 10000 O O . ARG A 1 28 ? 25.306 25.486 41.418 1.00 0.00 28 ARG A O 13
ATOM 10021 N N . CYS A 1 29 ? 27.510 25.703 41.755 1.00 0.00 29 CYS A N 13
ATOM 10022 C CA . CYS A 1 29 ? 27.710 24.524 42.593 1.00 0.00 29 CYS A CA 13
ATOM 10023 C C . CYS A 1 29 ? 26.953 24.692 43.925 1.00 0.00 29 CYS A C 13
ATOM 10024 O O . CYS A 1 29 ? 27.187 25.611 44.717 1.00 0.00 29 CYS A O 13
ATOM 10031 N N . LYS A 1 30 ? 25.995 23.780 44.169 1.00 0.00 30 LYS A N 13
ATOM 10032 C CA . LYS A 1 30 ? 24.923 23.833 45.182 1.00 0.00 30 LYS A CA 13
ATOM 10033 C C . LYS A 1 30 ? 25.357 23.746 46.670 1.00 0.00 30 LYS A C 13
ATOM 10034 O O . LYS A 1 30 ? 24.528 23.938 47.557 1.00 0.00 30 LYS A O 13
ATOM 10053 N N . LYS A 1 31 ? 26.637 23.477 46.915 1.00 0.00 31 LYS A N 13
ATOM 10054 C CA . LYS A 1 31 ? 27.220 23.427 48.289 1.00 0.00 31 LYS A CA 13
ATOM 10055 C C . LYS A 1 31 ? 28.459 24.330 48.424 1.00 0.00 31 LYS A C 13
ATOM 10056 O O . LYS A 1 31 ? 29.301 24.139 49.317 1.00 0.00 31 LYS A O 13
ATOM 10075 N N . CYS A 1 32 ? 28.640 25.235 47.445 1.00 0.00 32 CYS A N 13
ATOM 10076 C CA . CYS A 1 32 ? 29.913 25.784 47.044 1.00 0.00 32 CYS A CA 13
ATOM 10077 C C . CYS A 1 32 ? 29.744 27.172 46.333 1.00 0.00 32 CYS A C 13
ATOM 10078 O O . CYS A 1 32 ? 28.696 27.815 46.394 1.00 0.00 32 CYS A O 13
ATOM 10085 N N . GLY A 1 33 ? 30.791 27.639 45.665 1.00 0.00 33 GLY A N 13
ATOM 10086 C CA . GLY A 1 33 ? 30.908 28.966 45.052 1.00 0.00 33 GLY A CA 13
ATOM 10087 C C . GLY A 1 33 ? 31.464 29.028 43.631 1.00 0.00 33 GLY A C 13
ATOM 10088 O O . GLY A 1 33 ? 31.663 30.143 43.146 1.00 0.00 33 GLY A O 13
ATOM 10092 N N . HIS A 1 34 ? 31.756 27.917 42.931 1.00 0.00 34 HIS A N 13
ATOM 10093 C CA . HIS A 1 34 ? 32.097 28.013 41.506 1.00 0.00 34 HIS A CA 13
ATOM 10094 C C . HIS A 1 34 ? 30.859 28.192 40.609 1.00 0.00 34 HIS A C 13
ATOM 10095 O O . HIS A 1 34 ? 29.754 27.791 40.980 1.00 0.00 34 HIS A O 13
ATOM 10109 N N . THR A 1 35 ? 31.052 28.772 39.416 1.00 0.00 35 THR A N 13
ATOM 10110 C CA . THR A 1 35 ? 30.005 29.007 38.395 1.00 0.00 35 THR A CA 13
ATOM 10111 C C . THR A 1 35 ? 30.209 28.142 37.156 1.00 0.00 35 THR A C 13
ATOM 10112 O O . THR A 1 35 ? 31.318 28.150 36.615 1.00 0.00 35 THR A O 13
ATOM 10123 N N . ILE A 1 36 ? 29.149 27.539 36.608 1.00 0.00 36 ILE A N 13
ATOM 10124 C CA . ILE A 1 36 ? 29.250 26.643 35.442 1.00 0.00 36 ILE A CA 13
ATOM 10125 C C . ILE A 1 36 ? 28.242 26.983 34.329 1.00 0.00 36 ILE A C 13
ATOM 10126 O O . ILE A 1 36 ? 27.087 27.337 34.590 1.00 0.00 36 ILE A O 13
ATOM 10142 N N . THR A 1 37 ? 28.709 26.880 33.079 1.00 0.00 37 THR A N 13
ATOM 10143 C CA . THR A 1 37 ? 27.901 27.013 31.854 1.00 0.00 37 THR A CA 13
ATOM 10144 C C . THR A 1 37 ? 27.126 25.723 31.571 1.00 0.00 37 THR A C 13
ATOM 10145 O O . THR A 1 37 ? 27.692 24.640 31.701 1.00 0.00 37 THR A O 13
ATOM 10156 N N . VAL A 1 38 ? 25.867 25.819 31.125 1.00 0.00 38 VAL A N 13
ATOM 10157 C CA . VAL A 1 38 ? 24.946 24.670 31.079 1.00 0.00 38 VAL A CA 13
ATOM 10158 C C . VAL A 1 38 ? 24.529 24.364 29.634 1.00 0.00 38 VAL A C 13
ATOM 10159 O O . VAL A 1 38 ? 23.687 25.041 29.052 1.00 0.00 38 VAL A O 13
ATOM 10172 N N . ARG A 1 39 ? 25.140 23.341 29.019 1.00 0.00 39 ARG A N 13
ATOM 10173 C CA . ARG A 1 39 ? 24.870 22.838 27.650 1.00 0.00 39 ARG A CA 13
ATOM 10174 C C . ARG A 1 39 ? 25.089 21.313 27.574 1.00 0.00 39 ARG A C 13
ATOM 10175 O O . ARG A 1 39 ? 26.025 20.818 28.199 1.00 0.00 39 ARG A O 13
ATOM 10196 N N . PRO A 1 40 ? 24.313 20.552 26.768 1.00 0.00 40 PRO A N 13
ATOM 10197 C CA . PRO A 1 40 ? 24.320 19.072 26.698 1.00 0.00 40 PRO A CA 13
ATOM 10198 C C . PRO A 1 40 ? 25.553 18.438 26.003 1.00 0.00 40 PRO A C 13
ATOM 10199 O O . PRO A 1 40 ? 25.556 17.265 25.637 1.00 0.00 40 PRO A O 13
ATOM 10210 N N . ALA A 1 41 ? 26.615 19.212 25.847 1.00 0.00 41 ALA A N 13
ATOM 10211 C CA . ALA A 1 41 ? 27.875 18.840 25.216 1.00 0.00 41 ALA A CA 13
ATOM 10212 C C . ALA A 1 41 ? 29.054 19.467 25.959 1.00 0.00 41 ALA A C 13
ATOM 10213 O O . ALA A 1 41 ? 30.030 18.781 26.253 1.00 0.00 41 ALA A O 13
ATOM 10220 N N . GLY A 1 42 ? 28.943 20.758 26.322 1.00 0.00 42 GLY A N 13
ATOM 10221 C CA . GLY A 1 42 ? 29.889 21.439 27.209 1.00 0.00 42 GLY A CA 13
ATOM 10222 C C . GLY A 1 42 ? 30.190 22.858 26.727 1.00 0.00 42 GLY A C 13
ATOM 10223 O O . GLY A 1 42 ? 29.482 23.792 27.087 1.00 0.00 42 GLY A O 13
ATOM 10227 N N . ALA A 1 43 ? 31.252 22.976 25.935 1.00 0.00 43 ALA A N 13
ATOM 10228 C CA . ALA A 1 43 ? 31.820 24.245 25.489 1.00 0.00 43 ALA A CA 13
ATOM 10229 C C . ALA A 1 43 ? 31.008 24.951 24.392 1.00 0.00 43 ALA A C 13
ATOM 10230 O O . ALA A 1 43 ? 30.924 26.180 24.397 1.00 0.00 43 ALA A O 13
ATOM 10237 N N . LEU A 1 44 ? 30.468 24.203 23.424 1.00 0.00 44 LEU A N 13
ATOM 10238 C CA . LEU A 1 44 ? 29.661 24.782 22.338 1.00 0.00 44 LEU A CA 13
ATOM 10239 C C . LEU A 1 44 ? 28.265 25.156 22.846 1.00 0.00 44 LEU A C 13
ATOM 10240 O O . LEU A 1 44 ? 27.595 24.430 23.566 1.00 0.00 44 LEU A O 13
ATOM 10256 N N . GLU A 1 45 ? 27.762 26.285 22.398 1.00 0.00 45 GLU A N 13
ATOM 10257 C CA . GLU A 1 45 ? 26.301 26.544 22.542 1.00 0.00 45 GLU A CA 13
ATOM 10258 C C . GLU A 1 45 ? 25.520 26.017 21.243 1.00 0.00 45 GLU A C 13
ATOM 10259 O O . GLU A 1 45 ? 26.033 25.405 20.287 1.00 0.00 45 GLU A O 13
ATOM 10271 N N . HIS A 1 46 ? 24.203 26.170 21.273 1.00 0.00 46 HIS A N 13
ATOM 10272 C CA . HIS A 1 46 ? 23.249 25.422 20.526 1.00 0.00 46 HIS A CA 13
ATOM 10273 C C . HIS A 1 46 ? 22.063 26.423 20.267 1.00 0.00 46 HIS A C 13
ATOM 10274 O O . HIS A 1 46 ? 21.435 26.911 21.204 1.00 0.00 46 HIS A O 13
ATOM 10288 N N . HIS A 1 47 ? 21.799 26.808 19.007 1.00 0.00 47 HIS A N 13
ATOM 10289 C CA . HIS A 1 47 ? 20.666 27.778 18.694 1.00 0.00 47 HIS A CA 13
ATOM 10290 C C . HIS A 1 47 ? 20.019 27.458 17.307 1.00 0.00 47 HIS A C 13
ATOM 10291 O O . HIS A 1 47 ? 19.851 28.315 16.434 1.00 0.00 47 HIS A O 13
ATOM 10305 N N . HIS A 1 48 ? 19.852 26.152 16.978 1.00 0.00 48 HIS A N 13
ATOM 10306 C CA . HIS A 1 48 ? 19.660 25.652 15.594 1.00 0.00 48 HIS A CA 13
ATOM 10307 C C . HIS A 1 48 ? 18.875 24.337 15.456 1.00 0.00 48 HIS A C 13
ATOM 10308 O O . HIS A 1 48 ? 19.211 23.341 16.097 1.00 0.00 48 HIS A O 13
ATOM 10322 N N . HIS A 1 49 ? 17.872 24.326 14.547 1.00 0.00 49 HIS A N 13
ATOM 10323 C CA . HIS A 1 49 ? 17.022 23.164 14.270 1.00 0.00 49 HIS A CA 13
ATOM 10324 C C . HIS A 1 49 ? 17.676 22.165 13.310 1.00 0.00 49 HIS A C 13
ATOM 10325 O O . HIS A 1 49 ? 17.723 22.381 12.099 1.00 0.00 49 HIS A O 13
ATOM 10339 N N . HIS A 1 50 ? 18.172 21.076 13.908 1.00 0.00 50 HIS A N 13
ATOM 10340 C CA . HIS A 1 50 ? 18.841 19.992 13.216 1.00 0.00 50 HIS A CA 13
ATOM 10341 C C . HIS A 1 50 ? 17.824 18.976 12.687 1.00 0.00 50 HIS A C 13
ATOM 10342 O O . HIS A 1 50 ? 16.761 18.747 13.270 1.00 0.00 50 HIS A O 13
ATOM 10356 N N . HIS A 1 51 ? 18.182 18.291 11.604 1.00 0.00 51 HIS A N 13
ATOM 10357 C CA . HIS A 1 51 ? 17.395 17.212 10.936 1.00 0.00 51 HIS A CA 13
ATOM 10358 C C . HIS A 1 51 ? 18.236 15.900 10.923 1.00 0.00 51 HIS A C 13
ATOM 10359 O O . HIS A 1 51 ? 18.404 15.331 11.982 1.00 0.00 51 HIS A O 13
ATOM 10375 N N . MET A 1 1 ? 34.845 29.121 31.770 1.00 0.00 1 MET A N 14
ATOM 10376 C CA . MET A 1 1 ? 35.151 27.788 31.188 1.00 0.00 1 MET A CA 14
ATOM 10377 C C . MET A 1 1 ? 33.846 27.082 30.835 1.00 0.00 1 MET A C 14
ATOM 10378 O O . MET A 1 1 ? 32.931 27.152 31.636 1.00 0.00 1 MET A O 14
ATOM 10394 N N . ALA A 1 2 ? 33.717 26.426 29.676 1.00 0.00 2 ALA A N 14
ATOM 10395 C CA . ALA A 1 2 ? 32.395 26.039 29.107 1.00 0.00 2 ALA A CA 14
ATOM 10396 C C . ALA A 1 2 ? 31.764 24.708 29.575 1.00 0.00 2 ALA A C 14
ATOM 10397 O O . ALA A 1 2 ? 30.953 24.074 28.885 1.00 0.00 2 ALA A O 14
ATOM 10404 N N . ARG A 1 3 ? 32.104 24.215 30.783 1.00 0.00 3 ARG A N 14
ATOM 10405 C CA . ARG A 1 3 ? 31.573 22.969 31.382 1.00 0.00 3 ARG A CA 14
ATOM 10406 C C . ARG A 1 3 ? 31.219 23.131 32.869 1.00 0.00 3 ARG A C 14
ATOM 10407 O O . ARG A 1 3 ? 31.697 24.053 33.508 1.00 0.00 3 ARG A O 14
ATOM 10428 N N . PHE A 1 4 ? 30.440 22.186 33.392 1.00 0.00 4 PHE A N 14
ATOM 10429 C CA . PHE A 1 4 ? 30.251 21.962 34.830 1.00 0.00 4 PHE A CA 14
ATOM 10430 C C . PHE A 1 4 ? 31.545 21.386 35.415 1.00 0.00 4 PHE A C 14
ATOM 10431 O O . PHE A 1 4 ? 31.843 20.198 35.270 1.00 0.00 4 PHE A O 14
ATOM 10448 N N . VAL A 1 5 ? 32.371 22.224 36.062 1.00 0.00 5 VAL A N 14
ATOM 10449 C CA . VAL A 1 5 ? 33.728 21.893 36.554 1.00 0.00 5 VAL A CA 14
ATOM 10450 C C . VAL A 1 5 ? 34.081 22.562 37.892 1.00 0.00 5 VAL A C 14
ATOM 10451 O O . VAL A 1 5 ? 33.830 23.746 38.066 1.00 0.00 5 VAL A O 14
ATOM 10464 N N . CYS A 1 6 ? 34.641 21.762 38.801 1.00 0.00 6 CYS A N 14
ATOM 10465 C CA . CYS A 1 6 ? 34.750 22.088 40.218 1.00 0.00 6 CYS A CA 14
ATOM 10466 C C . CYS A 1 6 ? 36.064 21.616 40.873 1.00 0.00 6 CYS A C 14
ATOM 10467 O O . CYS A 1 6 ? 36.031 20.637 41.625 1.00 0.00 6 CYS A O 14
ATOM 10474 N N . ASP A 1 7 ? 37.199 22.309 40.734 1.00 0.00 7 ASP A N 14
ATOM 10475 C CA . ASP A 1 7 ? 38.471 21.926 41.395 1.00 0.00 7 ASP A CA 14
ATOM 10476 C C . ASP A 1 7 ? 38.448 22.003 42.951 1.00 0.00 7 ASP A C 14
ATOM 10477 O O . ASP A 1 7 ? 39.440 21.714 43.629 1.00 0.00 7 ASP A O 14
ATOM 10486 N N . SER A 1 8 ? 37.315 22.443 43.538 1.00 0.00 8 SER A N 14
ATOM 10487 C CA . SER A 1 8 ? 36.964 22.335 44.990 1.00 0.00 8 SER A CA 14
ATOM 10488 C C . SER A 1 8 ? 35.991 21.162 45.425 1.00 0.00 8 SER A C 14
ATOM 10489 O O . SER A 1 8 ? 35.790 21.024 46.653 1.00 0.00 8 SER A O 14
ATOM 10497 N N . CYS A 1 9 ? 35.505 20.372 44.438 1.00 0.00 9 CYS A N 14
ATOM 10498 C CA . CYS A 1 9 ? 34.522 19.297 44.583 1.00 0.00 9 CYS A CA 14
ATOM 10499 C C . CYS A 1 9 ? 35.064 17.992 43.969 1.00 0.00 9 CYS A C 14
ATOM 10500 O O . CYS A 1 9 ? 35.219 16.951 44.624 1.00 0.00 9 CYS A O 14
ATOM 10507 N N . ARG A 1 10 ? 35.220 18.003 42.640 1.00 0.00 10 ARG A N 14
ATOM 10508 C CA . ARG A 1 10 ? 35.517 16.830 41.787 1.00 0.00 10 ARG A CA 14
ATOM 10509 C C . ARG A 1 10 ? 36.254 17.125 40.450 1.00 0.00 10 ARG A C 14
ATOM 10510 O O . ARG A 1 10 ? 36.488 16.212 39.654 1.00 0.00 10 ARG A O 14
ATOM 10531 N N . ALA A 1 11 ? 36.590 18.377 40.151 1.00 0.00 11 ALA A N 14
ATOM 10532 C CA . ALA A 1 11 ? 37.123 18.866 38.858 1.00 0.00 11 ALA A CA 14
ATOM 10533 C C . ALA A 1 11 ? 36.221 18.663 37.613 1.00 0.00 11 ALA A C 14
ATOM 10534 O O . ALA A 1 11 ? 36.304 19.466 36.675 1.00 0.00 11 ALA A O 14
ATOM 10541 N N . GLN A 1 12 ? 35.329 17.658 37.571 1.00 0.00 12 GLN A N 14
ATOM 10542 C CA . GLN A 1 12 ? 34.583 17.235 36.381 1.00 0.00 12 GLN A CA 14
ATOM 10543 C C . GLN A 1 12 ? 33.103 16.905 36.723 1.00 0.00 12 GLN A C 14
ATOM 10544 O O . GLN A 1 12 ? 32.839 16.015 37.534 1.00 0.00 12 GLN A O 14
ATOM 10558 N N . TYR A 1 13 ? 32.144 17.535 36.035 1.00 0.00 13 TYR A N 14
ATOM 10559 C CA . TYR A 1 13 ? 30.742 17.099 36.012 1.00 0.00 13 TYR A CA 14
ATOM 10560 C C . TYR A 1 13 ? 30.209 17.087 34.567 1.00 0.00 13 TYR A C 14
ATOM 10561 O O . TYR A 1 13 ? 30.931 17.306 33.585 1.00 0.00 13 TYR A O 14
ATOM 10579 N N . MET A 1 14 ? 28.920 16.782 34.472 1.00 0.00 14 MET A N 14
ATOM 10580 C CA . MET A 1 14 ? 28.128 16.649 33.257 1.00 0.00 14 MET A CA 14
ATOM 10581 C C . MET A 1 14 ? 26.659 16.834 33.639 1.00 0.00 14 MET A C 14
ATOM 10582 O O . MET A 1 14 ? 26.280 16.666 34.802 1.00 0.00 14 MET A O 14
ATOM 10596 N N . ILE A 1 15 ? 25.787 17.169 32.678 1.00 0.00 15 ILE A N 14
ATOM 10597 C CA . ILE A 1 15 ? 24.348 17.417 32.905 1.00 0.00 15 ILE A CA 14
ATOM 10598 C C . ILE A 1 15 ? 23.529 17.220 31.605 1.00 0.00 15 ILE A C 14
ATOM 10599 O O . ILE A 1 15 ? 24.015 17.582 30.542 1.00 0.00 15 ILE A O 14
ATOM 10615 N N . SER A 1 16 ? 22.359 16.586 31.675 1.00 0.00 16 SER A N 14
ATOM 10616 C CA . SER A 1 16 ? 21.584 16.221 30.471 1.00 0.00 16 SER A CA 14
ATOM 10617 C C . SER A 1 16 ? 20.882 17.418 29.843 1.00 0.00 16 SER A C 14
ATOM 10618 O O . SER A 1 16 ? 20.377 18.375 30.453 1.00 0.00 16 SER A O 14
ATOM 10626 N N . ASP A 1 17 ? 20.738 17.296 28.521 1.00 0.00 17 ASP A N 14
ATOM 10627 C CA . ASP A 1 17 ? 19.916 18.067 27.584 1.00 0.00 17 ASP A CA 14
ATOM 10628 C C . ASP A 1 17 ? 18.418 18.352 27.996 1.00 0.00 17 ASP A C 14
ATOM 10629 O O . ASP A 1 17 ? 18.097 19.547 27.870 1.00 0.00 17 ASP A O 14
ATOM 10638 N N . ASP A 1 18 ? 17.736 17.402 28.641 1.00 0.00 18 ASP A N 14
ATOM 10639 C CA . ASP A 1 18 ? 16.418 17.659 29.200 1.00 0.00 18 ASP A CA 14
ATOM 10640 C C . ASP A 1 18 ? 16.444 18.830 30.163 1.00 0.00 18 ASP A C 14
ATOM 10641 O O . ASP A 1 18 ? 15.505 19.614 30.294 1.00 0.00 18 ASP A O 14
ATOM 10650 N N . LYS A 1 19 ? 17.525 18.975 30.931 1.00 0.00 19 LYS A N 14
ATOM 10651 C CA . LYS A 1 19 ? 17.690 19.995 31.978 1.00 0.00 19 LYS A CA 14
ATOM 10652 C C . LYS A 1 19 ? 17.979 21.429 31.467 1.00 0.00 19 LYS A C 14
ATOM 10653 O O . LYS A 1 19 ? 17.513 22.388 32.104 1.00 0.00 19 LYS A O 14
ATOM 10672 N N . ILE A 1 20 ? 18.560 21.588 30.264 1.00 0.00 20 ILE A N 14
ATOM 10673 C CA . ILE A 1 20 ? 18.578 22.918 29.621 1.00 0.00 20 ILE A CA 14
ATOM 10674 C C . ILE A 1 20 ? 17.162 23.350 29.244 1.00 0.00 20 ILE A C 14
ATOM 10675 O O . ILE A 1 20 ? 16.785 24.488 29.539 1.00 0.00 20 ILE A O 14
ATOM 10691 N N . GLY A 1 21 ? 16.374 22.457 28.639 1.00 0.00 21 GLY A N 14
ATOM 10692 C CA . GLY A 1 21 ? 15.066 22.795 28.060 1.00 0.00 21 GLY A CA 14
ATOM 10693 C C . GLY A 1 21 ? 15.123 24.075 27.203 1.00 0.00 21 GLY A C 14
ATOM 10694 O O . GLY A 1 21 ? 16.186 24.421 26.670 1.00 0.00 21 GLY A O 14
ATOM 10698 N N . PRO A 1 22 ? 14.032 24.871 27.124 1.00 0.00 22 PRO A N 14
ATOM 10699 C CA . PRO A 1 22 ? 14.052 26.185 26.473 1.00 0.00 22 PRO A CA 14
ATOM 10700 C C . PRO A 1 22 ? 14.759 27.285 27.313 1.00 0.00 22 PRO A C 14
ATOM 10701 O O . PRO A 1 22 ? 14.617 28.465 26.989 1.00 0.00 22 PRO A O 14
ATOM 10712 N N . LYS A 1 23 ? 15.446 26.923 28.407 1.00 0.00 23 LYS A N 14
ATOM 10713 C CA . LYS A 1 23 ? 16.044 27.876 29.388 1.00 0.00 23 LYS A CA 14
ATOM 10714 C C . LYS A 1 23 ? 17.542 28.089 29.219 1.00 0.00 23 LYS A C 14
ATOM 10715 O O . LYS A 1 23 ? 17.999 29.218 29.068 1.00 0.00 23 LYS A O 14
ATOM 10734 N N . GLY A 1 24 ? 18.356 27.014 29.257 1.00 0.00 24 GLY A N 14
ATOM 10735 C CA . GLY A 1 24 ? 19.789 27.031 28.900 1.00 0.00 24 GLY A CA 14
ATOM 10736 C C . GLY A 1 24 ? 20.714 27.953 29.749 1.00 0.00 24 GLY A C 14
ATOM 10737 O O . GLY A 1 24 ? 21.796 28.305 29.264 1.00 0.00 24 GLY A O 14
ATOM 10741 N N . VAL A 1 25 ? 20.253 28.347 30.938 1.00 0.00 25 VAL A N 14
ATOM 10742 C CA . VAL A 1 25 ? 20.905 29.322 31.843 1.00 0.00 25 VAL A CA 14
ATOM 10743 C C . VAL A 1 25 ? 22.170 28.781 32.536 1.00 0.00 25 VAL A C 14
ATOM 10744 O O . VAL A 1 25 ? 22.516 27.591 32.486 1.00 0.00 25 VAL A O 14
ATOM 10757 N N . LYS A 1 26 ? 22.877 29.675 33.246 1.00 0.00 26 LYS A N 14
ATOM 10758 C CA . LYS A 1 26 ? 24.020 29.371 34.125 1.00 0.00 26 LYS A CA 14
ATOM 10759 C C . LYS A 1 26 ? 23.553 28.926 35.536 1.00 0.00 26 LYS A C 14
ATOM 10760 O O . LYS A 1 26 ? 22.451 29.282 35.957 1.00 0.00 26 LYS A O 14
ATOM 10779 N N . VAL A 1 27 ? 24.449 28.260 36.281 1.00 0.00 27 VAL A N 14
ATOM 10780 C CA . VAL A 1 27 ? 24.215 27.659 37.614 1.00 0.00 27 VAL A CA 14
ATOM 10781 C C . VAL A 1 27 ? 25.370 28.029 38.558 1.00 0.00 27 VAL A C 14
ATOM 10782 O O . VAL A 1 27 ? 26.525 28.077 38.138 1.00 0.00 27 VAL A O 14
ATOM 10795 N N . ARG A 1 28 ? 25.090 28.162 39.865 1.00 0.00 28 ARG A N 14
ATOM 10796 C CA . ARG A 1 28 ? 26.094 28.087 40.954 1.00 0.00 28 ARG A CA 14
ATOM 10797 C C . ARG A 1 28 ? 25.907 26.809 41.785 1.00 0.00 28 ARG A C 14
ATOM 10798 O O . ARG A 1 28 ? 24.771 26.510 42.166 1.00 0.00 28 ARG A O 14
ATOM 10819 N N . CYS A 1 29 ? 27.000 26.071 42.020 1.00 0.00 29 CYS A N 14
ATOM 10820 C CA . CYS A 1 29 ? 27.055 24.735 42.628 1.00 0.00 29 CYS A CA 14
ATOM 10821 C C . CYS A 1 29 ? 26.771 24.707 44.154 1.00 0.00 29 CYS A C 14
ATOM 10822 O O . CYS A 1 29 ? 27.115 25.604 44.929 1.00 0.00 29 CYS A O 14
ATOM 10829 N N . LYS A 1 30 ? 26.131 23.627 44.616 1.00 0.00 30 LYS A N 14
ATOM 10830 C CA . LYS A 1 30 ? 25.501 23.555 45.953 1.00 0.00 30 LYS A CA 14
ATOM 10831 C C . LYS A 1 30 ? 26.392 23.077 47.133 1.00 0.00 30 LYS A C 14
ATOM 10832 O O . LYS A 1 30 ? 25.830 22.709 48.165 1.00 0.00 30 LYS A O 14
ATOM 10851 N N . LYS A 1 31 ? 27.721 23.203 46.998 1.00 0.00 31 LYS A N 14
ATOM 10852 C CA . LYS A 1 31 ? 28.616 23.295 48.167 1.00 0.00 31 LYS A CA 14
ATOM 10853 C C . LYS A 1 31 ? 29.861 24.140 47.910 1.00 0.00 31 LYS A C 14
ATOM 10854 O O . LYS A 1 31 ? 30.940 23.932 48.443 1.00 0.00 31 LYS A O 14
ATOM 10873 N N . CYS A 1 32 ? 29.708 25.088 46.998 1.00 0.00 32 CYS A N 14
ATOM 10874 C CA . CYS A 1 32 ? 30.788 25.591 46.173 1.00 0.00 32 CYS A CA 14
ATOM 10875 C C . CYS A 1 32 ? 30.830 27.133 46.061 1.00 0.00 32 CYS A C 14
ATOM 10876 O O . CYS A 1 32 ? 30.002 27.861 46.623 1.00 0.00 32 CYS A O 14
ATOM 10883 N N . GLY A 1 33 ? 31.806 27.614 45.288 1.00 0.00 33 GLY A N 14
ATOM 10884 C CA . GLY A 1 33 ? 31.958 29.022 44.904 1.00 0.00 33 GLY A CA 14
ATOM 10885 C C . GLY A 1 33 ? 31.905 29.291 43.397 1.00 0.00 33 GLY A C 14
ATOM 10886 O O . GLY A 1 33 ? 31.881 30.472 43.047 1.00 0.00 33 GLY A O 14
ATOM 10890 N N . HIS A 1 34 ? 31.952 28.262 42.537 1.00 0.00 34 HIS A N 14
ATOM 10891 C CA . HIS A 1 34 ? 32.077 28.445 41.101 1.00 0.00 34 HIS A CA 14
ATOM 10892 C C . HIS A 1 34 ? 30.739 28.551 40.389 1.00 0.00 34 HIS A C 14
ATOM 10893 O O . HIS A 1 34 ? 29.703 28.025 40.801 1.00 0.00 34 HIS A O 14
ATOM 10907 N N . THR A 1 35 ? 30.766 29.270 39.271 1.00 0.00 35 THR A N 14
ATOM 10908 C CA . THR A 1 35 ? 29.634 29.359 38.318 1.00 0.00 35 THR A CA 14
ATOM 10909 C C . THR A 1 35 ? 29.896 28.582 37.047 1.00 0.00 35 THR A C 14
ATOM 10910 O O . THR A 1 35 ? 30.928 28.785 36.411 1.00 0.00 35 THR A O 14
ATOM 10921 N N . ILE A 1 36 ? 28.931 27.765 36.634 1.00 0.00 36 ILE A N 14
ATOM 10922 C CA . ILE A 1 36 ? 29.034 26.892 35.470 1.00 0.00 36 ILE A CA 14
ATOM 10923 C C . ILE A 1 36 ? 27.982 27.215 34.411 1.00 0.00 36 ILE A C 14
ATOM 10924 O O . ILE A 1 36 ? 26.858 27.624 34.707 1.00 0.00 36 ILE A O 14
ATOM 10940 N N . THR A 1 37 ? 28.360 27.006 33.152 1.00 0.00 37 THR A N 14
ATOM 10941 C CA . THR A 1 37 ? 27.482 27.080 31.972 1.00 0.00 37 THR A CA 14
ATOM 10942 C C . THR A 1 37 ? 26.835 25.717 31.692 1.00 0.00 37 THR A C 14
ATOM 10943 O O . THR A 1 37 ? 27.521 24.695 31.686 1.00 0.00 37 THR A O 14
ATOM 10954 N N . VAL A 1 38 ? 25.518 25.690 31.460 1.00 0.00 38 VAL A N 14
ATOM 10955 C CA . VAL A 1 38 ? 24.764 24.451 31.175 1.00 0.00 38 VAL A CA 14
ATOM 10956 C C . VAL A 1 38 ? 24.524 24.285 29.663 1.00 0.00 38 VAL A C 14
ATOM 10957 O O . VAL A 1 38 ? 23.825 25.067 28.996 1.00 0.00 38 VAL A O 14
ATOM 10970 N N . ARG A 1 39 ? 25.090 23.219 29.083 1.00 0.00 39 ARG A N 14
ATOM 10971 C CA . ARG A 1 39 ? 24.845 22.693 27.747 1.00 0.00 39 ARG A CA 14
ATOM 10972 C C . ARG A 1 39 ? 25.005 21.145 27.866 1.00 0.00 39 ARG A C 14
ATOM 10973 O O . ARG A 1 39 ? 26.005 20.768 28.453 1.00 0.00 39 ARG A O 14
ATOM 10994 N N . PRO A 1 40 ? 24.248 20.381 27.020 1.00 0.00 40 PRO A N 14
ATOM 10995 C CA . PRO A 1 40 ? 24.697 18.955 26.791 1.00 0.00 40 PRO A CA 14
ATOM 10996 C C . PRO A 1 40 ? 26.104 18.593 26.249 1.00 0.00 40 PRO A C 14
ATOM 10997 O O . PRO A 1 40 ? 26.831 17.691 26.715 1.00 0.00 40 PRO A O 14
ATOM 11008 N N . ALA A 1 41 ? 26.560 19.286 25.195 1.00 0.00 41 ALA A N 14
ATOM 11009 C CA . ALA A 1 41 ? 27.901 19.140 24.674 1.00 0.00 41 ALA A CA 14
ATOM 11010 C C . ALA A 1 41 ? 29.089 19.666 25.548 1.00 0.00 41 ALA A C 14
ATOM 11011 O O . ALA A 1 41 ? 30.135 19.016 25.583 1.00 0.00 41 ALA A O 14
ATOM 11018 N N . GLY A 1 42 ? 28.892 20.758 26.274 1.00 0.00 42 GLY A N 14
ATOM 11019 C CA . GLY A 1 42 ? 29.936 21.370 27.103 1.00 0.00 42 GLY A CA 14
ATOM 11020 C C . GLY A 1 42 ? 31.079 22.032 26.360 1.00 0.00 42 GLY A C 14
ATOM 11021 O O . GLY A 1 42 ? 32.184 22.139 26.884 1.00 0.00 42 GLY A O 14
ATOM 11025 N N . ALA A 1 43 ? 30.837 22.471 25.107 1.00 0.00 43 ALA A N 14
ATOM 11026 C CA . ALA A 1 43 ? 31.800 23.153 24.258 1.00 0.00 43 ALA A CA 14
ATOM 11027 C C . ALA A 1 43 ? 31.886 24.698 24.434 1.00 0.00 43 ALA A C 14
ATOM 11028 O O . ALA A 1 43 ? 32.957 25.212 24.709 1.00 0.00 43 ALA A O 14
ATOM 11035 N N . LEU A 1 44 ? 30.772 25.389 24.250 1.00 0.00 44 LEU A N 14
ATOM 11036 C CA . LEU A 1 44 ? 30.631 26.849 24.215 1.00 0.00 44 LEU A CA 14
ATOM 11037 C C . LEU A 1 44 ? 29.165 27.239 24.560 1.00 0.00 44 LEU A C 14
ATOM 11038 O O . LEU A 1 44 ? 28.239 26.430 24.355 1.00 0.00 44 LEU A O 14
ATOM 11054 N N . GLU A 1 45 ? 28.921 28.449 25.080 1.00 0.00 45 GLU A N 14
ATOM 11055 C CA . GLU A 1 45 ? 27.583 29.013 25.213 1.00 0.00 45 GLU A CA 14
ATOM 11056 C C . GLU A 1 45 ? 27.109 29.754 23.942 1.00 0.00 45 GLU A C 14
ATOM 11057 O O . GLU A 1 45 ? 27.651 30.807 23.606 1.00 0.00 45 GLU A O 14
ATOM 11069 N N . HIS A 1 46 ? 26.084 29.235 23.246 1.00 0.00 46 HIS A N 14
ATOM 11070 C CA . HIS A 1 46 ? 25.378 29.976 22.196 1.00 0.00 46 HIS A CA 14
ATOM 11071 C C . HIS A 1 46 ? 24.263 30.876 22.791 1.00 0.00 46 HIS A C 14
ATOM 11072 O O . HIS A 1 46 ? 23.142 30.403 22.999 1.00 0.00 46 HIS A O 14
ATOM 11086 N N . HIS A 1 47 ? 24.564 32.142 23.107 1.00 0.00 47 HIS A N 14
ATOM 11087 C CA . HIS A 1 47 ? 23.583 33.123 23.616 1.00 0.00 47 HIS A CA 14
ATOM 11088 C C . HIS A 1 47 ? 23.133 34.144 22.561 1.00 0.00 47 HIS A C 14
ATOM 11089 O O . HIS A 1 47 ? 23.961 34.811 21.941 1.00 0.00 47 HIS A O 14
ATOM 11103 N N . HIS A 1 48 ? 21.821 34.343 22.405 1.00 0.00 48 HIS A N 14
ATOM 11104 C CA . HIS A 1 48 ? 21.234 35.267 21.427 1.00 0.00 48 HIS A CA 14
ATOM 11105 C C . HIS A 1 48 ? 21.339 36.756 21.843 1.00 0.00 48 HIS A C 14
ATOM 11106 O O . HIS A 1 48 ? 20.405 37.380 22.362 1.00 0.00 48 HIS A O 14
ATOM 11120 N N . HIS A 1 49 ? 22.534 37.333 21.657 1.00 0.00 49 HIS A N 14
ATOM 11121 C CA . HIS A 1 49 ? 22.859 38.713 22.071 1.00 0.00 49 HIS A CA 14
ATOM 11122 C C . HIS A 1 49 ? 23.467 39.606 20.963 1.00 0.00 49 HIS A C 14
ATOM 11123 O O . HIS A 1 49 ? 23.080 40.773 20.818 1.00 0.00 49 HIS A O 14
ATOM 11137 N N . HIS A 1 50 ? 24.335 39.027 20.121 1.00 0.00 50 HIS A N 14
ATOM 11138 C CA . HIS A 1 50 ? 24.815 39.675 18.891 1.00 0.00 50 HIS A CA 14
ATOM 11139 C C . HIS A 1 50 ? 23.939 39.313 17.695 1.00 0.00 50 HIS A C 14
ATOM 11140 O O . HIS A 1 50 ? 23.690 38.129 17.441 1.00 0.00 50 HIS A O 14
ATOM 11154 N N . HIS A 1 51 ? 23.548 40.349 16.948 1.00 0.00 51 HIS A N 14
ATOM 11155 C CA . HIS A 1 51 ? 22.689 40.293 15.757 1.00 0.00 51 HIS A CA 14
ATOM 11156 C C . HIS A 1 51 ? 23.069 41.347 14.726 1.00 0.00 51 HIS A C 14
ATOM 11157 O O . HIS A 1 51 ? 23.357 40.979 13.567 1.00 0.00 51 HIS A O 14
ATOM 11173 N N . MET A 1 1 ? 34.575 28.638 34.334 1.00 0.00 1 MET A N 15
ATOM 11174 C CA . MET A 1 1 ? 34.887 27.708 33.212 1.00 0.00 1 MET A CA 15
ATOM 11175 C C . MET A 1 1 ? 33.611 27.380 32.459 1.00 0.00 1 MET A C 15
ATOM 11176 O O . MET A 1 1 ? 32.533 27.301 33.055 1.00 0.00 1 MET A O 15
ATOM 11192 N N . ALA A 1 2 ? 33.655 27.210 31.125 1.00 0.00 2 ALA A N 15
ATOM 11193 C CA . ALA A 1 2 ? 32.494 27.020 30.256 1.00 0.00 2 ALA A CA 15
ATOM 11194 C C . ALA A 1 2 ? 31.890 25.569 30.272 1.00 0.00 2 ALA A C 15
ATOM 11195 O O . ALA A 1 2 ? 31.194 25.188 29.347 1.00 0.00 2 ALA A O 15
ATOM 11202 N N . ARG A 1 3 ? 32.212 24.753 31.269 1.00 0.00 3 ARG A N 15
ATOM 11203 C CA . ARG A 1 3 ? 31.622 23.411 31.515 1.00 0.00 3 ARG A CA 15
ATOM 11204 C C . ARG A 1 3 ? 31.502 23.180 33.026 1.00 0.00 3 ARG A C 15
ATOM 11205 O O . ARG A 1 3 ? 32.300 23.749 33.782 1.00 0.00 3 ARG A O 15
ATOM 11226 N N . PHE A 1 4 ? 30.618 22.258 33.426 1.00 0.00 4 PHE A N 15
ATOM 11227 C CA . PHE A 1 4 ? 30.449 21.853 34.827 1.00 0.00 4 PHE A CA 15
ATOM 11228 C C . PHE A 1 4 ? 31.741 21.171 35.360 1.00 0.00 4 PHE A C 15
ATOM 11229 O O . PHE A 1 4 ? 32.021 20.025 34.986 1.00 0.00 4 PHE A O 15
ATOM 11246 N N . VAL A 1 5 ? 32.547 21.931 36.112 1.00 0.00 5 VAL A N 15
ATOM 11247 C CA . VAL A 1 5 ? 33.796 21.481 36.731 1.00 0.00 5 VAL A CA 15
ATOM 11248 C C . VAL A 1 5 ? 34.044 22.212 38.063 1.00 0.00 5 VAL A C 15
ATOM 11249 O O . VAL A 1 5 ? 33.732 23.391 38.176 1.00 0.00 5 VAL A O 15
ATOM 11262 N N . CYS A 1 6 ? 34.640 21.485 39.004 1.00 0.00 6 CYS A N 15
ATOM 11263 C CA . CYS A 1 6 ? 34.791 21.891 40.386 1.00 0.00 6 CYS A CA 15
ATOM 11264 C C . CYS A 1 6 ? 36.160 21.473 40.967 1.00 0.00 6 CYS A C 15
ATOM 11265 O O . CYS A 1 6 ? 36.238 20.485 41.722 1.00 0.00 6 CYS A O 15
ATOM 11272 N N . ASP A 1 7 ? 37.241 22.250 40.746 1.00 0.00 7 ASP A N 15
ATOM 11273 C CA . ASP A 1 7 ? 38.533 21.998 41.376 1.00 0.00 7 ASP A CA 15
ATOM 11274 C C . ASP A 1 7 ? 38.477 22.017 42.961 1.00 0.00 7 ASP A C 15
ATOM 11275 O O . ASP A 1 7 ? 39.430 21.516 43.553 1.00 0.00 7 ASP A O 15
ATOM 11284 N N . SER A 1 8 ? 37.384 22.497 43.569 1.00 0.00 8 SER A N 15
ATOM 11285 C CA . SER A 1 8 ? 37.160 22.397 45.046 1.00 0.00 8 SER A CA 15
ATOM 11286 C C . SER A 1 8 ? 36.452 21.124 45.531 1.00 0.00 8 SER A C 15
ATOM 11287 O O . SER A 1 8 ? 36.503 20.779 46.722 1.00 0.00 8 SER A O 15
ATOM 11295 N N . CYS A 1 9 ? 35.802 20.329 44.630 1.00 0.00 9 CYS A N 15
ATOM 11296 C CA . CYS A 1 9 ? 35.023 19.137 44.930 1.00 0.00 9 CYS A CA 15
ATOM 11297 C C . CYS A 1 9 ? 35.730 17.836 44.494 1.00 0.00 9 CYS A C 15
ATOM 11298 O O . CYS A 1 9 ? 36.318 17.134 45.318 1.00 0.00 9 CYS A O 15
ATOM 11305 N N . ARG A 1 10 ? 35.672 17.541 43.181 1.00 0.00 10 ARG A N 15
ATOM 11306 C CA . ARG A 1 10 ? 36.241 16.376 42.491 1.00 0.00 10 ARG A CA 15
ATOM 11307 C C . ARG A 1 10 ? 36.676 16.731 41.047 1.00 0.00 10 ARG A C 15
ATOM 11308 O O . ARG A 1 10 ? 36.862 15.837 40.251 1.00 0.00 10 ARG A O 15
ATOM 11329 N N . ALA A 1 11 ? 36.747 17.999 40.677 1.00 0.00 11 ALA A N 15
ATOM 11330 C CA . ALA A 1 11 ? 37.226 18.548 39.371 1.00 0.00 11 ALA A CA 15
ATOM 11331 C C . ALA A 1 11 ? 36.477 18.189 38.078 1.00 0.00 11 ALA A C 15
ATOM 11332 O O . ALA A 1 11 ? 36.856 18.655 36.996 1.00 0.00 11 ALA A O 15
ATOM 11339 N N . GLN A 1 12 ? 35.339 17.462 38.090 1.00 0.00 12 GLN A N 15
ATOM 11340 C CA . GLN A 1 12 ? 34.557 17.135 36.904 1.00 0.00 12 GLN A CA 15
ATOM 11341 C C . GLN A 1 12 ? 33.079 16.916 37.269 1.00 0.00 12 GLN A C 15
ATOM 11342 O O . GLN A 1 12 ? 32.811 16.171 38.197 1.00 0.00 12 GLN A O 15
ATOM 11356 N N . TYR A 1 13 ? 32.172 17.454 36.467 1.00 0.00 13 TYR A N 15
ATOM 11357 C CA . TYR A 1 13 ? 30.742 17.113 36.450 1.00 0.00 13 TYR A CA 15
ATOM 11358 C C . TYR A 1 13 ? 30.241 17.075 35.000 1.00 0.00 13 TYR A C 15
ATOM 11359 O O . TYR A 1 13 ? 31.010 17.233 34.052 1.00 0.00 13 TYR A O 15
ATOM 11377 N N . MET A 1 14 ? 28.953 16.770 34.826 1.00 0.00 14 MET A N 15
ATOM 11378 C CA . MET A 1 14 ? 28.235 16.568 33.557 1.00 0.00 14 MET A CA 15
ATOM 11379 C C . MET A 1 14 ? 26.747 16.893 33.743 1.00 0.00 14 MET A C 15
ATOM 11380 O O . MET A 1 14 ? 26.288 17.238 34.833 1.00 0.00 14 MET A O 15
ATOM 11394 N N . ILE A 1 15 ? 25.957 16.866 32.657 1.00 0.00 15 ILE A N 15
ATOM 11395 C CA . ILE A 1 15 ? 24.544 17.187 32.662 1.00 0.00 15 ILE A CA 15
ATOM 11396 C C . ILE A 1 15 ? 23.763 16.321 31.628 1.00 0.00 15 ILE A C 15
ATOM 11397 O O . ILE A 1 15 ? 24.282 16.137 30.517 1.00 0.00 15 ILE A O 15
ATOM 11413 N N . SER A 1 16 ? 22.469 16.069 31.997 1.00 0.00 16 SER A N 15
ATOM 11414 C CA . SER A 1 16 ? 21.378 15.697 31.060 1.00 0.00 16 SER A CA 15
ATOM 11415 C C . SER A 1 16 ? 20.746 16.866 30.295 1.00 0.00 16 SER A C 15
ATOM 11416 O O . SER A 1 16 ? 20.695 18.029 30.761 1.00 0.00 16 SER A O 15
ATOM 11424 N N . ASP A 1 17 ? 20.333 16.642 29.018 1.00 0.00 17 ASP A N 15
ATOM 11425 C CA . ASP A 1 17 ? 20.136 17.922 28.221 1.00 0.00 17 ASP A CA 15
ATOM 11426 C C . ASP A 1 17 ? 18.741 18.418 28.643 1.00 0.00 17 ASP A C 15
ATOM 11427 O O . ASP A 1 17 ? 18.453 19.577 28.356 1.00 0.00 17 ASP A O 15
ATOM 11436 N N . ASP A 1 18 ? 17.859 17.589 29.212 1.00 0.00 18 ASP A N 15
ATOM 11437 C CA . ASP A 1 18 ? 16.496 18.124 29.635 1.00 0.00 18 ASP A CA 15
ATOM 11438 C C . ASP A 1 18 ? 16.663 19.305 30.599 1.00 0.00 18 ASP A C 15
ATOM 11439 O O . ASP A 1 18 ? 15.746 20.156 30.668 1.00 0.00 18 ASP A O 15
ATOM 11448 N N . LYS A 1 19 ? 17.826 19.380 31.350 1.00 0.00 19 LYS A N 15
ATOM 11449 C CA . LYS A 1 19 ? 18.134 20.442 32.280 1.00 0.00 19 LYS A CA 15
ATOM 11450 C C . LYS A 1 19 ? 18.419 21.858 31.676 1.00 0.00 19 LYS A C 15
ATOM 11451 O O . LYS A 1 19 ? 18.224 22.851 32.398 1.00 0.00 19 LYS A O 15
ATOM 11470 N N . ILE A 1 20 ? 18.762 21.969 30.384 1.00 0.00 20 ILE A N 15
ATOM 11471 C CA . ILE A 1 20 ? 18.680 23.265 29.686 1.00 0.00 20 ILE A CA 15
ATOM 11472 C C . ILE A 1 20 ? 17.258 23.660 29.350 1.00 0.00 20 ILE A C 15
ATOM 11473 O O . ILE A 1 20 ? 16.910 24.838 29.352 1.00 0.00 20 ILE A O 15
ATOM 11489 N N . GLY A 1 21 ? 16.415 22.702 28.968 1.00 0.00 21 GLY A N 15
ATOM 11490 C CA . GLY A 1 21 ? 15.149 22.944 28.289 1.00 0.00 21 GLY A CA 15
ATOM 11491 C C . GLY A 1 21 ? 15.301 23.895 27.096 1.00 0.00 21 GLY A C 15
ATOM 11492 O O . GLY A 1 21 ? 16.383 24.089 26.547 1.00 0.00 21 GLY A O 15
ATOM 11496 N N . PRO A 1 22 ? 14.230 24.621 26.753 1.00 0.00 22 PRO A N 15
ATOM 11497 C CA . PRO A 1 22 ? 14.309 25.758 25.809 1.00 0.00 22 PRO A CA 15
ATOM 11498 C C . PRO A 1 22 ? 14.898 27.040 26.434 1.00 0.00 22 PRO A C 15
ATOM 11499 O O . PRO A 1 22 ? 14.842 28.083 25.790 1.00 0.00 22 PRO A O 15
ATOM 11510 N N . LYS A 1 23 ? 15.392 27.019 27.687 1.00 0.00 23 LYS A N 15
ATOM 11511 C CA . LYS A 1 23 ? 15.737 28.225 28.451 1.00 0.00 23 LYS A CA 15
ATOM 11512 C C . LYS A 1 23 ? 17.242 28.441 28.608 1.00 0.00 23 LYS A C 15
ATOM 11513 O O . LYS A 1 23 ? 17.684 29.564 28.432 1.00 0.00 23 LYS A O 15
ATOM 11532 N N . GLY A 1 24 ? 18.030 27.399 28.869 1.00 0.00 24 GLY A N 15
ATOM 11533 C CA . GLY A 1 24 ? 19.509 27.398 28.913 1.00 0.00 24 GLY A CA 15
ATOM 11534 C C . GLY A 1 24 ? 20.176 28.506 29.753 1.00 0.00 24 GLY A C 15
ATOM 11535 O O . GLY A 1 24 ? 20.624 29.485 29.166 1.00 0.00 24 GLY A O 15
ATOM 11539 N N . VAL A 1 25 ? 20.174 28.355 31.092 1.00 0.00 25 VAL A N 15
ATOM 11540 C CA . VAL A 1 25 ? 20.613 29.361 32.085 1.00 0.00 25 VAL A CA 15
ATOM 11541 C C . VAL A 1 25 ? 21.710 28.834 33.000 1.00 0.00 25 VAL A C 15
ATOM 11542 O O . VAL A 1 25 ? 21.870 27.621 33.147 1.00 0.00 25 VAL A O 15
ATOM 11555 N N . LYS A 1 26 ? 22.458 29.762 33.614 1.00 0.00 26 LYS A N 15
ATOM 11556 C CA . LYS A 1 26 ? 23.671 29.449 34.414 1.00 0.00 26 LYS A CA 15
ATOM 11557 C C . LYS A 1 26 ? 23.381 28.882 35.813 1.00 0.00 26 LYS A C 15
ATOM 11558 O O . LYS A 1 26 ? 22.438 29.291 36.506 1.00 0.00 26 LYS A O 15
ATOM 11577 N N . VAL A 1 27 ? 24.255 27.973 36.267 1.00 0.00 27 VAL A N 15
ATOM 11578 C CA . VAL A 1 27 ? 24.196 27.212 37.530 1.00 0.00 27 VAL A CA 15
ATOM 11579 C C . VAL A 1 27 ? 25.462 27.495 38.372 1.00 0.00 27 VAL A C 15
ATOM 11580 O O . VAL A 1 27 ? 26.455 27.998 37.866 1.00 0.00 27 VAL A O 15
ATOM 11593 N N . ARG A 1 28 ? 25.460 27.158 39.652 1.00 0.00 28 ARG A N 15
ATOM 11594 C CA . ARG A 1 28 ? 26.606 27.148 40.553 1.00 0.00 28 ARG A CA 15
ATOM 11595 C C . ARG A 1 28 ? 26.587 25.826 41.299 1.00 0.00 28 ARG A C 15
ATOM 11596 O O . ARG A 1 28 ? 25.494 25.373 41.646 1.00 0.00 28 ARG A O 15
ATOM 11617 N N . CYS A 1 29 ? 27.730 25.230 41.631 1.00 0.00 29 CYS A N 15
ATOM 11618 C CA . CYS A 1 29 ? 27.703 24.013 42.416 1.00 0.00 29 CYS A CA 15
ATOM 11619 C C . CYS A 1 29 ? 27.136 24.274 43.858 1.00 0.00 29 CYS A C 15
ATOM 11620 O O . CYS A 1 29 ? 27.442 25.270 44.511 1.00 0.00 29 CYS A O 15
ATOM 11627 N N . LYS A 1 30 ? 26.323 23.319 44.296 1.00 0.00 30 LYS A N 15
ATOM 11628 C CA . LYS A 1 30 ? 25.395 23.392 45.461 1.00 0.00 30 LYS A CA 15
ATOM 11629 C C . LYS A 1 30 ? 26.019 23.677 46.815 1.00 0.00 30 LYS A C 15
ATOM 11630 O O . LYS A 1 30 ? 25.313 24.027 47.778 1.00 0.00 30 LYS A O 15
ATOM 11649 N N . LYS A 1 31 ? 27.357 23.523 46.964 1.00 0.00 31 LYS A N 15
ATOM 11650 C CA . LYS A 1 31 ? 28.108 23.689 48.209 1.00 0.00 31 LYS A CA 15
ATOM 11651 C C . LYS A 1 31 ? 29.345 24.638 48.078 1.00 0.00 31 LYS A C 15
ATOM 11652 O O . LYS A 1 31 ? 30.199 24.644 48.969 1.00 0.00 31 LYS A O 15
ATOM 11671 N N . CYS A 1 32 ? 29.334 25.395 46.994 1.00 0.00 32 CYS A N 15
ATOM 11672 C CA . CYS A 1 32 ? 30.547 25.827 46.304 1.00 0.00 32 CYS A CA 15
ATOM 11673 C C . CYS A 1 32 ? 30.571 27.332 46.002 1.00 0.00 32 CYS A C 15
ATOM 11674 O O . CYS A 1 32 ? 29.747 28.096 46.510 1.00 0.00 32 CYS A O 15
ATOM 11681 N N . GLY A 1 33 ? 31.436 27.712 45.069 1.00 0.00 33 GLY A N 15
ATOM 11682 C CA . GLY A 1 33 ? 31.515 29.062 44.508 1.00 0.00 33 GLY A CA 15
ATOM 11683 C C . GLY A 1 33 ? 31.778 29.135 43.007 1.00 0.00 33 GLY A C 15
ATOM 11684 O O . GLY A 1 33 ? 31.756 30.243 42.470 1.00 0.00 33 GLY A O 15
ATOM 11688 N N . HIS A 1 34 ? 32.003 28.023 42.288 1.00 0.00 34 HIS A N 15
ATOM 11689 C CA . HIS A 1 34 ? 32.238 28.035 40.846 1.00 0.00 34 HIS A CA 15
ATOM 11690 C C . HIS A 1 34 ? 30.909 28.094 40.075 1.00 0.00 34 HIS A C 15
ATOM 11691 O O . HIS A 1 34 ? 30.053 27.223 40.212 1.00 0.00 34 HIS A O 15
ATOM 11705 N N . THR A 1 35 ? 30.719 29.152 39.281 1.00 0.00 35 THR A N 15
ATOM 11706 C CA . THR A 1 35 ? 29.558 29.336 38.385 1.00 0.00 35 THR A CA 15
ATOM 11707 C C . THR A 1 35 ? 29.809 28.690 37.027 1.00 0.00 35 THR A C 15
ATOM 11708 O O . THR A 1 35 ? 30.784 29.053 36.357 1.00 0.00 35 THR A O 15
ATOM 11719 N N . ILE A 1 36 ? 28.898 27.791 36.628 1.00 0.00 36 ILE A N 15
ATOM 11720 C CA . ILE A 1 36 ? 29.013 26.911 35.457 1.00 0.00 36 ILE A CA 15
ATOM 11721 C C . ILE A 1 36 ? 27.891 27.163 34.444 1.00 0.00 36 ILE A C 15
ATOM 11722 O O . ILE A 1 36 ? 26.726 27.369 34.792 1.00 0.00 36 ILE A O 15
ATOM 11738 N N . THR A 1 37 ? 28.281 27.179 33.169 1.00 0.00 37 THR A N 15
ATOM 11739 C CA . THR A 1 37 ? 27.371 27.171 31.998 1.00 0.00 37 THR A CA 15
ATOM 11740 C C . THR A 1 37 ? 26.675 25.810 31.841 1.00 0.00 37 THR A C 15
ATOM 11741 O O . THR A 1 37 ? 27.254 24.780 32.218 1.00 0.00 37 THR A O 15
ATOM 11752 N N . VAL A 1 38 ? 25.494 25.792 31.188 1.00 0.00 38 VAL A N 15
ATOM 11753 C CA . VAL A 1 38 ? 24.755 24.560 30.860 1.00 0.00 38 VAL A CA 15
ATOM 11754 C C . VAL A 1 38 ? 24.502 24.402 29.342 1.00 0.00 38 VAL A C 15
ATOM 11755 O O . VAL A 1 38 ? 23.993 25.313 28.668 1.00 0.00 38 VAL A O 15
ATOM 11768 N N . ARG A 1 39 ? 24.905 23.235 28.807 1.00 0.00 39 ARG A N 15
ATOM 11769 C CA . ARG A 1 39 ? 24.960 22.879 27.378 1.00 0.00 39 ARG A CA 15
ATOM 11770 C C . ARG A 1 39 ? 24.827 21.356 27.228 1.00 0.00 39 ARG A C 15
ATOM 11771 O O . ARG A 1 39 ? 25.205 20.684 28.171 1.00 0.00 39 ARG A O 15
ATOM 11792 N N . PRO A 1 40 ? 24.308 20.835 26.106 1.00 0.00 40 PRO A N 15
ATOM 11793 C CA . PRO A 1 40 ? 24.153 19.379 25.910 1.00 0.00 40 PRO A CA 15
ATOM 11794 C C . PRO A 1 40 ? 25.478 18.636 25.683 1.00 0.00 40 PRO A C 15
ATOM 11795 O O . PRO A 1 40 ? 25.663 17.498 26.122 1.00 0.00 40 PRO A O 15
ATOM 11806 N N . ALA A 1 41 ? 26.404 19.238 24.919 1.00 0.00 41 ALA A N 15
ATOM 11807 C CA . ALA A 1 41 ? 27.710 18.674 24.577 1.00 0.00 41 ALA A CA 15
ATOM 11808 C C . ALA A 1 41 ? 28.790 19.735 24.213 1.00 0.00 41 ALA A C 15
ATOM 11809 O O . ALA A 1 41 ? 29.989 19.438 24.256 1.00 0.00 41 ALA A O 15
ATOM 11816 N N . GLY A 1 42 ? 28.378 20.928 23.782 1.00 0.00 42 GLY A N 15
ATOM 11817 C CA . GLY A 1 42 ? 29.311 22.057 23.604 1.00 0.00 42 GLY A CA 15
ATOM 11818 C C . GLY A 1 42 ? 29.794 22.657 24.929 1.00 0.00 42 GLY A C 15
ATOM 11819 O O . GLY A 1 42 ? 29.537 22.138 26.030 1.00 0.00 42 GLY A O 15
ATOM 11823 N N . ALA A 1 43 ? 30.418 23.841 24.840 1.00 0.00 43 ALA A N 15
ATOM 11824 C CA . ALA A 1 43 ? 30.769 24.660 26.010 1.00 0.00 43 ALA A CA 15
ATOM 11825 C C . ALA A 1 43 ? 30.284 26.142 25.930 1.00 0.00 43 ALA A C 15
ATOM 11826 O O . ALA A 1 43 ? 29.704 26.625 26.899 1.00 0.00 43 ALA A O 15
ATOM 11833 N N . LEU A 1 44 ? 30.412 26.803 24.768 1.00 0.00 44 LEU A N 15
ATOM 11834 C CA . LEU A 1 44 ? 29.839 28.165 24.592 1.00 0.00 44 LEU A CA 15
ATOM 11835 C C . LEU A 1 44 ? 28.298 28.171 24.400 1.00 0.00 44 LEU A C 15
ATOM 11836 O O . LEU A 1 44 ? 27.795 27.329 23.631 1.00 0.00 44 LEU A O 15
ATOM 11852 N N . GLU A 1 45 ? 27.623 29.118 25.091 1.00 0.00 45 GLU A N 15
ATOM 11853 C CA . GLU A 1 45 ? 26.224 29.428 24.997 1.00 0.00 45 GLU A CA 15
ATOM 11854 C C . GLU A 1 45 ? 25.851 30.176 23.734 1.00 0.00 45 GLU A C 15
ATOM 11855 O O . GLU A 1 45 ? 26.205 31.339 23.629 1.00 0.00 45 GLU A O 15
ATOM 11867 N N . HIS A 1 46 ? 25.073 29.519 22.854 1.00 0.00 46 HIS A N 15
ATOM 11868 C CA . HIS A 1 46 ? 24.371 30.197 21.736 1.00 0.00 46 HIS A CA 15
ATOM 11869 C C . HIS A 1 46 ? 23.121 29.420 21.336 1.00 0.00 46 HIS A C 15
ATOM 11870 O O . HIS A 1 46 ? 22.928 28.282 21.778 1.00 0.00 46 HIS A O 15
ATOM 11884 N N . HIS A 1 47 ? 22.312 29.966 20.419 1.00 0.00 47 HIS A N 15
ATOM 11885 C CA . HIS A 1 47 ? 21.145 29.322 19.790 1.00 0.00 47 HIS A CA 15
ATOM 11886 C C . HIS A 1 47 ? 21.016 29.775 18.309 1.00 0.00 47 HIS A C 15
ATOM 11887 O O . HIS A 1 47 ? 20.079 30.483 17.940 1.00 0.00 47 HIS A O 15
ATOM 11901 N N . HIS A 1 48 ? 21.972 29.323 17.488 1.00 0.00 48 HIS A N 15
ATOM 11902 C CA . HIS A 1 48 ? 21.908 29.443 16.015 1.00 0.00 48 HIS A CA 15
ATOM 11903 C C . HIS A 1 48 ? 21.407 28.153 15.361 1.00 0.00 48 HIS A C 15
ATOM 11904 O O . HIS A 1 48 ? 22.124 27.507 14.584 1.00 0.00 48 HIS A O 15
ATOM 11918 N N . HIS A 1 49 ? 20.163 27.739 15.691 1.00 0.00 49 HIS A N 15
ATOM 11919 C CA . HIS A 1 49 ? 19.431 26.714 14.926 1.00 0.00 49 HIS A CA 15
ATOM 11920 C C . HIS A 1 49 ? 17.892 26.842 15.126 1.00 0.00 49 HIS A C 15
ATOM 11921 O O . HIS A 1 49 ? 17.403 27.178 16.217 1.00 0.00 49 HIS A O 15
ATOM 11935 N N . HIS A 1 50 ? 17.128 26.638 14.053 1.00 0.00 50 HIS A N 15
ATOM 11936 C CA . HIS A 1 50 ? 15.691 26.627 13.976 1.00 0.00 50 HIS A CA 15
ATOM 11937 C C . HIS A 1 50 ? 15.283 25.410 13.103 1.00 0.00 50 HIS A C 15
ATOM 11938 O O . HIS A 1 50 ? 16.086 24.935 12.293 1.00 0.00 50 HIS A O 15
ATOM 11952 N N . HIS A 1 51 ? 14.035 24.942 13.274 1.00 0.00 51 HIS A N 15
ATOM 11953 C CA . HIS A 1 51 ? 13.511 23.764 12.550 1.00 0.00 51 HIS A CA 15
ATOM 11954 C C . HIS A 1 51 ? 12.477 24.016 11.427 1.00 0.00 51 HIS A C 15
ATOM 11955 O O . HIS A 1 51 ? 11.833 23.016 11.004 1.00 0.00 51 HIS A O 15
ATOM 11971 N N . MET A 1 1 ? 35.861 28.429 30.591 1.00 0.00 1 MET A N 16
ATOM 11972 C CA . MET A 1 1 ? 35.407 27.093 31.022 1.00 0.00 1 MET A CA 16
ATOM 11973 C C . MET A 1 1 ? 34.285 26.541 30.141 1.00 0.00 1 MET A C 16
ATOM 11974 O O . MET A 1 1 ? 34.416 25.465 29.578 1.00 0.00 1 MET A O 16
ATOM 11990 N N . ALA A 1 2 ? 33.112 27.171 30.093 1.00 0.00 2 ALA A N 16
ATOM 11991 C CA . ALA A 1 2 ? 31.990 26.779 29.215 1.00 0.00 2 ALA A CA 16
ATOM 11992 C C . ALA A 1 2 ? 31.371 25.385 29.455 1.00 0.00 2 ALA A C 16
ATOM 11993 O O . ALA A 1 2 ? 30.511 24.898 28.719 1.00 0.00 2 ALA A O 16
ATOM 12000 N N . ARG A 1 3 ? 31.843 24.631 30.465 1.00 0.00 3 ARG A N 16
ATOM 12001 C CA . ARG A 1 3 ? 31.345 23.299 30.952 1.00 0.00 3 ARG A CA 16
ATOM 12002 C C . ARG A 1 3 ? 30.858 23.332 32.435 1.00 0.00 3 ARG A C 16
ATOM 12003 O O . ARG A 1 3 ? 31.201 24.294 33.124 1.00 0.00 3 ARG A O 16
ATOM 12024 N N . PHE A 1 4 ? 30.164 22.279 32.891 1.00 0.00 4 PHE A N 16
ATOM 12025 C CA . PHE A 1 4 ? 30.133 21.904 34.292 1.00 0.00 4 PHE A CA 16
ATOM 12026 C C . PHE A 1 4 ? 31.472 21.201 34.594 1.00 0.00 4 PHE A C 16
ATOM 12027 O O . PHE A 1 4 ? 31.827 20.194 33.970 1.00 0.00 4 PHE A O 16
ATOM 12044 N N . VAL A 1 5 ? 32.169 21.723 35.597 1.00 0.00 5 VAL A N 16
ATOM 12045 C CA . VAL A 1 5 ? 33.393 21.246 36.268 1.00 0.00 5 VAL A CA 16
ATOM 12046 C C . VAL A 1 5 ? 33.553 21.985 37.624 1.00 0.00 5 VAL A C 16
ATOM 12047 O O . VAL A 1 5 ? 32.953 23.058 37.755 1.00 0.00 5 VAL A O 16
ATOM 12060 N N . CYS A 1 6 ? 34.270 21.398 38.599 1.00 0.00 6 CYS A N 16
ATOM 12061 C CA . CYS A 1 6 ? 34.634 22.059 39.850 1.00 0.00 6 CYS A CA 16
ATOM 12062 C C . CYS A 1 6 ? 35.876 21.421 40.545 1.00 0.00 6 CYS A C 16
ATOM 12063 O O . CYS A 1 6 ? 35.784 20.348 41.147 1.00 0.00 6 CYS A O 16
ATOM 12070 N N . ASP A 1 7 ? 37.032 22.085 40.477 1.00 0.00 7 ASP A N 16
ATOM 12071 C CA . ASP A 1 7 ? 38.300 21.665 41.092 1.00 0.00 7 ASP A CA 16
ATOM 12072 C C . ASP A 1 7 ? 38.221 21.468 42.615 1.00 0.00 7 ASP A C 16
ATOM 12073 O O . ASP A 1 7 ? 38.920 20.647 43.216 1.00 0.00 7 ASP A O 16
ATOM 12082 N N . SER A 1 8 ? 37.331 22.216 43.293 1.00 0.00 8 SER A N 16
ATOM 12083 C CA . SER A 1 8 ? 37.180 22.233 44.746 1.00 0.00 8 SER A CA 16
ATOM 12084 C C . SER A 1 8 ? 36.782 20.847 45.313 1.00 0.00 8 SER A C 16
ATOM 12085 O O . SER A 1 8 ? 37.531 20.307 46.130 1.00 0.00 8 SER A O 16
ATOM 12093 N N . CYS A 1 9 ? 35.666 20.292 44.824 1.00 0.00 9 CYS A N 16
ATOM 12094 C CA . CYS A 1 9 ? 34.928 19.250 45.520 1.00 0.00 9 CYS A CA 16
ATOM 12095 C C . CYS A 1 9 ? 34.903 17.906 44.773 1.00 0.00 9 CYS A C 16
ATOM 12096 O O . CYS A 1 9 ? 34.874 16.848 45.404 1.00 0.00 9 CYS A O 16
ATOM 12103 N N . ARG A 1 10 ? 34.904 17.925 43.429 1.00 0.00 10 ARG A N 16
ATOM 12104 C CA . ARG A 1 10 ? 34.648 16.776 42.539 1.00 0.00 10 ARG A CA 16
ATOM 12105 C C . ARG A 1 10 ? 35.625 16.610 41.360 1.00 0.00 10 ARG A C 16
ATOM 12106 O O . ARG A 1 10 ? 35.694 15.540 40.762 1.00 0.00 10 ARG A O 16
ATOM 12127 N N . ALA A 1 11 ? 36.310 17.683 40.998 1.00 0.00 11 ALA A N 16
ATOM 12128 C CA . ALA A 1 11 ? 37.070 17.947 39.738 1.00 0.00 11 ALA A CA 16
ATOM 12129 C C . ALA A 1 11 ? 36.215 18.076 38.460 1.00 0.00 11 ALA A C 16
ATOM 12130 O O . ALA A 1 11 ? 36.464 18.935 37.610 1.00 0.00 11 ALA A O 16
ATOM 12137 N N . GLN A 1 12 ? 35.146 17.273 38.351 1.00 0.00 12 GLN A N 16
ATOM 12138 C CA . GLN A 1 12 ? 34.376 16.968 37.156 1.00 0.00 12 GLN A CA 16
ATOM 12139 C C . GLN A 1 12 ? 32.867 16.963 37.487 1.00 0.00 12 GLN A C 16
ATOM 12140 O O . GLN A 1 12 ? 32.495 16.654 38.611 1.00 0.00 12 GLN A O 16
ATOM 12154 N N . TYR A 1 13 ? 32.021 17.272 36.510 1.00 0.00 13 TYR A N 16
ATOM 12155 C CA . TYR A 1 13 ? 30.563 17.118 36.594 1.00 0.00 13 TYR A CA 16
ATOM 12156 C C . TYR A 1 13 ? 29.996 17.005 35.176 1.00 0.00 13 TYR A C 16
ATOM 12157 O O . TYR A 1 13 ? 30.672 17.286 34.184 1.00 0.00 13 TYR A O 16
ATOM 12175 N N . MET A 1 14 ? 28.737 16.594 35.056 1.00 0.00 14 MET A N 16
ATOM 12176 C CA . MET A 1 14 ? 28.049 16.388 33.777 1.00 0.00 14 MET A CA 16
ATOM 12177 C C . MET A 1 14 ? 26.540 16.565 33.941 1.00 0.00 14 MET A C 16
ATOM 12178 O O . MET A 1 14 ? 25.991 16.357 35.021 1.00 0.00 14 MET A O 16
ATOM 12192 N N . ILE A 1 15 ? 25.862 16.997 32.872 1.00 0.00 15 ILE A N 16
ATOM 12193 C CA . ILE A 1 15 ? 24.443 17.382 32.876 1.00 0.00 15 ILE A CA 16
ATOM 12194 C C . ILE A 1 15 ? 23.798 17.128 31.491 1.00 0.00 15 ILE A C 16
ATOM 12195 O O . ILE A 1 15 ? 24.325 17.592 30.484 1.00 0.00 15 ILE A O 16
ATOM 12211 N N . SER A 1 16 ? 22.717 16.349 31.445 1.00 0.00 16 SER A N 16
ATOM 12212 C CA . SER A 1 16 ? 22.125 15.803 30.209 1.00 0.00 16 SER A CA 16
ATOM 12213 C C . SER A 1 16 ? 21.441 16.827 29.301 1.00 0.00 16 SER A C 16
ATOM 12214 O O . SER A 1 16 ? 21.180 17.961 29.686 1.00 0.00 16 SER A O 16
ATOM 12222 N N . ASP A 1 17 ? 21.087 16.411 28.083 1.00 0.00 17 ASP A N 16
ATOM 12223 C CA . ASP A 1 17 ? 20.512 17.239 27.019 1.00 0.00 17 ASP A CA 16
ATOM 12224 C C . ASP A 1 17 ? 19.187 17.926 27.400 1.00 0.00 17 ASP A C 16
ATOM 12225 O O . ASP A 1 17 ? 19.001 19.108 27.131 1.00 0.00 17 ASP A O 16
ATOM 12234 N N . ASP A 1 18 ? 18.301 17.230 28.097 1.00 0.00 18 ASP A N 16
ATOM 12235 C CA . ASP A 1 18 ? 17.040 17.792 28.635 1.00 0.00 18 ASP A CA 16
ATOM 12236 C C . ASP A 1 18 ? 17.237 18.872 29.713 1.00 0.00 18 ASP A C 16
ATOM 12237 O O . ASP A 1 18 ? 16.344 19.669 29.996 1.00 0.00 18 ASP A O 16
ATOM 12246 N N . LYS A 1 19 ? 18.391 18.921 30.393 1.00 0.00 19 LYS A N 16
ATOM 12247 C CA . LYS A 1 19 ? 18.559 19.660 31.665 1.00 0.00 19 LYS A CA 16
ATOM 12248 C C . LYS A 1 19 ? 18.992 21.128 31.555 1.00 0.00 19 LYS A C 16
ATOM 12249 O O . LYS A 1 19 ? 19.012 21.813 32.575 1.00 0.00 19 LYS A O 16
ATOM 12268 N N . ILE A 1 20 ? 19.183 21.638 30.338 1.00 0.00 20 ILE A N 16
ATOM 12269 C CA . ILE A 1 20 ? 18.984 23.075 30.062 1.00 0.00 20 ILE A CA 16
ATOM 12270 C C . ILE A 1 20 ? 17.490 23.457 30.093 1.00 0.00 20 ILE A C 16
ATOM 12271 O O . ILE A 1 20 ? 17.177 24.620 30.364 1.00 0.00 20 ILE A O 16
ATOM 12287 N N . GLY A 1 21 ? 16.590 22.525 29.745 1.00 0.00 21 GLY A N 16
ATOM 12288 C CA . GLY A 1 21 ? 15.284 22.828 29.166 1.00 0.00 21 GLY A CA 16
ATOM 12289 C C . GLY A 1 21 ? 15.365 23.833 28.002 1.00 0.00 21 GLY A C 16
ATOM 12290 O O . GLY A 1 21 ? 16.446 24.269 27.607 1.00 0.00 21 GLY A O 16
ATOM 12294 N N . PRO A 1 22 ? 14.229 24.350 27.505 1.00 0.00 22 PRO A N 16
ATOM 12295 C CA . PRO A 1 22 ? 14.217 25.516 26.607 1.00 0.00 22 PRO A CA 16
ATOM 12296 C C . PRO A 1 22 ? 14.527 26.849 27.351 1.00 0.00 22 PRO A C 16
ATOM 12297 O O . PRO A 1 22 ? 13.851 27.854 27.140 1.00 0.00 22 PRO A O 16
ATOM 12308 N N . LYS A 1 23 ? 15.467 26.847 28.325 1.00 0.00 23 LYS A N 16
ATOM 12309 C CA . LYS A 1 23 ? 15.680 27.940 29.323 1.00 0.00 23 LYS A CA 16
ATOM 12310 C C . LYS A 1 23 ? 17.159 28.311 29.567 1.00 0.00 23 LYS A C 16
ATOM 12311 O O . LYS A 1 23 ? 17.389 29.496 29.783 1.00 0.00 23 LYS A O 16
ATOM 12330 N N . GLY A 1 24 ? 18.079 27.335 29.569 1.00 0.00 24 GLY A N 16
ATOM 12331 C CA . GLY A 1 24 ? 19.525 27.563 29.520 1.00 0.00 24 GLY A CA 16
ATOM 12332 C C . GLY A 1 24 ? 20.153 28.402 30.633 1.00 0.00 24 GLY A C 16
ATOM 12333 O O . GLY A 1 24 ? 21.193 29.015 30.422 1.00 0.00 24 GLY A O 16
ATOM 12337 N N . VAL A 1 25 ? 19.551 28.480 31.822 1.00 0.00 25 VAL A N 16
ATOM 12338 C CA . VAL A 1 25 ? 20.057 29.358 32.898 1.00 0.00 25 VAL A CA 16
ATOM 12339 C C . VAL A 1 25 ? 21.405 28.927 33.500 1.00 0.00 25 VAL A C 16
ATOM 12340 O O . VAL A 1 25 ? 21.662 27.747 33.715 1.00 0.00 25 VAL A O 16
ATOM 12353 N N . LYS A 1 26 ? 22.267 29.910 33.792 1.00 0.00 26 LYS A N 16
ATOM 12354 C CA . LYS A 1 26 ? 23.579 29.729 34.450 1.00 0.00 26 LYS A CA 16
ATOM 12355 C C . LYS A 1 26 ? 23.429 29.219 35.883 1.00 0.00 26 LYS A C 16
ATOM 12356 O O . LYS A 1 26 ? 22.571 29.671 36.638 1.00 0.00 26 LYS A O 16
ATOM 12375 N N . VAL A 1 27 ? 24.280 28.282 36.281 1.00 0.00 27 VAL A N 16
ATOM 12376 C CA . VAL A 1 27 ? 24.191 27.538 37.546 1.00 0.00 27 VAL A CA 16
ATOM 12377 C C . VAL A 1 27 ? 25.440 27.786 38.389 1.00 0.00 27 VAL A C 16
ATOM 12378 O O . VAL A 1 27 ? 26.474 28.201 37.869 1.00 0.00 27 VAL A O 16
ATOM 12391 N N . ARG A 1 28 ? 25.362 27.523 39.693 1.00 0.00 28 ARG A N 16
ATOM 12392 C CA . ARG A 1 28 ? 26.517 27.420 40.589 1.00 0.00 28 ARG A CA 16
ATOM 12393 C C . ARG A 1 28 ? 26.704 25.967 41.006 1.00 0.00 28 ARG A C 16
ATOM 12394 O O . ARG A 1 28 ? 25.700 25.318 41.284 1.00 0.00 28 ARG A O 16
ATOM 12415 N N . CYS A 1 29 ? 27.942 25.485 41.120 1.00 0.00 29 CYS A N 16
ATOM 12416 C CA . CYS A 1 29 ? 28.197 24.263 41.902 1.00 0.00 29 CYS A CA 16
ATOM 12417 C C . CYS A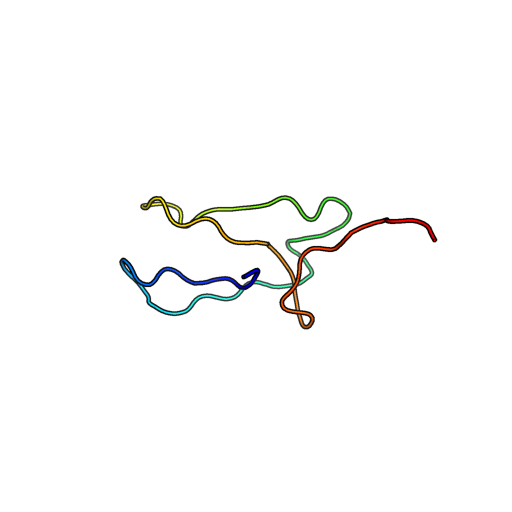 1 29 ? 27.652 24.409 43.335 1.00 0.00 29 CYS A C 16
ATOM 12418 O O . CYS A 1 29 ? 27.795 25.457 43.987 1.00 0.00 29 CYS A O 16
ATOM 12425 N N . LYS A 1 30 ? 26.826 23.422 43.739 1.00 0.00 30 LYS A N 16
ATOM 12426 C CA . LYS A 1 30 ? 25.790 23.591 44.747 1.00 0.00 30 LYS A CA 16
ATOM 12427 C C . LYS A 1 30 ? 26.308 23.738 46.201 1.00 0.00 30 LYS A C 16
ATOM 12428 O O . LYS A 1 30 ? 25.505 23.966 47.083 1.00 0.00 30 LYS A O 16
ATOM 12447 N N . LYS A 1 31 ? 27.611 23.559 46.430 1.00 0.00 31 LYS A N 16
ATOM 12448 C CA . LYS A 1 31 ? 28.341 23.773 47.728 1.00 0.00 31 LYS A CA 16
ATOM 12449 C C . LYS A 1 31 ? 29.406 24.905 47.721 1.00 0.00 31 LYS A C 16
ATOM 12450 O O . LYS A 1 31 ? 30.023 25.125 48.777 1.00 0.00 31 LYS A O 16
ATOM 12469 N N . CYS A 1 32 ? 29.553 25.610 46.581 1.00 0.00 32 CYS A N 16
ATOM 12470 C CA . CYS A 1 32 ? 30.784 26.234 46.240 1.00 0.00 32 CYS A CA 16
ATOM 12471 C C . CYS A 1 32 ? 30.546 27.744 45.952 1.00 0.00 32 CYS A C 16
ATOM 12472 O O . CYS A 1 32 ? 29.525 28.374 46.245 1.00 0.00 32 CYS A O 16
ATOM 12479 N N . GLY A 1 33 ? 31.538 28.341 45.293 1.00 0.00 33 GLY A N 16
ATOM 12480 C CA . GLY A 1 33 ? 31.454 29.677 44.616 1.00 0.00 33 GLY A CA 16
ATOM 12481 C C . GLY A 1 33 ? 31.497 29.596 43.042 1.00 0.00 33 GLY A C 16
ATOM 12482 O O . GLY A 1 33 ? 31.284 30.641 42.399 1.00 0.00 33 GLY A O 16
ATOM 12486 N N . HIS A 1 34 ? 31.791 28.398 42.491 1.00 0.00 34 HIS A N 16
ATOM 12487 C CA . HIS A 1 34 ? 32.085 28.176 41.094 1.00 0.00 34 HIS A CA 16
ATOM 12488 C C . HIS A 1 34 ? 30.790 28.287 40.285 1.00 0.00 34 HIS A C 16
ATOM 12489 O O . HIS A 1 34 ? 29.906 27.438 40.411 1.00 0.00 34 HIS A O 16
ATOM 12503 N N . THR A 1 35 ? 30.688 29.265 39.389 1.00 0.00 35 THR A N 16
ATOM 12504 C CA . THR A 1 35 ? 29.539 29.418 38.482 1.00 0.00 35 THR A CA 16
ATOM 12505 C C . THR A 1 35 ? 29.786 28.870 37.079 1.00 0.00 35 THR A C 16
ATOM 12506 O O . THR A 1 35 ? 30.765 29.233 36.424 1.00 0.00 35 THR A O 16
ATOM 12517 N N . ILE A 1 36 ? 28.937 27.943 36.650 1.00 0.00 36 ILE A N 16
ATOM 12518 C CA . ILE A 1 36 ? 29.186 27.046 35.527 1.00 0.00 36 ILE A CA 16
ATOM 12519 C C . ILE A 1 36 ? 28.145 27.176 34.410 1.00 0.00 36 ILE A C 16
ATOM 12520 O O . ILE A 1 36 ? 27.011 27.623 34.609 1.00 0.00 36 ILE A O 16
ATOM 12536 N N . THR A 1 37 ? 28.544 26.789 33.197 1.00 0.00 37 THR A N 16
ATOM 12537 C CA . THR A 1 37 ? 27.739 26.927 31.970 1.00 0.00 37 THR A CA 16
ATOM 12538 C C . THR A 1 37 ? 27.018 25.602 31.638 1.00 0.00 37 THR A C 16
ATOM 12539 O O . THR A 1 37 ? 27.661 24.604 31.303 1.00 0.00 37 THR A O 16
ATOM 12550 N N . VAL A 1 38 ? 25.680 25.592 31.728 1.00 0.00 38 VAL A N 16
ATOM 12551 C CA . VAL A 1 38 ? 24.832 24.448 31.358 1.00 0.00 38 VAL A CA 16
ATOM 12552 C C . VAL A 1 38 ? 24.540 24.471 29.854 1.00 0.00 38 VAL A C 16
ATOM 12553 O O . VAL A 1 38 ? 23.877 25.372 29.352 1.00 0.00 38 VAL A O 16
ATOM 12566 N N . ARG A 1 39 ? 25.050 23.479 29.116 1.00 0.00 39 ARG A N 16
ATOM 12567 C CA . ARG A 1 39 ? 24.890 23.295 27.657 1.00 0.00 39 ARG A CA 16
ATOM 12568 C C . ARG A 1 39 ? 24.885 21.796 27.313 1.00 0.00 39 ARG A C 16
ATOM 12569 O O . ARG A 1 39 ? 25.735 21.087 27.860 1.00 0.00 39 ARG A O 16
ATOM 12590 N N . PRO A 1 40 ? 24.048 21.321 26.367 1.00 0.00 40 PRO A N 16
ATOM 12591 C CA . PRO A 1 40 ? 23.832 19.889 26.112 1.00 0.00 40 PRO A CA 16
ATOM 12592 C C . PRO A 1 40 ? 25.095 19.113 25.660 1.00 0.00 40 PRO A C 16
ATOM 12593 O O . PRO A 1 40 ? 25.163 17.897 25.811 1.00 0.00 40 PRO A O 16
ATOM 12604 N N . ALA A 1 41 ? 26.087 19.818 25.112 1.00 0.00 41 ALA A N 16
ATOM 12605 C CA . ALA A 1 41 ? 27.401 19.281 24.744 1.00 0.00 41 ALA A CA 16
ATOM 12606 C C . ALA A 1 41 ? 28.568 20.246 25.060 1.00 0.00 41 ALA A C 16
ATOM 12607 O O . ALA A 1 41 ? 29.649 20.072 24.504 1.00 0.00 41 ALA A O 16
ATOM 12614 N N . GLY A 1 42 ? 28.357 21.312 25.849 1.00 0.00 42 GLY A N 16
ATOM 12615 C CA . GLY A 1 42 ? 29.307 22.397 26.052 1.00 0.00 42 GLY A CA 16
ATOM 12616 C C . GLY A 1 42 ? 29.552 23.280 24.830 1.00 0.00 42 GLY A C 16
ATOM 12617 O O . GLY A 1 42 ? 29.643 24.495 24.938 1.00 0.00 42 GLY A O 16
ATOM 12621 N N . ALA A 1 43 ? 29.598 22.730 23.624 1.00 0.00 43 ALA A N 16
ATOM 12622 C CA . ALA A 1 43 ? 30.217 23.370 22.453 1.00 0.00 43 ALA A CA 16
ATOM 12623 C C . ALA A 1 43 ? 29.467 24.574 21.848 1.00 0.00 43 ALA A C 16
ATOM 12624 O O . ALA A 1 43 ? 30.097 25.437 21.235 1.00 0.00 43 ALA A O 16
ATOM 12631 N N . LEU A 1 44 ? 28.153 24.634 22.065 1.00 0.00 44 LEU A N 16
ATOM 12632 C CA . LEU A 1 44 ? 27.211 25.644 21.594 1.00 0.00 44 LEU A CA 16
ATOM 12633 C C . LEU A 1 44 ? 25.943 25.635 22.470 1.00 0.00 44 LEU A C 16
ATOM 12634 O O . LEU A 1 44 ? 25.784 24.829 23.382 1.00 0.00 44 LEU A O 16
ATOM 12650 N N . GLU A 1 45 ? 25.028 26.575 22.227 1.00 0.00 45 GLU A N 16
ATOM 12651 C CA . GLU A 1 45 ? 23.648 26.603 22.779 1.00 0.00 45 GLU A CA 16
ATOM 12652 C C . GLU A 1 45 ? 22.582 26.893 21.707 1.00 0.00 45 GLU A C 16
ATOM 12653 O O . GLU A 1 45 ? 22.959 27.265 20.596 1.00 0.00 45 GLU A O 16
ATOM 12665 N N . HIS A 1 46 ? 21.294 26.708 22.041 1.00 0.00 46 HIS A N 16
ATOM 12666 C CA . HIS A 1 46 ? 20.119 27.016 21.216 1.00 0.00 46 HIS A CA 16
ATOM 12667 C C . HIS A 1 46 ? 18.857 27.152 22.080 1.00 0.00 46 HIS A C 16
ATOM 12668 O O . HIS A 1 46 ? 18.826 26.800 23.247 1.00 0.00 46 HIS A O 16
ATOM 12682 N N . HIS A 1 47 ? 17.787 27.628 21.465 1.00 0.00 47 HIS A N 16
ATOM 12683 C CA . HIS A 1 47 ? 16.445 27.830 22.070 1.00 0.00 47 HIS A CA 16
ATOM 12684 C C . HIS A 1 47 ? 15.332 27.063 21.329 1.00 0.00 47 HIS A C 16
ATOM 12685 O O . HIS A 1 47 ? 14.138 27.420 21.373 1.00 0.00 47 HIS A O 16
ATOM 12699 N N . HIS A 1 48 ? 15.686 25.985 20.618 1.00 0.00 48 HIS A N 16
ATOM 12700 C CA . HIS A 1 48 ? 14.783 25.224 19.760 1.00 0.00 48 HIS A CA 16
ATOM 12701 C C . HIS A 1 48 ? 14.063 24.068 20.529 1.00 0.00 48 HIS A C 16
ATOM 12702 O O . HIS A 1 48 ? 14.597 23.537 21.501 1.00 0.00 48 HIS A O 16
ATOM 12716 N N . HIS A 1 49 ? 12.823 23.809 20.151 1.00 0.00 49 HIS A N 16
ATOM 12717 C CA . HIS A 1 49 ? 11.920 22.799 20.808 1.00 0.00 49 HIS A CA 16
ATOM 12718 C C . HIS A 1 49 ? 12.030 21.387 20.167 1.00 0.00 49 HIS A C 16
ATOM 12719 O O . HIS A 1 49 ? 11.625 20.386 20.789 1.00 0.00 49 HIS A O 16
ATOM 12733 N N . HIS A 1 50 ? 12.565 21.315 18.907 1.00 0.00 50 HIS A N 16
ATOM 12734 C CA . HIS A 1 50 ? 12.524 20.205 18.006 1.00 0.00 50 HIS A CA 16
ATOM 12735 C C . HIS A 1 50 ? 13.926 19.854 17.481 1.00 0.00 50 HIS A C 16
ATOM 12736 O O . HIS A 1 50 ? 14.763 20.730 17.474 1.00 0.00 50 HIS A O 16
ATOM 12750 N N . HIS A 1 51 ? 14.072 18.622 16.989 1.00 0.00 51 HIS A N 16
ATOM 12751 C CA . HIS A 1 51 ? 15.326 18.013 16.494 1.00 0.00 51 HIS A CA 16
ATOM 12752 C C . HIS A 1 51 ? 15.060 17.208 15.245 1.00 0.00 51 HIS A C 16
ATOM 12753 O O . HIS A 1 51 ? 15.968 16.974 14.442 1.00 0.00 51 HIS A O 16
ATOM 12769 N N . MET A 1 1 ? 35.350 28.044 29.984 1.00 0.00 1 MET A N 17
ATOM 12770 C CA . MET A 1 1 ? 34.833 27.251 31.127 1.00 0.00 1 MET A CA 17
ATOM 12771 C C . MET A 1 1 ? 33.372 26.845 30.945 1.00 0.00 1 MET A C 17
ATOM 12772 O O . MET A 1 1 ? 32.610 26.780 31.910 1.00 0.00 1 MET A O 17
ATOM 12788 N N . ALA A 1 2 ? 32.947 26.511 29.714 1.00 0.00 2 ALA A N 17
ATOM 12789 C CA . ALA A 1 2 ? 31.559 26.259 29.320 1.00 0.00 2 ALA A CA 17
ATOM 12790 C C . ALA A 1 2 ? 31.032 24.835 29.643 1.00 0.00 2 ALA A C 17
ATOM 12791 O O . ALA A 1 2 ? 30.326 24.220 28.839 1.00 0.00 2 ALA A O 17
ATOM 12798 N N . ARG A 1 3 ? 31.422 24.278 30.796 1.00 0.00 3 ARG A N 17
ATOM 12799 C CA . ARG A 1 3 ? 31.029 22.941 31.277 1.00 0.00 3 ARG A CA 17
ATOM 12800 C C . ARG A 1 3 ? 30.811 22.960 32.768 1.00 0.00 3 ARG A C 17
ATOM 12801 O O . ARG A 1 3 ? 31.445 23.721 33.481 1.00 0.00 3 ARG A O 17
ATOM 12822 N N . PHE A 1 4 ? 30.026 22.009 33.253 1.00 0.00 4 PHE A N 17
ATOM 12823 C CA . PHE A 1 4 ? 29.975 21.677 34.679 1.00 0.00 4 PHE A CA 17
ATOM 12824 C C . PHE A 1 4 ? 31.289 20.997 35.076 1.00 0.00 4 PHE A C 17
ATOM 12825 O O . PHE A 1 4 ? 31.580 19.858 34.696 1.00 0.00 4 PHE A O 17
ATOM 12842 N N . VAL A 1 5 ? 32.121 21.711 35.847 1.00 0.00 5 VAL A N 17
ATOM 12843 C CA . VAL A 1 5 ? 33.355 21.259 36.513 1.00 0.00 5 VAL A CA 17
ATOM 12844 C C . VAL A 1 5 ? 33.597 22.143 37.749 1.00 0.00 5 VAL A C 17
ATOM 12845 O O . VAL A 1 5 ? 33.286 23.326 37.671 1.00 0.00 5 VAL A O 17
ATOM 12858 N N . CYS A 1 6 ? 34.076 21.574 38.856 1.00 0.00 6 CYS A N 17
ATOM 12859 C CA . CYS A 1 6 ? 34.406 22.348 40.051 1.00 0.00 6 CYS A CA 17
ATOM 12860 C C . CYS A 1 6 ? 35.694 21.844 40.718 1.00 0.00 6 CYS A C 17
ATOM 12861 O O . CYS A 1 6 ? 35.714 20.838 41.426 1.00 0.00 6 CYS A O 17
ATOM 12868 N N . ASP A 1 7 ? 36.784 22.589 40.540 1.00 0.00 7 ASP A N 17
ATOM 12869 C CA . ASP A 1 7 ? 38.101 22.257 41.147 1.00 0.00 7 ASP A CA 17
ATOM 12870 C C . ASP A 1 7 ? 38.138 22.369 42.701 1.00 0.00 7 ASP A C 17
ATOM 12871 O O . ASP A 1 7 ? 39.000 21.729 43.284 1.00 0.00 7 ASP A O 17
ATOM 12880 N N . SER A 1 8 ? 37.149 23.012 43.339 1.00 0.00 8 SER A N 17
ATOM 12881 C CA . SER A 1 8 ? 37.026 23.156 44.796 1.00 0.00 8 SER A CA 17
ATOM 12882 C C . SER A 1 8 ? 36.811 21.827 45.488 1.00 0.00 8 SER A C 17
ATOM 12883 O O . SER A 1 8 ? 37.115 21.614 46.654 1.00 0.00 8 SER A O 17
ATOM 12891 N N . CYS A 1 9 ? 36.127 20.899 44.791 1.00 0.00 9 CYS A N 17
ATOM 12892 C CA . CYS A 1 9 ? 35.687 19.594 45.318 1.00 0.00 9 CYS A CA 17
ATOM 12893 C C . CYS A 1 9 ? 36.033 18.355 44.390 1.00 0.00 9 CYS A C 17
ATOM 12894 O O . CYS A 1 9 ? 36.810 17.491 44.823 1.00 0.00 9 CYS A O 17
ATOM 12901 N N . ARG A 1 10 ? 35.516 18.440 43.143 1.00 0.00 10 ARG A N 17
ATOM 12902 C CA . ARG A 1 10 ? 35.402 17.312 42.247 1.00 0.00 10 ARG A CA 17
ATOM 12903 C C . ARG A 1 10 ? 36.428 17.304 41.136 1.00 0.00 10 ARG A C 17
ATOM 12904 O O . ARG A 1 10 ? 36.537 16.267 40.526 1.00 0.00 10 ARG A O 17
ATOM 12925 N N . ALA A 1 11 ? 36.937 18.445 40.694 1.00 0.00 11 ALA A N 17
ATOM 12926 C CA . ALA A 1 11 ? 37.584 18.699 39.387 1.00 0.00 11 ALA A CA 17
ATOM 12927 C C . ALA A 1 11 ? 36.748 18.424 38.120 1.00 0.00 11 ALA A C 17
ATOM 12928 O O . ALA A 1 11 ? 37.100 18.875 37.029 1.00 0.00 11 ALA A O 17
ATOM 12935 N N . GLN A 1 12 ? 35.653 17.655 38.174 1.00 0.00 12 GLN A N 17
ATOM 12936 C CA . GLN A 1 12 ? 34.766 17.321 37.045 1.00 0.00 12 GLN A CA 17
ATOM 12937 C C . GLN A 1 12 ? 33.266 17.239 37.414 1.00 0.00 12 GLN A C 17
ATOM 12938 O O . GLN A 1 12 ? 32.943 16.893 38.542 1.00 0.00 12 GLN A O 17
ATOM 12952 N N . TYR A 1 13 ? 32.383 17.545 36.460 1.00 0.00 13 TYR A N 17
ATOM 12953 C CA . TYR A 1 13 ? 30.977 17.133 36.427 1.00 0.00 13 TYR A CA 17
ATOM 12954 C C . TYR A 1 13 ? 30.547 16.944 34.941 1.00 0.00 13 TYR A C 17
ATOM 12955 O O . TYR A 1 13 ? 31.389 16.946 34.024 1.00 0.00 13 TYR A O 17
ATOM 12973 N N . MET A 1 14 ? 29.240 16.782 34.714 1.00 0.00 14 MET A N 17
ATOM 12974 C CA . MET A 1 14 ? 28.554 16.770 33.422 1.00 0.00 14 MET A CA 17
ATOM 12975 C C . MET A 1 14 ? 27.045 17.065 33.636 1.00 0.00 14 MET A C 17
ATOM 12976 O O . MET A 1 14 ? 26.609 17.231 34.776 1.00 0.00 14 MET A O 17
ATOM 12990 N N . ILE A 1 15 ? 26.210 17.096 32.588 1.00 0.00 15 ILE A N 17
ATOM 12991 C CA . ILE A 1 15 ? 24.745 17.297 32.669 1.00 0.00 15 ILE A CA 17
ATOM 12992 C C . ILE A 1 15 ? 24.070 16.591 31.490 1.00 0.00 15 ILE A C 17
ATOM 12993 O O . ILE A 1 15 ? 24.755 16.134 30.583 1.00 0.00 15 ILE A O 17
ATOM 13009 N N . SER A 1 16 ? 22.747 16.510 31.427 1.00 0.00 16 SER A N 17
ATOM 13010 C CA . SER A 1 16 ? 22.053 16.137 30.136 1.00 0.00 16 SER A CA 17
ATOM 13011 C C . SER A 1 16 ? 21.459 17.469 29.573 1.00 0.00 16 SER A C 17
ATOM 13012 O O . SER A 1 16 ? 21.176 18.470 30.252 1.00 0.00 16 SER A O 17
ATOM 13020 N N . ASP A 1 17 ? 21.145 17.385 28.286 1.00 0.00 17 ASP A N 17
ATOM 13021 C CA . ASP A 1 17 ? 20.272 18.214 27.525 1.00 0.00 17 ASP A CA 17
ATOM 13022 C C . ASP A 1 17 ? 18.869 18.543 28.029 1.00 0.00 17 ASP A C 17
ATOM 13023 O O . ASP A 1 17 ? 18.430 19.670 27.812 1.00 0.00 17 ASP A O 17
ATOM 13032 N N . ASP A 1 18 ? 18.233 17.664 28.789 1.00 0.00 18 ASP A N 17
ATOM 13033 C CA . ASP A 1 18 ? 16.958 17.861 29.473 1.00 0.00 18 ASP A CA 17
ATOM 13034 C C . ASP A 1 18 ? 16.994 19.130 30.382 1.00 0.00 18 ASP A C 17
ATOM 13035 O O . ASP A 1 18 ? 15.957 19.756 30.613 1.00 0.00 18 ASP A O 17
ATOM 13044 N N . LYS A 1 19 ? 18.152 19.385 30.992 1.00 0.00 19 LYS A N 17
ATOM 13045 C CA . LYS A 1 19 ? 18.266 20.275 32.167 1.00 0.00 19 LYS A CA 17
ATOM 13046 C C . LYS A 1 19 ? 18.235 21.726 31.852 1.00 0.00 19 LYS A C 17
ATOM 13047 O O . LYS A 1 19 ? 17.903 22.578 32.679 1.00 0.00 19 LYS A O 17
ATOM 13066 N N . ILE A 1 20 ? 18.513 22.136 30.587 1.00 0.00 20 ILE A N 17
ATOM 13067 C CA . ILE A 1 20 ? 18.300 23.496 30.134 1.00 0.00 20 ILE A CA 17
ATOM 13068 C C . ILE A 1 20 ? 16.793 23.798 29.913 1.00 0.00 20 ILE A C 17
ATOM 13069 O O . ILE A 1 20 ? 16.395 24.935 30.181 1.00 0.00 20 ILE A O 17
ATOM 13085 N N . GLY A 1 21 ? 16.000 22.823 29.483 1.00 0.00 21 GLY A N 17
ATOM 13086 C CA . GLY A 1 21 ? 14.665 23.105 28.884 1.00 0.00 21 GLY A CA 17
ATOM 13087 C C . GLY A 1 21 ? 14.691 24.284 27.894 1.00 0.00 21 GLY A C 17
ATOM 13088 O O . GLY A 1 21 ? 15.712 24.522 27.232 1.00 0.00 21 GLY A O 17
ATOM 13092 N N . PRO A 1 22 ? 13.634 25.114 27.789 1.00 0.00 22 PRO A N 17
ATOM 13093 C CA . PRO A 1 22 ? 13.700 26.406 27.113 1.00 0.00 22 PRO A CA 17
ATOM 13094 C C . PRO A 1 22 ? 14.451 27.502 27.935 1.00 0.00 22 PRO A C 17
ATOM 13095 O O . PRO A 1 22 ? 14.655 28.596 27.415 1.00 0.00 22 PRO A O 17
ATOM 13106 N N . LYS A 1 23 ? 14.822 27.236 29.187 1.00 0.00 23 LYS A N 17
ATOM 13107 C CA . LYS A 1 23 ? 15.426 28.263 30.096 1.00 0.00 23 LYS A CA 17
ATOM 13108 C C . LYS A 1 23 ? 16.878 28.567 29.822 1.00 0.00 23 LYS A C 17
ATOM 13109 O O . LYS A 1 23 ? 17.264 29.731 29.889 1.00 0.00 23 LYS A O 17
ATOM 13128 N N . GLY A 1 24 ? 17.744 27.561 29.577 1.00 0.00 24 GLY A N 17
ATOM 13129 C CA . GLY A 1 24 ? 19.140 27.745 29.167 1.00 0.00 24 GLY A CA 17
ATOM 13130 C C . GLY A 1 24 ? 20.100 28.492 30.137 1.00 0.00 24 GLY A C 17
ATOM 13131 O O . GLY A 1 24 ? 21.221 28.793 29.728 1.00 0.00 24 GLY A O 17
ATOM 13135 N N . VAL A 1 25 ? 19.653 28.787 31.354 1.00 0.00 25 VAL A N 17
ATOM 13136 C CA . VAL A 1 25 ? 20.371 29.599 32.386 1.00 0.00 25 VAL A CA 17
ATOM 13137 C C . VAL A 1 25 ? 21.621 28.913 32.957 1.00 0.00 25 VAL A C 17
ATOM 13138 O O . VAL A 1 25 ? 21.745 27.694 32.917 1.00 0.00 25 VAL A O 17
ATOM 13151 N N . LYS A 1 26 ? 22.506 29.684 33.587 1.00 0.00 26 LYS A N 17
ATOM 13152 C CA . LYS A 1 26 ? 23.668 29.167 34.344 1.00 0.00 26 LYS A CA 17
ATOM 13153 C C . LYS A 1 26 ? 23.267 28.318 35.537 1.00 0.00 26 LYS A C 17
ATOM 13154 O O . LYS A 1 26 ? 22.195 28.477 36.131 1.00 0.00 26 LYS A O 17
ATOM 13173 N N . VAL A 1 27 ? 24.173 27.416 35.968 1.00 0.00 27 VAL A N 17
ATOM 13174 C CA . VAL A 1 27 ? 24.098 26.650 37.225 1.00 0.00 27 VAL A CA 17
ATOM 13175 C C . VAL A 1 27 ? 25.320 26.928 38.131 1.00 0.00 27 VAL A C 17
ATOM 13176 O O . VAL A 1 27 ? 26.286 27.506 37.674 1.00 0.00 27 VAL A O 17
ATOM 13189 N N . ARG A 1 28 ? 25.204 26.583 39.407 1.00 0.00 28 ARG A N 17
ATOM 13190 C CA . ARG A 1 28 ? 26.282 26.577 40.413 1.00 0.00 28 ARG A CA 17
ATOM 13191 C C . ARG A 1 28 ? 26.450 25.175 40.971 1.00 0.00 28 ARG A C 17
ATOM 13192 O O . ARG A 1 28 ? 25.461 24.479 41.233 1.00 0.00 28 ARG A O 17
ATOM 13213 N N . CYS A 1 29 ? 27.692 24.771 41.249 1.00 0.00 29 CYS A N 17
ATOM 13214 C CA . CYS A 1 29 ? 28.019 23.606 42.069 1.00 0.00 29 CYS A CA 17
ATOM 13215 C C . CYS A 1 29 ? 27.341 23.650 43.480 1.00 0.00 29 CYS A C 17
ATOM 13216 O O . CYS A 1 29 ? 27.508 24.622 44.220 1.00 0.00 29 CYS A O 17
ATOM 13223 N N . LYS A 1 30 ? 26.514 22.634 43.764 1.00 0.00 30 LYS A N 17
ATOM 13224 C CA . LYS A 1 30 ? 25.541 22.556 44.880 1.00 0.00 30 LYS A CA 17
ATOM 13225 C C . LYS A 1 30 ? 26.092 22.640 46.303 1.00 0.00 30 LYS A C 17
ATOM 13226 O O . LYS A 1 30 ? 25.314 22.561 47.248 1.00 0.00 30 LYS A O 17
ATOM 13245 N N . LYS A 1 31 ? 27.401 22.836 46.506 1.00 0.00 31 LYS A N 17
ATOM 13246 C CA . LYS A 1 31 ? 28.032 23.008 47.844 1.00 0.00 31 LYS A CA 17
ATOM 13247 C C . LYS A 1 31 ? 29.116 24.098 47.933 1.00 0.00 31 LYS A C 17
ATOM 13248 O O . LYS A 1 31 ? 29.689 24.292 49.001 1.00 0.00 31 LYS A O 17
ATOM 13267 N N . CYS A 1 32 ? 29.379 24.763 46.816 1.00 0.00 32 CYS A N 17
ATOM 13268 C CA . CYS A 1 32 ? 30.553 25.595 46.576 1.00 0.00 32 CYS A CA 17
ATOM 13269 C C . CYS A 1 32 ? 30.159 27.038 46.182 1.00 0.00 32 CYS A C 17
ATOM 13270 O O . CYS A 1 32 ? 29.001 27.458 46.270 1.00 0.00 32 CYS A O 17
ATOM 13277 N N . GLY A 1 33 ? 31.151 27.800 45.712 1.00 0.00 33 GLY A N 17
ATOM 13278 C CA . GLY A 1 33 ? 31.004 29.133 45.111 1.00 0.00 33 GLY A CA 17
ATOM 13279 C C . GLY A 1 33 ? 30.997 29.139 43.574 1.00 0.00 33 GLY A C 17
ATOM 13280 O O . GLY A 1 33 ? 30.720 30.202 43.009 1.00 0.00 33 GLY A O 17
ATOM 13284 N N . HIS A 1 34 ? 31.292 28.029 42.865 1.00 0.00 34 HIS A N 17
ATOM 13285 C CA . HIS A 1 34 ? 31.557 28.051 41.426 1.00 0.00 34 HIS A CA 17
ATOM 13286 C C . HIS A 1 34 ? 30.300 27.974 40.526 1.00 0.00 34 HIS A C 17
ATOM 13287 O O . HIS A 1 34 ? 29.553 27.004 40.578 1.00 0.00 34 HIS A O 17
ATOM 13301 N N . THR A 1 35 ? 30.166 28.976 39.673 1.00 0.00 35 THR A N 17
ATOM 13302 C CA . THR A 1 35 ? 29.220 29.028 38.540 1.00 0.00 35 THR A CA 17
ATOM 13303 C C . THR A 1 35 ? 29.792 28.323 37.315 1.00 0.00 35 THR A C 17
ATOM 13304 O O . THR A 1 35 ? 31.009 28.340 37.063 1.00 0.00 35 THR A O 17
ATOM 13315 N N . ILE A 1 36 ? 28.901 27.708 36.520 1.00 0.00 36 ILE A N 17
ATOM 13316 C CA . ILE A 1 36 ? 29.183 26.918 35.304 1.00 0.00 36 ILE A CA 17
ATOM 13317 C C . ILE A 1 36 ? 28.128 27.141 34.192 1.00 0.00 36 ILE A C 17
ATOM 13318 O O . ILE A 1 36 ? 26.937 27.289 34.490 1.00 0.00 36 ILE A O 17
ATOM 13334 N N . THR A 1 37 ? 28.547 27.136 32.918 1.00 0.00 37 THR A N 17
ATOM 13335 C CA . THR A 1 37 ? 27.634 27.237 31.760 1.00 0.00 37 THR A CA 17
ATOM 13336 C C . THR A 1 37 ? 26.971 25.885 31.442 1.00 0.00 37 THR A C 17
ATOM 13337 O O . THR A 1 37 ? 27.661 24.871 31.303 1.00 0.00 37 THR A O 17
ATOM 13348 N N . VAL A 1 38 ? 25.642 25.856 31.256 1.00 0.00 38 VAL A N 17
ATOM 13349 C CA . VAL A 1 38 ? 24.875 24.636 30.928 1.00 0.00 38 VAL A CA 17
ATOM 13350 C C . VAL A 1 38 ? 24.597 24.521 29.421 1.00 0.00 38 VAL A C 17
ATOM 13351 O O . VAL A 1 38 ? 23.927 25.361 28.820 1.00 0.00 38 VAL A O 17
ATOM 13364 N N . ARG A 1 39 ? 25.114 23.458 28.798 1.00 0.00 39 ARG A N 17
ATOM 13365 C CA . ARG A 1 39 ? 25.019 23.187 27.343 1.00 0.00 39 ARG A CA 17
ATOM 13366 C C . ARG A 1 39 ? 24.893 21.674 27.069 1.00 0.00 39 ARG A C 17
ATOM 13367 O O . ARG A 1 39 ? 25.485 20.890 27.812 1.00 0.00 39 ARG A O 17
ATOM 13388 N N . PRO A 1 40 ? 24.222 21.251 25.972 1.00 0.00 40 PRO A N 17
ATOM 13389 C CA . PRO A 1 40 ? 23.870 19.849 25.706 1.00 0.00 40 PRO A CA 17
ATOM 13390 C C . PRO A 1 40 ? 25.064 18.901 25.454 1.00 0.00 40 PRO A C 17
ATOM 13391 O O . PRO A 1 40 ? 24.931 17.700 25.639 1.00 0.00 40 PRO A O 17
ATOM 13402 N N . ALA A 1 41 ? 26.230 19.434 25.089 1.00 0.00 41 ALA A N 17
ATOM 13403 C CA . ALA A 1 41 ? 27.434 18.636 24.790 1.00 0.00 41 ALA A CA 17
ATOM 13404 C C . ALA A 1 41 ? 28.752 19.250 25.311 1.00 0.00 41 ALA A C 17
ATOM 13405 O O . ALA A 1 41 ? 29.851 18.933 24.851 1.00 0.00 41 ALA A O 17
ATOM 13412 N N . GLY A 1 42 ? 28.668 20.223 26.239 1.00 0.00 42 GLY A N 17
ATOM 13413 C CA . GLY A 1 42 ? 29.809 20.854 26.921 1.00 0.00 42 GLY A CA 17
ATOM 13414 C C . GLY A 1 42 ? 30.789 21.711 26.078 1.00 0.00 42 GLY A C 17
ATOM 13415 O O . GLY A 1 42 ? 31.840 22.081 26.593 1.00 0.00 42 GLY A O 17
ATOM 13419 N N . ALA A 1 43 ? 30.443 22.038 24.833 1.00 0.00 43 ALA A N 17
ATOM 13420 C CA . ALA A 1 43 ? 31.380 22.667 23.889 1.00 0.00 43 ALA A CA 17
ATOM 13421 C C . ALA A 1 43 ? 31.506 24.192 24.027 1.00 0.00 43 ALA A C 17
ATOM 13422 O O . ALA A 1 43 ? 32.577 24.709 24.335 1.00 0.00 43 ALA A O 17
ATOM 13429 N N . LEU A 1 44 ? 30.451 24.964 23.696 1.00 0.00 44 LEU A N 17
ATOM 13430 C CA . LEU A 1 44 ? 30.510 26.416 23.421 1.00 0.00 44 LEU A CA 17
ATOM 13431 C C . LEU A 1 44 ? 29.210 27.190 23.774 1.00 0.00 44 LEU A C 17
ATOM 13432 O O . LEU A 1 44 ? 28.180 26.566 24.021 1.00 0.00 44 LEU A O 17
ATOM 13448 N N . GLU A 1 45 ? 29.303 28.526 23.898 1.00 0.00 45 GLU A N 17
ATOM 13449 C CA . GLU A 1 45 ? 28.238 29.382 24.467 1.00 0.00 45 GLU A CA 17
ATOM 13450 C C . GLU A 1 45 ? 27.944 30.655 23.645 1.00 0.00 45 GLU A C 17
ATOM 13451 O O . GLU A 1 45 ? 28.840 31.347 23.162 1.00 0.00 45 GLU A O 17
ATOM 13463 N N . HIS A 1 46 ? 26.657 30.999 23.548 1.00 0.00 46 HIS A N 17
ATOM 13464 C CA . HIS A 1 46 ? 26.104 32.138 22.819 1.00 0.00 46 HIS A CA 17
ATOM 13465 C C . HIS A 1 46 ? 24.745 32.533 23.406 1.00 0.00 46 HIS A C 17
ATOM 13466 O O . HIS A 1 46 ? 24.085 31.712 24.061 1.00 0.00 46 HIS A O 17
ATOM 13480 N N . HIS A 1 47 ? 24.309 33.764 23.119 1.00 0.00 47 HIS A N 17
ATOM 13481 C CA . HIS A 1 47 ? 23.074 34.385 23.622 1.00 0.00 47 HIS A CA 17
ATOM 13482 C C . HIS A 1 47 ? 22.255 35.041 22.468 1.00 0.00 47 HIS A C 17
ATOM 13483 O O . HIS A 1 47 ? 22.549 36.156 22.003 1.00 0.00 47 HIS A O 17
ATOM 13497 N N . HIS A 1 48 ? 21.278 34.283 21.952 1.00 0.00 48 HIS A N 17
ATOM 13498 C CA . HIS A 1 48 ? 20.511 34.549 20.715 1.00 0.00 48 HIS A CA 17
ATOM 13499 C C . HIS A 1 48 ? 18.997 34.411 20.955 1.00 0.00 48 HIS A C 17
ATOM 13500 O O . HIS A 1 48 ? 18.566 33.796 21.929 1.00 0.00 48 HIS A O 17
ATOM 13514 N N . HIS A 1 49 ? 18.183 34.999 20.066 1.00 0.00 49 HIS A N 17
ATOM 13515 C CA . HIS A 1 49 ? 16.695 34.990 20.094 1.00 0.00 49 HIS A CA 17
ATOM 13516 C C . HIS A 1 49 ? 16.018 33.964 19.167 1.00 0.00 49 HIS A C 17
ATOM 13517 O O . HIS A 1 49 ? 14.788 33.875 19.072 1.00 0.00 49 HIS A O 17
ATOM 13531 N N . HIS A 1 50 ? 16.813 33.187 18.427 1.00 0.00 50 HIS A N 17
ATOM 13532 C CA . HIS A 1 50 ? 16.402 32.051 17.584 1.00 0.00 50 HIS A CA 17
ATOM 13533 C C . HIS A 1 50 ? 17.405 30.890 17.768 1.00 0.00 50 HIS A C 17
ATOM 13534 O O . HIS A 1 50 ? 18.529 31.153 18.204 1.00 0.00 50 HIS A O 17
ATOM 13548 N N . HIS A 1 51 ? 16.969 29.634 17.566 1.00 0.00 51 HIS A N 17
ATOM 13549 C CA . HIS A 1 51 ? 17.601 28.409 18.065 1.00 0.00 51 HIS A CA 17
ATOM 13550 C C . HIS A 1 51 ? 17.819 27.334 16.978 1.00 0.00 51 HIS A C 17
ATOM 13551 O O . HIS A 1 51 ? 16.679 26.967 16.375 1.00 0.00 51 HIS A O 17
ATOM 13567 N N . MET A 1 1 ? 35.714 28.770 29.878 1.00 0.00 1 MET A N 18
ATOM 13568 C CA . MET A 1 1 ? 35.226 27.944 31.007 1.00 0.00 1 MET A CA 18
ATOM 13569 C C . MET A 1 1 ? 33.913 27.199 30.730 1.00 0.00 1 MET A C 18
ATOM 13570 O O . MET A 1 1 ? 33.285 26.707 31.658 1.00 0.00 1 MET A O 18
ATOM 13586 N N . ALA A 1 2 ? 33.484 27.061 29.471 1.00 0.00 2 ALA A N 18
ATOM 13587 C CA . ALA A 1 2 ? 32.193 26.458 29.148 1.00 0.00 2 ALA A CA 18
ATOM 13588 C C . ALA A 1 2 ? 32.257 24.919 29.232 1.00 0.00 2 ALA A C 18
ATOM 13589 O O . ALA A 1 2 ? 32.572 24.226 28.267 1.00 0.00 2 ALA A O 18
ATOM 13596 N N . ARG A 1 3 ? 32.010 24.384 30.435 1.00 0.00 3 ARG A N 18
ATOM 13597 C CA . ARG A 1 3 ? 31.888 22.958 30.826 1.00 0.00 3 ARG A CA 18
ATOM 13598 C C . ARG A 1 3 ? 31.591 22.875 32.335 1.00 0.00 3 ARG A C 18
ATOM 13599 O O . ARG A 1 3 ? 32.013 23.770 33.058 1.00 0.00 3 ARG A O 18
ATOM 13620 N N . PHE A 1 4 ? 30.930 21.823 32.822 1.00 0.00 4 PHE A N 18
ATOM 13621 C CA . PHE A 1 4 ? 30.744 21.612 34.263 1.00 0.00 4 PHE A CA 18
ATOM 13622 C C . PHE A 1 4 ? 32.041 21.063 34.892 1.00 0.00 4 PHE A C 18
ATOM 13623 O O . PHE A 1 4 ? 32.389 19.892 34.729 1.00 0.00 4 PHE A O 18
ATOM 13640 N N . VAL A 1 5 ? 32.765 21.909 35.626 1.00 0.00 5 VAL A N 18
ATOM 13641 C CA . VAL A 1 5 ? 34.003 21.576 36.354 1.00 0.00 5 VAL A CA 18
ATOM 13642 C C . VAL A 1 5 ? 33.980 22.243 37.723 1.00 0.00 5 VAL A C 18
ATOM 13643 O O . VAL A 1 5 ? 33.456 23.342 37.876 1.00 0.00 5 VAL A O 18
ATOM 13656 N N . CYS A 1 6 ? 34.517 21.545 38.721 1.00 0.00 6 CYS A N 18
ATOM 13657 C CA . CYS A 1 6 ? 34.268 21.825 40.120 1.00 0.00 6 CYS A CA 18
ATOM 13658 C C . CYS A 1 6 ? 35.543 21.702 40.964 1.00 0.00 6 CYS A C 18
ATOM 13659 O O . CYS A 1 6 ? 35.684 20.797 41.788 1.00 0.00 6 CYS A O 18
ATOM 13666 N N . ASP A 1 7 ? 36.454 22.657 40.819 1.00 0.00 7 ASP A N 18
ATOM 13667 C CA . ASP A 1 7 ? 37.782 22.621 41.481 1.00 0.00 7 ASP A CA 18
ATOM 13668 C C . ASP A 1 7 ? 37.828 22.929 43.027 1.00 0.00 7 ASP A C 18
ATOM 13669 O O . ASP A 1 7 ? 38.917 23.312 43.504 1.00 0.00 7 ASP A O 18
ATOM 13678 N N . SER A 1 8 ? 36.726 22.613 43.737 1.00 0.00 8 SER A N 18
ATOM 13679 C CA . SER A 1 8 ? 36.697 22.554 45.200 1.00 0.00 8 SER A CA 18
ATOM 13680 C C . SER A 1 8 ? 36.320 21.155 45.649 1.00 0.00 8 SER A C 18
ATOM 13681 O O . SER A 1 8 ? 36.283 20.820 46.832 1.00 0.00 8 SER A O 18
ATOM 13689 N N . CYS A 1 9 ? 35.750 20.351 44.745 1.00 0.00 9 CYS A N 18
ATOM 13690 C CA . CYS A 1 9 ? 34.817 19.228 44.999 1.00 0.00 9 CYS A CA 18
ATOM 13691 C C . CYS A 1 9 ? 35.245 17.872 44.345 1.00 0.00 9 CYS A C 18
ATOM 13692 O O . CYS A 1 9 ? 35.615 16.962 45.114 1.00 0.00 9 CYS A O 18
ATOM 13699 N N . ARG A 1 10 ? 35.295 17.860 42.996 1.00 0.00 10 ARG A N 18
ATOM 13700 C CA . ARG A 1 10 ? 35.559 16.685 42.164 1.00 0.00 10 ARG A CA 18
ATOM 13701 C C . ARG A 1 10 ? 36.313 17.080 40.918 1.00 0.00 10 ARG A C 18
ATOM 13702 O O . ARG A 1 10 ? 36.584 16.226 40.113 1.00 0.00 10 ARG A O 18
ATOM 13723 N N . ALA A 1 11 ? 36.586 18.352 40.671 1.00 0.00 11 ALA A N 18
ATOM 13724 C CA . ALA A 1 11 ? 37.186 18.923 39.440 1.00 0.00 11 ALA A CA 18
ATOM 13725 C C . ALA A 1 11 ? 36.432 18.705 38.109 1.00 0.00 11 ALA A C 18
ATOM 13726 O O . ALA A 1 11 ? 36.731 19.374 37.112 1.00 0.00 11 ALA A O 18
ATOM 13733 N N . GLN A 1 12 ? 35.426 17.808 38.031 1.00 0.00 12 GLN A N 18
ATOM 13734 C CA . GLN A 1 12 ? 34.802 17.386 36.774 1.00 0.00 12 GLN A CA 18
ATOM 13735 C C . GLN A 1 12 ? 33.357 16.872 36.966 1.00 0.00 12 GLN A C 18
ATOM 13736 O O . GLN A 1 12 ? 33.118 16.116 37.897 1.00 0.00 12 GLN A O 18
ATOM 13750 N N . TYR A 1 13 ? 32.438 17.269 36.084 1.00 0.00 13 TYR A N 18
ATOM 13751 C CA . TYR A 1 13 ? 31.036 16.832 36.069 1.00 0.00 13 TYR A CA 18
ATOM 13752 C C . TYR A 1 13 ? 30.489 16.728 34.628 1.00 0.00 13 TYR A C 18
ATOM 13753 O O . TYR A 1 13 ? 31.125 17.126 33.650 1.00 0.00 13 TYR A O 18
ATOM 13771 N N . MET A 1 14 ? 29.269 16.217 34.484 1.00 0.00 14 MET A N 18
ATOM 13772 C CA . MET A 1 14 ? 28.427 16.276 33.296 1.00 0.00 14 MET A CA 18
ATOM 13773 C C . MET A 1 14 ? 26.989 16.644 33.715 1.00 0.00 14 MET A C 18
ATOM 13774 O O . MET A 1 14 ? 26.688 16.657 34.910 1.00 0.00 14 MET A O 18
ATOM 13788 N N . ILE A 1 15 ? 26.092 16.932 32.773 1.00 0.00 15 ILE A N 18
ATOM 13789 C CA . ILE A 1 15 ? 24.687 17.184 33.090 1.00 0.00 15 ILE A CA 18
ATOM 13790 C C . ILE A 1 15 ? 23.803 16.777 31.901 1.00 0.00 15 ILE A C 18
ATOM 13791 O O . ILE A 1 15 ? 24.039 17.174 30.756 1.00 0.00 15 ILE A O 18
ATOM 13807 N N . SER A 1 16 ? 22.748 16.022 32.197 1.00 0.00 16 SER A N 18
ATOM 13808 C CA . SER A 1 16 ? 21.753 15.515 31.232 1.00 0.00 16 SER A CA 18
ATOM 13809 C C . SER A 1 16 ? 21.020 16.672 30.525 1.00 0.00 16 SER A C 18
ATOM 13810 O O . SER A 1 16 ? 20.832 17.730 31.142 1.00 0.00 16 SER A O 18
ATOM 13818 N N . ASP A 1 17 ? 20.557 16.462 29.284 1.00 0.00 17 ASP A N 18
ATOM 13819 C CA . ASP A 1 17 ? 20.086 17.524 28.439 1.00 0.00 17 ASP A CA 18
ATOM 13820 C C . ASP A 1 17 ? 18.785 18.230 28.870 1.00 0.00 17 ASP A C 18
ATOM 13821 O O . ASP A 1 17 ? 18.668 19.453 28.767 1.00 0.00 17 ASP A O 18
ATOM 13830 N N . ASP A 1 18 ? 17.769 17.506 29.333 1.00 0.00 18 ASP A N 18
ATOM 13831 C CA . ASP A 1 18 ? 16.451 18.134 29.694 1.00 0.00 18 ASP A CA 18
ATOM 13832 C C . ASP A 1 18 ? 16.514 19.065 30.934 1.00 0.00 18 ASP A C 18
ATOM 13833 O O . ASP A 1 18 ? 15.540 19.722 31.307 1.00 0.00 18 ASP A O 18
ATOM 13842 N N . LYS A 1 19 ? 17.703 19.240 31.541 1.00 0.00 19 LYS A N 18
ATOM 13843 C CA . LYS A 1 19 ? 18.023 20.291 32.526 1.00 0.00 19 LYS A CA 18
ATOM 13844 C C . LYS A 1 19 ? 18.292 21.699 31.921 1.00 0.00 19 LYS A C 18
ATOM 13845 O O . LYS A 1 19 ? 18.129 22.678 32.647 1.00 0.00 19 LYS A O 18
ATOM 13864 N N . ILE A 1 20 ? 18.674 21.824 30.639 1.00 0.00 20 ILE A N 18
ATOM 13865 C CA . ILE A 1 20 ? 18.760 23.132 29.952 1.00 0.00 20 ILE A CA 18
ATOM 13866 C C . ILE A 1 20 ? 17.410 23.754 29.630 1.00 0.00 20 ILE A C 18
ATOM 13867 O O . ILE A 1 20 ? 17.275 24.974 29.734 1.00 0.00 20 ILE A O 18
ATOM 13883 N N . GLY A 1 21 ? 16.426 22.955 29.222 1.00 0.00 21 GLY A N 18
ATOM 13884 C CA . GLY A 1 21 ? 15.111 23.401 28.773 1.00 0.00 21 GLY A CA 18
ATOM 13885 C C . GLY A 1 21 ? 15.193 24.415 27.614 1.00 0.00 21 GLY A C 18
ATOM 13886 O O . GLY A 1 21 ? 16.257 24.679 27.061 1.00 0.00 21 GLY A O 18
ATOM 13890 N N . PRO A 1 22 ? 14.099 25.099 27.261 1.00 0.00 22 PRO A N 18
ATOM 13891 C CA . PRO A 1 22 ? 14.104 26.192 26.283 1.00 0.00 22 PRO A CA 18
ATOM 13892 C C . PRO A 1 22 ? 14.888 27.433 26.757 1.00 0.00 22 PRO A C 18
ATOM 13893 O O . PRO A 1 22 ? 15.125 28.316 25.939 1.00 0.00 22 PRO A O 18
ATOM 13904 N N . LYS A 1 23 ? 15.216 27.528 28.056 1.00 0.00 23 LYS A N 18
ATOM 13905 C CA . LYS A 1 23 ? 15.806 28.700 28.725 1.00 0.00 23 LYS A CA 18
ATOM 13906 C C . LYS A 1 23 ? 17.341 28.727 28.811 1.00 0.00 23 LYS A C 18
ATOM 13907 O O . LYS A 1 23 ? 17.898 29.810 28.905 1.00 0.00 23 LYS A O 18
ATOM 13926 N N . GLY A 1 24 ? 18.047 27.593 28.783 1.00 0.00 24 GLY A N 18
ATOM 13927 C CA . GLY A 1 24 ? 19.510 27.524 28.620 1.00 0.00 24 GLY A CA 18
ATOM 13928 C C . GLY A 1 24 ? 20.371 28.160 29.726 1.00 0.00 24 GLY A C 18
ATOM 13929 O O . GLY A 1 24 ? 21.497 28.578 29.450 1.00 0.00 24 GLY A O 18
ATOM 13933 N N . VAL A 1 25 ? 19.841 28.262 30.949 1.00 0.00 25 VAL A N 18
ATOM 13934 C CA . VAL A 1 25 ? 20.405 28.990 32.118 1.00 0.00 25 VAL A CA 18
ATOM 13935 C C . VAL A 1 25 ? 21.771 28.507 32.624 1.00 0.00 25 VAL A C 18
ATOM 13936 O O . VAL A 1 25 ? 22.164 27.355 32.436 1.00 0.00 25 VAL A O 18
ATOM 13949 N N . LYS A 1 26 ? 22.500 29.396 33.315 1.00 0.00 26 LYS A N 18
ATOM 13950 C CA . LYS A 1 26 ? 23.723 29.111 34.099 1.00 0.00 26 LYS A CA 18
ATOM 13951 C C . LYS A 1 26 ? 23.421 28.603 35.534 1.00 0.00 26 LYS A C 18
ATOM 13952 O O . LYS A 1 26 ? 22.370 28.890 36.100 1.00 0.00 26 LYS A O 18
ATOM 13971 N N . VAL A 1 27 ? 24.378 27.908 36.149 1.00 0.00 27 VAL A N 18
ATOM 13972 C CA . VAL A 1 27 ? 24.249 27.237 37.466 1.00 0.00 27 VAL A CA 18
ATOM 13973 C C . VAL A 1 27 ? 25.464 27.523 38.359 1.00 0.00 27 VAL A C 18
ATOM 13974 O O . VAL A 1 27 ? 26.543 27.837 37.872 1.00 0.00 27 VAL A O 18
ATOM 13987 N N . ARG A 1 28 ? 25.297 27.455 39.687 1.00 0.00 28 ARG A N 18
ATOM 13988 C CA . ARG A 1 28 ? 26.366 27.461 40.707 1.00 0.00 28 ARG A CA 18
ATOM 13989 C C . ARG A 1 28 ? 26.411 26.069 41.365 1.00 0.00 28 ARG A C 18
ATOM 13990 O O . ARG A 1 28 ? 25.343 25.555 41.711 1.00 0.00 28 ARG A O 18
ATOM 14011 N N . CYS A 1 29 ? 27.575 25.441 41.528 1.00 0.00 29 CYS A N 18
ATOM 14012 C CA . CYS A 1 29 ? 27.689 24.202 42.285 1.00 0.00 29 CYS A CA 18
ATOM 14013 C C . CYS A 1 29 ? 27.087 24.388 43.693 1.00 0.00 29 CYS A C 18
ATOM 14014 O O . CYS A 1 29 ? 27.352 25.386 44.374 1.00 0.00 29 CYS A O 18
ATOM 14021 N N . LYS A 1 30 ? 26.223 23.445 44.098 1.00 0.00 30 LYS A N 18
ATOM 14022 C CA . LYS A 1 30 ? 25.287 23.635 45.234 1.00 0.00 30 LYS A CA 18
ATOM 14023 C C . LYS A 1 30 ? 25.913 23.772 46.628 1.00 0.00 30 LYS A C 18
ATOM 14024 O O . LYS A 1 30 ? 25.194 23.970 47.609 1.00 0.00 30 LYS A O 18
ATOM 14043 N N . LYS A 1 31 ? 27.247 23.631 46.713 1.00 0.00 31 LYS A N 18
ATOM 14044 C CA . LYS A 1 31 ? 28.059 23.482 47.939 1.00 0.00 31 LYS A CA 18
ATOM 14045 C C . LYS A 1 31 ? 29.467 24.106 47.849 1.00 0.00 31 LYS A C 18
ATOM 14046 O O . LYS A 1 31 ? 30.394 23.626 48.480 1.00 0.00 31 LYS A O 18
ATOM 14065 N N . CYS A 1 32 ? 29.603 25.155 47.035 1.00 0.00 32 CYS A N 18
ATOM 14066 C CA . CYS A 1 32 ? 30.849 25.647 46.429 1.00 0.00 32 CYS A CA 18
ATOM 14067 C C . CYS A 1 32 ? 30.894 27.188 46.353 1.00 0.00 32 CYS A C 18
ATOM 14068 O O . CYS A 1 32 ? 30.152 27.893 47.048 1.00 0.00 32 CYS A O 18
ATOM 14075 N N . GLY A 1 33 ? 31.702 27.689 45.417 1.00 0.00 33 GLY A N 18
ATOM 14076 C CA . GLY A 1 33 ? 31.569 29.008 44.796 1.00 0.00 33 GLY A CA 18
ATOM 14077 C C . GLY A 1 33 ? 31.390 28.984 43.261 1.00 0.00 33 GLY A C 18
ATOM 14078 O O . GLY A 1 33 ? 30.972 30.000 42.708 1.00 0.00 33 GLY A O 18
ATOM 14082 N N . HIS A 1 34 ? 31.704 27.872 42.581 1.00 0.00 34 HIS A N 18
ATOM 14083 C CA . HIS A 1 34 ? 31.921 27.833 41.119 1.00 0.00 34 HIS A CA 18
ATOM 14084 C C . HIS A 1 34 ? 30.641 27.966 40.289 1.00 0.00 34 HIS A C 18
ATOM 14085 O O . HIS A 1 34 ? 29.700 27.182 40.437 1.00 0.00 34 HIS A O 18
ATOM 14099 N N . THR A 1 35 ? 30.603 28.929 39.360 1.00 0.00 35 THR A N 18
ATOM 14100 C CA . THR A 1 35 ? 29.544 29.092 38.354 1.00 0.00 35 THR A CA 18
ATOM 14101 C C . THR A 1 35 ? 29.918 28.463 37.004 1.00 0.00 35 THR A C 18
ATOM 14102 O O . THR A 1 35 ? 31.051 28.641 36.553 1.00 0.00 35 THR A O 18
ATOM 14113 N N . ILE A 1 36 ? 28.974 27.756 36.364 1.00 0.00 36 ILE A N 18
ATOM 14114 C CA . ILE A 1 36 ? 29.221 26.875 35.213 1.00 0.00 36 ILE A CA 18
ATOM 14115 C C . ILE A 1 36 ? 28.150 26.990 34.118 1.00 0.00 36 ILE A C 18
ATOM 14116 O O . ILE A 1 36 ? 26.989 27.322 34.378 1.00 0.00 36 ILE A O 18
ATOM 14132 N N . THR A 1 37 ? 28.529 26.687 32.871 1.00 0.00 37 THR A N 18
ATOM 14133 C CA . THR A 1 37 ? 27.613 26.665 31.720 1.00 0.00 37 THR A CA 18
ATOM 14134 C C . THR A 1 37 ? 26.907 25.326 31.585 1.00 0.00 37 THR A C 18
ATOM 14135 O O . THR A 1 37 ? 27.551 24.318 31.295 1.00 0.00 37 THR A O 18
ATOM 14146 N N . VAL A 1 38 ? 25.577 25.303 31.724 1.00 0.00 38 VAL A N 18
ATOM 14147 C CA . VAL A 1 38 ? 24.758 24.103 31.464 1.00 0.00 38 VAL A CA 18
ATOM 14148 C C . VAL A 1 38 ? 24.508 23.936 29.961 1.00 0.00 38 VAL A C 18
ATOM 14149 O O . VAL A 1 38 ? 23.854 24.779 29.348 1.00 0.00 38 VAL A O 18
ATOM 14162 N N . ARG A 1 39 ? 25.046 22.874 29.343 1.00 0.00 39 ARG A N 18
ATOM 14163 C CA . ARG A 1 39 ? 24.950 22.681 27.892 1.00 0.00 39 ARG A CA 18
ATOM 14164 C C . ARG A 1 39 ? 25.135 21.212 27.493 1.00 0.00 39 ARG A C 18
ATOM 14165 O O . ARG A 1 39 ? 26.130 20.643 27.921 1.00 0.00 39 ARG A O 18
ATOM 14186 N N . PRO A 1 40 ? 24.290 20.606 26.631 1.00 0.00 40 PRO A N 18
ATOM 14187 C CA . PRO A 1 40 ? 24.425 19.201 26.175 1.00 0.00 40 PRO A CA 18
ATOM 14188 C C . PRO A 1 40 ? 25.698 18.899 25.365 1.00 0.00 40 PRO A C 18
ATOM 14189 O O . PRO A 1 40 ? 26.040 17.730 25.169 1.00 0.00 40 PRO A O 18
ATOM 14200 N N . ALA A 1 41 ? 26.430 19.940 24.932 1.00 0.00 41 ALA A N 18
ATOM 14201 C CA . ALA A 1 41 ? 27.754 19.836 24.315 1.00 0.00 41 ALA A CA 18
ATOM 14202 C C . ALA A 1 41 ? 28.783 20.840 24.924 1.00 0.00 41 ALA A C 18
ATOM 14203 O O . ALA A 1 41 ? 29.741 21.278 24.289 1.00 0.00 41 ALA A O 18
ATOM 14210 N N . GLY A 1 42 ? 28.547 21.205 26.182 1.00 0.00 42 GLY A N 18
ATOM 14211 C CA . GLY A 1 42 ? 29.437 21.952 27.057 1.00 0.00 42 GLY A CA 18
ATOM 14212 C C . GLY A 1 42 ? 30.025 23.216 26.456 1.00 0.00 42 GLY A C 18
ATOM 14213 O O . GLY A 1 42 ? 29.577 24.326 26.720 1.00 0.00 42 GLY A O 18
ATOM 14217 N N . ALA A 1 43 ? 31.136 23.033 25.743 1.00 0.00 43 ALA A N 18
ATOM 14218 C CA . ALA A 1 43 ? 31.984 24.042 25.187 1.00 0.00 43 ALA A CA 18
ATOM 14219 C C . ALA A 1 43 ? 31.466 24.556 23.833 1.00 0.00 43 ALA A C 18
ATOM 14220 O O . ALA A 1 43 ? 32.082 25.471 23.347 1.00 0.00 43 ALA A O 18
ATOM 14227 N N . LEU A 1 44 ? 30.525 23.899 23.176 1.00 0.00 44 LEU A N 18
ATOM 14228 C CA . LEU A 1 44 ? 30.047 24.260 21.782 1.00 0.00 44 LEU A CA 18
ATOM 14229 C C . LEU A 1 44 ? 28.468 24.128 21.822 1.00 0.00 44 LEU A C 18
ATOM 14230 O O . LEU A 1 44 ? 27.786 23.475 22.617 1.00 0.00 44 LEU A O 18
ATOM 14246 N N . GLU A 1 45 ? 27.830 24.876 20.962 1.00 0.00 45 GLU A N 18
ATOM 14247 C CA . GLU A 1 45 ? 26.448 24.966 20.673 1.00 0.00 45 GLU A CA 18
ATOM 14248 C C . GLU A 1 45 ? 26.158 24.751 19.172 1.00 0.00 45 GLU A C 18
ATOM 14249 O O . GLU A 1 45 ? 25.893 25.698 18.431 1.00 0.00 45 GLU A O 18
ATOM 14261 N N . HIS A 1 46 ? 26.157 23.479 18.733 1.00 0.00 46 HIS A N 18
ATOM 14262 C CA . HIS A 1 46 ? 25.659 22.999 17.409 1.00 0.00 46 HIS A CA 18
ATOM 14263 C C . HIS A 1 46 ? 24.763 21.749 17.614 1.00 0.00 46 HIS A C 18
ATOM 14264 O O . HIS A 1 46 ? 24.892 21.073 18.643 1.00 0.00 46 HIS A O 18
ATOM 14278 N N . HIS A 1 47 ? 23.898 21.433 16.644 1.00 0.00 47 HIS A N 18
ATOM 14279 C CA . HIS A 1 47 ? 23.390 20.073 16.447 1.00 0.00 47 HIS A CA 18
ATOM 14280 C C . HIS A 1 47 ? 24.513 19.193 15.875 1.00 0.00 47 HIS A C 18
ATOM 14281 O O . HIS A 1 47 ? 25.390 19.677 15.152 1.00 0.00 47 HIS A O 18
ATOM 14295 N N . HIS A 1 48 ? 24.422 17.872 16.088 1.00 0.00 48 HIS A N 18
ATOM 14296 C CA . HIS A 1 48 ? 25.324 16.832 15.514 1.00 0.00 48 HIS A CA 18
ATOM 14297 C C . HIS A 1 48 ? 24.479 15.648 14.886 1.00 0.00 48 HIS A C 18
ATOM 14298 O O . HIS A 1 48 ? 23.251 15.653 14.934 1.00 0.00 48 HIS A O 18
ATOM 14312 N N . HIS A 1 49 ? 25.107 14.630 14.286 1.00 0.00 49 HIS A N 18
ATOM 14313 C CA . HIS A 1 49 ? 24.389 13.498 13.622 1.00 0.00 49 HIS A CA 18
ATOM 14314 C C . HIS A 1 49 ? 23.480 13.954 12.443 1.00 0.00 49 HIS A C 18
ATOM 14315 O O . HIS A 1 49 ? 22.258 13.736 12.422 1.00 0.00 49 HIS A O 18
ATOM 14329 N N . HIS A 1 50 ? 24.087 14.609 11.419 1.00 0.00 50 HIS A N 18
ATOM 14330 C CA . HIS A 1 50 ? 23.429 15.028 10.169 1.00 0.00 50 HIS A CA 18
ATOM 14331 C C . HIS A 1 50 ? 23.699 14.065 8.980 1.00 0.00 50 HIS A C 18
ATOM 14332 O O . HIS A 1 50 ? 24.408 13.083 9.135 1.00 0.00 50 HIS A O 18
ATOM 14346 N N . HIS A 1 51 ? 23.075 14.350 7.832 1.00 0.00 51 HIS A N 18
ATOM 14347 C CA . HIS A 1 51 ? 23.028 13.471 6.619 1.00 0.00 51 HIS A CA 18
ATOM 14348 C C . HIS A 1 51 ? 24.289 13.488 5.726 1.00 0.00 51 HIS A C 18
ATOM 14349 O O . HIS A 1 51 ? 24.595 12.402 5.165 1.00 0.00 51 HIS A O 18
ATOM 14365 N N . MET A 1 1 ? 35.514 29.094 30.707 1.00 0.00 1 MET A N 19
ATOM 14366 C CA . MET A 1 1 ? 35.477 27.651 31.005 1.00 0.00 1 MET A CA 19
ATOM 14367 C C . MET A 1 1 ? 34.054 27.093 30.880 1.00 0.00 1 MET A C 19
ATOM 14368 O O . MET A 1 1 ? 33.398 26.847 31.877 1.00 0.00 1 MET A O 19
ATOM 14384 N N . ALA A 1 2 ? 33.546 26.889 29.663 1.00 0.00 2 ALA A N 19
ATOM 14385 C CA . ALA A 1 2 ? 32.114 26.625 29.403 1.00 0.00 2 ALA A CA 19
ATOM 14386 C C . ALA A 1 2 ? 31.583 25.209 29.727 1.00 0.00 2 ALA A C 19
ATOM 14387 O O . ALA A 1 2 ? 30.808 24.660 28.938 1.00 0.00 2 ALA A O 19
ATOM 14394 N N . ARG A 1 3 ? 32.020 24.546 30.831 1.00 0.00 3 ARG A N 19
ATOM 14395 C CA . ARG A 1 3 ? 31.690 23.145 31.222 1.00 0.00 3 ARG A CA 19
ATOM 14396 C C . ARG A 1 3 ? 31.403 23.043 32.732 1.00 0.00 3 ARG A C 19
ATOM 14397 O O . ARG A 1 3 ? 31.904 23.832 33.496 1.00 0.00 3 ARG A O 19
ATOM 14418 N N . PHE A 1 4 ? 30.653 22.030 33.141 1.00 0.00 4 PHE A N 19
ATOM 14419 C CA . PHE A 1 4 ? 30.432 21.692 34.576 1.00 0.00 4 PHE A CA 19
ATOM 14420 C C . PHE A 1 4 ? 31.699 21.088 35.166 1.00 0.00 4 PHE A C 19
ATOM 14421 O O . PHE A 1 4 ? 32.156 19.967 34.863 1.00 0.00 4 PHE A O 19
ATOM 14438 N N . VAL A 1 5 ? 32.339 21.848 36.064 1.00 0.00 5 VAL A N 19
ATOM 14439 C CA . VAL A 1 5 ? 33.594 21.570 36.749 1.00 0.00 5 VAL A CA 19
ATOM 14440 C C . VAL A 1 5 ? 33.602 22.185 38.153 1.00 0.00 5 VAL A C 19
ATOM 14441 O O . VAL A 1 5 ? 32.941 23.188 38.372 1.00 0.00 5 VAL A O 19
ATOM 14454 N N . CYS A 1 6 ? 34.373 21.564 39.039 1.00 0.00 6 CYS A N 19
ATOM 14455 C CA . CYS A 1 6 ? 34.579 21.912 40.434 1.00 0.00 6 CYS A CA 19
ATOM 14456 C C . CYS A 1 6 ? 36.042 21.690 40.821 1.00 0.00 6 CYS A C 19
ATOM 14457 O O . CYS A 1 6 ? 36.386 20.649 41.374 1.00 0.00 6 CYS A O 19
ATOM 14464 N N . ASP A 1 7 ? 36.891 22.701 40.650 1.00 0.00 7 ASP A N 19
ATOM 14465 C CA . ASP A 1 7 ? 38.308 22.659 41.091 1.00 0.00 7 ASP A CA 19
ATOM 14466 C C . ASP A 1 7 ? 38.491 22.574 42.659 1.00 0.00 7 ASP A C 19
ATOM 14467 O O . ASP A 1 7 ? 39.640 22.655 43.102 1.00 0.00 7 ASP A O 19
ATOM 14476 N N . SER A 1 8 ? 37.379 22.399 43.376 1.00 0.00 8 SER A N 19
ATOM 14477 C CA . SER A 1 8 ? 37.259 22.347 44.809 1.00 0.00 8 SER A CA 19
ATOM 14478 C C . SER A 1 8 ? 36.772 20.965 45.224 1.00 0.00 8 SER A C 19
ATOM 14479 O O . SER A 1 8 ? 37.431 20.205 45.942 1.00 0.00 8 SER A O 19
ATOM 14487 N N . CYS A 1 9 ? 35.580 20.572 44.766 1.00 0.00 9 CYS A N 19
ATOM 14488 C CA . CYS A 1 9 ? 34.876 19.313 45.035 1.00 0.00 9 CYS A CA 19
ATOM 14489 C C . CYS A 1 9 ? 35.368 18.008 44.327 1.00 0.00 9 CYS A C 19
ATOM 14490 O O . CYS A 1 9 ? 35.433 16.914 44.926 1.00 0.00 9 CYS A O 19
ATOM 14497 N N . ARG A 1 10 ? 35.562 18.088 43.005 1.00 0.00 10 ARG A N 19
ATOM 14498 C CA . ARG A 1 10 ? 35.401 16.913 42.126 1.00 0.00 10 ARG A CA 19
ATOM 14499 C C . ARG A 1 10 ? 36.069 16.962 40.739 1.00 0.00 10 ARG A C 19
ATOM 14500 O O . ARG A 1 10 ? 36.017 15.950 40.028 1.00 0.00 10 ARG A O 19
ATOM 14521 N N . ALA A 1 11 ? 36.681 18.077 40.364 1.00 0.00 11 ALA A N 19
ATOM 14522 C CA . ALA A 1 11 ? 37.209 18.369 39.030 1.00 0.00 11 ALA A CA 19
ATOM 14523 C C . ALA A 1 11 ? 36.195 18.323 37.855 1.00 0.00 11 ALA A C 19
ATOM 14524 O O . ALA A 1 11 ? 36.123 19.319 37.135 1.00 0.00 11 ALA A O 19
ATOM 14531 N N . GLN A 1 12 ? 35.427 17.236 37.671 1.00 0.00 12 GLN A N 19
ATOM 14532 C CA . GLN A 1 12 ? 34.634 16.961 36.463 1.00 0.00 12 GLN A CA 19
ATOM 14533 C C . GLN A 1 12 ? 33.205 16.555 36.811 1.00 0.00 12 GLN A C 19
ATOM 14534 O O . GLN A 1 12 ? 32.973 15.639 37.595 1.00 0.00 12 GLN A O 19
ATOM 14548 N N . TYR A 1 13 ? 32.255 17.197 36.121 1.00 0.00 13 TYR A N 19
ATOM 14549 C CA . TYR A 1 13 ? 30.814 16.892 36.094 1.00 0.00 13 TYR A CA 19
ATOM 14550 C C . TYR A 1 13 ? 30.271 16.899 34.665 1.00 0.00 13 TYR A C 19
ATOM 14551 O O . TYR A 1 13 ? 30.965 17.239 33.707 1.00 0.00 13 TYR A O 19
ATOM 14569 N N . MET A 1 14 ? 29.007 16.482 34.507 1.00 0.00 14 MET A N 19
ATOM 14570 C CA . MET A 1 14 ? 28.249 16.569 33.257 1.00 0.00 14 MET A CA 19
ATOM 14571 C C . MET A 1 14 ? 26.744 16.601 33.593 1.00 0.00 14 MET A C 19
ATOM 14572 O O . MET A 1 14 ? 26.341 16.304 34.720 1.00 0.00 14 MET A O 19
ATOM 14586 N N . ILE A 1 15 ? 25.887 16.983 32.641 1.00 0.00 15 ILE A N 19
ATOM 14587 C CA . ILE A 1 15 ? 24.472 17.290 32.902 1.00 0.00 15 ILE A CA 19
ATOM 14588 C C . ILE A 1 15 ? 23.650 17.187 31.617 1.00 0.00 15 ILE A C 19
ATOM 14589 O O . ILE A 1 15 ? 23.949 17.788 30.595 1.00 0.00 15 ILE A O 19
ATOM 14605 N N . SER A 1 16 ? 22.602 16.414 31.675 1.00 0.00 16 SER A N 19
ATOM 14606 C CA . SER A 1 16 ? 21.703 16.106 30.473 1.00 0.00 16 SER A CA 19
ATOM 14607 C C . SER A 1 16 ? 21.102 17.406 29.985 1.00 0.00 16 SER A C 19
ATOM 14608 O O . SER A 1 16 ? 20.586 18.233 30.790 1.00 0.00 16 SER A O 19
ATOM 14616 N N . ASP A 1 17 ? 20.876 17.432 28.657 1.00 0.00 17 ASP A N 19
ATOM 14617 C CA . ASP A 1 17 ? 19.971 18.329 27.943 1.00 0.00 17 ASP A CA 19
ATOM 14618 C C . ASP A 1 17 ? 18.510 18.518 28.479 1.00 0.00 17 ASP A C 19
ATOM 14619 O O . ASP A 1 17 ? 18.118 19.669 28.639 1.00 0.00 17 ASP A O 19
ATOM 14628 N N . ASP A 1 18 ? 17.951 17.491 29.027 1.00 0.00 18 ASP A N 19
ATOM 14629 C CA . ASP A 1 18 ? 16.665 17.458 29.717 1.00 0.00 18 ASP A CA 19
ATOM 14630 C C . ASP A 1 18 ? 16.611 18.513 30.835 1.00 0.00 18 ASP A C 19
ATOM 14631 O O . ASP A 1 18 ? 15.565 19.062 31.080 1.00 0.00 18 ASP A O 19
ATOM 14640 N N . LYS A 1 19 ? 17.725 18.801 31.491 1.00 0.00 19 LYS A N 19
ATOM 14641 C CA . LYS A 1 19 ? 17.887 19.911 32.474 1.00 0.00 19 LYS A CA 19
ATOM 14642 C C . LYS A 1 19 ? 18.077 21.327 31.920 1.00 0.00 19 LYS A C 19
ATOM 14643 O O . LYS A 1 19 ? 17.659 22.278 32.578 1.00 0.00 19 LYS A O 19
ATOM 14662 N N . ILE A 1 20 ? 18.573 21.553 30.685 1.00 0.00 20 ILE A N 19
ATOM 14663 C CA . ILE A 1 20 ? 18.693 22.913 30.093 1.00 0.00 20 ILE A CA 19
ATOM 14664 C C . ILE A 1 20 ? 17.333 23.499 29.713 1.00 0.00 20 ILE A C 19
ATOM 14665 O O . ILE A 1 20 ? 17.125 24.719 29.799 1.00 0.00 20 ILE A O 19
ATOM 14681 N N . GLY A 1 21 ? 16.413 22.628 29.257 1.00 0.00 21 GLY A N 19
ATOM 14682 C CA . GLY A 1 21 ? 15.128 23.020 28.685 1.00 0.00 21 GLY A CA 19
ATOM 14683 C C . GLY A 1 21 ? 15.239 24.094 27.568 1.00 0.00 21 GLY A C 19
ATOM 14684 O O . GLY A 1 21 ? 16.291 24.249 26.946 1.00 0.00 21 GLY A O 19
ATOM 14688 N N . PRO A 1 22 ? 14.169 24.877 27.322 1.00 0.00 22 PRO A N 19
ATOM 14689 C CA . PRO A 1 22 ? 14.278 26.061 26.442 1.00 0.00 22 PRO A CA 19
ATOM 14690 C C . PRO A 1 22 ? 15.020 27.250 27.075 1.00 0.00 22 PRO A C 19
ATOM 14691 O O . PRO A 1 22 ? 15.231 28.285 26.430 1.00 0.00 22 PRO A O 19
ATOM 14702 N N . LYS A 1 23 ? 15.426 27.124 28.353 1.00 0.00 23 LYS A N 19
ATOM 14703 C CA . LYS A 1 23 ? 15.860 28.221 29.225 1.00 0.00 23 LYS A CA 19
ATOM 14704 C C . LYS A 1 23 ? 17.370 28.498 29.215 1.00 0.00 23 LYS A C 19
ATOM 14705 O O . LYS A 1 23 ? 17.740 29.672 29.168 1.00 0.00 23 LYS A O 19
ATOM 14724 N N . GLY A 1 24 ? 18.236 27.478 29.312 1.00 0.00 24 GLY A N 19
ATOM 14725 C CA . GLY A 1 24 ? 19.703 27.655 29.254 1.00 0.00 24 GLY A CA 19
ATOM 14726 C C . GLY A 1 24 ? 20.311 28.586 30.333 1.00 0.00 24 GLY A C 19
ATOM 14727 O O . GLY A 1 24 ? 21.009 29.538 30.005 1.00 0.00 24 GLY A O 19
ATOM 14731 N N . VAL A 1 25 ? 19.996 28.357 31.609 1.00 0.00 25 VAL A N 19
ATOM 14732 C CA . VAL A 1 25 ? 20.450 29.218 32.725 1.00 0.00 25 VAL A CA 19
ATOM 14733 C C . VAL A 1 25 ? 21.761 28.745 33.358 1.00 0.00 25 VAL A C 19
ATOM 14734 O O . VAL A 1 25 ? 21.944 27.569 33.652 1.00 0.00 25 VAL A O 19
ATOM 14747 N N . LYS A 1 26 ? 22.641 29.706 33.639 1.00 0.00 26 LYS A N 19
ATOM 14748 C CA . LYS A 1 26 ? 23.927 29.550 34.375 1.00 0.00 26 LYS A CA 19
ATOM 14749 C C . LYS A 1 26 ? 23.759 29.013 35.790 1.00 0.00 26 LYS A C 19
ATOM 14750 O O . LYS A 1 26 ? 23.115 29.630 36.658 1.00 0.00 26 LYS A O 19
ATOM 14769 N N . VAL A 1 27 ? 24.379 27.871 36.119 1.00 0.00 27 VAL A N 19
ATOM 14770 C CA . VAL A 1 27 ? 24.291 27.216 37.431 1.00 0.00 27 VAL A CA 19
ATOM 14771 C C . VAL A 1 27 ? 25.441 27.686 38.366 1.00 0.00 27 VAL A C 19
ATOM 14772 O O . VAL A 1 27 ? 26.395 28.292 37.888 1.00 0.00 27 VAL A O 19
ATOM 14785 N N . ARG A 1 28 ? 25.336 27.469 39.676 1.00 0.00 28 ARG A N 19
ATOM 14786 C CA . ARG A 1 28 ? 26.421 27.720 40.630 1.00 0.00 28 ARG A CA 19
ATOM 14787 C C . ARG A 1 28 ? 26.416 26.578 41.665 1.00 0.00 28 ARG A C 19
ATOM 14788 O O . ARG A 1 28 ? 25.317 26.298 42.185 1.00 0.00 28 ARG A O 19
ATOM 14809 N N . CYS A 1 29 ? 27.549 25.879 41.818 1.00 0.00 29 CYS A N 19
ATOM 14810 C CA . CYS A 1 29 ? 27.620 24.614 42.511 1.00 0.00 29 CYS A CA 19
ATOM 14811 C C . CYS A 1 29 ? 26.828 24.628 43.835 1.00 0.00 29 CYS A C 19
ATOM 14812 O O . CYS A 1 29 ? 27.024 25.492 44.712 1.00 0.00 29 CYS A O 19
ATOM 14819 N N . LYS A 1 30 ? 25.946 23.625 44.016 1.00 0.00 30 LYS A N 19
ATOM 14820 C CA . LYS A 1 30 ? 24.910 23.639 45.058 1.00 0.00 30 LYS A CA 19
ATOM 14821 C C . LYS A 1 30 ? 25.431 23.655 46.516 1.00 0.00 30 LYS A C 19
ATOM 14822 O O . LYS A 1 30 ? 24.624 23.816 47.448 1.00 0.00 30 LYS A O 19
ATOM 14841 N N . LYS A 1 31 ? 26.762 23.498 46.673 1.00 0.00 31 LYS A N 19
ATOM 14842 C CA . LYS A 1 31 ? 27.541 23.634 47.904 1.00 0.00 31 LYS A CA 19
ATOM 14843 C C . LYS A 1 31 ? 28.888 24.399 47.777 1.00 0.00 31 LYS A C 19
ATOM 14844 O O . LYS A 1 31 ? 29.508 24.608 48.831 1.00 0.00 31 LYS A O 19
ATOM 14863 N N . CYS A 1 32 ? 29.293 24.876 46.580 1.00 0.00 32 CYS A N 19
ATOM 14864 C CA . CYS A 1 32 ? 30.542 25.622 46.363 1.00 0.00 32 CYS A CA 19
ATOM 14865 C C . CYS A 1 32 ? 30.385 26.867 45.452 1.00 0.00 32 CYS A C 19
ATOM 14866 O O . CYS A 1 32 ? 29.278 27.285 45.111 1.00 0.00 32 CYS A O 19
ATOM 14873 N N . GLY A 1 33 ? 31.502 27.506 45.122 1.00 0.00 33 GLY A N 19
ATOM 14874 C CA . GLY A 1 33 ? 31.578 28.816 44.465 1.00 0.00 33 GLY A CA 19
ATOM 14875 C C . GLY A 1 33 ? 31.550 28.844 42.921 1.00 0.00 33 GLY A C 19
ATOM 14876 O O . GLY A 1 33 ? 31.229 29.903 42.363 1.00 0.00 33 GLY A O 19
ATOM 14880 N N . HIS A 1 34 ? 31.837 27.705 42.246 1.00 0.00 34 HIS A N 19
ATOM 14881 C CA . HIS A 1 34 ? 31.890 27.605 40.787 1.00 0.00 34 HIS A CA 19
ATOM 14882 C C . HIS A 1 34 ? 30.590 27.885 40.087 1.00 0.00 34 HIS A C 19
ATOM 14883 O O . HIS A 1 34 ? 29.661 27.100 40.264 1.00 0.00 34 HIS A O 19
ATOM 14897 N N . THR A 1 35 ? 30.550 28.972 39.276 1.00 0.00 35 THR A N 19
ATOM 14898 C CA . THR A 1 35 ? 29.486 29.179 38.275 1.00 0.00 35 THR A CA 19
ATOM 14899 C C . THR A 1 35 ? 29.804 28.320 37.076 1.00 0.00 35 THR A C 19
ATOM 14900 O O . THR A 1 35 ? 30.912 28.432 36.575 1.00 0.00 35 THR A O 19
ATOM 14911 N N . ILE A 1 36 ? 28.841 27.593 36.518 1.00 0.00 36 ILE A N 19
ATOM 14912 C CA . ILE A 1 36 ? 29.073 26.749 35.319 1.00 0.00 36 ILE A CA 19
ATOM 14913 C C . ILE A 1 36 ? 28.001 26.972 34.222 1.00 0.00 36 ILE A C 19
ATOM 14914 O O . ILE A 1 36 ? 26.816 27.218 34.463 1.00 0.00 36 ILE A O 19
ATOM 14930 N N . THR A 1 37 ? 28.427 26.849 32.969 1.00 0.00 37 THR A N 19
ATOM 14931 C CA . THR A 1 37 ? 27.589 26.886 31.769 1.00 0.00 37 THR A CA 19
ATOM 14932 C C . THR A 1 37 ? 26.838 25.557 31.614 1.00 0.00 37 THR A C 19
ATOM 14933 O O . THR A 1 37 ? 27.459 24.497 31.621 1.00 0.00 37 THR A O 19
ATOM 14944 N N . VAL A 1 38 ? 25.521 25.622 31.432 1.00 0.00 38 VAL A N 19
ATOM 14945 C CA . VAL A 1 38 ? 24.675 24.438 31.212 1.00 0.00 38 VAL A CA 19
ATOM 14946 C C . VAL A 1 38 ? 24.334 24.330 29.723 1.00 0.00 38 VAL A C 19
ATOM 14947 O O . VAL A 1 38 ? 23.344 24.870 29.224 1.00 0.00 38 VAL A O 19
ATOM 14960 N N . ARG A 1 39 ? 25.163 23.576 28.988 1.00 0.00 39 ARG A N 19
ATOM 14961 C CA . ARG A 1 39 ? 25.050 23.241 27.560 1.00 0.00 39 ARG A CA 19
ATOM 14962 C C . ARG A 1 39 ? 25.436 21.756 27.430 1.00 0.00 39 ARG A C 19
ATOM 14963 O O . ARG A 1 39 ? 26.482 21.393 27.982 1.00 0.00 39 ARG A O 19
ATOM 14984 N N . PRO A 1 40 ? 24.734 20.921 26.630 1.00 0.00 40 PRO A N 19
ATOM 14985 C CA . PRO A 1 40 ? 24.908 19.465 26.678 1.00 0.00 40 PRO A CA 19
ATOM 14986 C C . PRO A 1 40 ? 26.292 18.927 26.219 1.00 0.00 40 PRO A C 19
ATOM 14987 O O . PRO A 1 40 ? 26.628 17.781 26.508 1.00 0.00 40 PRO A O 19
ATOM 14998 N N . ALA A 1 41 ? 27.095 19.745 25.534 1.00 0.00 41 ALA A N 19
ATOM 14999 C CA . ALA A 1 41 ? 28.352 19.300 24.890 1.00 0.00 41 ALA A CA 19
ATOM 15000 C C . ALA A 1 41 ? 29.582 20.234 25.070 1.00 0.00 41 ALA A C 19
ATOM 15001 O O . ALA A 1 41 ? 30.603 20.025 24.396 1.00 0.00 41 ALA A O 19
ATOM 15008 N N . GLY A 1 42 ? 29.545 21.261 25.946 1.00 0.00 42 GLY A N 19
ATOM 15009 C CA . GLY A 1 42 ? 30.710 22.087 26.234 1.00 0.00 42 GLY A CA 19
ATOM 15010 C C . GLY A 1 42 ? 31.328 22.936 25.096 1.00 0.00 42 GLY A C 19
ATOM 15011 O O . GLY A 1 42 ? 32.358 23.553 25.329 1.00 0.00 42 GLY A O 19
ATOM 15015 N N . ALA A 1 43 ? 30.747 22.940 23.908 1.00 0.00 43 ALA A N 19
ATOM 15016 C CA . ALA A 1 43 ? 31.058 23.923 22.834 1.00 0.00 43 ALA A CA 19
ATOM 15017 C C . ALA A 1 43 ? 30.100 25.145 22.916 1.00 0.00 43 ALA A C 19
ATOM 15018 O O . ALA A 1 43 ? 29.356 25.294 23.875 1.00 0.00 43 ALA A O 19
ATOM 15025 N N . LEU A 1 44 ? 30.080 26.012 21.896 1.00 0.00 44 LEU A N 19
ATOM 15026 C CA . LEU A 1 44 ? 29.463 27.357 21.858 1.00 0.00 44 LEU A CA 19
ATOM 15027 C C . LEU A 1 44 ? 28.101 27.468 22.555 1.00 0.00 44 LEU A C 19
ATOM 15028 O O . LEU A 1 44 ? 27.262 26.569 22.521 1.00 0.00 44 LEU A O 19
ATOM 15044 N N . GLU A 1 45 ? 27.854 28.646 23.123 1.00 0.00 45 GLU A N 19
ATOM 15045 C CA . GLU A 1 45 ? 26.608 29.015 23.841 1.00 0.00 45 GLU A CA 19
ATOM 15046 C C . GLU A 1 45 ? 25.351 29.086 22.930 1.00 0.00 45 GLU A C 19
ATOM 15047 O O . GLU A 1 45 ? 24.263 29.025 23.500 1.00 0.00 45 GLU A O 19
ATOM 15059 N N . HIS A 1 46 ? 25.466 29.061 21.588 1.00 0.00 46 HIS A N 19
ATOM 15060 C CA . HIS A 1 46 ? 24.329 29.104 20.657 1.00 0.00 46 HIS A CA 19
ATOM 15061 C C . HIS A 1 46 ? 24.254 27.843 19.776 1.00 0.00 46 HIS A C 19
ATOM 15062 O O . HIS A 1 46 ? 25.232 27.139 19.545 1.00 0.00 46 HIS A O 19
ATOM 15076 N N . HIS A 1 47 ? 23.053 27.548 19.295 1.00 0.00 47 HIS A N 19
ATOM 15077 C CA . HIS A 1 47 ? 22.737 26.533 18.276 1.00 0.00 47 HIS A CA 19
ATOM 15078 C C . HIS A 1 47 ? 21.210 26.539 18.056 1.00 0.00 47 HIS A C 19
ATOM 15079 O O . HIS A 1 47 ? 20.442 27.134 18.825 1.00 0.00 47 HIS A O 19
ATOM 15093 N N . HIS A 1 48 ? 20.744 25.968 16.942 1.00 0.00 48 HIS A N 19
ATOM 15094 C CA . HIS A 1 48 ? 19.312 25.825 16.649 1.00 0.00 48 HIS A CA 19
ATOM 15095 C C . HIS A 1 48 ? 19.019 24.359 16.262 1.00 0.00 48 HIS A C 19
ATOM 15096 O O . HIS A 1 48 ? 19.952 23.582 16.452 1.00 0.00 48 HIS A O 19
ATOM 15110 N N . HIS A 1 49 ? 17.777 24.007 15.904 1.00 0.00 49 HIS A N 19
ATOM 15111 C CA . HIS A 1 49 ? 17.376 22.620 15.551 1.00 0.00 49 HIS A CA 19
ATOM 15112 C C . HIS A 1 49 ? 17.922 21.555 16.544 1.00 0.00 49 HIS A C 19
ATOM 15113 O O . HIS A 1 49 ? 18.591 20.579 16.231 1.00 0.00 49 HIS A O 19
ATOM 15127 N N . HIS A 1 50 ? 17.587 21.664 17.835 1.00 0.00 50 HIS A N 19
ATOM 15128 C CA . HIS A 1 50 ? 18.110 20.846 18.967 1.00 0.00 50 HIS A CA 19
ATOM 15129 C C . HIS A 1 50 ? 17.578 19.403 19.075 1.00 0.00 50 HIS A C 19
ATOM 15130 O O . HIS A 1 50 ? 17.515 18.774 20.157 1.00 0.00 50 HIS A O 19
ATOM 15144 N N . HIS A 1 51 ? 17.004 18.808 18.002 1.00 0.00 51 HIS A N 19
ATOM 15145 C CA . HIS A 1 51 ? 16.192 17.546 18.081 1.00 0.00 51 HIS A CA 19
ATOM 15146 C C . HIS A 1 51 ? 16.471 16.459 16.986 1.00 0.00 51 HIS A C 19
ATOM 15147 O O . HIS A 1 51 ? 17.166 15.456 17.388 1.00 0.00 51 HIS A O 19
ATOM 15163 N N . MET A 1 1 ? 36.784 26.309 29.957 1.00 0.00 1 MET A N 20
ATOM 15164 C CA . MET A 1 1 ? 35.788 27.399 30.029 1.00 0.00 1 MET A CA 20
ATOM 15165 C C . MET A 1 1 ? 34.381 26.816 30.078 1.00 0.00 1 MET A C 20
ATOM 15166 O O . MET A 1 1 ? 33.943 26.536 31.183 1.00 0.00 1 MET A O 20
ATOM 15182 N N . ALA A 1 2 ? 33.709 26.542 28.959 1.00 0.00 2 ALA A N 20
ATOM 15183 C CA . ALA A 1 2 ? 32.337 26.009 28.994 1.00 0.00 2 ALA A CA 20
ATOM 15184 C C . ALA A 1 2 ? 32.325 24.528 29.423 1.00 0.00 2 ALA A C 20
ATOM 15185 O O . ALA A 1 2 ? 32.524 23.617 28.619 1.00 0.00 2 ALA A O 20
ATOM 15192 N N . ARG A 1 3 ? 32.104 24.245 30.724 1.00 0.00 3 ARG A N 20
ATOM 15193 C CA . ARG A 1 3 ? 31.942 22.880 31.305 1.00 0.00 3 ARG A CA 20
ATOM 15194 C C . ARG A 1 3 ? 31.351 22.895 32.729 1.00 0.00 3 ARG A C 20
ATOM 15195 O O . ARG A 1 3 ? 31.575 23.878 33.427 1.00 0.00 3 ARG A O 20
ATOM 15216 N N . PHE A 1 4 ? 30.640 21.839 33.147 1.00 0.00 4 PHE A N 20
ATOM 15217 C CA . PHE A 1 4 ? 30.229 21.670 34.550 1.00 0.00 4 PHE A CA 20
ATOM 15218 C C . PHE A 1 4 ? 31.392 21.051 35.357 1.00 0.00 4 PHE A C 20
ATOM 15219 O O . PHE A 1 4 ? 31.686 19.868 35.226 1.00 0.00 4 PHE A O 20
ATOM 15236 N N . VAL A 1 5 ? 32.053 21.862 36.176 1.00 0.00 5 VAL A N 20
ATOM 15237 C CA . VAL A 1 5 ? 33.219 21.440 36.950 1.00 0.00 5 VAL A CA 20
ATOM 15238 C C . VAL A 1 5 ? 33.250 22.138 38.297 1.00 0.00 5 VAL A C 20
ATOM 15239 O O . VAL A 1 5 ? 32.690 23.229 38.427 1.00 0.00 5 VAL A O 20
ATOM 15252 N N . CYS A 1 6 ? 33.953 21.465 39.215 1.00 0.00 6 CYS A N 20
ATOM 15253 C CA . CYS A 1 6 ? 34.308 21.952 40.521 1.00 0.00 6 CYS A CA 20
ATOM 15254 C C . CYS A 1 6 ? 35.788 21.798 40.781 1.00 0.00 6 CYS A C 20
ATOM 15255 O O . CYS A 1 6 ? 36.185 20.682 41.098 1.00 0.00 6 CYS A O 20
ATOM 15262 N N . ASP A 1 7 ? 36.640 22.822 40.515 1.00 0.00 7 ASP A N 20
ATOM 15263 C CA . ASP A 1 7 ? 38.135 22.679 40.806 1.00 0.00 7 ASP A CA 20
ATOM 15264 C C . ASP A 1 7 ? 38.213 22.457 42.360 1.00 0.00 7 ASP A C 20
ATOM 15265 O O . ASP A 1 7 ? 39.167 21.846 42.846 1.00 0.00 7 ASP A O 20
ATOM 15274 N N . SER A 1 8 ? 37.187 22.918 43.130 1.00 0.00 8 SER A N 20
ATOM 15275 C CA . SER A 1 8 ? 37.148 22.756 44.600 1.00 0.00 8 SER A CA 20
ATOM 15276 C C . SER A 1 8 ? 36.663 21.375 44.995 1.00 0.00 8 SER A C 20
ATOM 15277 O O . SER A 1 8 ? 37.222 20.782 45.893 1.00 0.00 8 SER A O 20
ATOM 15285 N N . CYS A 1 9 ? 35.623 20.832 44.375 1.00 0.00 9 CYS A N 20
ATOM 15286 C CA . CYS A 1 9 ? 34.955 19.602 44.883 1.00 0.00 9 CYS A CA 20
ATOM 15287 C C . CYS A 1 9 ? 35.433 18.297 44.205 1.00 0.00 9 CYS A C 20
ATOM 15288 O O . CYS A 1 9 ? 35.600 17.261 44.864 1.00 0.00 9 CYS A O 20
ATOM 15295 N N . ARG A 1 10 ? 35.489 18.261 42.855 1.00 0.00 10 ARG A N 20
ATOM 15296 C CA . ARG A 1 10 ? 35.488 16.986 42.078 1.00 0.00 10 ARG A CA 20
ATOM 15297 C C . ARG A 1 10 ? 36.350 16.922 40.798 1.00 0.00 10 ARG A C 20
ATOM 15298 O O . ARG A 1 10 ? 36.646 15.806 40.355 1.00 0.00 10 ARG A O 20
ATOM 15319 N N . ALA A 1 11 ? 36.783 18.063 40.269 1.00 0.00 11 ALA A N 20
ATOM 15320 C CA . ALA A 1 11 ? 37.292 18.320 38.916 1.00 0.00 11 ALA A CA 20
ATOM 15321 C C . ALA A 1 11 ? 36.294 18.032 37.763 1.00 0.00 11 ALA A C 20
ATOM 15322 O O . ALA A 1 11 ? 36.214 18.866 36.862 1.00 0.00 11 ALA A O 20
ATOM 15329 N N . GLN A 1 12 ? 35.506 16.944 37.793 1.00 0.00 12 GLN A N 20
ATOM 15330 C CA . GLN A 1 12 ? 34.531 16.635 36.729 1.00 0.00 12 GLN A CA 20
ATOM 15331 C C . GLN A 1 12 ? 33.121 16.338 37.245 1.00 0.00 12 GLN A C 20
ATOM 15332 O O . GLN A 1 12 ? 32.925 15.584 38.196 1.00 0.00 12 GLN A O 20
ATOM 15346 N N . TYR A 1 13 ? 32.158 16.894 36.508 1.00 0.00 13 TYR A N 20
ATOM 15347 C CA . TYR A 1 13 ? 30.725 16.601 36.465 1.00 0.00 13 TYR A CA 20
ATOM 15348 C C . TYR A 1 13 ? 30.278 16.714 34.989 1.00 0.00 13 TYR A C 20
ATOM 15349 O O . TYR A 1 13 ? 31.095 16.951 34.089 1.00 0.00 13 TYR A O 20
ATOM 15367 N N . MET A 1 14 ? 28.979 16.568 34.705 1.00 0.00 14 MET A N 20
ATOM 15368 C CA . MET A 1 14 ? 28.381 16.856 33.399 1.00 0.00 14 MET A CA 20
ATOM 15369 C C . MET A 1 14 ? 26.914 17.291 33.619 1.00 0.00 14 MET A C 20
ATOM 15370 O O . MET A 1 14 ? 26.534 17.596 34.742 1.00 0.00 14 MET A O 20
ATOM 15384 N N . ILE A 1 15 ? 26.096 17.310 32.571 1.00 0.00 15 ILE A N 20
ATOM 15385 C CA . ILE A 1 15 ? 24.638 17.492 32.694 1.00 0.00 15 ILE A CA 20
ATOM 15386 C C . ILE A 1 15 ? 23.868 16.767 31.573 1.00 0.00 15 ILE A C 20
ATOM 15387 O O . ILE A 1 15 ? 24.407 16.518 30.499 1.00 0.00 15 ILE A O 20
ATOM 15403 N N . SER A 1 16 ? 22.625 16.399 31.859 1.00 0.00 16 SER A N 20
ATOM 15404 C CA . SER A 1 16 ? 21.683 15.782 30.918 1.00 0.00 16 SER A CA 20
ATOM 15405 C C . SER A 1 16 ? 21.087 16.843 29.993 1.00 0.00 16 SER A C 20
ATOM 15406 O O . SER A 1 16 ? 20.728 17.930 30.459 1.00 0.00 16 SER A O 20
ATOM 15414 N N . ASP A 1 17 ? 20.837 16.481 28.731 1.00 0.00 17 ASP A N 20
ATOM 15415 C CA . ASP A 1 17 ? 20.250 17.318 27.717 1.00 0.00 17 ASP A CA 20
ATOM 15416 C C . ASP A 1 17 ? 18.945 17.983 28.161 1.00 0.00 17 ASP A C 20
ATOM 15417 O O . ASP A 1 17 ? 18.726 19.185 28.046 1.00 0.00 17 ASP A O 20
ATOM 15426 N N . ASP A 1 18 ? 18.073 17.229 28.804 1.00 0.00 18 ASP A N 20
ATOM 15427 C CA . ASP A 1 18 ? 16.786 17.716 29.361 1.00 0.00 18 ASP A CA 20
ATOM 15428 C C . ASP A 1 18 ? 16.901 18.920 30.347 1.00 0.00 18 ASP A C 20
ATOM 15429 O O . ASP A 1 18 ? 15.977 19.728 30.505 1.00 0.00 18 ASP A O 20
ATOM 15438 N N . LYS A 1 19 ? 18.032 19.081 31.043 1.00 0.00 19 LYS A N 20
ATOM 15439 C CA . LYS A 1 19 ? 18.104 19.888 32.309 1.00 0.00 19 LYS A CA 20
ATOM 15440 C C . LYS A 1 19 ? 18.489 21.372 32.131 1.00 0.00 19 LYS A C 20
ATOM 15441 O O . LYS A 1 19 ? 18.466 22.113 33.126 1.00 0.00 19 LYS A O 20
ATOM 15460 N N . ILE A 1 20 ? 18.786 21.801 30.884 1.00 0.00 20 ILE A N 20
ATOM 15461 C CA . ILE A 1 20 ? 18.808 23.207 30.461 1.00 0.00 20 ILE A CA 20
ATOM 15462 C C . ILE A 1 20 ? 17.405 23.823 30.338 1.00 0.00 20 ILE A C 20
ATOM 15463 O O . ILE A 1 20 ? 17.218 24.988 30.693 1.00 0.00 20 ILE A O 20
ATOM 15479 N N . GLY A 1 21 ? 16.485 23.057 29.767 1.00 0.00 21 GLY A N 20
ATOM 15480 C CA . GLY A 1 21 ? 15.255 23.559 29.159 1.00 0.00 21 GLY A CA 20
ATOM 15481 C C . GLY A 1 21 ? 15.470 24.578 28.023 1.00 0.00 21 GLY A C 20
ATOM 15482 O O . GLY A 1 21 ? 16.587 25.000 27.716 1.00 0.00 21 GLY A O 20
ATOM 15486 N N . PRO A 1 22 ? 14.377 25.081 27.423 1.00 0.00 22 PRO A N 20
ATOM 15487 C CA . PRO A 1 22 ? 14.431 26.086 26.353 1.00 0.00 22 PRO A CA 20
ATOM 15488 C C . PRO A 1 22 ? 14.971 27.465 26.813 1.00 0.00 22 PRO A C 20
ATOM 15489 O O . PRO A 1 22 ? 15.147 28.364 25.982 1.00 0.00 22 PRO A O 20
ATOM 15500 N N . LYS A 1 23 ? 15.227 27.631 28.120 1.00 0.00 23 LYS A N 20
ATOM 15501 C CA . LYS A 1 23 ? 15.770 28.834 28.770 1.00 0.00 23 LYS A CA 20
ATOM 15502 C C . LYS A 1 23 ? 17.315 28.841 28.862 1.00 0.00 23 LYS A C 20
ATOM 15503 O O . LYS A 1 23 ? 17.842 29.943 28.974 1.00 0.00 23 LYS A O 20
ATOM 15522 N N . GLY A 1 24 ? 18.004 27.700 28.718 1.00 0.00 24 GLY A N 20
ATOM 15523 C CA . GLY A 1 24 ? 19.455 27.628 28.572 1.00 0.00 24 GLY A CA 20
ATOM 15524 C C . GLY A 1 24 ? 20.254 28.370 29.629 1.00 0.00 24 GLY A C 20
ATOM 15525 O O . GLY A 1 24 ? 21.020 29.282 29.320 1.00 0.00 24 GLY A O 20
ATOM 15529 N N . VAL A 1 25 ? 20.015 28.079 30.905 1.00 0.00 25 VAL A N 20
ATOM 15530 C CA . VAL A 1 25 ? 20.447 28.930 32.040 1.00 0.00 25 VAL A CA 20
ATOM 15531 C C . VAL A 1 25 ? 21.862 28.665 32.566 1.00 0.00 25 VAL A C 20
ATOM 15532 O O . VAL A 1 25 ? 22.402 27.577 32.411 1.00 0.00 25 VAL A O 20
ATOM 15545 N N . LYS A 1 26 ? 22.480 29.676 33.187 1.00 0.00 26 LYS A N 20
ATOM 15546 C CA . LYS A 1 26 ? 23.669 29.502 34.055 1.00 0.00 26 LYS A CA 20
ATOM 15547 C C . LYS A 1 26 ? 23.289 28.862 35.406 1.00 0.00 26 LYS A C 20
ATOM 15548 O O . LYS A 1 26 ? 22.180 29.060 35.888 1.00 0.00 26 LYS A O 20
ATOM 15567 N N . VAL A 1 27 ? 24.230 28.204 36.080 1.00 0.00 27 VAL A N 20
ATOM 15568 C CA . VAL A 1 27 ? 24.010 27.434 37.337 1.00 0.00 27 VAL A CA 20
ATOM 15569 C C . VAL A 1 27 ? 25.202 27.592 38.282 1.00 0.00 27 VAL A C 20
ATOM 15570 O O . VAL A 1 27 ? 26.293 27.957 37.854 1.00 0.00 27 VAL A O 20
ATOM 15583 N N . ARG A 1 28 ? 25.009 27.319 39.574 1.00 0.00 28 ARG A N 20
ATOM 15584 C CA . ARG A 1 28 ? 26.078 27.223 40.563 1.00 0.00 28 ARG A CA 20
ATOM 15585 C C . ARG A 1 28 ? 26.071 25.878 41.252 1.00 0.00 28 ARG A C 20
ATOM 15586 O O . ARG A 1 28 ? 25.002 25.308 41.487 1.00 0.00 28 ARG A O 20
ATOM 15607 N N . CYS A 1 29 ? 27.254 25.347 41.589 1.00 0.00 29 CYS A N 20
ATOM 15608 C CA . CYS A 1 29 ? 27.376 24.298 42.605 1.00 0.00 29 CYS A CA 20
ATOM 15609 C C . CYS A 1 29 ? 26.643 24.601 43.943 1.00 0.00 29 CYS A C 20
ATOM 15610 O O . CYS A 1 29 ? 26.726 25.703 44.489 1.00 0.00 29 CYS A O 20
ATOM 15617 N N . LYS A 1 30 ? 25.962 23.577 44.452 1.00 0.00 30 LYS A N 20
ATOM 15618 C CA . LYS A 1 30 ? 25.274 23.645 45.733 1.00 0.00 30 LYS A CA 20
ATOM 15619 C C . LYS A 1 30 ? 26.217 23.833 46.920 1.00 0.00 30 LYS A C 20
ATOM 15620 O O . LYS A 1 30 ? 25.740 24.134 48.006 1.00 0.00 30 LYS A O 20
ATOM 15639 N N . LYS A 1 31 ? 27.522 23.575 46.757 1.00 0.00 31 LYS A N 20
ATOM 15640 C CA . LYS A 1 31 ? 28.498 23.490 47.874 1.00 0.00 31 LYS A CA 20
ATOM 15641 C C . LYS A 1 31 ? 29.905 24.090 47.674 1.00 0.00 31 LYS A C 20
ATOM 15642 O O . LYS A 1 31 ? 30.628 24.161 48.668 1.00 0.00 31 LYS A O 20
ATOM 15661 N N . CYS A 1 32 ? 30.254 24.631 46.501 1.00 0.00 32 CYS A N 20
ATOM 15662 C CA . CYS A 1 32 ? 31.325 25.615 46.403 1.00 0.00 32 CYS A CA 20
ATOM 15663 C C . CYS A 1 32 ? 30.793 26.937 45.795 1.00 0.00 32 CYS A C 20
ATOM 15664 O O . CYS A 1 32 ? 29.629 27.316 45.955 1.00 0.00 32 CYS A O 20
ATOM 15671 N N . GLY A 1 33 ? 31.693 27.641 45.125 1.00 0.00 33 GLY A N 20
ATOM 15672 C CA . GLY A 1 33 ? 31.411 28.876 44.411 1.00 0.00 33 GLY A CA 20
ATOM 15673 C C . GLY A 1 33 ? 31.174 28.703 42.917 1.00 0.00 33 GLY A C 20
ATOM 15674 O O . GLY A 1 33 ? 30.600 29.610 42.325 1.00 0.00 33 GLY A O 20
ATOM 15678 N N . HIS A 1 34 ? 31.616 27.610 42.272 1.00 0.00 34 HIS A N 20
ATOM 15679 C CA . HIS A 1 34 ? 31.738 27.592 40.805 1.00 0.00 34 HIS A CA 20
ATOM 15680 C C . HIS A 1 34 ? 30.389 27.754 40.082 1.00 0.00 34 HIS A C 20
ATOM 15681 O O . HIS A 1 34 ? 29.497 26.899 40.108 1.00 0.00 34 HIS A O 20
ATOM 15695 N N . THR A 1 35 ? 30.243 28.934 39.481 1.00 0.00 35 THR A N 20
ATOM 15696 C CA . THR A 1 35 ? 29.188 29.298 38.528 1.00 0.00 35 THR A CA 20
ATOM 15697 C C . THR A 1 35 ? 29.542 28.780 37.134 1.00 0.00 35 THR A C 20
ATOM 15698 O O . THR A 1 35 ? 30.382 29.368 36.439 1.00 0.00 35 THR A O 20
ATOM 15709 N N . ILE A 1 36 ? 28.885 27.685 36.755 1.00 0.00 36 ILE A N 20
ATOM 15710 C CA . ILE A 1 36 ? 29.113 26.926 35.533 1.00 0.00 36 ILE A CA 20
ATOM 15711 C C . ILE A 1 36 ? 28.065 27.246 34.451 1.00 0.00 36 ILE A C 20
ATOM 15712 O O . ILE A 1 36 ? 26.947 27.696 34.739 1.00 0.00 36 ILE A O 20
ATOM 15728 N N . THR A 1 37 ? 28.441 26.979 33.200 1.00 0.00 37 THR A N 20
ATOM 15729 C CA . THR A 1 37 ? 27.558 26.991 32.024 1.00 0.00 37 THR A CA 20
ATOM 15730 C C . THR A 1 37 ? 26.944 25.607 31.788 1.00 0.00 37 THR A C 20
ATOM 15731 O O . THR A 1 37 ? 27.599 24.594 32.035 1.00 0.00 37 THR A O 20
ATOM 15742 N N . VAL A 1 38 ? 25.697 25.547 31.310 1.00 0.00 38 VAL A N 20
ATOM 15743 C CA . VAL A 1 38 ? 24.934 24.312 31.103 1.00 0.00 38 VAL A CA 20
ATOM 15744 C C . VAL A 1 38 ? 24.622 24.169 29.606 1.00 0.00 38 VAL A C 20
ATOM 15745 O O . VAL A 1 38 ? 24.152 25.120 28.978 1.00 0.00 38 VAL A O 20
ATOM 15758 N N . ARG A 1 39 ? 24.883 22.997 29.002 1.00 0.00 39 ARG A N 20
ATOM 15759 C CA . ARG A 1 39 ? 24.795 22.755 27.540 1.00 0.00 39 ARG A CA 20
ATOM 15760 C C . ARG A 1 39 ? 24.822 21.237 27.239 1.00 0.00 39 ARG A C 20
ATOM 15761 O O . ARG A 1 39 ? 25.632 20.555 27.854 1.00 0.00 39 ARG A O 20
ATOM 15782 N N . PRO A 1 40 ? 24.054 20.716 26.265 1.00 0.00 40 PRO A N 20
ATOM 15783 C CA . PRO A 1 40 ? 23.988 19.271 25.967 1.00 0.00 40 PRO A CA 20
ATOM 15784 C C . PRO A 1 40 ? 25.221 18.650 25.294 1.00 0.00 40 PRO A C 20
ATOM 15785 O O . PRO A 1 40 ? 25.481 17.461 25.467 1.00 0.00 40 PRO A O 20
ATOM 15796 N N . ALA A 1 41 ? 25.962 19.411 24.474 1.00 0.00 41 ALA A N 20
ATOM 15797 C CA . ALA A 1 41 ? 27.064 18.899 23.647 1.00 0.00 41 ALA A CA 20
ATOM 15798 C C . ALA A 1 41 ? 28.388 19.694 23.771 1.00 0.00 41 ALA A C 20
ATOM 15799 O O . ALA A 1 41 ? 29.124 19.858 22.791 1.00 0.00 41 ALA A O 20
ATOM 15806 N N . GLY A 1 42 ? 28.714 20.129 24.992 1.00 0.00 42 GLY A N 20
ATOM 15807 C CA . GLY A 1 42 ? 29.974 20.817 25.312 1.00 0.00 42 GLY A CA 20
ATOM 15808 C C . GLY A 1 42 ? 29.847 22.337 25.300 1.00 0.00 42 GLY A C 20
ATOM 15809 O O . GLY A 1 42 ? 29.142 22.909 26.124 1.00 0.00 42 GLY A O 20
ATOM 15813 N N . ALA A 1 43 ? 30.525 23.026 24.379 1.00 0.00 43 ALA A N 20
ATOM 15814 C CA . ALA A 1 43 ? 30.391 24.489 24.236 1.00 0.00 43 ALA A CA 20
ATOM 15815 C C . ALA A 1 43 ? 29.212 24.930 23.323 1.00 0.00 43 ALA A C 20
ATOM 15816 O O . ALA A 1 43 ? 28.754 26.074 23.443 1.00 0.00 43 ALA A O 20
ATOM 15823 N N . LEU A 1 44 ? 28.670 24.031 22.490 1.00 0.00 44 LEU A N 20
ATOM 15824 C CA . LEU A 1 44 ? 27.645 24.336 21.496 1.00 0.00 44 LEU A CA 20
ATOM 15825 C C . LEU A 1 44 ? 26.542 23.266 21.450 1.00 0.00 44 LEU A C 20
ATOM 15826 O O . LEU A 1 44 ? 26.714 22.118 21.868 1.00 0.00 44 LEU A O 20
ATOM 15842 N N . GLU A 1 45 ? 25.375 23.669 20.944 1.00 0.00 45 GLU A N 20
ATOM 15843 C CA . GLU A 1 45 ? 24.215 22.780 20.760 1.00 0.00 45 GLU A CA 20
ATOM 15844 C C . GLU A 1 45 ? 24.133 22.220 19.339 1.00 0.00 45 GLU A C 20
ATOM 15845 O O . GLU A 1 45 ? 23.922 22.973 18.390 1.00 0.00 45 GLU A O 20
ATOM 15857 N N . HIS A 1 46 ? 24.332 20.900 19.220 1.00 0.00 46 HIS A N 20
ATOM 15858 C CA . HIS A 1 46 ? 24.162 20.104 17.990 1.00 0.00 46 HIS A CA 20
ATOM 15859 C C . HIS A 1 46 ? 22.672 19.933 17.572 1.00 0.00 46 HIS A C 20
ATOM 15860 O O . HIS A 1 46 ? 22.396 19.376 16.502 1.00 0.00 46 HIS A O 20
ATOM 15874 N N . HIS A 1 47 ? 21.735 20.389 18.424 1.00 0.00 47 HIS A N 20
ATOM 15875 C CA . HIS A 1 47 ? 20.286 20.258 18.288 1.00 0.00 47 HIS A CA 20
ATOM 15876 C C . HIS A 1 47 ? 19.580 21.476 17.641 1.00 0.00 47 HIS A C 20
ATOM 15877 O O . HIS A 1 47 ? 18.346 21.532 17.647 1.00 0.00 47 HIS A O 20
ATOM 15891 N N . HIS A 1 48 ? 20.329 22.471 17.143 1.00 0.00 48 HIS A N 20
ATOM 15892 C CA . HIS A 1 48 ? 19.836 23.781 16.675 1.00 0.00 48 HIS A CA 20
ATOM 15893 C C . HIS A 1 48 ? 19.082 23.801 15.308 1.00 0.00 48 HIS A C 20
ATOM 15894 O O . HIS A 1 48 ? 19.263 24.732 14.527 1.00 0.00 48 HIS A O 20
ATOM 15908 N N . HIS A 1 49 ? 18.274 22.789 15.011 1.00 0.00 49 HIS A N 20
ATOM 15909 C CA . HIS A 1 49 ? 17.579 22.636 13.732 1.00 0.00 49 HIS A CA 20
ATOM 15910 C C . HIS A 1 49 ? 16.171 23.242 13.718 1.00 0.00 49 HIS A C 20
ATOM 15911 O O . HIS A 1 49 ? 15.475 23.235 14.729 1.00 0.00 49 HIS A O 20
ATOM 15925 N N . HIS A 1 50 ? 15.686 23.683 12.550 1.00 0.00 50 HIS A N 20
ATOM 15926 C CA . HIS A 1 50 ? 14.314 24.216 12.331 1.00 0.00 50 HIS A CA 20
ATOM 15927 C C . HIS A 1 50 ? 13.720 23.794 10.959 1.00 0.00 50 HIS A C 20
ATOM 15928 O O . HIS A 1 50 ? 14.172 24.216 9.887 1.00 0.00 50 HIS A O 20
ATOM 15942 N N . HIS A 1 51 ? 12.727 22.887 10.986 1.00 0.00 51 HIS A N 20
ATOM 15943 C CA . HIS A 1 51 ? 12.062 22.326 9.791 1.00 0.00 51 HIS A CA 20
ATOM 15944 C C . HIS A 1 51 ? 11.187 23.313 8.983 1.00 0.00 51 HIS A C 20
ATOM 15945 O O . HIS A 1 51 ? 10.469 24.188 9.631 1.00 0.00 51 HIS A O 20
#

Organism: Myxococcus xanthus (strain DK1622) (NCBI:txid246197)

Solvent-accessible surface area: 4558 Å² total; per-residue (Å²): 244,17,101,30,50,0,127,88,65,143,65,112,54,122,64,48,83,120,150,34,50,135,159,35,100,141,63,133,4,179,121,37,60,86,100,7,11,10,81,38,102,40,45,101,70,113,142,162,123,182,210

Sequence (51 aa):
MARFVCDSCRAQYMISDDKIGPKGVKVRCKKCGHTITVRPAGALEHHHHHHMARFVCDSCRAQYMISDDKIGPKGVKVRCKKCGHTITVRPAGALEHHHHHHMARFVCDSCRAQYMISDDKIGPKGVKVRCKKCGHTITVRPAGALEHHHHHHMARFVCDSCRAQYMISDDKIGPKGVKVRCKKCGHTITVRPAGALEHHHHHHMARFVCDSCRAQYMISDDKIGPKGVKVRCKKCGHTITVRPAGALEHHHHHHMARFVCDSCRAQYMISDDKIGPKGVKVRCKKCGHTITVRPAGALEHHHHHHMARFVCDSCRAQYMISDDKIGPKGVKVRCKKCGHTITVRPAGALEHHHHHHMARFVCDSCRAQYMISDDKIGPKGVKVRCKKCGHTITVRPAGALEHHHHHHMARFVCDSCRAQYMISDDKIGPKGVKVRCKKCGHTITVRPAGALEHHHHHHMARFVCDSCRAQYMISDDKIGPKGVKVRCKKCGHTITVRPAGALEHHHHHHMARFVCDSCRAQYMISDDKIGPKGVKVRCKKCGHTITVRPAGALEHHHHHHMARFVCDSCRAQYMISDDKIGPKGVKVRCKKCGHTITVRPAGALEHHHHHHMARFVCDSCRAQYMISDDKIGPKGVKVRCKKCGHTITVRPAGALEHHHHHHMARFVCDSCRAQYMISDDKIGPKGVKVRCKKCGHTITVRPAGALEHHHHHHMARFVCDSCRAQYMISDDKIGPKGVKVRCKKCGHTITVRPAGALEHHHHHHMARFVCDSCRAQYMISDDKIGPKGVKVRCKKCGHTITVRPAGALEHHHHHHMARFVCDSCRAQYMISDDKIGPKGVKVRCKKCGHTITVRPAGALEHHHHHHMARFVCDSCRAQYMISDDKIGPKGVKVRCKKCGHTITVRPAGALEHHHHHHMARFVCDSCRAQYMISDDKIGPKGVKVRCKKCGHTITVRPAGALEHHHHHHMARFVCDSCRAQYMISDDKIGPKGVKVRCKKCGHTITVRPAGALEHHHHHH

Secondary structure (DSSP, 8-state):
--S---TTTTS-----GGGTTTT---EE-TTSS-EE---STT---------

Radius of gyration: 11.95 Å; Cα contacts (8 Å, |Δi|>4): 73; chains: 1; bounding box: 24×26×36 Å

Foldseek 3Di:
DAADADPPPHRDDADAQPPCPVVQDWDADPPDGDTHGHEHPTPDHPPPDDD

InterPro domains:
  IPR011723 Zinc finger/thioredoxin putative [PF13717] (1-36)
  IPR011723 Zinc finger/thioredoxin putative [TIGR02098] (1-38)
  IPR025640 GYF domain 2 [PF14237] (152-201)
  IPR049806 MasK-like, C-terminal domain [NF033768] (585-674)
  IPR061382 Adventurous gliding motility protein GltJ [NF033761] (1-674)